Protein AF-0000000067486677 (afdb_homodimer)

Organism: Equus caballus (NCBI:txid9796)

Nearest PDB structures (foldseek):
  3no8-assembly2_B  TM=9.332E-01  e=1.306E-16  Homo sapiens
  3hwj-assembly1_A  TM=8.741E-01  e=4.813E-11  Mus musculus
  8h37-assembly1_A  TM=6.604E-01  e=1.777E-06  Homo sapiens
  8h37-assembly1_P  TM=6.806E-01  e=5.931E-06  Homo sapiens
  8h3r-assembly1_B  TM=6.659E-01  e=3.622E-06  Homo sapiens

InterPro domains:
  IPR000210 BTB/POZ domain [PF00651] (120-160)
  IPR011333 SKP1/BTB/POZ domain superfamily [G3DSA:3.30.710.10] (104-190)
  IPR011333 SKP1/BTB/POZ domain superfamily [SSF54695] (120-160)
  IPR011705 BTB/Kelch-associated [PF07707] (171-240)
  IPR011705 BTB/Kelch-associated [SM00875] (167-276)
  IPR012983 PHR [PF08005] (317-462)
  IPR038648 PHR domain superfamily [G3DSA:2.60.120.820] (311-463)

pLDDT: mean 75.18, std 31.33, range [13.36, 98.62]

Foldseek 3Di:
DPPDLPPLPVLLQVVQQPPVPPPPPPDDPDDDDDDDDDDDDDDDDDDDDDDDDDDYDDDDDDDDDDDDDDDDDDDDDDDPDPDDPDDPDPPDDPDDPPDPPCPCPVPPPPVVVPPCQCCCCVPVVDHPDDPSCLLVQLVVCLVVVVVVSNVVSLVVCLVVDALQQLLVQCLSCVSSVPVVSNVSSCQRCLQQVLSNLPHPNLLSHDLVSLLVSLLDQARADALLSNLVSLLSSLQSVCVVVVHDNDLVSSLVVCPCVNQSRQLLCHDPVSNVVGVLPSPNDDPVQSVLSNCCNPPPDHDDHSHDHDHGPHFDKFKFFFFPDKDDPVDQADFAFFKWKKKKFKQAKWWFWWFWFWDFQPAKWKKWKKKFKAAPRHTPFIDTDMDIDGNDRGTDIDGTPGTHIDGHPGMMMIMMHMRTDHHTMKGAQGDQWTDTPPMIMGIFADPSGPRPATRGMTGGRMIMITD/DPPDPPPLPPLQQPVQQPPVPPPPPPDDDDPDDDDDDDPDDDDPPDDDDDDDDDDDDDDDDDDDDDDYYDDDDDDDDDDDDPDDPDPDDDPDDPDDPPDPPCPCPVPPPPVVVPPCQCCCCVPVVDHPDDPSCLLVQLVVCLVVVVVVSNVVSLVVCLVVDALQQLLVQCLSCVSSVPVVSNVSSVQRCLQQVLSNLPHPNLLSHDLVSLLVSLLDQARADALLSNLVSLLSSLQSVCVVVVHDNDLVSSLVVCPCVNQSRQLLCHDPVSNVVGVLPSPNDDPVQSVLSNCCNPPPDHDDHSHDHDHGPHFDKFKFFFFPDKDFPPDQADFAFFKWKKKKFKAAKWWFWWFWFWDFQPAKWKKWKKKFKDAPRHTPFIDTDMDIDGNDRGTDIDGTPGTHIDGHPGMMMIMMHMRTDHTTMKGAQGDQWTDTPPMIMGIFADPSGPRPATRGMTGGRMIMITD

Solvent-accessible surface area (backbone atoms only — not comparable to full-atom values): 53883 Å² total; per-residue (Å²): 133,83,76,74,80,68,77,70,51,66,73,49,58,68,64,50,46,64,65,70,59,65,73,64,74,74,75,77,75,80,77,84,80,89,80,88,76,84,83,79,86,81,88,78,85,91,81,93,81,94,84,96,87,90,90,90,91,95,90,89,95,84,90,94,80,94,81,88,95,85,93,87,92,85,92,80,89,84,73,86,71,82,85,75,81,74,78,76,80,77,75,79,81,74,78,78,73,80,76,72,80,76,74,73,68,74,62,83,46,75,77,7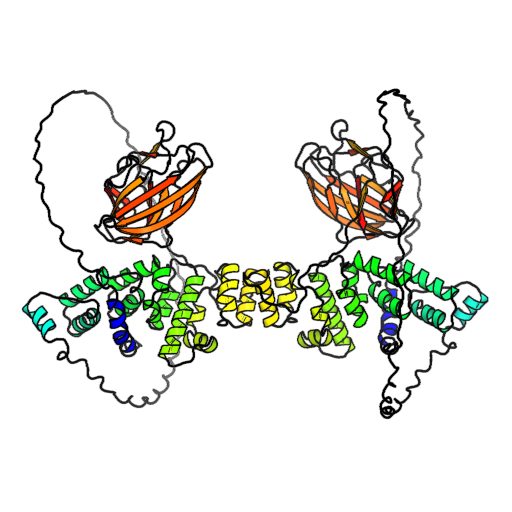0,46,59,60,59,57,56,47,28,40,75,66,60,72,55,77,86,78,45,88,72,45,31,63,61,49,30,50,49,20,58,75,70,63,35,63,69,55,30,50,52,35,49,51,50,50,59,72,67,59,42,38,50,48,21,52,40,49,34,52,48,22,62,74,69,67,35,65,68,59,32,50,53,24,46,55,41,37,23,60,30,20,57,56,19,45,70,22,72,30,39,44,63,46,51,69,68,50,47,47,54,58,59,62,44,45,42,42,40,58,57,54,66,56,53,50,50,32,52,50,49,26,21,47,45,47,24,54,75,70,72,40,72,83,41,43,68,48,31,44,58,73,39,47,73,54,59,46,52,44,36,63,74,54,38,53,68,51,55,33,38,66,38,59,64,68,56,60,55,54,49,57,64,54,44,45,44,49,53,28,46,76,48,21,87,76,56,62,91,68,85,43,44,70,67,69,66,78,31,65,75,78,43,72,44,68,43,42,79,42,72,46,68,82,80,59,88,39,60,33,76,60,45,30,36,22,35,23,36,28,28,74,46,66,35,26,42,32,32,37,22,27,55,27,21,58,84,26,74,42,69,33,45,36,38,38,36,36,26,46,91,84,41,79,76,46,64,36,77,50,72,52,72,28,73,26,47,90,53,68,46,78,47,64,42,93,59,44,39,82,42,54,51,78,40,65,32,37,43,35,39,30,31,41,43,94,49,46,27,36,37,32,30,67,28,44,52,61,43,78,48,89,94,39,39,40,36,48,41,67,31,88,70,23,67,63,80,30,37,48,50,29,30,60,69,41,26,43,26,29,39,126,133,83,74,77,79,68,78,70,54,66,73,51,57,70,66,50,54,69,67,72,62,66,75,68,74,74,75,78,75,80,76,81,78,87,82,72,85,76,74,78,83,74,82,69,84,76,76,81,74,89,72,91,79,69,88,78,75,93,75,82,91,81,90,89,80,92,85,87,93,88,93,86,90,78,85,92,85,91,89,87,77,82,83,75,80,75,78,78,80,78,76,78,81,74,80,78,72,79,77,72,81,75,75,73,69,75,63,85,45,74,75,70,47,58,60,58,55,56,48,29,40,75,65,61,73,57,77,86,78,44,89,74,45,31,63,61,48,31,49,48,20,58,76,68,64,35,63,70,56,29,50,52,35,49,52,48,50,60,71,67,59,41,38,50,48,23,52,41,49,34,51,49,22,61,74,69,66,36,65,69,59,33,52,53,26,47,54,39,35,23,60,29,21,57,56,17,47,69,22,72,30,40,41,65,48,52,69,68,51,48,47,55,58,60,63,44,45,42,44,39,57,57,55,65,56,53,49,52,30,52,49,49,26,21,48,45,48,26,55,74,70,71,41,71,85,40,43,68,48,29,42,58,72,39,48,73,54,58,47,51,43,38,62,74,54,37,53,69,51,56,31,38,65,39,60,64,70,56,59,56,53,51,58,65,58,45,44,43,50,51,28,46,76,49,20,86,76,56,61,91,69,84,44,44,71,68,70,65,77,30,67,74,78,43,71,43,67,43,41,80,44,73,50,45,84,87,51,90,40,60,33,77,59,44,30,37,21,34,23,35,28,28,75,46,68,36,25,45,33,31,38,23,27,54,27,21,54,84,26,75,42,67,32,46,36,39,38,37,37,26,46,93,85,40,78,75,49,64,37,79,51,71,50,74,28,73,26,49,90,53,69,46,81,46,65,41,92,58,45,39,83,42,54,50,80,40,67,31,37,43,34,38,30,30,40,42,94,50,46,21,34,36,30,30,67,29,44,54,62,42,78,45,90,94,40,40,40,36,47,40,68,31,88,70,22,67,61,80,28,37,49,49,30,30,58,68,40,27,44,27,28,40,125

Structure (mmCIF, N/CA/C/O backbone):
data_AF-0000000067486677-model_v1
#
loop_
_entity.id
_entity.type
_entity.pdbx_description
1 polymer 'BTB domain containing 6'
#
loop_
_atom_site.group_PDB
_atom_site.id
_atom_site.type_symbol
_atom_site.label_atom_id
_atom_site.label_alt_id
_atom_site.label_comp_id
_atom_site.label_asym_id
_atom_site.label_entity_id
_atom_site.label_seq_id
_atom_site.pdbx_PDB_ins_code
_atom_site.Cartn_x
_atom_site.Cartn_y
_atom_site.Cartn_z
_atom_site.occupancy
_atom_site.B_iso_or_equiv
_atom_site.auth_seq_id
_atom_site.auth_comp_id
_atom_site.auth_asym_id
_atom_site.auth_atom_id
_atom_site.pdbx_PDB_model_num
ATOM 1 N N . MET A 1 1 ? -12.508 -45.75 11.57 1 21.69 1 MET A N 1
ATOM 2 C CA . MET A 1 1 ? -13.781 -46.156 10.992 1 21.69 1 MET A CA 1
ATOM 3 C C . MET A 1 1 ? -13.922 -45.656 9.562 1 21.69 1 MET A C 1
ATOM 5 O O . MET A 1 1 ? -13.852 -44.469 9.312 1 21.69 1 MET A O 1
ATOM 9 N N . LEU A 1 2 ? -13.477 -46.562 8.625 1 22.67 2 LEU A N 1
ATOM 10 C CA . LEU A 1 2 ? -13.188 -46.5 7.199 1 22.67 2 LEU A CA 1
ATOM 11 C C . LEU A 1 2 ? -14.445 -46.156 6.406 1 22.67 2 LEU A C 1
ATOM 13 O O . LEU A 1 2 ? -15.422 -46.906 6.43 1 22.67 2 LEU A O 1
ATOM 17 N N . LEU A 1 3 ? -14.797 -44.875 6.469 1 26.33 3 LEU A N 1
ATOM 18 C CA . LEU A 1 3 ? -15.992 -44.312 5.852 1 26.33 3 LEU A CA 1
ATOM 19 C C . LEU A 1 3 ? -16.203 -44.844 4.445 1 26.33 3 LEU A C 1
ATOM 21 O O . LEU A 1 3 ? -15.258 -44.906 3.65 1 26.33 3 LEU A O 1
ATOM 25 N N . PRO A 1 4 ? -17.25 -45.75 4.246 1 27.23 4 PRO A N 1
ATOM 26 C CA . PRO A 1 4 ? -17.5 -46.594 3.092 1 27.23 4 PRO A CA 1
ATOM 27 C C . PRO A 1 4 ? -17.547 -45.844 1.774 1 27.23 4 PRO A C 1
ATOM 29 O O . PRO A 1 4 ? -17.844 -44.625 1.767 1 27.23 4 PRO A O 1
ATOM 32 N N . LEU A 1 5 ? -16.875 -46.281 0.73 1 26.36 5 LEU A N 1
ATOM 33 C CA . LEU A 1 5 ? -16.531 -45.969 -0.646 1 26.36 5 LEU A CA 1
ATOM 34 C C . LEU A 1 5 ? -17.781 -45.688 -1.473 1 26.36 5 LEU A C 1
ATOM 36 O O . LEU A 1 5 ? -17.703 -45.469 -2.68 1 26.36 5 LEU A O 1
ATOM 40 N N . ALA A 1 6 ? -19.062 -46 -0.914 1 28.53 6 ALA A N 1
ATOM 41 C CA . ALA A 1 6 ? -20.281 -46.125 -1.713 1 28.53 6 ALA A CA 1
ATOM 42 C C . ALA A 1 6 ? -20.734 -44.75 -2.219 1 28.53 6 ALA A C 1
ATOM 44 O O . ALA A 1 6 ? -21.469 -44.688 -3.211 1 28.53 6 ALA A O 1
ATOM 45 N N . CYS A 1 7 ? -20.859 -43.781 -1.357 1 28.12 7 CYS A N 1
ATOM 46 C CA . CYS A 1 7 ? -21.625 -42.562 -1.655 1 28.12 7 CYS A CA 1
ATOM 47 C C . CYS A 1 7 ? -21 -41.812 -2.818 1 28.12 7 CYS A C 1
ATOM 49 O O . CYS A 1 7 ? -21.625 -40.906 -3.369 1 28.12 7 CYS A O 1
ATOM 51 N N . LEU A 1 8 ? -19.734 -41.781 -2.943 1 28.33 8 LEU A N 1
ATOM 52 C CA . LEU A 1 8 ? -19.109 -40.844 -3.875 1 28.33 8 LEU A CA 1
ATOM 53 C C . LEU A 1 8 ? -19.203 -41.375 -5.309 1 28.33 8 LEU A C 1
ATOM 55 O O . LEU A 1 8 ? -18.734 -40.719 -6.238 1 28.33 8 LEU A O 1
ATOM 59 N N . HIS A 1 9 ? -19.656 -42.656 -5.531 1 29.73 9 HIS A N 1
ATOM 60 C CA . HIS A 1 9 ? -19.406 -43.25 -6.832 1 29.73 9 HIS A CA 1
ATOM 61 C C . HIS A 1 9 ? -20.406 -42.781 -7.875 1 29.73 9 HIS A C 1
ATOM 63 O O . HIS A 1 9 ? -20.109 -42.75 -9.07 1 29.73 9 HIS A O 1
ATOM 69 N N . GLY A 1 10 ? -21.766 -42.562 -7.453 1 28.38 10 GLY A N 1
ATOM 70 C CA . GLY A 1 10 ? -22.734 -42.312 -8.516 1 28.38 10 GLY A CA 1
ATOM 71 C C . GLY A 1 10 ? -22.484 -41.031 -9.266 1 28.38 10 GLY A C 1
ATOM 72 O O . GLY A 1 10 ? -22.797 -40.906 -10.453 1 28.38 10 GLY A O 1
ATOM 73 N N . ARG A 1 11 ? -22.297 -40 -8.477 1 31.33 11 ARG A N 1
ATOM 74 C CA . ARG A 1 11 ? -22.25 -38.688 -9.109 1 31.33 11 ARG A CA 1
ATOM 75 C C . ARG A 1 11 ? -21.047 -38.594 -10.047 1 31.33 11 ARG A C 1
ATOM 77 O O . ARG A 1 11 ? -21.016 -37.688 -10.914 1 31.33 11 ARG A O 1
ATOM 84 N N . VAL A 1 12 ? -20.109 -39.312 -9.805 1 28.61 12 VAL A N 1
ATOM 85 C CA . VAL A 1 12 ? -18.891 -39.062 -10.578 1 28.61 12 VAL A CA 1
ATOM 86 C C . VAL A 1 12 ? -18.984 -39.781 -11.914 1 28.61 12 VAL A C 1
ATOM 88 O O . VAL A 1 12 ? -18.453 -39.312 -12.922 1 28.61 12 VAL A O 1
ATOM 91 N N . ALA A 1 13 ? -19.766 -40.938 -12.047 1 29.78 13 ALA A N 1
ATOM 92 C CA . ALA A 1 13 ? -19.719 -41.719 -13.289 1 29.78 13 ALA A CA 1
ATOM 93 C C . ALA A 1 13 ? -20.453 -40.969 -14.414 1 29.78 13 ALA A C 1
ATOM 95 O O . ALA A 1 13 ? -20.016 -41 -15.57 1 29.78 13 ALA A O 1
ATOM 96 N N . GLN A 1 14 ? -21.688 -40.469 -14.164 1 30.8 14 GLN A N 1
ATOM 97 C CA . GLN A 1 14 ? -22.469 -39.906 -15.266 1 30.8 14 GLN A CA 1
ATOM 98 C C . GLN A 1 14 ? -21.781 -38.719 -15.906 1 30.8 14 GLN A C 1
ATOM 100 O O . GLN A 1 14 ? -21.844 -38.531 -17.125 1 30.8 14 GLN A O 1
ATOM 105 N N . CYS A 1 15 ? -21.281 -37.875 -15.102 1 30.09 15 CYS A N 1
ATOM 106 C CA . CYS A 1 15 ? -20.781 -36.625 -15.648 1 30.09 15 CYS A CA 1
ATOM 107 C C . CYS A 1 15 ? -19.484 -36.844 -16.422 1 30.09 15 CYS A C 1
ATOM 109 O O . CYS A 1 15 ? -19 -35.938 -17.109 1 30.09 15 CYS A O 1
ATOM 111 N N . LEU A 1 16 ? -18.859 -38 -16.172 1 31.5 16 LEU A N 1
ATOM 112 C CA . LEU A 1 16 ? -17.516 -38.156 -16.75 1 31.5 16 LEU A CA 1
ATOM 113 C C . LEU A 1 16 ? -17.594 -38.438 -18.234 1 31.5 16 LEU A C 1
ATOM 115 O O . LEU A 1 16 ? -16.625 -38.219 -18.969 1 31.5 16 LEU A O 1
ATOM 119 N N . THR A 1 17 ? -18.703 -39.062 -18.75 1 29.56 17 THR A N 1
ATOM 120 C CA . THR A 1 17 ? -18.688 -39.469 -20.156 1 29.56 17 THR A CA 1
ATOM 121 C C . THR A 1 17 ? -18.594 -38.25 -21.062 1 29.56 17 THR A C 1
ATOM 123 O O . THR A 1 17 ? -17.984 -38.312 -22.125 1 29.56 17 THR A O 1
ATOM 126 N N . ALA A 1 18 ? -19.297 -37.188 -20.609 1 30.58 18 ALA A N 1
ATOM 127 C CA . ALA A 1 18 ? -19.469 -36.125 -21.578 1 30.58 18 ALA A CA 1
ATOM 128 C C . ALA A 1 18 ? -18.141 -35.438 -21.891 1 30.58 18 ALA A C 1
ATOM 130 O O . ALA A 1 18 ? -17.922 -34.969 -23 1 30.58 18 ALA A O 1
ATOM 131 N N . LEU A 1 19 ? -17.406 -35.344 -20.875 1 29.89 19 LEU A N 1
ATOM 132 C CA . LEU A 1 19 ? -16.344 -34.344 -21.031 1 29.89 19 LEU A CA 1
ATOM 133 C C . LEU A 1 19 ? -15.219 -34.906 -21.906 1 29.89 19 LEU A C 1
ATOM 135 O O . LEU A 1 19 ? -14.414 -34.125 -22.438 1 29.89 19 LEU A O 1
ATOM 139 N N . LEU A 1 20 ? -14.969 -36.219 -21.844 1 29.38 20 LEU A N 1
ATOM 140 C CA . LEU A 1 20 ? -13.789 -36.656 -22.562 1 29.38 20 LEU A CA 1
ATOM 141 C C . LEU A 1 20 ? -13.984 -36.562 -24.062 1 29.38 20 LEU A C 1
ATOM 143 O O . LEU A 1 20 ? -13.062 -36.812 -24.844 1 29.38 20 LEU A O 1
ATOM 147 N N . VAL A 1 21 ? -15.305 -36.406 -24.531 1 30.27 21 VAL A N 1
ATOM 148 C CA . VAL A 1 21 ? -15.57 -36.625 -25.938 1 30.27 21 VAL A CA 1
ATOM 149 C C . VAL A 1 21 ? -15.016 -35.469 -26.75 1 30.27 21 VAL A C 1
ATOM 151 O O . VAL A 1 21 ? -15.211 -35.375 -27.969 1 30.27 21 VAL A O 1
ATOM 154 N N . LEU A 1 22 ? -14.648 -34.375 -26.062 1 26.81 22 LEU A N 1
ATOM 155 C CA . LEU A 1 22 ? -14.656 -33.25 -26.969 1 26.81 22 LEU A CA 1
ATOM 156 C C . LEU A 1 22 ? -13.539 -33.344 -28 1 26.81 22 LEU A C 1
ATOM 158 O O . LEU A 1 22 ? -13.312 -32.406 -28.766 1 26.81 22 LEU A O 1
ATOM 162 N N . ALA A 1 23 ? -12.516 -34.125 -27.703 1 26 23 ALA A N 1
ATOM 163 C CA . ALA A 1 23 ? -11.43 -33.875 -28.641 1 26 23 ALA A CA 1
ATOM 164 C C . ALA A 1 23 ? -11.766 -34.406 -30.031 1 26 23 ALA A C 1
ATOM 166 O O . ALA A 1 23 ? -11.844 -35.625 -30.219 1 26 23 ALA A O 1
ATOM 167 N N . GLU A 1 24 ? -12.781 -33.812 -30.703 1 26.36 24 GLU A N 1
ATOM 168 C CA . GLU A 1 24 ? -13.094 -34.281 -32.031 1 26.36 24 GLU A CA 1
ATOM 169 C C . GLU A 1 24 ? -11.859 -34.281 -32.938 1 26.36 24 GLU A C 1
ATOM 171 O O . GLU A 1 24 ? -11.164 -33.25 -33.031 1 26.36 24 GLU A O 1
ATOM 176 N N . PRO A 1 25 ? -11.258 -35.406 -33.156 1 25.83 25 PRO A N 1
ATOM 177 C CA . PRO A 1 25 ? -10.031 -35.5 -33.938 1 25.83 25 PRO A CA 1
ATOM 178 C C . PRO A 1 25 ? -10.156 -34.844 -35.312 1 25.83 25 PRO A C 1
ATOM 180 O O . PRO A 1 25 ? -11.242 -34.844 -35.875 1 25.83 25 PRO A O 1
ATOM 183 N N . PRO A 1 26 ? -9.508 -33.719 -35.469 1 26.5 26 PRO A N 1
ATOM 184 C CA . PRO A 1 26 ? -9.664 -33 -36.75 1 26.5 26 PRO A CA 1
ATOM 185 C C . PRO A 1 26 ? -9.547 -33.938 -37.969 1 26.5 26 PRO A C 1
ATOM 187 O O . PRO A 1 26 ? -8.93 -35 -37.875 1 26.5 26 PRO A O 1
ATOM 190 N N . PRO A 1 27 ? -10.469 -33.781 -38.75 1 24.16 27 PRO A N 1
ATOM 191 C CA . PRO A 1 27 ? -10.641 -34.688 -39.906 1 24.16 27 PRO A CA 1
ATOM 192 C C . PRO A 1 27 ? -9.352 -34.875 -40.719 1 24.16 27 PRO A C 1
ATOM 194 O O . PRO A 1 27 ? -8.453 -34.031 -40.656 1 24.16 27 PRO A O 1
ATOM 197 N N . ARG A 1 28 ? -9.102 -36 -41.094 1 23.34 28 ARG A N 1
ATOM 198 C CA . ARG A 1 28 ? -7.992 -36.656 -41.781 1 23.34 28 ARG A CA 1
ATOM 199 C C . ARG A 1 28 ? -7.688 -35.938 -43.094 1 23.34 28 ARG A C 1
ATOM 201 O O . ARG A 1 28 ? -8.555 -35.844 -43.969 1 23.34 28 ARG A O 1
ATOM 208 N N . PRO A 1 29 ? -6.949 -34.812 -43 1 19.45 29 PRO A N 1
ATOM 209 C CA . PRO A 1 29 ? -6.766 -34.188 -44.344 1 19.45 29 PRO A CA 1
ATOM 210 C C . PRO A 1 29 ? -6.375 -35.219 -45.406 1 19.45 29 PRO A C 1
ATOM 212 O O . PRO A 1 29 ? -5.855 -36.281 -45.062 1 19.45 29 PRO A O 1
ATOM 215 N N . ARG A 1 30 ? -6.934 -34.875 -46.562 1 20.81 30 ARG A N 1
ATOM 216 C CA . ARG A 1 30 ? -6.836 -35.562 -47.844 1 20.81 30 ARG A CA 1
ATOM 217 C C . ARG A 1 30 ? -5.383 -35.812 -48.219 1 20.81 30 ARG A C 1
ATOM 219 O O . ARG A 1 30 ? -4.512 -35 -47.938 1 20.81 30 ARG A O 1
ATOM 226 N N . ARG A 1 31 ? -5.008 -37 -48.844 1 19.05 31 ARG A N 1
ATOM 227 C CA . ARG A 1 31 ? -3.904 -37.844 -49.281 1 19.05 31 ARG A CA 1
ATOM 228 C C . ARG A 1 31 ? -3.115 -37.188 -50.406 1 19.05 31 ARG A C 1
ATOM 230 O O . ARG A 1 31 ? -2.25 -37.812 -51.031 1 19.05 31 ARG A O 1
ATOM 237 N N . SER A 1 32 ? -2.951 -35.812 -50.469 1 18.44 32 SER A N 1
ATOM 238 C CA . SER A 1 32 ? -2.557 -35.656 -51.875 1 18.44 32 SER A CA 1
ATOM 239 C C . SER A 1 32 ? -1.278 -36.438 -52.188 1 18.44 32 SER A C 1
ATOM 241 O O . SER A 1 32 ? -0.473 -36.688 -51.281 1 18.44 32 SER A O 1
ATOM 243 N N . ALA A 1 33 ? -1.02 -36.625 -53.5 1 17.75 33 ALA A N 1
ATOM 244 C CA . ALA A 1 33 ? -0.381 -37.625 -54.375 1 17.75 33 ALA A CA 1
ATOM 245 C C . ALA A 1 33 ? 1.139 -37.531 -54.281 1 17.75 33 ALA A C 1
ATOM 247 O O . ALA A 1 33 ? 1.799 -38.562 -54.031 1 17.75 33 ALA A O 1
ATOM 248 N N . ARG A 1 34 ? 1.836 -36.688 -55.094 1 18.56 34 ARG A N 1
ATOM 249 C CA . ARG A 1 34 ? 2.637 -37.312 -56.125 1 18.56 34 ARG A CA 1
ATOM 250 C C . ARG A 1 34 ? 4.043 -37.625 -55.625 1 18.56 34 ARG A C 1
ATOM 252 O O . ARG A 1 34 ? 4.465 -37.125 -54.594 1 18.56 34 ARG A O 1
ATOM 259 N N . ALA A 1 35 ? 5.113 -37.562 -56.562 1 16.64 35 ALA A N 1
ATOM 260 C CA . ALA A 1 35 ? 5.992 -38.5 -57.25 1 16.64 35 ALA A CA 1
ATOM 261 C C . ALA A 1 35 ? 7.395 -38.469 -56.656 1 16.64 35 ALA A C 1
ATOM 263 O O . ALA A 1 35 ? 7.953 -39.531 -56.344 1 16.64 35 ALA A O 1
ATOM 264 N N . HIS A 1 36 ? 8.297 -37.438 -56.812 1 16.94 36 HIS A N 1
ATOM 265 C CA . HIS A 1 36 ? 9.438 -37.75 -57.656 1 16.94 36 HIS A CA 1
ATOM 266 C C . HIS A 1 36 ? 10.617 -38.281 -56.844 1 16.94 36 HIS A C 1
ATOM 268 O O . HIS A 1 36 ? 10.727 -37.969 -55.656 1 16.94 36 HIS A O 1
ATOM 274 N N . GLY A 1 37 ? 11.508 -39.188 -57.312 1 15.32 37 GLY A N 1
ATOM 275 C CA . GLY A 1 37 ? 12.43 -40.281 -57.031 1 15.32 37 GLY A CA 1
ATOM 276 C C . GLY A 1 37 ? 13.781 -39.812 -56.531 1 15.32 37 GLY A C 1
ATOM 277 O O . GLY A 1 37 ? 14.625 -40.625 -56.156 1 15.32 37 GLY A O 1
ATOM 278 N N . ALA A 1 38 ? 14.25 -38.5 -56.656 1 16.92 38 ALA A N 1
ATOM 279 C CA . ALA A 1 38 ? 15.609 -38.5 -57.188 1 16.92 38 ALA A CA 1
ATOM 280 C C . ALA A 1 38 ? 16.562 -39.25 -56.25 1 16.92 38 ALA A C 1
ATOM 282 O O . ALA A 1 38 ? 16.328 -39.312 -55.062 1 16.92 38 ALA A O 1
ATOM 283 N N . THR A 1 39 ? 17.828 -39.531 -56.719 1 15.46 39 THR A N 1
ATOM 284 C CA . THR A 1 39 ? 18.906 -40.531 -56.812 1 15.46 39 THR A CA 1
ATOM 285 C C . THR A 1 39 ? 19.828 -40.438 -55.594 1 15.46 39 THR A C 1
ATOM 287 O O . THR A 1 39 ? 19.875 -39.406 -54.938 1 15.46 39 THR A O 1
ATOM 290 N N . PRO A 1 40 ? 20.75 -41.438 -55.438 1 16.19 40 PRO A N 1
ATOM 291 C CA . PRO A 1 40 ? 21.578 -42.156 -54.469 1 16.19 40 PRO A CA 1
ATOM 292 C C . PRO A 1 40 ? 22.859 -41.438 -54.125 1 16.19 40 PRO A C 1
ATOM 294 O O . PRO A 1 40 ? 23.578 -41.812 -53.219 1 16.19 40 PRO A O 1
ATOM 297 N N . ARG A 1 41 ? 23.312 -40.188 -54.656 1 15.99 41 ARG A N 1
ATOM 298 C CA . ARG A 1 41 ? 24.734 -40.281 -55 1 15.99 41 ARG A CA 1
ATOM 299 C C . ARG A 1 41 ? 25.578 -40.625 -53.781 1 15.99 41 ARG A C 1
ATOM 301 O O . ARG A 1 41 ? 25.328 -40.125 -52.688 1 15.99 41 ARG A O 1
ATOM 308 N N . ARG A 1 42 ? 26.719 -41.344 -53.969 1 15.53 42 ARG A N 1
ATOM 309 C CA . ARG A 1 42 ? 27.75 -42.25 -53.438 1 15.53 42 ARG A CA 1
ATOM 310 C C . ARG A 1 42 ? 28.703 -41.5 -52.5 1 15.53 42 ARG A C 1
ATOM 312 O O . ARG A 1 42 ? 29.062 -42 -51.438 1 15.53 42 ARG A O 1
ATOM 319 N N . ALA A 1 43 ? 29.406 -40.438 -52.906 1 16.08 43 ALA A N 1
ATOM 320 C CA . ALA A 1 43 ? 30.844 -40.688 -53.031 1 16.08 43 ALA A CA 1
ATOM 321 C C . ALA A 1 43 ? 31.562 -40.625 -51.688 1 16.08 43 ALA A C 1
ATOM 323 O O . ALA A 1 43 ? 31.062 -39.969 -50.75 1 16.08 43 ALA A O 1
ATOM 324 N N . GLU A 1 44 ? 33 -40.938 -51.656 1 14.79 44 GLU A N 1
ATOM 325 C CA . GLU A 1 44 ? 34.156 -41.625 -51.156 1 14.79 44 GLU A CA 1
ATOM 326 C C . GLU A 1 44 ? 34.969 -40.75 -50.219 1 14.79 44 GLU A C 1
ATOM 328 O O . GLU A 1 44 ? 35.656 -41.281 -49.344 1 14.79 44 GLU A O 1
ATOM 333 N N . ALA A 1 45 ? 35.031 -39.438 -50.312 1 14.84 45 ALA A N 1
ATOM 334 C CA . ALA A 1 45 ? 36.438 -39.062 -50.344 1 14.84 45 ALA A CA 1
ATOM 335 C C . ALA A 1 45 ? 37.125 -39.438 -49.031 1 14.84 45 ALA A C 1
ATOM 337 O O . ALA A 1 45 ? 36.5 -39.562 -47.969 1 14.84 45 ALA A O 1
ATOM 338 N N . ALA A 1 46 ? 38.438 -38.969 -48.844 1 14.99 46 ALA A N 1
ATOM 339 C CA . ALA A 1 46 ? 39.812 -39.312 -48.594 1 14.99 46 ALA A CA 1
ATOM 340 C C . ALA A 1 46 ? 40.156 -39.219 -47.094 1 14.99 46 ALA A C 1
ATOM 342 O O . ALA A 1 46 ? 39.469 -38.5 -46.375 1 14.99 46 ALA A O 1
ATOM 343 N N . LEU A 1 47 ? 41.531 -39.406 -46.719 1 15.21 47 LEU A N 1
ATOM 344 C CA . LEU A 1 47 ? 42.5 -40.219 -45.969 1 15.21 47 LEU A CA 1
ATOM 345 C C . LEU A 1 47 ? 42.938 -39.531 -44.719 1 15.21 47 LEU A C 1
ATOM 347 O O . LEU A 1 47 ? 43.031 -40.156 -43.656 1 15.21 47 LEU A O 1
ATOM 351 N N . PRO A 1 48 ? 43.625 -38.312 -44.594 1 15.06 48 PRO A N 1
ATOM 352 C CA . PRO A 1 48 ? 45 -38.5 -44.156 1 15.06 48 PRO A CA 1
ATOM 353 C C . PRO A 1 48 ? 45.125 -38.656 -42.656 1 15.06 48 PRO A C 1
ATOM 355 O O . PRO A 1 48 ? 44.219 -38.219 -41.906 1 15.06 48 PRO A O 1
ATOM 358 N N . ALA A 1 49 ? 46.438 -38.938 -41.938 1 14.33 49 ALA A N 1
ATOM 359 C CA . ALA A 1 49 ? 47.312 -39.75 -41.094 1 14.33 49 ALA A CA 1
ATOM 360 C C . ALA A 1 49 ? 47.625 -39.031 -39.781 1 14.33 49 ALA A C 1
ATOM 362 O O . ALA A 1 49 ? 47.656 -39.656 -38.719 1 14.33 49 ALA A O 1
ATOM 363 N N . LYS A 1 50 ? 48.281 -37.844 -39.656 1 14.73 50 LYS A N 1
ATOM 364 C CA . LYS A 1 50 ? 49.562 -37.875 -38.938 1 14.73 50 LYS A CA 1
ATOM 365 C C . LYS A 1 50 ? 49.344 -38.156 -37.438 1 14.73 50 LYS A C 1
ATOM 367 O O . LYS A 1 50 ? 48.281 -37.875 -36.906 1 14.73 50 LYS A O 1
ATOM 372 N N . MET A 1 51 ? 50.562 -38.156 -36.438 1 13.9 51 MET A N 1
ATOM 373 C CA . MET A 1 51 ? 51.531 -38.906 -35.625 1 13.9 51 MET A CA 1
ATOM 374 C C . MET A 1 51 ? 51.406 -38.5 -34.156 1 13.9 51 MET A C 1
ATOM 376 O O . MET A 1 51 ? 51.469 -39.375 -33.281 1 13.9 51 MET A O 1
ATOM 380 N N . ALA A 1 52 ? 51.75 -37.219 -33.531 1 13.73 52 ALA A N 1
ATOM 381 C CA . ALA A 1 52 ? 52.938 -37.156 -32.688 1 13.73 52 ALA A CA 1
ATOM 382 C C . ALA A 1 52 ? 52.625 -37.688 -31.281 1 13.73 52 ALA A C 1
ATOM 384 O O . ALA A 1 52 ? 51.5 -37.625 -30.812 1 13.73 52 ALA A O 1
ATOM 385 N N . ALA A 1 53 ? 53.75 -37.938 -30.156 1 14.34 53 ALA A N 1
ATOM 386 C CA . ALA A 1 53 ? 54.531 -38.844 -29.344 1 14.34 53 ALA A CA 1
ATOM 387 C C . ALA A 1 53 ? 54.25 -38.625 -27.859 1 14.34 53 ALA A C 1
ATOM 389 O O . ALA A 1 53 ? 53.938 -39.562 -27.125 1 14.34 53 ALA A O 1
ATOM 390 N N . GLU A 1 54 ? 55.031 -37.719 -27.016 1 14.19 54 GLU A N 1
ATOM 391 C CA . GLU A 1 54 ? 56.062 -38.156 -26.094 1 14.19 54 GLU A CA 1
ATOM 392 C C . GLU A 1 54 ? 55.469 -38.375 -24.688 1 14.19 54 GLU A C 1
ATOM 394 O O . GLU A 1 54 ? 54.406 -37.875 -24.359 1 14.19 54 GLU A O 1
ATOM 399 N N . LEU A 1 55 ? 56.25 -37.875 -23.391 1 14.33 55 LEU A N 1
ATOM 400 C CA . LEU A 1 55 ? 57.156 -38.5 -22.453 1 14.33 55 LEU A CA 1
ATOM 401 C C . LEU A 1 55 ? 56.531 -38.625 -21.078 1 14.33 55 LEU A C 1
ATOM 403 O O . LEU A 1 55 ? 55.531 -37.969 -20.797 1 14.33 55 LEU A O 1
ATOM 407 N N . TYR A 1 56 ? 57.25 -38.062 -19.734 1 13.94 56 TYR A N 1
ATOM 408 C CA . TYR A 1 56 ? 57.938 -38.812 -18.672 1 13.94 56 TYR A CA 1
ATOM 409 C C . TYR A 1 56 ? 57.062 -38.906 -17.438 1 13.94 56 TYR A C 1
ATOM 411 O O . TYR A 1 56 ? 56.062 -38.219 -17.312 1 13.94 56 TYR A O 1
ATOM 419 N N . PRO A 1 57 ? 57.562 -38.406 -15.93 1 15.25 57 PRO A N 1
ATOM 420 C CA . PRO A 1 57 ? 58.125 -39.25 -14.875 1 15.25 57 PRO A CA 1
ATOM 421 C C . PRO A 1 57 ? 57.156 -39.469 -13.727 1 15.25 57 PRO A C 1
ATOM 423 O O . PRO A 1 57 ? 56.094 -38.812 -13.672 1 15.25 57 PRO A O 1
ATOM 426 N N . PRO A 1 58 ? 57.656 -39.188 -12.18 1 14.88 58 PRO A N 1
ATOM 427 C CA . PRO A 1 58 ? 57.938 -40.094 -11.062 1 14.88 58 PRO A CA 1
ATOM 428 C C . PRO A 1 58 ? 56.781 -40.156 -10.047 1 14.88 58 PRO A C 1
ATOM 430 O O . PRO A 1 58 ? 55.844 -39.375 -10.117 1 14.88 58 PRO A O 1
ATOM 433 N N . ALA A 1 59 ? 57.156 -40.312 -8.484 1 15.16 59 ALA A N 1
ATOM 434 C CA . ALA A 1 59 ? 57.125 -41.344 -7.449 1 15.16 59 ALA A CA 1
ATOM 435 C C . ALA A 1 59 ? 56.062 -41 -6.383 1 15.16 59 ALA A C 1
ATOM 437 O O . ALA A 1 59 ? 55.188 -41.812 -6.082 1 15.16 59 ALA A O 1
ATOM 438 N N . GLY A 1 60 ? 56.375 -40.469 -4.957 1 13.98 60 GLY A N 1
ATOM 439 C CA . GLY A 1 60 ? 56.531 -41.219 -3.709 1 13.98 60 GLY A CA 1
ATOM 440 C C . GLY A 1 60 ? 55.344 -41.125 -2.799 1 13.98 60 GLY A C 1
ATOM 441 O O . GLY A 1 60 ? 54.844 -42.188 -2.355 1 13.98 60 GLY A O 1
ATOM 442 N N . ALA A 1 61 ? 55.219 -40.156 -1.663 1 13.97 61 ALA A N 1
ATOM 443 C CA . ALA A 1 61 ? 55.375 -40.375 -0.231 1 13.97 61 ALA A CA 1
ATOM 444 C C . ALA A 1 61 ? 54.062 -40.812 0.411 1 13.97 61 ALA A C 1
ATOM 446 O O . ALA A 1 61 ? 52.969 -40.5 -0.076 1 13.97 61 ALA A O 1
ATOM 447 N N . ALA A 1 62 ? 53.969 -41.312 1.86 1 13.98 62 ALA A N 1
ATOM 448 C CA . ALA A 1 62 ? 53.625 -42.344 2.812 1 13.98 62 ALA A CA 1
ATOM 449 C C . ALA A 1 62 ? 52.406 -41.938 3.648 1 13.98 62 ALA A C 1
ATOM 451 O O . ALA A 1 62 ? 51.438 -42.688 3.777 1 13.98 62 ALA A O 1
ATOM 452 N N . ALA A 1 63 ? 52.469 -41.031 4.754 1 13.62 63 ALA A N 1
ATOM 453 C CA . ALA A 1 63 ? 52.469 -41.406 6.172 1 13.62 63 ALA A CA 1
ATOM 454 C C . ALA A 1 63 ? 51.062 -41.781 6.637 1 13.62 63 ALA A C 1
ATOM 456 O O . ALA A 1 63 ? 50.094 -41.469 5.965 1 13.62 63 ALA A O 1
ATOM 457 N N . ALA A 1 64 ? 50.625 -41.125 8.07 1 13.87 64 ALA A N 1
ATOM 458 C CA . ALA A 1 64 ? 50.438 -41.594 9.438 1 13.87 64 ALA A CA 1
ATOM 459 C C . ALA A 1 64 ? 49 -41.969 9.727 1 13.87 64 ALA A C 1
ATOM 461 O O . ALA A 1 64 ? 48.094 -41.5 9.031 1 13.87 64 ALA A O 1
ATOM 462 N N . THR A 1 65 ? 48.594 -42.5 11.156 1 13.79 65 THR A N 1
ATOM 463 C CA . THR A 1 65 ? 48 -43.594 11.953 1 13.79 65 THR A CA 1
ATOM 464 C C . THR A 1 65 ? 46.75 -43.094 12.672 1 13.79 65 THR A C 1
ATOM 466 O O . THR A 1 65 ? 45.875 -43.875 12.977 1 13.79 65 THR A O 1
ATOM 469 N N . ALA A 1 66 ? 46.5 -41.875 13.281 1 14.39 66 ALA A N 1
ATOM 470 C CA . ALA A 1 66 ? 46.219 -41.812 14.711 1 14.39 66 ALA A CA 1
ATOM 471 C C . ALA A 1 66 ? 44.875 -42.469 15.039 1 14.39 66 ALA A C 1
ATOM 473 O O . ALA A 1 66 ? 43.875 -42.219 14.367 1 14.39 66 ALA A O 1
ATOM 474 N N . THR A 1 67 ? 44.75 -43.406 16.109 1 14.1 67 THR A N 1
ATOM 475 C CA . THR A 1 67 ? 44.062 -44.531 16.734 1 14.1 67 THR A CA 1
ATOM 476 C C . THR A 1 67 ? 42.844 -44.062 17.469 1 14.1 67 THR A C 1
ATOM 478 O O . THR A 1 67 ? 41.75 -44.594 17.297 1 14.1 67 THR A O 1
ATOM 481 N N . ASP A 1 68 ? 42.906 -43.562 18.859 1 13.87 68 ASP A N 1
ATOM 482 C CA . ASP A 1 68 ? 42.562 -44.375 20.016 1 13.87 68 ASP A CA 1
ATOM 483 C C . ASP A 1 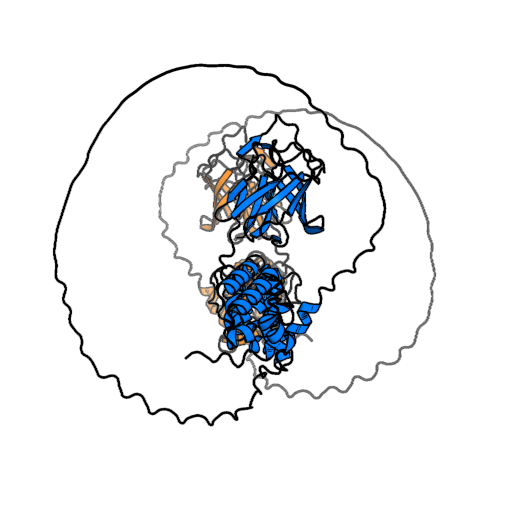68 ? 41.062 -44.25 20.359 1 13.87 68 ASP A C 1
ATOM 485 O O . ASP A 1 68 ? 40.375 -45.281 20.438 1 13.87 68 ASP A O 1
ATOM 489 N N . ILE A 1 69 ? 40.656 -43.406 21.625 1 15.02 69 ILE A N 1
ATOM 490 C CA . ILE A 1 69 ? 40.312 -43.875 22.969 1 15.02 69 ILE A CA 1
ATOM 491 C C . ILE A 1 69 ? 38.781 -44 23.094 1 15.02 69 ILE A C 1
ATOM 493 O O . ILE A 1 69 ? 38.031 -43.344 22.391 1 15.02 69 ILE A O 1
ATOM 497 N N . ALA A 1 70 ? 38.188 -44.625 24.453 1 15.34 70 ALA A N 1
ATOM 498 C CA . ALA A 1 70 ? 37.406 -45.656 25.156 1 15.34 70 ALA A CA 1
ATOM 499 C C . ALA A 1 70 ? 36.094 -45.094 25.703 1 15.34 70 ALA A C 1
ATOM 501 O O . ALA A 1 70 ? 35.062 -45.719 25.594 1 15.34 70 ALA A O 1
ATOM 502 N N . ASN A 1 71 ? 36 -44.031 26.609 1 14.12 71 ASN A N 1
ATOM 503 C CA . ASN A 1 71 ? 35.531 -44.312 27.953 1 14.12 71 ASN A CA 1
ATOM 504 C C . ASN A 1 71 ? 34.031 -44.5 28 1 14.12 71 ASN A C 1
ATOM 506 O O . ASN A 1 71 ? 33.312 -44.094 27.094 1 14.12 71 ASN A O 1
ATOM 510 N N . SER A 1 72 ? 33.344 -44.688 29.406 1 14.49 72 SER A N 1
ATOM 511 C CA . SER A 1 72 ? 32.625 -45.562 30.328 1 14.49 72 SER A CA 1
ATOM 512 C C . SER A 1 72 ? 31.156 -45.188 30.438 1 14.49 72 SER A C 1
ATOM 514 O O . SER A 1 72 ? 30.281 -46.031 30.188 1 14.49 72 SER A O 1
ATOM 516 N N . ASN A 1 73 ? 30.719 -44.438 31.531 1 13.95 73 ASN A N 1
ATOM 517 C CA . ASN A 1 73 ? 30.016 -45 32.688 1 13.95 73 ASN A CA 1
ATOM 518 C C . ASN A 1 73 ? 28.5 -44.906 32.531 1 13.95 73 ASN A C 1
ATOM 520 O O . ASN A 1 73 ? 28.016 -44.281 31.594 1 13.95 73 ASN A O 1
ATOM 524 N N . ALA A 1 74 ? 27.688 -44.438 33.781 1 14.43 74 ALA A N 1
ATOM 525 C CA . ALA A 1 74 ? 26.875 -45.062 34.812 1 14.43 74 ALA A CA 1
ATOM 526 C C . ALA A 1 74 ? 25.391 -44.844 34.562 1 14.43 74 ALA A C 1
ATOM 528 O O . ALA A 1 74 ? 24.609 -45.812 34.562 1 14.43 74 ALA A O 1
ATOM 529 N N . ALA A 1 75 ? 24.703 -43.781 35.281 1 14.59 75 ALA A N 1
ATOM 530 C CA . ALA A 1 75 ? 23.828 -44 36.406 1 14.59 75 ALA A CA 1
ATOM 531 C C . ALA A 1 75 ? 22.391 -44.281 35.969 1 14.59 75 ALA A C 1
ATOM 533 O O . ALA A 1 75 ? 22.016 -43.938 34.844 1 14.59 75 ALA A O 1
ATOM 534 N N . ALA A 1 76 ? 21.266 -43.906 37.094 1 14.97 76 ALA A N 1
ATOM 535 C CA . ALA A 1 76 ? 20.297 -44.562 38 1 14.97 76 ALA A CA 1
ATOM 536 C C . ALA A 1 76 ? 18.875 -44.312 37.5 1 14.97 76 ALA A C 1
ATOM 538 O O . ALA A 1 76 ? 17.969 -45.125 37.75 1 14.97 76 ALA A O 1
ATOM 539 N N . ALA A 1 77 ? 18.344 -43.125 37.031 1 17.2 77 ALA A N 1
ATOM 540 C CA . ALA A 1 77 ? 17.188 -42.625 37.75 1 17.2 77 ALA A CA 1
ATOM 541 C C . ALA A 1 77 ? 15.945 -43.438 37.469 1 17.2 77 ALA A C 1
ATOM 543 O O . ALA A 1 77 ? 15.781 -43.938 36.344 1 17.2 77 ALA A O 1
ATOM 544 N N . GLY A 1 78 ? 15.078 -43.625 38.625 1 16.31 78 GLY A N 1
ATOM 545 C CA . GLY A 1 78 ? 13.984 -44.375 39.219 1 16.31 78 GLY A CA 1
ATOM 546 C C . GLY A 1 78 ? 12.672 -44.219 38.5 1 16.31 78 GLY A C 1
ATOM 547 O O . GLY A 1 78 ? 12.422 -43.156 37.875 1 16.31 78 GLY A O 1
ATOM 548 N N . ARG A 1 79 ? 11.859 -45.312 38.344 1 16.77 79 ARG A N 1
ATOM 549 C CA . ARG A 1 79 ? 10.758 -45.906 37.594 1 16.77 79 ARG A CA 1
ATOM 550 C C . ARG A 1 79 ? 9.414 -45.562 38.219 1 16.77 79 ARG A C 1
ATOM 552 O O . ARG A 1 79 ? 8.383 -46.125 37.812 1 16.77 79 ARG A O 1
ATOM 559 N N . LYS A 1 80 ? 9.312 -44.562 39.188 1 16.47 80 LYS A N 1
ATOM 560 C CA . LYS A 1 80 ? 8.109 -44.906 39.938 1 16.47 80 LYS A CA 1
ATOM 561 C C . LYS A 1 80 ? 6.887 -44.969 39.031 1 16.47 80 LYS A C 1
ATOM 563 O O . LYS A 1 80 ? 6.758 -44.188 38.094 1 16.47 80 LYS A O 1
ATOM 568 N N . GLY A 1 81 ? 6.051 -46.125 39.125 1 17.52 81 GLY A N 1
ATOM 569 C CA . GLY A 1 81 ? 5.004 -46.875 38.469 1 17.52 81 GLY A CA 1
ATOM 570 C C . GLY A 1 81 ? 3.625 -46.25 38.656 1 17.52 81 GLY A C 1
ATOM 571 O O . GLY A 1 81 ? 2.623 -46.844 38.219 1 17.52 81 GLY A O 1
ATOM 572 N N . PRO A 1 82 ? 3.439 -44.844 38.594 1 20.48 82 PRO A N 1
ATOM 573 C CA . PRO A 1 82 ? 2.164 -44.562 39.25 1 20.48 82 PRO A CA 1
ATOM 574 C C . PRO A 1 82 ? 1.026 -45.438 38.719 1 20.48 82 PRO A C 1
ATOM 576 O O . PRO A 1 82 ? 1.095 -45.938 37.594 1 20.48 82 PRO A O 1
ATOM 579 N N . PRO A 1 83 ? -0.008 -45.719 39.594 1 19.42 83 PRO A N 1
ATOM 580 C CA . PRO A 1 83 ? -1.102 -46.688 39.719 1 19.42 83 PRO A CA 1
ATOM 581 C C . PRO A 1 83 ? -2.127 -46.562 38.594 1 19.42 83 PRO A C 1
ATOM 583 O O . PRO A 1 83 ? -2.205 -45.5 37.938 1 19.42 83 PRO A O 1
ATOM 586 N N . SER A 1 84 ? -2.926 -47.625 38.281 1 19.06 84 SER A N 1
ATOM 587 C CA . SER A 1 84 ? -3.725 -48.312 37.281 1 19.06 84 SER A CA 1
ATOM 588 C C . SER A 1 84 ? -5.16 -47.812 37.281 1 19.06 84 SER A C 1
ATOM 590 O O . SER A 1 84 ? -6.02 -48.375 36.594 1 19.06 84 SER A O 1
ATOM 592 N N . ALA A 1 85 ? -5.484 -46.531 37.781 1 24.34 85 ALA A N 1
ATOM 593 C CA . ALA A 1 85 ? -6.91 -46.562 38.094 1 24.34 85 ALA A CA 1
ATOM 594 C C . ALA A 1 85 ? -7.738 -47.031 36.906 1 24.34 85 ALA A C 1
ATOM 596 O O . ALA A 1 85 ? -7.383 -46.75 35.75 1 24.34 85 ALA A O 1
ATOM 597 N N . PRO A 1 86 ? -8.742 -47.875 37.156 1 22.66 86 PRO A N 1
ATOM 598 C CA . PRO A 1 86 ? -9.531 -48.781 36.312 1 22.66 86 PRO A CA 1
ATOM 599 C C . PRO A 1 86 ? -10.438 -48.031 35.344 1 22.66 86 PRO A C 1
ATOM 601 O O . PRO A 1 86 ? -10.859 -46.906 35.625 1 22.66 86 PRO A O 1
ATOM 604 N N . PRO A 1 87 ? -10.328 -48.219 34.031 1 25.83 87 PRO A N 1
ATOM 605 C CA . PRO A 1 87 ? -10.992 -47.5 32.938 1 25.83 87 PRO A CA 1
ATOM 606 C C . PRO A 1 87 ? -12.516 -47.594 33 1 25.83 87 PRO A C 1
ATOM 608 O O . PRO A 1 87 ? -13.055 -48.625 33.375 1 25.83 87 PRO A O 1
ATOM 611 N N . PRO A 1 88 ? -13.156 -46.562 33.531 1 26.56 88 PRO A N 1
ATOM 612 C CA . PRO A 1 88 ? -14.602 -46.594 33.719 1 26.56 88 PRO A CA 1
ATOM 613 C C . PRO A 1 88 ? -15.344 -47.219 32.562 1 26.56 88 PRO A C 1
ATOM 615 O O . PRO A 1 88 ? -14.828 -47.25 31.438 1 26.56 88 PRO A O 1
ATOM 618 N N . ALA A 1 89 ? -16.438 -48.031 32.812 1 27.91 89 ALA A N 1
ATOM 619 C CA . ALA A 1 89 ? -17.25 -48.969 32.031 1 27.91 89 ALA A CA 1
ATOM 620 C C . ALA A 1 89 ? -17.938 -48.25 30.875 1 27.91 89 ALA A C 1
ATOM 622 O O . ALA A 1 89 ? -18.375 -47.094 31 1 27.91 89 ALA A O 1
ATOM 623 N N . PRO A 1 90 ? -17.594 -48.562 29.625 1 28.27 90 PRO A N 1
ATOM 624 C CA . PRO A 1 90 ? -18.047 -47.906 28.406 1 28.27 90 PRO A CA 1
ATOM 625 C C . PRO A 1 90 ? -19.562 -47.812 28.281 1 28.27 90 PRO A C 1
ATOM 627 O O . PRO A 1 90 ? -20.266 -48.719 28.781 1 28.27 90 PRO A O 1
ATOM 630 N N . PRO A 1 91 ? -20.156 -46.688 28.391 1 33.06 91 PRO A N 1
ATOM 631 C CA . PRO A 1 91 ? -21.609 -46.5 28.391 1 33.06 91 PRO A CA 1
ATOM 632 C C . PRO A 1 91 ? -22.297 -47.312 27.297 1 33.06 91 PRO A C 1
ATOM 634 O O . PRO A 1 91 ? -21.672 -47.688 26.312 1 33.06 91 PRO A O 1
ATOM 637 N N . PRO A 1 92 ? -23.453 -47.938 27.578 1 31.45 92 PRO A N 1
ATOM 638 C CA . PRO A 1 92 ? -24.188 -48.906 26.781 1 31.45 92 PRO A CA 1
ATOM 639 C C . PRO A 1 92 ? -24.422 -48.438 25.344 1 31.45 92 PRO A C 1
ATOM 641 O O . PRO A 1 92 ? -24.469 -47.219 25.094 1 31.45 92 PRO A O 1
ATOM 644 N N . PRO A 1 93 ? -24.172 -49.25 24.312 1 27.23 93 PRO A N 1
ATOM 645 C CA . PRO A 1 93 ? -24.188 -48.938 22.875 1 27.23 93 PRO A CA 1
ATOM 646 C C . PRO A 1 93 ? -25.547 -48.406 22.406 1 27.23 93 PRO A C 1
ATOM 648 O O . PRO A 1 93 ? -26.578 -48.812 22.953 1 27.23 93 PRO A O 1
ATOM 651 N N . ALA A 1 94 ? -25.688 -47.156 22.109 1 33.59 94 ALA A N 1
ATOM 652 C CA . ALA A 1 94 ? -26.891 -46.469 21.609 1 33.59 94 ALA A CA 1
ATOM 653 C C . ALA A 1 94 ? -27.578 -47.312 20.547 1 33.59 94 ALA A C 1
ATOM 655 O O . ALA A 1 94 ? -26.938 -48.094 19.828 1 33.59 94 ALA A O 1
ATOM 656 N N . PRO A 1 95 ? -28.875 -47.469 20.672 1 31.19 95 PRO A N 1
ATOM 657 C CA . PRO A 1 95 ? -29.703 -48.312 19.828 1 31.19 95 PRO A CA 1
ATOM 658 C C . PRO A 1 95 ? -29.438 -48.125 18.344 1 31.19 95 PRO A C 1
ATOM 660 O O . PRO A 1 95 ? -29 -47.062 17.922 1 31.19 95 PRO A O 1
ATOM 663 N N . ALA A 1 96 ? -29.281 -49.25 17.562 1 29.36 96 ALA A N 1
ATOM 664 C CA . ALA A 1 96 ? -28.891 -49.438 16.172 1 29.36 96 ALA A CA 1
ATOM 665 C C . ALA A 1 96 ? -29.812 -48.656 15.234 1 29.36 96 ALA A C 1
ATOM 667 O O . ALA A 1 96 ? -31.031 -48.688 15.375 1 29.36 96 ALA A O 1
ATOM 668 N N . PRO A 1 97 ? -29.438 -47.438 14.836 1 33.81 97 PRO A N 1
ATOM 669 C CA . PRO A 1 97 ? -30.344 -46.688 13.969 1 33.81 97 PRO A CA 1
ATOM 670 C C . PRO A 1 97 ? -30.984 -47.562 12.891 1 33.81 97 PRO A C 1
ATOM 672 O O . PRO A 1 97 ? -30.438 -48.594 12.523 1 33.81 97 PRO A O 1
ATOM 675 N N . PRO A 1 98 ? -32.281 -47.469 12.688 1 31.95 98 PRO A N 1
ATOM 676 C CA . PRO A 1 98 ? -33.031 -48.344 11.781 1 31.95 98 PRO A CA 1
ATOM 677 C C . PRO A 1 98 ? -32.344 -48.531 10.43 1 31.95 98 PRO A C 1
ATOM 679 O O . PRO A 1 98 ? -31.547 -47.656 10.016 1 31.95 98 PRO A O 1
ATOM 682 N N . ALA A 1 99 ? -32.312 -49.75 9.922 1 29.58 99 ALA A N 1
ATOM 683 C CA . ALA A 1 99 ? -31.672 -50.344 8.758 1 29.58 99 ALA A CA 1
ATOM 684 C C . ALA A 1 99 ? -32 -49.562 7.488 1 29.58 99 ALA A C 1
ATOM 686 O O . ALA A 1 99 ? -33.188 -49.281 7.203 1 29.58 99 ALA A O 1
ATOM 687 N N . PRO A 1 100 ? -31.172 -48.594 7.125 1 29.98 100 PRO A N 1
ATOM 688 C CA . PRO A 1 100 ? -31.484 -47.844 5.906 1 29.98 100 PRO A CA 1
ATOM 689 C C . PRO A 1 100 ? -32.031 -48.719 4.793 1 29.98 100 PRO A C 1
ATOM 691 O O . PRO A 1 100 ? -31.703 -49.906 4.73 1 29.98 100 PRO A O 1
ATOM 694 N N . ASP A 1 101 ? -33.281 -48.625 4.422 1 30.78 101 ASP A N 1
ATOM 695 C CA . ASP A 1 101 ? -33.938 -49.312 3.301 1 30.78 101 ASP A CA 1
ATOM 696 C C . ASP A 1 101 ? -32.938 -49.531 2.152 1 30.78 101 ASP A C 1
ATOM 698 O O . ASP A 1 101 ? -32.312 -48.562 1.695 1 30.78 101 ASP A O 1
ATOM 702 N N . ASN A 1 102 ? -32.344 -50.75 2.066 1 28.41 102 ASN A N 1
ATOM 703 C CA . ASN A 1 102 ? -31.359 -51.312 1.16 1 28.41 102 ASN A CA 1
ATOM 704 C C . ASN A 1 102 ? -31.688 -51.031 -0.298 1 28.41 102 ASN A C 1
ATOM 706 O O . ASN A 1 102 ? -32.5 -51.719 -0.911 1 28.41 102 ASN A O 1
ATOM 710 N N . ASN A 1 103 ? -32 -49.719 -0.647 1 30.33 103 ASN A N 1
ATOM 711 C CA . ASN A 1 103 ? -32.156 -49.5 -2.082 1 30.33 103 ASN A CA 1
ATOM 712 C C . ASN A 1 103 ? -31.141 -50.312 -2.883 1 30.33 103 ASN A C 1
ATOM 714 O O . ASN A 1 103 ? -29.938 -50.094 -2.74 1 30.33 103 ASN A O 1
ATOM 718 N N . ASN A 1 104 ? -31.484 -51.562 -3.242 1 28.66 104 ASN A N 1
ATOM 719 C CA . ASN A 1 104 ? -30.812 -52.562 -4.059 1 28.66 104 ASN A CA 1
ATOM 720 C C . ASN A 1 104 ? -30.172 -51.969 -5.301 1 28.66 104 ASN A C 1
ATOM 722 O O . ASN A 1 104 ? -30.875 -51.625 -6.258 1 28.66 104 ASN A O 1
ATOM 726 N N . LEU A 1 105 ? -29.266 -51 -5.137 1 30.73 105 LEU A N 1
ATOM 727 C CA . LEU A 1 105 ? -28.469 -50.688 -6.316 1 30.73 105 LEU A CA 1
ATOM 728 C C . LEU A 1 105 ? -28.109 -51.969 -7.078 1 30.73 105 LEU A C 1
ATOM 730 O O . LEU A 1 105 ? -27.484 -52.875 -6.52 1 30.73 105 LEU A O 1
ATOM 734 N N . GLU A 1 106 ? -29 -52.406 -7.949 1 30.45 106 GLU A N 1
ATOM 735 C CA . GLU A 1 106 ? -28.656 -53.531 -8.844 1 30.45 106 GLU A CA 1
ATOM 736 C C . GLU A 1 106 ? -27.203 -53.469 -9.273 1 30.45 106 GLU A C 1
ATOM 738 O O . GLU A 1 106 ? -26.734 -52.406 -9.75 1 30.45 106 GLU A O 1
ATOM 743 N N . SER A 1 107 ? -26.297 -54.031 -8.523 1 33.62 107 SER A N 1
ATOM 744 C CA . SER A 1 107 ? -24.891 -54.281 -8.836 1 33.62 107 SER A CA 1
ATOM 745 C C . SER A 1 107 ? -24.672 -54.375 -10.344 1 33.62 107 SER A C 1
ATOM 747 O O . SER A 1 107 ? -25.406 -55.062 -11.055 1 33.62 107 SER A O 1
ATOM 749 N N . PRO A 1 108 ? -24.203 -53.25 -11.023 1 34.25 108 PRO A N 1
ATOM 750 C CA . PRO A 1 108 ? -23.953 -53.531 -12.438 1 34.25 108 PRO A CA 1
ATOM 751 C C . PRO A 1 108 ? -23.484 -54.969 -12.695 1 34.25 108 PRO A C 1
ATOM 753 O O . PRO A 1 108 ? -22.516 -55.406 -12.078 1 34.25 108 PRO A O 1
ATOM 756 N N . ASN A 1 109 ? -24.359 -55.906 -12.773 1 33.91 109 ASN A N 1
ATOM 757 C CA . ASN A 1 109 ? -24.156 -57.281 -13.188 1 33.91 109 ASN A CA 1
ATOM 758 C C . ASN A 1 109 ? -23.078 -57.406 -14.25 1 33.91 109 ASN A C 1
ATOM 760 O O . ASN A 1 109 ? -22.953 -56.531 -15.117 1 33.91 109 ASN A O 1
ATOM 764 N N . TRP A 1 110 ? -22.031 -58.094 -13.938 1 40.06 110 TRP A N 1
ATOM 765 C CA . TRP A 1 110 ? -21.094 -58.562 -14.93 1 40.06 110 TRP A CA 1
ATOM 766 C C . TRP A 1 110 ? -21.766 -58.75 -16.281 1 40.06 110 TRP A C 1
ATOM 768 O O . TRP A 1 110 ? -21.078 -58.844 -17.312 1 40.06 110 TRP A O 1
ATOM 778 N N . GLN A 1 111 ? -23.016 -59 -16.25 1 38.72 111 GLN A N 1
ATOM 779 C CA . GLN A 1 111 ? -23.766 -59.219 -17.484 1 38.72 111 GLN A CA 1
ATOM 780 C C . GLN A 1 111 ? -23.859 -57.938 -18.297 1 38.72 111 GLN A C 1
ATOM 782 O O . GLN A 1 111 ? -24.094 -57.969 -19.5 1 38.72 111 GLN A O 1
ATOM 787 N N . SER A 1 112 ? -23.875 -56.812 -17.656 1 40.44 112 SER A N 1
ATOM 788 C CA . SER A 1 112 ? -23.938 -55.562 -18.406 1 40.44 112 SER A CA 1
ATOM 789 C C . SER A 1 112 ? -22.547 -55.125 -18.828 1 40.44 112 SER A C 1
ATOM 791 O O . SER A 1 112 ? -22.391 -54.031 -19.391 1 40.44 112 SER A O 1
ATOM 793 N N . PHE A 1 113 ? -21.453 -55.531 -18.172 1 42.16 113 PHE A N 1
ATOM 794 C CA . PHE A 1 113 ? -20.125 -55.406 -18.781 1 42.16 113 PHE A CA 1
ATOM 795 C C . PHE A 1 113 ? -20.125 -55.969 -20.188 1 42.16 113 PHE A C 1
ATOM 797 O O . PHE A 1 113 ? -20.656 -57.062 -20.422 1 42.16 113 PHE A O 1
ATOM 804 N N . HIS A 1 114 ? -20.141 -55.156 -21.219 1 45.72 114 HIS A N 1
ATOM 805 C CA . HIS A 1 114 ? -20.234 -55.656 -22.578 1 45.72 114 HIS A CA 1
ATOM 806 C C . HIS A 1 114 ? -19.609 -57.031 -22.688 1 45.72 114 HIS A C 1
ATOM 808 O O . HIS A 1 114 ? -18.438 -57.25 -22.312 1 45.72 114 HIS A O 1
ATOM 814 N N . PRO A 1 115 ? -20.359 -58.062 -22.516 1 46.09 115 PRO A N 1
ATOM 815 C CA . PRO A 1 115 ? -19.906 -59.438 -22.797 1 46.09 115 PRO A CA 1
ATOM 816 C C . PRO A 1 115 ? -18.688 -59.469 -23.719 1 46.09 115 PRO A C 1
ATOM 818 O O . PRO A 1 115 ? -17.828 -60.312 -23.562 1 46.09 115 PRO A O 1
ATOM 821 N N . THR A 1 116 ? -18.703 -58.5 -24.562 1 48.47 116 THR A N 1
ATOM 822 C CA . THR A 1 116 ? -17.656 -58.5 -25.594 1 48.47 116 THR A CA 1
ATOM 823 C C . THR A 1 116 ? -16.312 -58.156 -25 1 48.47 116 THR A C 1
ATOM 825 O O . THR A 1 116 ? -15.273 -58.625 -25.453 1 48.47 116 THR A O 1
ATOM 828 N N . LEU A 1 117 ? -16.281 -57.281 -24.016 1 52.38 117 LEU A N 1
ATOM 829 C CA . LEU A 1 117 ? -14.961 -56.875 -23.547 1 52.38 117 LEU A CA 1
ATOM 830 C C . LEU A 1 117 ? -14.328 -58 -22.703 1 52.38 117 LEU A C 1
ATOM 832 O O . LEU A 1 117 ? -13.125 -58.25 -22.812 1 52.38 117 LEU A O 1
ATOM 836 N N . ARG A 1 118 ? -15.148 -58.688 -21.812 1 52.09 118 ARG A N 1
ATOM 837 C CA . ARG A 1 118 ? -14.633 -59.812 -21.062 1 52.09 118 ARG A CA 1
ATOM 838 C C . ARG A 1 118 ? -14.195 -60.938 -22.016 1 52.09 118 ARG A C 1
ATOM 840 O O . ARG A 1 118 ? -13.125 -61.531 -21.828 1 52.09 118 ARG A O 1
ATOM 847 N N . GLU A 1 119 ? -15.148 -61.156 -22.844 1 51.5 119 GLU A N 1
ATOM 848 C CA . GLU A 1 119 ? -14.82 -62.25 -23.781 1 51.5 119 GLU A CA 1
ATOM 849 C C . GLU A 1 119 ? -13.609 -61.875 -24.625 1 51.5 119 GLU A C 1
ATOM 851 O O . GLU A 1 119 ? -12.742 -62.719 -24.891 1 51.5 119 GLU A O 1
ATOM 856 N N . ARG A 1 120 ? -13.625 -60.625 -25 1 52.97 120 ARG A N 1
ATOM 857 C CA . ARG A 1 120 ? -12.5 -60.219 -25.844 1 52.97 120 ARG A CA 1
ATOM 858 C C . ARG A 1 120 ? -11.195 -60.219 -25.062 1 52.97 120 ARG A C 1
ATOM 860 O O . ARG A 1 120 ? -10.156 -60.688 -25.562 1 52.97 120 ARG A O 1
ATOM 867 N N . TYR A 1 121 ? -11.164 -59.719 -23.859 1 55.12 121 TYR A N 1
ATOM 868 C CA . TYR A 1 121 ? -9.938 -59.781 -23.078 1 55.12 121 TYR A CA 1
ATOM 869 C C . TYR A 1 121 ? -9.617 -61.219 -22.688 1 55.12 121 TYR A C 1
ATOM 871 O O . TYR A 1 121 ? -8.453 -61.625 -22.734 1 55.12 121 TYR A O 1
ATOM 879 N N . MET A 1 122 ? -10.672 -61.938 -22.188 1 52.59 122 MET A N 1
ATOM 880 C CA . MET A 1 122 ? -10.383 -63.312 -21.766 1 52.59 122 MET A CA 1
ATOM 881 C C . MET A 1 122 ? -9.945 -64.188 -22.969 1 52.59 122 MET A C 1
ATOM 883 O O . MET A 1 122 ? -9.109 -65.062 -22.828 1 52.59 122 MET A O 1
ATOM 887 N N . TYR A 1 123 ? -10.531 -63.812 -24.047 1 50.84 123 TYR A N 1
ATOM 888 C CA . TYR A 1 123 ? -10.203 -64.688 -25.172 1 50.84 123 TYR A CA 1
ATOM 889 C C . TYR A 1 123 ? -9.258 -64 -26.141 1 50.84 123 TYR A C 1
ATOM 891 O O . TYR A 1 123 ? -8.477 -64.625 -26.828 1 50.84 123 TYR A O 1
ATOM 899 N N . SER A 1 124 ? -9.375 -62.75 -26.531 1 50.81 124 SER A N 1
ATOM 900 C CA . SER A 1 124 ? -8.578 -62.219 -27.641 1 50.81 124 SER A CA 1
ATOM 901 C C . SER A 1 124 ? -7.426 -61.375 -27.141 1 50.81 124 SER A C 1
ATOM 903 O O . SER A 1 124 ? -6.539 -61 -27.906 1 50.81 124 SER A O 1
ATOM 905 N N . ASP A 1 125 ? -6.977 -61.312 -25.984 1 54.75 125 ASP A N 1
ATOM 906 C CA . ASP A 1 125 ? -5.871 -60.531 -25.422 1 54.75 125 ASP A CA 1
ATOM 907 C C . ASP A 1 125 ? -5.918 -59.094 -25.906 1 54.75 125 ASP A C 1
ATOM 909 O O . ASP A 1 125 ? -4.93 -58.344 -25.812 1 54.75 125 ASP A O 1
ATOM 913 N N . GLU A 1 126 ? -6.844 -58.688 -26.828 1 60.12 126 GLU A N 1
ATOM 914 C CA . GLU A 1 126 ? -6.828 -57.344 -27.344 1 60.12 126 GLU A CA 1
ATOM 915 C C . GLU A 1 126 ? -7.73 -56.406 -26.516 1 60.12 126 GLU A C 1
ATOM 917 O O . GLU A 1 126 ? -8.891 -56.75 -26.266 1 60.12 126 GLU A O 1
ATOM 922 N N . ILE A 1 127 ? -7.219 -55.531 -25.609 1 64.19 127 ILE A N 1
ATOM 923 C CA . ILE A 1 127 ? -7.957 -54.625 -24.75 1 64.19 127 ILE A CA 1
ATOM 924 C C . ILE A 1 127 ? -8.125 -53.281 -25.453 1 64.19 127 ILE A C 1
ATOM 926 O O . ILE A 1 127 ? -7.145 -52.625 -25.797 1 64.19 127 ILE A O 1
ATOM 930 N N . ASP A 1 128 ? -9.32 -53.062 -26.094 1 70.75 128 ASP A N 1
ATOM 931 C CA . ASP A 1 128 ? -9.562 -51.719 -26.641 1 70.75 128 ASP A CA 1
ATOM 932 C C . ASP A 1 128 ? -10.125 -50.781 -25.578 1 70.75 128 ASP A C 1
ATOM 934 O O . ASP A 1 128 ? -11.328 -50.812 -25.297 1 70.75 128 ASP A O 1
ATOM 938 N N . LEU A 1 129 ? -9.258 -50.125 -24.875 1 76.44 129 LEU A N 1
ATOM 939 C CA . LEU A 1 129 ? -9.656 -49.188 -23.812 1 76.44 129 LEU A CA 1
ATOM 940 C C . LEU A 1 129 ? -9.984 -47.812 -24.391 1 76.44 129 LEU A C 1
ATOM 942 O O . LEU A 1 129 ? -9.336 -47.375 -25.328 1 76.44 129 LEU A O 1
ATOM 946 N N . GLU A 1 130 ? -11.195 -47.312 -24.109 1 76.94 130 GLU A N 1
ATOM 947 C CA . GLU A 1 130 ? -11.586 -45.938 -24.469 1 76.94 130 GLU A CA 1
ATOM 948 C C . GLU A 1 130 ? -11.695 -45.062 -23.219 1 76.94 130 GLU A C 1
ATOM 950 O O . GLU A 1 130 ? -11.922 -45.531 -22.125 1 76.94 130 GLU A O 1
ATOM 955 N N . ALA A 1 131 ? -11.469 -43.781 -23.469 1 77.31 131 ALA A N 1
ATOM 956 C CA . ALA A 1 131 ? -11.445 -42.781 -22.391 1 77.31 131 ALA A CA 1
ATOM 957 C C . ALA A 1 131 ? -12.742 -42.812 -21.578 1 77.31 131 ALA A C 1
ATOM 959 O O . ALA A 1 131 ? -12.719 -42.688 -20.359 1 77.31 131 ALA A O 1
ATOM 960 N N . ASP A 1 132 ? -13.797 -43.094 -22.25 1 76.5 132 ASP A N 1
ATOM 961 C CA . ASP A 1 132 ? -15.102 -43 -21.594 1 76.5 132 ASP A CA 1
ATOM 962 C C . ASP A 1 132 ? -15.406 -44.281 -20.812 1 76.5 132 ASP A C 1
ATOM 964 O O . ASP A 1 132 ? -16.25 -44.281 -19.906 1 76.5 132 ASP A O 1
ATOM 968 N N . THR A 1 133 ? -14.672 -45.375 -21.047 1 81.12 133 THR A N 1
ATOM 969 C CA . THR A 1 133 ? -15.031 -46.625 -20.422 1 81.12 133 THR A CA 1
ATOM 970 C C . THR A 1 133 ? -13.898 -47.125 -19.516 1 81.12 133 THR A C 1
ATOM 972 O O . THR A 1 133 ? -14.086 -48.062 -18.75 1 81.12 133 THR A O 1
ATOM 975 N N . VAL A 1 134 ? -12.859 -46.438 -19.625 1 86.88 134 VAL A N 1
ATOM 976 C CA . VAL A 1 134 ? -11.656 -46.938 -18.984 1 86.88 134 VAL A CA 1
ATOM 977 C C . VAL A 1 134 ? -11.875 -47 -17.469 1 86.88 134 VAL A C 1
ATOM 979 O O . VAL A 1 134 ? -11.445 -47.969 -16.828 1 86.88 134 VAL A O 1
ATOM 982 N N . LEU A 1 135 ? -12.5 -46.156 -16.906 1 84.81 135 LEU A N 1
ATOM 983 C CA . LEU A 1 135 ? -12.688 -46.125 -15.461 1 84.81 135 LEU A CA 1
ATOM 984 C C . LEU A 1 135 ? -13.609 -47.281 -15.023 1 84.81 135 LEU A C 1
ATOM 986 O O . LEU A 1 135 ? -13.344 -47.938 -14.023 1 84.81 135 LEU A O 1
ATOM 990 N N . ALA A 1 136 ? -14.641 -47.469 -15.789 1 83.06 136 ALA A N 1
ATOM 991 C CA . ALA A 1 136 ? -15.547 -48.562 -15.508 1 83.06 136 ALA A CA 1
ATOM 992 C C . ALA A 1 136 ? -14.828 -49.906 -15.648 1 83.06 136 ALA A C 1
ATOM 994 O O . ALA A 1 136 ? -15.039 -50.812 -14.844 1 83.06 136 ALA A O 1
ATOM 995 N N . THR A 1 137 ? -14.062 -49.906 -16.641 1 86.19 137 THR A N 1
ATOM 996 C CA . THR A 1 137 ? -13.289 -51.125 -16.859 1 86.19 137 THR A CA 1
ATOM 997 C C . THR A 1 137 ? -12.305 -51.344 -15.719 1 86.19 137 THR A C 1
ATOM 999 O O . THR A 1 137 ? -12.117 -52.5 -15.273 1 86.19 137 THR A O 1
ATOM 1002 N N . LEU A 1 138 ? -11.711 -50.312 -15.297 1 86.88 138 LEU A N 1
ATOM 1003 C CA . LEU A 1 138 ? -10.797 -50.406 -14.172 1 86.88 138 LEU A CA 1
ATOM 1004 C C . LEU A 1 138 ? -11.523 -50.875 -12.922 1 86.88 138 LEU A C 1
ATOM 1006 O O . LEU A 1 138 ? -11.023 -51.75 -12.203 1 86.88 138 LEU A O 1
ATOM 1010 N N . TYR A 1 139 ? -12.68 -50.406 -12.742 1 85.44 139 TYR A N 1
ATOM 1011 C CA . TYR A 1 139 ? -13.484 -50.844 -11.609 1 85.44 139 TYR A CA 1
ATOM 1012 C C . TYR A 1 139 ? -13.766 -52.344 -11.695 1 85.44 139 TYR A C 1
ATOM 1014 O O . TYR A 1 139 ? -13.617 -53.062 -10.703 1 85.44 139 TYR A O 1
ATOM 1022 N N . ALA A 1 140 ? -14.125 -52.719 -12.828 1 83.5 140 ALA A N 1
ATOM 1023 C CA . ALA A 1 140 ? -14.414 -54.125 -13.047 1 83.5 140 ALA A CA 1
ATOM 1024 C C . ALA A 1 140 ? -13.156 -54.969 -12.859 1 83.5 140 ALA A C 1
ATOM 1026 O O . ALA A 1 140 ? -13.211 -56.062 -12.25 1 83.5 140 ALA A O 1
ATOM 1027 N N . ALA A 1 141 ? -12.133 -54.469 -13.43 1 86.62 141 ALA A N 1
ATOM 1028 C CA . ALA A 1 141 ? -10.867 -55.188 -13.328 1 86.62 141 ALA A CA 1
ATOM 1029 C C . ALA A 1 141 ? -10.445 -55.375 -11.867 1 86.62 141 ALA A C 1
ATOM 1031 O O . ALA A 1 141 ? -9.922 -56.406 -11.484 1 86.62 141 ALA A O 1
ATOM 1032 N N . LYS A 1 142 ? -10.711 -54.406 -11.062 1 87.06 142 LYS A N 1
ATOM 1033 C CA . LYS A 1 142 ? -10.375 -54.469 -9.648 1 87.06 142 LYS A CA 1
ATOM 1034 C C . LYS A 1 142 ? -11.367 -55.344 -8.883 1 87.06 142 LYS A C 1
ATOM 1036 O O . LYS A 1 142 ? -10.984 -56.125 -8.031 1 87.06 142 LYS A O 1
ATOM 1041 N N . LYS A 1 143 ? -12.609 -55.188 -9.242 1 83.5 143 LYS A N 1
ATOM 1042 C CA . LYS A 1 143 ? -13.656 -55.969 -8.578 1 83.5 143 LYS A CA 1
ATOM 1043 C C . LYS A 1 143 ? -13.477 -57.438 -8.805 1 83.5 143 LYS A C 1
ATOM 1045 O O . LYS A 1 143 ? -13.625 -58.25 -7.875 1 83.5 143 LYS A O 1
ATOM 1050 N N . TYR A 1 144 ? -13.055 -57.781 -10.016 1 84.75 144 TYR A N 1
ATOM 1051 C CA . TYR A 1 144 ? -12.945 -59.188 -10.383 1 84.75 144 TYR A CA 1
ATOM 1052 C C . TYR A 1 144 ? -11.492 -59.625 -10.375 1 84.75 144 TYR A C 1
ATOM 1054 O O . TYR A 1 144 ? -11.172 -60.75 -10.828 1 84.75 144 TYR A O 1
ATOM 1062 N N . ILE A 1 145 ? -10.578 -58.75 -9.984 1 84.69 145 ILE A N 1
ATOM 1063 C CA . ILE A 1 145 ? -9.18 -59.062 -9.719 1 84.69 145 ILE A CA 1
ATOM 1064 C C . ILE A 1 145 ? -8.508 -59.531 -11 1 84.69 145 ILE A C 1
ATOM 1066 O O . ILE A 1 145 ? -7.957 -60.656 -11.031 1 84.69 145 ILE A O 1
ATOM 1070 N N . VAL A 1 146 ? -8.617 -58.875 -11.992 1 85.44 146 VAL A N 1
ATOM 1071 C CA . VAL A 1 146 ? -7.902 -59.094 -13.25 1 85.44 146 VAL A CA 1
ATOM 1072 C C . VAL A 1 146 ? -6.734 -58.094 -13.352 1 85.44 146 VAL A C 1
ATOM 1074 O O . VAL A 1 146 ? -6.836 -57.062 -14.016 1 85.44 146 VAL A O 1
ATOM 1077 N N . PRO A 1 147 ? -5.609 -58.531 -12.828 1 86.31 147 PRO A N 1
ATOM 1078 C CA . PRO A 1 147 ? -4.492 -57.594 -12.68 1 86.31 147 PRO A CA 1
ATOM 1079 C C . PRO A 1 147 ? -3.98 -57.062 -14.016 1 86.31 147 PRO A C 1
ATOM 1081 O O . PRO A 1 147 ? -3.607 -55.875 -14.125 1 86.31 147 PRO A O 1
ATOM 1084 N N . ALA A 1 148 ? -3.959 -57.906 -14.969 1 86.31 148 ALA A N 1
ATOM 1085 C CA . ALA A 1 148 ? -3.447 -57.469 -16.266 1 86.31 148 ALA A CA 1
ATOM 1086 C C . ALA A 1 148 ? -4.332 -56.406 -16.875 1 86.31 148 ALA A C 1
ATOM 1088 O O . ALA A 1 148 ? -3.83 -55.438 -17.469 1 86.31 148 ALA A O 1
ATOM 1089 N N . LEU A 1 149 ? -5.539 -56.625 -16.688 1 85.44 149 LEU A N 1
ATOM 1090 C CA . LEU A 1 149 ? -6.48 -55.656 -17.219 1 85.44 149 LEU A CA 1
ATOM 1091 C C . LEU A 1 149 ? -6.406 -54.344 -16.422 1 85.44 149 LEU A C 1
ATOM 1093 O O . LEU A 1 149 ? -6.484 -53.25 -16.984 1 85.44 149 LEU A O 1
ATOM 1097 N N . ALA A 1 150 ? -6.258 -54.469 -15.141 1 87.81 150 ALA A N 1
ATOM 1098 C CA . ALA A 1 150 ? -6.125 -53.312 -14.289 1 87.81 150 ALA A CA 1
ATOM 1099 C C . ALA A 1 150 ? -4.887 -52.5 -14.664 1 87.81 150 ALA A C 1
ATOM 1101 O O . ALA A 1 150 ? -4.953 -51.25 -14.758 1 87.81 150 ALA A O 1
ATOM 1102 N N . LYS A 1 151 ? -3.908 -53.188 -14.891 1 89.25 151 LYS A N 1
ATOM 1103 C CA . LYS A 1 151 ? -2.664 -52.531 -15.273 1 89.25 151 LYS A CA 1
ATOM 1104 C C . LYS A 1 151 ? -2.809 -51.812 -16.609 1 89.25 151 LYS A C 1
ATOM 1106 O O . LYS A 1 151 ? -2.293 -50.719 -16.797 1 89.25 151 LYS A O 1
ATOM 1111 N N . ALA A 1 152 ? -3.455 -52.438 -17.469 1 88.19 152 ALA A N 1
ATOM 1112 C CA . ALA A 1 152 ? -3.682 -51.844 -18.781 1 88.19 152 ALA A CA 1
ATOM 1113 C C . ALA A 1 152 ? -4.523 -50.562 -18.656 1 88.19 152 ALA A C 1
ATOM 1115 O O . ALA A 1 152 ? -4.27 -49.594 -19.344 1 88.19 152 ALA A O 1
ATOM 1116 N N . CYS A 1 153 ? -5.465 -50.656 -17.797 1 88.44 153 CYS A N 1
ATOM 1117 C CA . CYS A 1 153 ? -6.316 -49.469 -17.578 1 88.44 153 CYS A CA 1
ATOM 1118 C C . CYS A 1 153 ? -5.527 -48.344 -16.969 1 88.44 153 CYS A C 1
ATOM 1120 O O . CYS A 1 153 ? -5.656 -47.188 -17.391 1 88.44 153 CYS A O 1
ATOM 1122 N N . VAL A 1 154 ? -4.699 -48.656 -16.031 1 90 154 VAL A N 1
ATOM 1123 C CA . VAL A 1 154 ? -3.898 -47.625 -15.359 1 90 154 VAL A CA 1
ATOM 1124 C C . VAL A 1 154 ? -2.928 -47 -16.359 1 90 154 VAL A C 1
ATOM 1126 O O . VAL A 1 154 ? -2.744 -45.781 -16.359 1 90 154 VAL A O 1
ATOM 1129 N N . ASN A 1 155 ? -2.354 -47.812 -17.125 1 89.19 155 ASN A N 1
ATOM 1130 C CA . ASN A 1 155 ? -1.441 -47.312 -18.141 1 89.19 155 ASN A CA 1
ATOM 1131 C C . ASN A 1 155 ? -2.152 -46.375 -19.109 1 89.19 155 ASN A C 1
ATOM 1133 O O . ASN A 1 155 ? -1.592 -45.344 -19.531 1 89.19 155 ASN A O 1
ATOM 1137 N N . PHE A 1 156 ? -3.279 -46.719 -19.422 1 90.19 156 PHE A N 1
ATOM 1138 C CA . PHE A 1 156 ? -4.082 -45.875 -20.297 1 90.19 156 PHE A CA 1
ATOM 1139 C C . PHE A 1 156 ? -4.363 -44.531 -19.641 1 90.19 156 PHE A C 1
ATOM 1141 O O . PHE A 1 156 ? -4.219 -43.5 -20.266 1 90.19 156 PHE A O 1
ATOM 1148 N N . LEU A 1 157 ? -4.742 -44.594 -18.438 1 90.94 157 LEU A N 1
ATOM 1149 C CA . LEU A 1 157 ? -5.074 -43.406 -17.703 1 90.94 157 LEU A CA 1
ATOM 1150 C C . LEU A 1 157 ? -3.842 -42.5 -17.531 1 90.94 157 LEU A C 1
ATOM 1152 O O . LEU A 1 157 ? -3.936 -41.281 -17.625 1 90.94 157 LEU A O 1
ATOM 1156 N N . GLU A 1 158 ? -2.748 -43.062 -17.344 1 89.75 158 GLU A N 1
ATOM 1157 C CA . GLU A 1 158 ? -1.502 -42.312 -17.203 1 89.75 158 GLU A CA 1
ATOM 1158 C C . GLU A 1 158 ? -1.118 -41.625 -18.5 1 89.75 158 GLU A C 1
ATOM 1160 O O . GLU A 1 158 ? -0.643 -40.5 -18.5 1 89.75 158 GLU A O 1
ATOM 1165 N N . THR A 1 159 ? -1.311 -42.312 -19.516 1 88.69 159 THR A N 1
ATOM 1166 C CA . THR A 1 159 ? -0.946 -41.75 -20.812 1 88.69 159 THR A CA 1
ATOM 1167 C C . THR A 1 159 ? -1.901 -40.625 -21.219 1 88.69 159 THR A C 1
ATOM 1169 O O . THR A 1 159 ? -1.5 -39.688 -21.891 1 88.69 159 THR A O 1
ATOM 1172 N N . SER A 1 160 ? -3.098 -40.719 -20.75 1 90.5 160 SER A N 1
ATOM 1173 C CA . SER A 1 160 ? -4.105 -39.719 -21.125 1 90.5 160 SER A CA 1
ATOM 1174 C C . SER A 1 160 ? -4.176 -38.594 -20.094 1 90.5 160 SER A C 1
ATOM 1176 O O . SER A 1 160 ? -5.051 -37.719 -20.172 1 90.5 160 SER A O 1
ATOM 1178 N N . LEU A 1 161 ? -3.303 -38.656 -19.219 1 94.12 161 LEU A N 1
ATOM 1179 C CA . LEU A 1 161 ? -3.326 -37.75 -18.094 1 94.12 161 LEU A CA 1
ATOM 1180 C C . LEU A 1 161 ? -2.895 -36.344 -18.547 1 94.12 161 LEU A C 1
ATOM 1182 O O . LEU A 1 161 ? -1.821 -36.188 -19.125 1 94.12 161 LEU A O 1
ATOM 1186 N N . GLU A 1 162 ? -3.771 -35.344 -18.375 1 94.81 162 GLU A N 1
ATOM 1187 C CA . GLU A 1 162 ? -3.545 -33.938 -18.641 1 94.81 162 GLU A CA 1
ATOM 1188 C C . GLU A 1 162 ? -4.09 -33.062 -17.5 1 94.81 162 GLU A C 1
ATOM 1190 O O . GLU A 1 162 ? -4.805 -33.562 -16.625 1 94.81 162 GLU A O 1
ATOM 1195 N N . ALA A 1 163 ? -3.777 -31.844 -17.594 1 96.5 163 ALA A N 1
ATOM 1196 C CA . ALA A 1 163 ? -4.203 -30.922 -16.547 1 96.5 163 ALA A CA 1
ATOM 1197 C C . ALA A 1 163 ? -5.723 -30.906 -16.406 1 96.5 163 ALA A C 1
ATOM 1199 O O . ALA A 1 163 ? -6.25 -30.859 -15.297 1 96.5 163 ALA A O 1
ATOM 1200 N N . LYS A 1 164 ? -6.453 -31.031 -17.438 1 95.56 164 LYS A N 1
ATOM 1201 C CA . LYS A 1 164 ? -7.902 -30.875 -17.453 1 95.56 164 LYS A CA 1
ATOM 1202 C C . LYS A 1 164 ? -8.586 -32.031 -16.734 1 95.56 164 LYS A C 1
ATOM 1204 O O . LYS A 1 164 ? -9.688 -31.859 -16.188 1 95.56 164 LYS A O 1
ATOM 1209 N N . ASN A 1 165 ? -7.969 -33.219 -16.734 1 95 165 ASN A N 1
ATOM 1210 C CA . ASN A 1 165 ? -8.625 -34.375 -16.109 1 95 165 ASN A CA 1
ATOM 1211 C C . ASN A 1 165 ? -7.879 -34.844 -14.875 1 95 165 ASN A C 1
ATOM 1213 O O . ASN A 1 165 ? -8.289 -35.812 -14.227 1 95 165 ASN A O 1
ATOM 1217 N N . ALA A 1 166 ? -6.848 -34.188 -14.555 1 97.12 166 ALA A N 1
ATOM 1218 C CA . ALA A 1 166 ? -5.969 -34.625 -13.477 1 97.12 166 ALA A CA 1
ATOM 1219 C C . ALA A 1 166 ? -6.707 -34.688 -12.141 1 97.12 166 ALA A C 1
ATOM 1221 O O . ALA A 1 166 ? -6.531 -35.625 -11.359 1 97.12 166 ALA A O 1
ATOM 1222 N N . CYS A 1 167 ? -7.555 -33.719 -11.844 1 97.31 167 CYS A N 1
ATOM 1223 C CA . CYS A 1 167 ? -8.25 -33.656 -10.562 1 97.31 167 CYS A CA 1
ATOM 1224 C C . CYS A 1 167 ? -9.273 -34.781 -10.445 1 97.31 167 CYS A C 1
ATOM 1226 O O . CYS A 1 167 ? -9.406 -35.406 -9.383 1 97.31 167 CYS A O 1
ATOM 1228 N N . VAL A 1 168 ? -9.984 -35.062 -11.5 1 94.38 168 VAL A N 1
ATOM 1229 C CA . VAL A 1 168 ? -10.969 -36.156 -11.484 1 94.38 168 VAL A CA 1
ATOM 1230 C C . VAL A 1 168 ? -10.266 -37.5 -11.305 1 94.38 168 VAL A C 1
ATOM 1232 O O . VAL A 1 168 ? -10.695 -38.344 -10.508 1 94.38 168 VAL A O 1
ATOM 1235 N N . LEU A 1 169 ? -9.18 -37.625 -12.047 1 94.94 169 LEU A N 1
ATOM 1236 C CA . LEU A 1 169 ? -8.414 -38.875 -11.953 1 94.94 169 LEU A CA 1
ATOM 1237 C C . LEU A 1 169 ? -7.824 -39.062 -10.562 1 94.94 169 LEU A C 1
ATOM 1239 O O . LEU A 1 169 ? -7.699 -40.188 -10.062 1 94.94 169 LEU A O 1
ATOM 1243 N N . LEU A 1 170 ? -7.434 -37.969 -9.969 1 96.06 170 LEU A N 1
ATOM 1244 C CA . LEU A 1 170 ? -6.941 -38.031 -8.594 1 96.06 170 LEU A CA 1
ATOM 1245 C C . LEU A 1 170 ? -8.016 -38.562 -7.656 1 96.06 170 LEU A C 1
ATOM 1247 O O . LEU A 1 170 ? -7.738 -39.438 -6.828 1 96.06 170 LEU A O 1
ATOM 1251 N N . SER A 1 171 ? -9.188 -38.062 -7.773 1 93.19 171 SER A N 1
ATOM 1252 C CA . SER A 1 171 ? -10.312 -38.531 -6.965 1 93.19 171 SER A CA 1
ATOM 1253 C C . SER A 1 171 ? -10.531 -40.031 -7.16 1 93.19 171 SER A C 1
ATOM 1255 O O . SER A 1 171 ? -10.719 -40.781 -6.191 1 93.19 171 SER A O 1
ATOM 1257 N N . GLN A 1 172 ? -10.422 -40.5 -8.43 1 88.81 172 GLN A N 1
ATOM 1258 C CA . GLN A 1 172 ? -10.656 -41.906 -8.773 1 88.81 172 GLN A CA 1
ATOM 1259 C C . GLN A 1 172 ? -9.492 -42.781 -8.32 1 88.81 172 GLN A C 1
ATOM 1261 O O . GLN A 1 172 ? -9.695 -43.906 -7.859 1 88.81 172 GLN A O 1
ATOM 1266 N N . SER A 1 173 ? -8.312 -42.281 -8.531 1 90.69 173 SER A N 1
ATOM 1267 C CA . SER A 1 173 ? -7.125 -43.031 -8.156 1 90.69 173 SER A CA 1
ATOM 1268 C C . SER A 1 173 ? -7.113 -43.344 -6.664 1 90.69 173 SER A C 1
ATOM 1270 O O . SER A 1 173 ? -6.664 -44.406 -6.25 1 90.69 173 SER A O 1
ATOM 1272 N N . ARG A 1 174 ? -7.551 -42.406 -5.898 1 87.94 174 ARG A N 1
ATOM 1273 C CA . ARG A 1 174 ? -7.633 -42.594 -4.457 1 87.94 174 ARG A CA 1
ATOM 1274 C C . ARG A 1 174 ? -8.68 -43.656 -4.117 1 87.94 174 ARG A C 1
ATOM 1276 O O . ARG A 1 174 ? -8.445 -44.5 -3.254 1 87.94 174 ARG A O 1
ATOM 1283 N N . LEU A 1 175 ? -9.742 -43.688 -4.859 1 84.44 175 LEU A N 1
ATOM 1284 C CA . LEU A 1 175 ? -10.812 -44.656 -4.656 1 84.44 175 LEU A CA 1
ATOM 1285 C C . LEU A 1 175 ? -10.344 -46.062 -5.02 1 84.44 175 LEU A C 1
ATOM 1287 O O . LEU A 1 175 ? -10.648 -47.031 -4.309 1 84.44 175 LEU A O 1
ATOM 1291 N N . PHE A 1 176 ? -9.477 -46.188 -6.094 1 86.19 176 PHE A N 1
ATOM 1292 C CA . PHE A 1 176 ? -9.016 -47.469 -6.594 1 86.19 176 PHE A CA 1
ATOM 1293 C C . PHE A 1 176 ? -7.711 -47.875 -5.93 1 86.19 176 PHE A C 1
ATOM 1295 O O . PHE A 1 176 ? -7.188 -48.969 -6.191 1 86.19 176 PHE A O 1
ATOM 1302 N N . GLU A 1 177 ? -7.156 -46.969 -5.117 1 84.44 177 GLU A N 1
ATOM 1303 C CA . GLU A 1 177 ? -5.914 -47.25 -4.406 1 84.44 177 GLU A CA 1
ATOM 1304 C C . GLU A 1 177 ? -4.777 -47.562 -5.375 1 84.44 177 GLU A C 1
ATOM 1306 O O . GLU A 1 177 ? -4.098 -48.594 -5.242 1 84.44 177 GLU A O 1
ATOM 1311 N N . GLU A 1 178 ? -4.676 -46.75 -6.305 1 88.88 178 GLU A N 1
ATOM 1312 C CA . GLU A 1 178 ? -3.588 -46.781 -7.277 1 88.88 178 GLU A CA 1
ATOM 1313 C C . GLU A 1 178 ? -2.535 -45.719 -6.984 1 88.88 178 GLU A C 1
ATOM 1315 O O . GLU A 1 178 ? -2.596 -44.625 -7.527 1 88.88 178 GLU A O 1
ATOM 1320 N N . PRO A 1 179 ? -1.517 -46.062 -6.273 1 91.12 179 PRO A N 1
ATOM 1321 C CA . PRO A 1 179 ? -0.563 -45.062 -5.816 1 91.12 179 PRO A CA 1
ATOM 1322 C C . PRO A 1 179 ? 0.232 -44.438 -6.961 1 91.12 179 PRO A C 1
ATOM 1324 O O . PRO A 1 179 ? 0.546 -43.25 -6.922 1 91.12 179 PRO A O 1
ATOM 1327 N N . GLU A 1 180 ? 0.587 -45.188 -7.895 1 90.31 180 GLU A N 1
ATOM 1328 C CA . GLU A 1 180 ? 1.364 -44.656 -9.008 1 90.31 180 GLU A CA 1
ATOM 1329 C C . GLU A 1 180 ? 0.563 -43.625 -9.797 1 90.31 180 GLU A C 1
ATOM 1331 O O . GLU A 1 180 ? 1.085 -42.594 -10.156 1 90.31 180 GLU A O 1
ATOM 1336 N N . LEU A 1 181 ? -0.651 -44 -10.055 1 91.75 181 LEU A N 1
ATOM 1337 C CA . LEU A 1 181 ? -1.527 -43.062 -10.758 1 91.75 181 LEU A CA 1
ATOM 1338 C C . LEU A 1 181 ? -1.744 -41.812 -9.93 1 91.75 181 LEU A C 1
ATOM 1340 O O . LEU A 1 181 ? -1.749 -40.719 -10.477 1 91.75 181 LEU A O 1
ATOM 1344 N N . THR A 1 182 ? -1.92 -42 -8.609 1 95.31 182 THR A N 1
ATOM 1345 C CA . THR A 1 182 ? -2.094 -40.875 -7.707 1 95.31 182 THR A CA 1
ATOM 1346 C C . THR A 1 182 ? -0.89 -39.938 -7.773 1 95.31 182 THR A C 1
ATOM 1348 O O . THR A 1 182 ? -1.049 -38.719 -7.863 1 95.31 182 THR A O 1
ATOM 1351 N N . GLN A 1 183 ? 0.244 -40.531 -7.777 1 94.94 183 GLN A N 1
ATOM 1352 C CA . GLN A 1 183 ? 1.471 -39.719 -7.828 1 94.94 183 GLN A CA 1
ATOM 1353 C C . GLN A 1 183 ? 1.57 -38.938 -9.133 1 94.94 183 GLN A C 1
ATOM 1355 O O . GLN A 1 183 ? 1.958 -37.781 -9.141 1 94.94 183 GLN A O 1
ATOM 1360 N N . ARG A 1 184 ? 1.247 -39.594 -10.164 1 94.44 184 ARG A N 1
ATOM 1361 C CA . ARG A 1 184 ? 1.297 -38.938 -11.469 1 94.44 184 ARG A CA 1
ATOM 1362 C C . ARG A 1 184 ? 0.294 -37.781 -11.531 1 94.44 184 ARG A C 1
ATOM 1364 O O . ARG A 1 184 ? 0.572 -36.75 -12.133 1 94.44 184 ARG A O 1
ATOM 1371 N N . CYS A 1 185 ? -0.853 -38 -10.984 1 96.56 185 CYS A N 1
ATOM 1372 C CA . CYS A 1 185 ? -1.857 -36.938 -10.938 1 96.56 185 CYS A CA 1
ATOM 1373 C C . CYS A 1 185 ? -1.34 -35.719 -10.18 1 96.56 185 CYS A C 1
ATOM 1375 O O . CYS A 1 185 ? -1.499 -34.594 -10.625 1 96.56 185 CYS A O 1
ATOM 1377 N N . TRP A 1 186 ? -0.686 -35.969 -9.094 1 97.12 186 TRP A N 1
ATOM 1378 C CA . TRP A 1 186 ? -0.154 -34.875 -8.273 1 97.12 186 TRP A CA 1
ATOM 1379 C C . TRP A 1 186 ? 0.915 -34.094 -9.039 1 97.12 186 TRP A C 1
ATOM 1381 O O . TRP A 1 186 ? 0.969 -32.875 -8.961 1 97.12 186 TRP A O 1
ATOM 1391 N N . GLU A 1 187 ? 1.729 -34.812 -9.734 1 96.25 187 GLU A N 1
ATOM 1392 C CA . GLU A 1 187 ? 2.775 -34.156 -10.516 1 96.25 187 GLU A CA 1
ATOM 1393 C C . GLU A 1 187 ? 2.184 -33.156 -11.516 1 96.25 187 GLU A C 1
ATOM 1395 O O . GLU A 1 187 ? 2.689 -32.031 -11.664 1 96.25 187 GLU A O 1
ATOM 1400 N N . VAL A 1 188 ? 1.141 -33.562 -12.109 1 97.44 188 VAL A N 1
ATOM 1401 C CA . VAL A 1 188 ? 0.489 -32.719 -13.094 1 97.44 188 VAL A CA 1
ATOM 1402 C C . VAL A 1 188 ? -0.203 -31.547 -12.391 1 97.44 188 VAL A C 1
ATOM 1404 O O . VAL A 1 188 ? -0.053 -30.391 -12.797 1 97.44 188 VAL A O 1
ATOM 1407 N N . ILE A 1 189 ? -0.928 -31.812 -11.336 1 98.12 189 ILE A N 1
ATOM 1408 C CA . ILE A 1 189 ? -1.69 -30.812 -10.617 1 98.12 189 ILE A CA 1
ATOM 1409 C C . ILE A 1 189 ? -0.74 -29.766 -10.023 1 98.12 189 ILE A C 1
ATOM 1411 O O . ILE A 1 189 ? -1.01 -28.562 -10.078 1 98.12 189 ILE A O 1
ATOM 1415 N N . ASP A 1 190 ? 0.36 -30.203 -9.5 1 98.06 190 ASP A N 1
ATOM 1416 C CA . ASP A 1 190 ? 1.329 -29.297 -8.898 1 98.06 190 ASP A CA 1
ATOM 1417 C C . ASP A 1 190 ? 1.962 -28.391 -9.953 1 98.06 190 ASP A C 1
ATOM 1419 O O . ASP A 1 190 ? 1.998 -27.172 -9.797 1 98.06 190 ASP A O 1
ATOM 1423 N N . ALA A 1 191 ? 2.422 -28.938 -10.977 1 97.62 191 ALA A N 1
ATOM 1424 C CA . ALA A 1 191 ? 3.182 -28.188 -11.984 1 97.62 191 ALA A CA 1
ATOM 1425 C C . ALA A 1 191 ? 2.266 -27.297 -12.805 1 97.62 191 ALA A C 1
ATOM 1427 O O . ALA A 1 191 ? 2.637 -26.172 -13.148 1 97.62 191 ALA A O 1
ATOM 1428 N N . GLN A 1 192 ? 1.146 -27.812 -13.18 1 97.88 192 GLN A N 1
ATOM 1429 C CA . GLN A 1 192 ? 0.169 -27.062 -13.961 1 97.88 192 GLN A CA 1
ATOM 1430 C C . GLN A 1 192 ? -1.067 -26.734 -13.133 1 97.88 192 GLN A C 1
ATOM 1432 O O . GLN A 1 192 ? -2.197 -26.938 -13.578 1 97.88 192 GLN A O 1
ATOM 1437 N N . ALA A 1 193 ? -0.822 -26.234 -12.023 1 97.94 193 ALA A N 1
ATOM 1438 C CA . ALA A 1 193 ? -1.859 -26.016 -11.016 1 97.94 193 ALA A CA 1
ATOM 1439 C C . ALA A 1 193 ? -2.967 -25.109 -11.547 1 97.94 193 ALA A C 1
ATOM 1441 O O . ALA A 1 193 ? -4.152 -25.422 -11.414 1 97.94 193 ALA A O 1
ATOM 1442 N N . GLU A 1 194 ? -2.643 -24.016 -12.148 1 97.94 194 GLU A N 1
ATOM 1443 C CA . GLU A 1 194 ? -3.643 -23.062 -12.625 1 97.94 194 GLU A CA 1
ATOM 1444 C C . GLU A 1 194 ? -4.562 -23.703 -13.656 1 97.94 194 GLU A C 1
ATOM 1446 O O . GLU A 1 194 ? -5.785 -23.531 -13.602 1 97.94 194 GLU A O 1
ATOM 1451 N N . MET A 1 195 ? -3.996 -24.422 -14.562 1 97.75 195 MET A N 1
ATOM 1452 C CA . MET A 1 195 ? -4.773 -25.078 -15.602 1 97.75 195 MET A CA 1
ATOM 1453 C C . MET A 1 195 ? -5.684 -26.156 -15.008 1 97.75 195 MET A C 1
ATOM 1455 O O . MET A 1 195 ? -6.844 -26.281 -15.406 1 97.75 195 MET A O 1
ATOM 1459 N N . ALA A 1 196 ? -5.109 -26.906 -14.141 1 98.19 196 ALA A N 1
ATOM 1460 C CA . ALA A 1 196 ? -5.871 -27.984 -13.508 1 98.19 196 ALA A CA 1
ATOM 1461 C C . ALA A 1 196 ? -7.047 -27.422 -12.711 1 98.19 196 ALA A C 1
ATOM 1463 O O . ALA A 1 196 ? -8.164 -27.938 -12.797 1 98.19 196 ALA A O 1
ATOM 1464 N N . LEU A 1 197 ? -6.809 -26.312 -11.977 1 98.25 197 LEU A N 1
ATOM 1465 C CA . LEU A 1 197 ? -7.82 -25.734 -11.102 1 98.25 197 LEU A CA 1
ATOM 1466 C C . LEU A 1 197 ? -8.898 -25.016 -11.914 1 98.25 197 LEU A C 1
ATOM 1468 O O . LEU A 1 197 ? -10.047 -24.938 -11.484 1 98.25 197 LEU A O 1
ATOM 1472 N N . ARG A 1 198 ? -8.547 -24.516 -13.039 1 97.69 198 ARG A N 1
ATOM 1473 C CA . ARG A 1 198 ? -9.5 -23.781 -13.859 1 97.69 198 ARG A CA 1
ATOM 1474 C C . ARG A 1 198 ? -10.281 -24.719 -14.766 1 97.69 198 ARG A C 1
ATOM 1476 O O . ARG A 1 198 ? -11.203 -24.297 -15.469 1 97.69 198 ARG A O 1
ATOM 1483 N N . SER A 1 199 ? -9.922 -25.938 -14.742 1 97.25 199 SER A N 1
ATOM 1484 C CA . SER A 1 199 ? -10.57 -26.922 -15.609 1 97.25 199 SER A CA 1
ATOM 1485 C C . SER A 1 199 ? -11.969 -27.266 -15.109 1 97.25 199 SER A C 1
ATOM 1487 O O . SER A 1 199 ? -12.273 -27.078 -13.93 1 97.25 199 SER A O 1
ATOM 1489 N N . GLU A 1 200 ? -12.805 -27.812 -15.977 1 95.44 200 GLU A N 1
ATOM 1490 C CA . GLU A 1 200 ? -14.141 -28.266 -15.609 1 95.44 200 GLU A CA 1
ATOM 1491 C C . GLU A 1 200 ? -14.062 -29.484 -14.688 1 95.44 200 GLU A C 1
ATOM 1493 O O . GLU A 1 200 ? -14.93 -29.672 -13.828 1 95.44 200 GLU A O 1
ATOM 1498 N N . GLY A 1 201 ? -13 -30.25 -14.922 1 95.56 201 GLY A N 1
ATOM 1499 C CA . GLY A 1 201 ? -12.805 -31.438 -14.094 1 95.56 201 GLY A CA 1
ATOM 1500 C C . GLY A 1 201 ? -12.68 -31.109 -12.617 1 95.56 201 GLY A C 1
ATOM 1501 O O . GLY A 1 201 ? -13.109 -31.891 -11.766 1 95.56 201 GLY A O 1
ATOM 1502 N N . PHE A 1 202 ? -12.18 -30.016 -12.312 1 98 202 PHE A N 1
ATOM 1503 C CA . PHE A 1 202 ? -12 -29.609 -10.922 1 98 202 PHE A CA 1
ATOM 1504 C C . PHE A 1 202 ? -13.352 -29.422 -10.242 1 98 202 PHE A C 1
ATOM 1506 O O . PHE A 1 202 ? -13.516 -29.781 -9.07 1 98 202 PHE A O 1
ATOM 1513 N N . CYS A 1 203 ? -14.305 -28.875 -10.93 1 97.5 203 CYS A N 1
ATOM 1514 C CA . CYS A 1 203 ? -15.617 -28.562 -10.367 1 97.5 203 CYS A CA 1
ATOM 1515 C C . CYS A 1 203 ? -16.422 -29.844 -10.133 1 97.5 203 CYS A C 1
ATOM 1517 O O . CYS A 1 203 ? -17.438 -29.812 -9.445 1 97.5 203 CYS A O 1
ATOM 1519 N N . GLU A 1 204 ? -15.898 -30.984 -10.602 1 95.44 204 GLU A N 1
ATOM 1520 C CA . GLU A 1 204 ? -16.625 -32.25 -10.5 1 95.44 204 GLU A CA 1
ATOM 1521 C C . GLU A 1 204 ? -16.141 -33.062 -9.32 1 95.44 204 GLU A C 1
ATOM 1523 O O . GLU A 1 204 ? -16.781 -34.062 -8.953 1 95.44 204 GLU A O 1
ATOM 1528 N N . ILE A 1 205 ? -15.164 -32.625 -8.742 1 96.38 205 ILE A N 1
ATOM 1529 C CA . ILE A 1 205 ? -14.57 -33.469 -7.699 1 96.38 205 ILE A CA 1
ATOM 1530 C C . ILE A 1 205 ? -15.406 -33.375 -6.43 1 96.38 205 ILE A C 1
ATOM 1532 O O . ILE A 1 205 ? -16.203 -32.438 -6.273 1 96.38 205 ILE A O 1
ATOM 1536 N N . ASP A 1 206 ? -15.195 -34.344 -5.547 1 94.25 206 ASP A N 1
ATOM 1537 C CA . ASP A 1 206 ? -15.93 -34.344 -4.281 1 94.25 206 ASP A CA 1
ATOM 1538 C C . ASP A 1 206 ? -15.234 -33.5 -3.238 1 94.25 206 ASP A C 1
ATOM 1540 O O . ASP A 1 206 ? -14.133 -33 -3.473 1 94.25 206 ASP A O 1
ATOM 1544 N N . TRP A 1 207 ? -15.922 -33.344 -2.195 1 95.12 207 TRP A N 1
ATOM 1545 C CA . TRP A 1 207 ? -15.469 -32.438 -1.141 1 95.12 207 TRP A CA 1
ATOM 1546 C C . TRP A 1 207 ? -14.148 -32.906 -0.549 1 95.12 207 TRP A C 1
ATOM 1548 O O . TRP A 1 207 ? -13.266 -32.094 -0.266 1 95.12 207 TRP A O 1
ATOM 1558 N N . GLN A 1 208 ? -14 -34.156 -0.376 1 95.31 208 GLN A N 1
ATOM 1559 C CA . GLN A 1 208 ? -12.773 -34.688 0.204 1 95.31 208 GLN A CA 1
ATOM 1560 C C . GLN A 1 208 ? -11.57 -34.375 -0.684 1 95.31 208 GLN A C 1
ATOM 1562 O O . GLN A 1 208 ? -10.516 -33.969 -0.192 1 95.31 208 GLN A O 1
ATOM 1567 N N . THR A 1 209 ? -11.773 -34.656 -1.967 1 96.88 209 THR A N 1
ATOM 1568 C CA . THR A 1 209 ? -10.703 -34.375 -2.918 1 96.88 209 THR A CA 1
ATOM 1569 C C . THR A 1 209 ? -10.391 -32.875 -2.953 1 96.88 209 THR A C 1
ATOM 1571 O O . THR A 1 209 ? -9.227 -32.5 -3.064 1 96.88 209 THR A O 1
ATOM 1574 N N . LEU A 1 210 ? -11.461 -32.062 -2.873 1 98.12 210 LEU A N 1
ATOM 1575 C CA . LEU A 1 210 ? -11.281 -30.609 -2.816 1 98.12 210 LEU A CA 1
ATOM 1576 C C . LEU A 1 210 ? -10.375 -30.219 -1.653 1 98.12 210 LEU A C 1
ATOM 1578 O O . LEU A 1 210 ? -9.414 -29.453 -1.833 1 98.12 210 LEU A O 1
ATOM 1582 N N . GLU A 1 211 ? -10.625 -30.734 -0.527 1 97.62 211 GLU A N 1
ATOM 1583 C CA . GLU A 1 211 ? -9.859 -30.406 0.669 1 97.62 211 GLU A CA 1
ATOM 1584 C C . GLU A 1 211 ? -8.391 -30.812 0.506 1 97.62 211 GLU A C 1
ATOM 1586 O O . GLU A 1 211 ? -7.496 -30.047 0.877 1 97.62 211 GLU A O 1
ATOM 1591 N N . ILE A 1 212 ? -8.219 -31.969 -0.076 1 96.75 212 ILE A N 1
ATOM 1592 C CA . ILE A 1 212 ? -6.863 -32.5 -0.238 1 96.75 212 ILE A CA 1
ATOM 1593 C C . ILE A 1 212 ? -6.082 -31.594 -1.202 1 96.75 212 ILE A C 1
ATOM 1595 O O . ILE A 1 212 ? -4.906 -31.297 -0.969 1 96.75 212 ILE A O 1
ATOM 1599 N N . ILE A 1 213 ? -6.68 -31.156 -2.232 1 98.12 213 ILE A N 1
ATOM 1600 C CA . ILE A 1 213 ? -6.008 -30.344 -3.244 1 98.12 213 ILE A CA 1
ATOM 1601 C C . ILE A 1 213 ? -5.699 -28.969 -2.676 1 98.12 213 ILE A C 1
ATOM 1603 O O . ILE A 1 213 ? -4.586 -28.453 -2.832 1 98.12 213 ILE A O 1
ATOM 1607 N N . VAL A 1 214 ? -6.648 -28.328 -1.982 1 98.06 214 VAL A N 1
ATOM 1608 C CA . VAL A 1 214 ? -6.504 -26.969 -1.491 1 98.06 214 VAL A CA 1
ATOM 1609 C C . VAL A 1 214 ? -5.453 -26.922 -0.381 1 98.06 214 VAL A C 1
ATOM 1611 O O . VAL A 1 214 ? -4.793 -25.906 -0.177 1 98.06 214 VAL A O 1
ATOM 1614 N N . THR A 1 215 ? -5.211 -28 0.266 1 97.56 215 THR A N 1
ATOM 1615 C CA . THR A 1 215 ? -4.238 -28.062 1.351 1 97.56 215 THR A CA 1
ATOM 1616 C C . THR A 1 215 ? -2.838 -28.344 0.809 1 97.56 215 THR A C 1
ATOM 1618 O O . THR A 1 215 ? -1.847 -28.188 1.524 1 97.56 215 THR A O 1
ATOM 1621 N N . ARG A 1 216 ? -2.805 -28.734 -0.446 1 97 216 ARG A N 1
ATOM 1622 C CA . ARG A 1 216 ? -1.55 -29.141 -1.066 1 97 216 ARG A CA 1
ATOM 1623 C C . ARG A 1 216 ? -0.516 -28.016 -1.001 1 97 216 ARG A C 1
ATOM 1625 O O . ARG A 1 216 ? -0.784 -26.891 -1.429 1 97 216 ARG A O 1
ATOM 1632 N N . GLU A 1 217 ? 0.704 -28.266 -0.544 1 97.62 217 GLU A N 1
ATOM 1633 C CA . GLU A 1 217 ? 1.765 -27.266 -0.376 1 97.62 217 GLU A CA 1
ATOM 1634 C C . GLU A 1 217 ? 2.49 -27.016 -1.693 1 97.62 217 GLU A C 1
ATOM 1636 O O . GLU A 1 217 ? 3.002 -25.906 -1.921 1 97.62 217 GLU A O 1
ATOM 1641 N N . ALA A 1 218 ? 2.469 -27.953 -2.527 1 97.25 218 ALA A N 1
ATOM 1642 C CA . ALA A 1 218 ? 3.297 -27.891 -3.729 1 97.25 218 ALA A CA 1
ATOM 1643 C C . ALA A 1 218 ? 2.549 -27.234 -4.879 1 97.25 218 ALA A C 1
ATOM 1645 O O . ALA A 1 218 ? 3.09 -27.078 -5.977 1 97.25 218 ALA A O 1
ATOM 1646 N N . LEU A 1 219 ? 1.28 -26.797 -4.66 1 97.06 219 LEU A N 1
ATOM 1647 C CA . LEU A 1 219 ? 0.521 -26.156 -5.727 1 97.06 219 LEU A CA 1
ATOM 1648 C C . LEU A 1 219 ? 1.274 -24.953 -6.277 1 97.06 219 LEU A C 1
ATOM 1650 O O . LEU A 1 219 ? 1.54 -24 -5.547 1 97.06 219 LEU A O 1
ATOM 1654 N N . ASN A 1 220 ? 1.577 -25.031 -7.504 1 96.31 220 ASN A N 1
ATOM 1655 C CA . ASN A 1 220 ? 2.346 -23.969 -8.141 1 96.31 220 ASN A CA 1
ATOM 1656 C C . ASN A 1 220 ? 1.436 -22.938 -8.797 1 96.31 220 ASN A C 1
ATOM 1658 O O . ASN A 1 220 ? 1.379 -22.844 -10.031 1 96.31 220 ASN A O 1
ATOM 1662 N N . THR A 1 221 ? 0.761 -22.141 -8.062 1 96.69 221 THR A N 1
ATOM 1663 C CA . THR A 1 221 ? -0.149 -21.109 -8.562 1 96.69 221 THR A CA 1
ATOM 1664 C C . THR A 1 221 ? -0.366 -20.016 -7.516 1 96.69 221 THR A C 1
ATOM 1666 O O . THR A 1 221 ? 0.034 -20.172 -6.359 1 96.69 221 THR A O 1
ATOM 1669 N N . LYS A 1 222 ? -0.906 -18.953 -7.973 1 96.5 222 LYS A N 1
ATOM 1670 C CA . LYS A 1 222 ? -1.271 -17.875 -7.059 1 96.5 222 LYS A CA 1
ATOM 1671 C C . LYS A 1 222 ? -2.498 -18.25 -6.23 1 96.5 222 LYS A C 1
ATOM 1673 O O . LYS A 1 222 ? -3.391 -18.953 -6.715 1 96.5 222 LYS A O 1
ATOM 1678 N N . GLU A 1 223 ? -2.533 -17.688 -5.031 1 98 223 GLU A N 1
ATOM 1679 C CA . GLU A 1 223 ? -3.652 -18 -4.145 1 98 223 GLU A CA 1
ATOM 1680 C C . GLU A 1 223 ? -4.965 -17.453 -4.695 1 98 223 GLU A C 1
ATOM 1682 O O . GLU A 1 223 ? -6.035 -18 -4.438 1 98 223 GLU A O 1
ATOM 1687 N N . ALA A 1 224 ? -4.883 -16.344 -5.438 1 97.94 224 ALA A N 1
ATOM 1688 C CA . ALA A 1 224 ? -6.078 -15.789 -6.066 1 97.94 224 ALA A CA 1
ATOM 1689 C C . ALA A 1 224 ? -6.723 -16.812 -7.008 1 97.94 224 ALA A C 1
ATOM 1691 O O . ALA A 1 224 ? -7.949 -16.891 -7.102 1 97.94 224 AL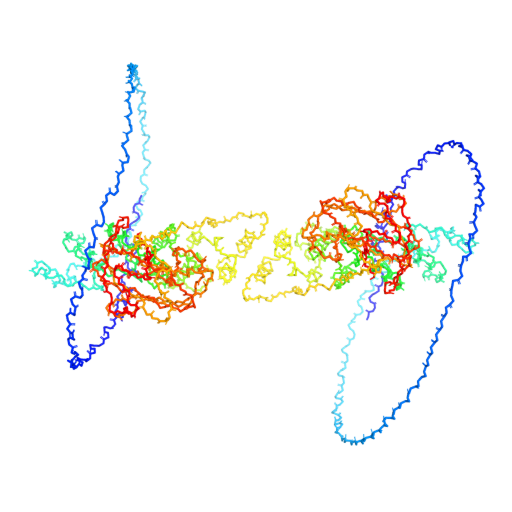A A O 1
ATOM 1692 N N . VAL A 1 225 ? -5.879 -17.562 -7.664 1 98 225 VAL A N 1
ATOM 1693 C CA . VAL A 1 225 ? -6.375 -18.578 -8.578 1 98 225 VAL A CA 1
ATOM 1694 C C . VAL A 1 225 ? -7.047 -19.703 -7.785 1 98 225 VAL A C 1
ATOM 1696 O O . VAL A 1 225 ? -8.109 -20.188 -8.18 1 98 225 VAL A O 1
ATOM 1699 N N . VAL A 1 226 ? -6.422 -20.094 -6.719 1 98.44 226 VAL A N 1
ATOM 1700 C CA . VAL A 1 226 ? -6.992 -21.125 -5.859 1 98.44 226 VAL A CA 1
ATOM 1701 C C . VAL A 1 226 ? -8.367 -20.688 -5.355 1 98.44 226 VAL A C 1
ATOM 1703 O O . VAL A 1 226 ? -9.328 -21.453 -5.395 1 98.44 226 VAL A O 1
ATOM 1706 N N . PHE A 1 227 ? -8.453 -19.469 -4.918 1 98.5 227 PHE A N 1
ATOM 1707 C CA . PHE A 1 227 ? -9.703 -18.922 -4.41 1 98.5 227 PHE A CA 1
ATOM 1708 C C . PHE A 1 227 ? -10.789 -18.953 -5.477 1 98.5 227 PHE A C 1
ATOM 1710 O O . PHE A 1 227 ? -11.914 -19.359 -5.211 1 98.5 227 PHE A O 1
ATOM 1717 N N . GLU A 1 228 ? -10.469 -18.5 -6.598 1 98.25 228 GLU A N 1
ATOM 1718 C CA . GLU A 1 228 ? -11.43 -18.5 -7.703 1 98.25 228 GLU A CA 1
ATOM 1719 C C . GLU A 1 228 ? -11.898 -19.922 -8.023 1 98.25 228 GLU A C 1
ATOM 1721 O O . GLU A 1 228 ? -13.086 -20.125 -8.297 1 98.25 228 GLU A O 1
ATOM 1726 N N . ALA A 1 229 ? -10.953 -20.812 -8.055 1 98.44 229 ALA A N 1
ATOM 1727 C CA . ALA A 1 229 ? -11.297 -22.219 -8.32 1 98.44 229 ALA A CA 1
ATOM 1728 C C . ALA A 1 229 ? -12.273 -22.75 -7.281 1 98.44 229 ALA A C 1
ATOM 1730 O O . ALA A 1 229 ? -13.242 -23.438 -7.625 1 98.44 229 ALA A O 1
ATOM 1731 N N . VAL A 1 230 ? -12.008 -22.438 -6.07 1 98.44 230 VAL A N 1
ATOM 1732 C CA . VAL A 1 230 ? -12.859 -22.891 -4.977 1 98.44 230 VAL A CA 1
ATOM 1733 C C . VAL A 1 230 ? -14.25 -22.281 -5.125 1 98.44 230 VAL A C 1
ATOM 1735 O O . VAL A 1 230 ? -15.258 -22.938 -4.859 1 98.44 230 VAL A O 1
ATOM 1738 N N . LEU A 1 231 ? -14.328 -21.062 -5.559 1 98.19 231 LEU A N 1
ATOM 1739 C CA . LEU A 1 231 ? -15.617 -20.422 -5.785 1 98.19 231 LEU A CA 1
ATOM 1740 C C . LEU A 1 231 ? -16.375 -21.109 -6.918 1 98.19 231 LEU A C 1
ATOM 1742 O O . LEU A 1 231 ? -17.594 -21.312 -6.828 1 98.19 231 LEU A O 1
ATOM 1746 N N . ASN A 1 232 ? -15.664 -21.406 -7.93 1 98.31 232 ASN A N 1
ATOM 1747 C CA . ASN A 1 232 ? -16.281 -22.109 -9.039 1 98.31 232 ASN A CA 1
ATOM 1748 C C . ASN A 1 232 ? -16.797 -23.484 -8.617 1 98.31 232 ASN A C 1
ATOM 1750 O O . ASN A 1 232 ? -17.859 -23.922 -9.039 1 98.31 232 ASN A O 1
ATOM 1754 N N . TRP A 1 233 ? -15.992 -24.156 -7.887 1 98.56 233 TRP A N 1
ATOM 1755 C CA . TRP A 1 233 ? -16.422 -25.438 -7.344 1 98.56 233 TRP A CA 1
ATOM 1756 C C . TRP A 1 233 ? -17.688 -25.281 -6.516 1 98.56 233 TRP A C 1
ATOM 1758 O O . TRP A 1 233 ? -18.609 -26.094 -6.621 1 98.56 233 TRP A O 1
ATOM 1768 N N . ALA A 1 234 ? -17.766 -24.234 -5.637 1 98.56 234 ALA A N 1
ATOM 1769 C CA . ALA A 1 234 ? -18.922 -23.984 -4.801 1 98.56 234 ALA A CA 1
ATOM 1770 C C . ALA A 1 234 ? -20.172 -23.719 -5.648 1 98.56 234 ALA A C 1
ATOM 1772 O O . ALA A 1 234 ? -21.266 -24.156 -5.309 1 98.56 234 ALA A O 1
ATOM 1773 N N . GLU A 1 235 ? -20 -22.984 -6.699 1 98.38 235 GLU A N 1
ATOM 1774 C CA . GLU A 1 235 ? -21.109 -22.734 -7.613 1 98.38 235 GLU A CA 1
ATOM 1775 C C . GLU A 1 235 ? -21.641 -24.031 -8.195 1 98.38 235 GLU A C 1
ATOM 1777 O O . GLU A 1 235 ? -22.859 -24.25 -8.219 1 98.38 235 GLU A O 1
ATOM 1782 N N . ALA A 1 236 ? -20.734 -24.906 -8.688 1 98.25 236 ALA A N 1
ATOM 1783 C CA . ALA A 1 236 ? -21.125 -26.203 -9.242 1 98.25 236 ALA A CA 1
ATOM 1784 C C . ALA A 1 236 ? -21.797 -27.062 -8.18 1 98.25 236 ALA A C 1
ATOM 1786 O O . ALA A 1 236 ? -22.766 -27.766 -8.469 1 98.25 236 ALA A O 1
ATOM 1787 N N . GLU A 1 237 ? -21.281 -27 -6.969 1 98.06 237 GLU A N 1
ATOM 1788 C CA . GLU A 1 237 ? -21.844 -27.797 -5.871 1 98.06 237 GLU A CA 1
ATOM 1789 C C . GLU A 1 237 ? -23.234 -27.312 -5.508 1 98.06 237 GLU A C 1
ATOM 1791 O O . GLU A 1 237 ? -24.109 -28.125 -5.191 1 98.06 237 GLU A O 1
ATOM 1796 N N . CYS A 1 238 ? -23.406 -26 -5.469 1 98.31 238 CYS A N 1
ATOM 1797 C CA . CYS A 1 238 ? -24.75 -25.469 -5.242 1 98.31 238 CYS A CA 1
ATOM 1798 C C . CYS A 1 238 ? -25.734 -26.016 -6.273 1 98.31 238 CYS A C 1
ATOM 1800 O O . CYS A 1 238 ? -26.828 -26.469 -5.922 1 98.31 238 CYS A O 1
ATOM 1802 N N . LYS A 1 239 ? -25.344 -26.047 -7.5 1 98 239 LYS A N 1
ATOM 1803 C CA . LYS A 1 239 ? -26.188 -26.562 -8.57 1 98 239 LYS A CA 1
ATOM 1804 C C . LYS A 1 239 ? -26.453 -28.062 -8.383 1 98 239 LYS A C 1
ATOM 1806 O O . LYS A 1 239 ? -27.578 -28.516 -8.555 1 98 239 LYS A O 1
ATOM 1811 N N . ARG A 1 240 ? -25.438 -28.797 -8.008 1 97.25 240 ARG A N 1
ATOM 1812 C CA . ARG A 1 240 ? -25.562 -30.234 -7.781 1 97.25 240 ARG A CA 1
ATOM 1813 C C . ARG A 1 240 ? -26.547 -30.531 -6.664 1 97.25 240 ARG A C 1
ATOM 1815 O O . ARG A 1 240 ? -27.297 -31.5 -6.734 1 97.25 240 ARG A O 1
ATOM 1822 N N . GLN A 1 241 ? -26.609 -29.609 -5.727 1 97.12 241 GLN A N 1
ATOM 1823 C CA . GLN A 1 241 ? -27.484 -29.797 -4.582 1 97.12 241 GLN A CA 1
ATOM 1824 C C . GLN A 1 241 ? -28.844 -29.125 -4.805 1 97.12 241 GLN A C 1
ATOM 1826 O O . GLN A 1 241 ? -29.719 -29.156 -3.932 1 97.12 241 GLN A O 1
ATOM 1831 N N . GLY A 1 242 ? -29.016 -28.422 -5.836 1 97.44 242 GLY A N 1
ATOM 1832 C CA . GLY A 1 242 ? -30.266 -27.734 -6.137 1 97.44 242 GLY A CA 1
ATOM 1833 C C . GLY A 1 242 ? -30.438 -26.438 -5.367 1 97.44 242 GLY A C 1
ATOM 1834 O O . GLY A 1 242 ? -31.562 -26.047 -5.055 1 97.44 242 GLY A O 1
ATOM 1835 N N . LEU A 1 243 ? -29.406 -25.844 -4.977 1 98 243 LEU A N 1
ATOM 1836 C CA . LEU A 1 243 ? -29.438 -24.578 -4.246 1 98 243 LEU A CA 1
ATOM 1837 C C . LEU A 1 243 ? -29.219 -23.391 -5.188 1 98 243 LEU A C 1
ATOM 1839 O O . LEU A 1 243 ? -28.438 -23.5 -6.141 1 98 243 LEU A O 1
ATOM 1843 N N . PRO A 1 244 ? -29.922 -22.25 -4.906 1 98.12 244 PRO A N 1
ATOM 1844 C CA . PRO A 1 244 ? -29.594 -21.047 -5.672 1 98.12 244 PRO A CA 1
ATOM 1845 C C . PRO A 1 244 ? -28.141 -20.609 -5.488 1 98.12 244 PRO A C 1
ATOM 1847 O O . PRO A 1 244 ? -27.594 -20.703 -4.383 1 98.12 244 PRO A O 1
ATOM 1850 N N . VAL A 1 245 ? -27.625 -20.125 -6.527 1 98.06 245 VAL A N 1
ATOM 1851 C CA . VAL A 1 245 ? -26.219 -19.719 -6.488 1 98.06 245 VAL A CA 1
ATOM 1852 C C . VAL A 1 245 ? -26.109 -18.328 -5.875 1 98.06 245 VAL A C 1
ATOM 1854 O O . VAL A 1 245 ? -26.188 -17.312 -6.586 1 98.06 245 VAL A O 1
ATOM 1857 N N . THR A 1 246 ? -25.984 -18.188 -4.645 1 97.81 246 THR A N 1
ATOM 1858 C CA . THR A 1 246 ? -25.781 -16.969 -3.875 1 97.81 246 THR A CA 1
ATOM 1859 C C . THR A 1 246 ? -24.5 -17.062 -3.051 1 97.81 246 THR A C 1
ATOM 1861 O O . THR A 1 246 ? -24.031 -18.156 -2.744 1 97.81 246 THR A O 1
ATOM 1864 N N . PRO A 1 247 ? -23.922 -15.93 -2.707 1 97.06 247 PRO A N 1
ATOM 1865 C CA . PRO A 1 247 ? -22.703 -15.977 -1.884 1 97.06 247 PRO A CA 1
ATOM 1866 C C . PRO A 1 247 ? -22.922 -16.719 -0.565 1 97.06 247 PRO A C 1
ATOM 1868 O O . PRO A 1 247 ? -22.031 -17.438 -0.107 1 97.06 247 PRO A O 1
ATOM 1871 N N . ARG A 1 248 ? -24.047 -16.547 -0.028 1 97.5 248 ARG A N 1
ATOM 1872 C CA . ARG A 1 248 ? -24.359 -17.219 1.226 1 97.5 248 ARG A CA 1
ATOM 1873 C C . ARG A 1 248 ? -24.359 -18.734 1.049 1 97.5 248 ARG A C 1
ATOM 1875 O O . ARG A 1 248 ? -23.781 -19.453 1.866 1 97.5 248 ARG A O 1
ATOM 1882 N N . ASN A 1 249 ? -25.016 -19.219 -0.002 1 98.31 249 ASN A N 1
ATOM 1883 C CA . ASN A 1 249 ? -25.078 -20.656 -0.266 1 98.31 249 ASN A CA 1
ATOM 1884 C C . ASN A 1 249 ? -23.703 -21.203 -0.643 1 98.31 249 ASN A C 1
ATOM 1886 O O . ASN A 1 249 ? -23.359 -22.328 -0.262 1 98.31 249 ASN A O 1
ATOM 1890 N N . LYS A 1 250 ? -23 -20.438 -1.436 1 98.25 250 LYS A N 1
ATOM 1891 C CA . LYS A 1 250 ? -21.641 -20.859 -1.798 1 98.25 250 LYS A CA 1
ATOM 1892 C C . LYS A 1 250 ? -20.766 -21.016 -0.56 1 98.25 250 LYS A C 1
ATOM 1894 O O . LYS A 1 250 ? -20.016 -21.984 -0.445 1 98.25 250 LYS A O 1
ATOM 1899 N N . ARG A 1 251 ? -20.844 -20.031 0.297 1 97.94 251 ARG A N 1
ATOM 1900 C CA . ARG A 1 251 ? -20.094 -20.125 1.549 1 97.94 251 ARG A CA 1
ATOM 1901 C C . ARG A 1 251 ? -20.531 -21.344 2.355 1 97.94 251 ARG A C 1
ATOM 1903 O O . ARG A 1 251 ? -19.703 -22.047 2.939 1 97.94 251 ARG A O 1
ATOM 1910 N N . HIS A 1 252 ? -21.828 -21.609 2.357 1 97.81 252 HIS A N 1
ATOM 1911 C CA . HIS A 1 252 ? -22.391 -22.719 3.105 1 97.81 252 HIS A CA 1
ATOM 1912 C C . HIS A 1 252 ? -21.859 -24.062 2.584 1 97.81 252 HIS A C 1
ATOM 1914 O O . HIS A 1 252 ? -21.438 -24.906 3.369 1 97.81 252 HIS A O 1
ATOM 1920 N N . VAL A 1 253 ? -21.844 -24.25 1.29 1 97.81 253 VAL A N 1
ATOM 1921 C CA . VAL A 1 253 ? -21.438 -25.531 0.709 1 97.81 253 VAL A CA 1
ATOM 1922 C C . VAL A 1 253 ? -19.938 -25.719 0.871 1 97.81 253 VAL A C 1
ATOM 1924 O O . VAL A 1 253 ? -19.453 -26.859 0.946 1 97.81 253 VAL A O 1
ATOM 1927 N N . LEU A 1 254 ? -19.156 -24.641 0.858 1 97.5 254 LEU A N 1
ATOM 1928 C CA . LEU A 1 254 ? -17.703 -24.734 1.053 1 97.5 254 LEU A CA 1
ATOM 1929 C C . LEU A 1 254 ? -17.375 -25.125 2.488 1 97.5 254 LEU A C 1
ATOM 1931 O O . LEU A 1 254 ? -16.453 -25.906 2.725 1 97.5 254 LEU A O 1
ATOM 1935 N N . GLY A 1 255 ? -18.156 -24.594 3.428 1 96.06 255 GLY A N 1
ATOM 1936 C CA . GLY A 1 255 ? -17.906 -24.875 4.832 1 96.06 255 GLY A CA 1
ATOM 1937 C C . GLY A 1 255 ? -16.484 -24.609 5.254 1 96.06 255 GLY A C 1
ATOM 1938 O O . GLY A 1 255 ? -15.945 -23.516 4.988 1 96.06 255 GLY A O 1
ATOM 1939 N N . PRO A 1 256 ? -15.828 -25.547 5.895 1 96.62 256 PRO A N 1
ATOM 1940 C CA . PRO A 1 256 ? -14.477 -25.344 6.418 1 96.62 256 PRO A CA 1
ATOM 1941 C C . PRO A 1 256 ? -13.422 -25.25 5.316 1 96.62 256 PRO A C 1
ATOM 1943 O O . PRO A 1 256 ? -12.297 -24.812 5.566 1 96.62 256 PRO A O 1
ATOM 1946 N N . ALA A 1 257 ? -13.773 -25.766 4.113 1 97.31 257 ALA A N 1
ATOM 1947 C CA . ALA A 1 257 ? -12.82 -25.734 3.01 1 97.31 257 ALA A CA 1
ATOM 1948 C C . ALA A 1 257 ? -12.422 -24.312 2.656 1 97.31 257 ALA A C 1
ATOM 1950 O O . ALA A 1 257 ? -11.328 -24.078 2.135 1 97.31 257 ALA A O 1
ATOM 1951 N N . LEU A 1 258 ? -13.367 -23.375 2.916 1 97.75 258 LEU A N 1
ATOM 1952 C CA . LEU A 1 258 ? -13.078 -21.969 2.648 1 97.75 258 LEU A CA 1
ATOM 1953 C C . LEU A 1 258 ? -11.867 -21.5 3.443 1 97.75 258 LEU A C 1
ATOM 1955 O O . LEU A 1 258 ? -11.047 -20.719 2.941 1 97.75 258 LEU A O 1
ATOM 1959 N N . TYR A 1 259 ? -11.688 -22.047 4.641 1 98.12 259 TYR A N 1
ATOM 1960 C CA . TYR A 1 259 ? -10.656 -21.578 5.566 1 98.12 259 TYR A CA 1
ATOM 1961 C C . TYR A 1 259 ? -9.336 -22.297 5.305 1 98.12 259 TYR A C 1
ATOM 1963 O O . TYR A 1 259 ? -8.367 -22.109 6.051 1 98.12 259 TYR A O 1
ATOM 1971 N N . LEU A 1 260 ? -9.297 -23.109 4.277 1 98.25 260 LEU A N 1
ATOM 1972 C CA . LEU A 1 260 ? -8.047 -23.734 3.842 1 98.25 260 LEU A CA 1
ATOM 1973 C C . LEU A 1 260 ? -7.332 -22.859 2.82 1 98.25 260 LEU A C 1
ATOM 1975 O O . LEU A 1 260 ? -6.137 -23.031 2.57 1 98.25 260 LEU A O 1
ATOM 1979 N N . VAL A 1 261 ? -8.094 -21.969 2.17 1 98.5 261 VAL A N 1
ATOM 1980 C CA . VAL A 1 261 ? -7.5 -21.047 1.215 1 98.5 261 VAL A CA 1
ATOM 1981 C C . VAL A 1 261 ? -6.68 -20 1.958 1 98.5 261 VAL A C 1
ATOM 1983 O O . VAL A 1 261 ? -7.141 -19.422 2.949 1 98.5 261 VAL A O 1
ATOM 1986 N N . ARG A 1 262 ? -5.52 -19.734 1.521 1 98.56 262 ARG A N 1
ATOM 1987 C CA . ARG A 1 262 ? -4.613 -18.812 2.205 1 98.56 262 ARG A CA 1
ATOM 1988 C C . ARG A 1 262 ? -4.789 -17.391 1.695 1 98.56 262 ARG A C 1
ATOM 1990 O O . ARG A 1 262 ? -3.846 -16.781 1.177 1 98.56 262 ARG A O 1
ATOM 1997 N N . ILE A 1 263 ? -5.883 -16.797 1.921 1 98.56 263 ILE A N 1
ATOM 1998 C CA . ILE A 1 263 ? -6.32 -15.523 1.36 1 98.56 263 ILE A CA 1
ATOM 1999 C C . ILE A 1 263 ? -5.355 -14.422 1.77 1 98.56 263 ILE A C 1
ATOM 2001 O O . ILE A 1 263 ? -4.949 -13.602 0.939 1 98.56 263 ILE A O 1
ATOM 2005 N N . PRO A 1 264 ? -4.828 -14.383 3.068 1 98.25 264 PRO A N 1
ATOM 2006 C CA . PRO A 1 264 ? -3.959 -13.281 3.49 1 98.25 264 PRO A CA 1
ATOM 2007 C C . PRO A 1 264 ? -2.594 -13.312 2.809 1 98.25 264 PRO A C 1
ATOM 2009 O O . PRO A 1 264 ? -1.829 -12.344 2.908 1 98.25 264 PRO A O 1
ATOM 2012 N N . THR A 1 265 ? -2.277 -14.383 2.139 1 98.38 265 THR A N 1
ATOM 2013 C CA . THR A 1 265 ? -0.985 -14.469 1.465 1 98.38 265 THR A CA 1
ATOM 2014 C C . THR A 1 265 ? -1.059 -13.836 0.077 1 98.38 265 THR A C 1
ATOM 2016 O O . THR A 1 265 ? -0.039 -13.688 -0.599 1 98.38 265 THR A O 1
ATOM 2019 N N . MET A 1 266 ? -2.273 -13.461 -0.375 1 98.19 266 MET A N 1
ATOM 2020 C CA . MET A 1 266 ? -2.428 -12.68 -1.596 1 98.19 266 MET A CA 1
ATOM 2021 C C . MET A 1 266 ? -1.788 -11.297 -1.443 1 98.19 266 MET A C 1
ATOM 2023 O O . MET A 1 266 ? -1.537 -10.852 -0.324 1 98.19 266 MET A O 1
ATOM 2027 N N . THR A 1 267 ? -1.477 -10.703 -2.564 1 97.5 267 THR A N 1
ATOM 2028 C CA . THR A 1 267 ? -1.137 -9.289 -2.482 1 97.5 267 THR A CA 1
ATOM 2029 C C . THR A 1 267 ? -2.369 -8.461 -2.135 1 97.5 267 THR A C 1
ATOM 2031 O O . THR A 1 267 ? -3.5 -8.883 -2.383 1 97.5 267 THR A O 1
ATOM 2034 N N . LEU A 1 268 ? -2.164 -7.359 -1.583 1 97.38 268 LEU A N 1
ATOM 2035 C CA . LEU A 1 268 ? -3.26 -6.461 -1.231 1 97.38 268 LEU A CA 1
ATOM 2036 C C . LEU A 1 268 ? -4.117 -6.148 -2.453 1 97.38 268 LEU A C 1
ATOM 2038 O O . LEU A 1 268 ? -5.348 -6.129 -2.361 1 97.38 268 LEU A O 1
ATOM 2042 N N . GLU A 1 269 ? -3.535 -5.941 -3.516 1 96.81 269 GLU A N 1
ATOM 2043 C CA . GLU A 1 269 ? -4.246 -5.625 -4.754 1 96.81 269 GLU A CA 1
ATOM 2044 C C . GLU A 1 269 ? -5.098 -6.805 -5.215 1 96.81 269 GLU A C 1
ATOM 2046 O O . GLU A 1 269 ? -6.254 -6.625 -5.598 1 96.81 269 GLU A O 1
ATOM 2051 N N . GLU A 1 270 ? -4.457 -7.977 -5.168 1 97.56 270 GLU A N 1
ATOM 2052 C CA . GLU A 1 270 ? -5.199 -9.18 -5.539 1 97.56 270 GLU A CA 1
ATOM 2053 C C . GLU A 1 270 ? -6.406 -9.383 -4.633 1 97.56 270 GLU A C 1
ATOM 2055 O O . GLU A 1 270 ? -7.496 -9.719 -5.105 1 97.56 270 GLU A O 1
ATOM 2060 N N . PHE A 1 271 ? -6.176 -9.242 -3.375 1 98.38 271 PHE A N 1
ATOM 2061 C CA . PHE A 1 271 ? -7.25 -9.391 -2.402 1 98.38 271 PHE A CA 1
ATOM 2062 C C . PHE A 1 271 ? -8.359 -8.375 -2.66 1 98.38 271 PHE A C 1
ATOM 2064 O O . PHE A 1 271 ? -9.539 -8.727 -2.689 1 98.38 271 PHE A O 1
ATOM 2071 N N . ALA A 1 272 ? -7.977 -7.086 -2.807 1 97.88 272 ALA A N 1
ATOM 2072 C CA . ALA A 1 272 ? -8.93 -5.988 -2.965 1 97.88 272 ALA A CA 1
ATOM 2073 C C . ALA A 1 272 ? -9.773 -6.172 -4.219 1 97.88 272 ALA A C 1
ATOM 2075 O O . ALA A 1 272 ? -10.977 -5.879 -4.219 1 97.88 272 ALA A O 1
ATOM 2076 N N . ASN A 1 273 ? -9.227 -6.648 -5.281 1 97.31 273 ASN A N 1
ATOM 2077 C CA . ASN A 1 273 ? -9.906 -6.762 -6.562 1 97.31 273 ASN A CA 1
ATOM 2078 C C . ASN A 1 273 ? -10.586 -8.117 -6.723 1 97.31 273 ASN A C 1
ATOM 2080 O O . ASN A 1 273 ? -11.281 -8.359 -7.711 1 97.31 273 ASN A O 1
ATOM 2084 N N . GLY A 1 274 ? -10.391 -9.031 -5.793 1 96.81 274 GLY A N 1
ATOM 2085 C CA . GLY A 1 274 ? -10.945 -10.367 -5.914 1 96.81 274 GLY A CA 1
ATOM 2086 C C . GLY A 1 274 ? -11.781 -10.781 -4.719 1 96.81 274 GLY A C 1
ATOM 2087 O O . GLY A 1 274 ? -12.992 -10.555 -4.695 1 96.81 274 GLY A O 1
ATOM 2088 N N . ALA A 1 275 ? -11.086 -11.32 -3.717 1 97.69 275 ALA A N 1
ATOM 2089 C CA . ALA A 1 275 ? -11.758 -11.945 -2.58 1 97.69 275 ALA A CA 1
ATOM 2090 C C . ALA A 1 275 ? -12.578 -10.922 -1.798 1 97.69 275 ALA A C 1
ATOM 2092 O O . ALA A 1 275 ? -13.672 -11.227 -1.314 1 97.69 275 ALA A O 1
ATOM 2093 N N . ALA A 1 276 ? -12.086 -9.711 -1.684 1 97.5 276 ALA A N 1
ATOM 2094 C CA . ALA A 1 276 ? -12.75 -8.68 -0.886 1 97.5 276 ALA A CA 1
ATOM 2095 C C . ALA A 1 276 ? -14.094 -8.289 -1.5 1 97.5 276 ALA A C 1
ATOM 2097 O O . ALA A 1 276 ? -14.984 -7.793 -0.804 1 97.5 276 ALA A O 1
ATOM 2098 N N . GLN A 1 277 ? -14.273 -8.453 -2.752 1 96 277 GLN A N 1
ATOM 2099 C CA . GLN A 1 277 ? -15.484 -8.031 -3.441 1 96 277 GLN A CA 1
ATOM 2100 C C . GLN A 1 277 ? -16.344 -9.234 -3.83 1 96 277 GLN A C 1
ATOM 2102 O O . GLN A 1 277 ? -17.328 -9.086 -4.551 1 96 277 GLN A O 1
ATOM 2107 N N . SER A 1 278 ? -15.969 -10.445 -3.424 1 95.12 278 SER A N 1
ATOM 2108 C CA . SER A 1 278 ? -16.656 -11.672 -3.814 1 95.12 278 SER A CA 1
ATOM 2109 C C . SER A 1 278 ? -17.938 -11.859 -3.027 1 95.12 278 SER A C 1
ATOM 2111 O O . SER A 1 278 ? -18.797 -12.664 -3.408 1 95.12 278 SER A O 1
ATOM 2113 N N . ASP A 1 279 ? -18.141 -11.156 -1.886 1 95 279 ASP A N 1
ATOM 2114 C CA . ASP A 1 279 ? -19.281 -11.242 -0.978 1 95 279 ASP A CA 1
ATOM 2115 C C . ASP A 1 279 ? -19.312 -12.586 -0.265 1 95 279 ASP A C 1
ATOM 2117 O O . ASP A 1 279 ? -20.281 -12.906 0.423 1 95 279 ASP A O 1
ATOM 2121 N N . ILE A 1 280 ? -18.266 -13.414 -0.498 1 97 280 ILE A N 1
ATOM 2122 C CA . ILE A 1 280 ? -18.188 -14.695 0.185 1 97 280 ILE A CA 1
ATOM 2123 C C . ILE A 1 280 ? -17.688 -14.492 1.616 1 97 280 ILE A C 1
ATOM 2125 O O . ILE A 1 280 ? -18.141 -15.18 2.537 1 97 280 ILE A O 1
ATOM 2129 N N . LEU A 1 281 ? -16.828 -13.578 1.724 1 97.5 281 LEU A N 1
ATOM 2130 C CA . LEU A 1 281 ? -16.312 -13.227 3.045 1 97.5 281 LEU A CA 1
ATOM 2131 C C . LEU A 1 281 ? -17.297 -12.305 3.771 1 97.5 281 LEU A C 1
ATOM 2133 O O . LEU A 1 281 ? -17.938 -11.461 3.146 1 97.5 281 LEU A O 1
ATOM 2137 N N . THR A 1 282 ? -17.391 -12.492 5.051 1 96.88 282 THR A N 1
ATOM 2138 C CA . THR A 1 282 ? -18.141 -11.531 5.844 1 96.88 282 THR A CA 1
ATOM 2139 C C . THR A 1 282 ? -17.453 -10.172 5.859 1 96.88 282 THR A C 1
ATOM 2141 O O . THR A 1 282 ? -16.25 -10.078 5.602 1 96.88 282 THR A O 1
ATOM 2144 N N . LEU A 1 283 ? -18.203 -9.164 6.133 1 96.5 283 LEU A N 1
ATOM 2145 C CA . LEU A 1 283 ? -17.609 -7.836 6.227 1 96.5 283 LEU A CA 1
ATOM 2146 C C . LEU A 1 283 ? -16.547 -7.789 7.32 1 96.5 283 LEU A C 1
ATOM 2148 O O . LEU A 1 283 ? -15.539 -7.09 7.184 1 96.5 283 LEU A O 1
ATOM 2152 N N . GLU A 1 284 ? -16.766 -8.477 8.406 1 96.88 284 GLU A N 1
ATOM 2153 C CA . GLU A 1 284 ? -15.797 -8.539 9.5 1 96.88 284 GLU A CA 1
ATOM 2154 C C . GLU A 1 284 ? -14.5 -9.219 9.055 1 96.88 284 GLU A C 1
ATOM 2156 O O . GLU A 1 284 ? -13.414 -8.734 9.367 1 96.88 284 GLU A O 1
ATOM 2161 N N . GLU A 1 285 ? -14.656 -10.352 8.375 1 97.56 285 GLU A N 1
ATOM 2162 C CA . GLU A 1 285 ? -13.484 -11.047 7.855 1 97.56 285 GLU A CA 1
ATOM 2163 C C . GLU A 1 285 ? -12.688 -10.156 6.902 1 97.56 285 GLU A C 1
ATOM 2165 O O . GLU A 1 285 ? -11.461 -10.086 6.992 1 97.56 285 GLU A O 1
ATOM 2170 N N . THR A 1 286 ? -13.438 -9.516 5.973 1 97.81 286 THR A N 1
ATOM 2171 C CA . THR A 1 286 ? -12.797 -8.625 5.012 1 97.81 286 THR A CA 1
ATOM 2172 C C . THR A 1 286 ? -12.078 -7.488 5.727 1 97.81 286 THR A C 1
ATOM 2174 O O . THR A 1 286 ? -10.938 -7.156 5.383 1 97.81 286 THR A O 1
ATOM 2177 N N . HIS A 1 287 ? -12.781 -6.941 6.703 1 96.5 287 HIS A N 1
ATOM 2178 C CA . HIS A 1 287 ? -12.203 -5.887 7.531 1 96.5 287 HIS A CA 1
ATOM 2179 C C . HIS A 1 287 ? -10.906 -6.344 8.188 1 96.5 287 HIS A C 1
ATOM 2181 O O . HIS A 1 287 ? -9.891 -5.66 8.102 1 96.5 287 HIS A O 1
ATOM 2187 N N . ASN A 1 288 ? -10.93 -7.441 8.805 1 97.75 288 ASN A N 1
ATOM 2188 C CA . ASN A 1 288 ? -9.773 -7.961 9.523 1 97.75 288 ASN A CA 1
ATOM 2189 C C . ASN A 1 288 ? -8.617 -8.273 8.578 1 97.75 288 ASN A C 1
ATOM 2191 O O . ASN A 1 288 ? -7.453 -8.07 8.922 1 97.75 288 ASN A O 1
ATOM 2195 N N . ILE A 1 289 ? -8.914 -8.758 7.445 1 98.31 289 ILE A N 1
ATOM 2196 C CA . ILE A 1 289 ? -7.859 -9.102 6.492 1 98.31 289 ILE A CA 1
ATOM 2197 C C . ILE A 1 289 ? -7.207 -7.824 5.961 1 98.31 289 ILE A C 1
ATOM 2199 O O . ILE A 1 289 ? -5.988 -7.773 5.793 1 98.31 289 ILE A O 1
ATOM 2203 N N . PHE A 1 290 ? -8 -6.801 5.672 1 98.31 290 PHE A N 1
ATOM 2204 C CA . PHE A 1 290 ? -7.422 -5.52 5.289 1 98.31 290 PHE A CA 1
ATOM 2205 C C . PHE A 1 290 ? -6.48 -5.008 6.371 1 98.31 290 PHE A C 1
ATOM 2207 O O . PHE A 1 290 ? -5.391 -4.516 6.07 1 98.31 290 PHE A O 1
ATOM 2214 N N . LEU A 1 291 ? -6.918 -5.102 7.594 1 97.75 291 LEU A N 1
ATOM 2215 C CA . LEU A 1 291 ? -6.09 -4.656 8.711 1 97.75 291 LEU A CA 1
ATOM 2216 C C . LEU A 1 291 ? -4.816 -5.492 8.812 1 97.75 291 LEU A C 1
ATOM 2218 O O . LEU A 1 291 ? -3.756 -4.977 9.164 1 97.75 291 LEU A O 1
ATOM 2222 N N . TRP A 1 292 ? -4.949 -6.742 8.57 1 97.5 292 TRP A N 1
ATOM 2223 C CA . TRP A 1 292 ? -3.777 -7.613 8.57 1 97.5 292 TRP A CA 1
ATOM 2224 C C . TRP A 1 292 ? -2.709 -7.086 7.617 1 97.5 292 TRP A C 1
ATOM 2226 O O . TRP A 1 292 ? -1.516 -7.145 7.918 1 97.5 292 TRP A O 1
ATOM 2236 N N . TYR A 1 293 ? -3.115 -6.566 6.441 1 97.62 293 TYR A N 1
ATOM 2237 C CA . TYR A 1 293 ? -2.186 -6.059 5.438 1 97.62 293 TYR A CA 1
ATOM 2238 C C . TYR A 1 293 ? -1.572 -4.734 5.883 1 97.62 293 TYR A C 1
ATOM 2240 O O . TYR A 1 293 ? -0.421 -4.438 5.555 1 97.62 293 TYR A O 1
ATOM 2248 N N . THR A 1 294 ? -2.352 -3.902 6.551 1 96.56 294 THR A N 1
ATOM 2249 C CA . THR A 1 294 ? -2.041 -2.479 6.531 1 96.56 294 THR A CA 1
ATOM 2250 C C . THR A 1 294 ? -1.805 -1.959 7.949 1 96.56 294 THR A C 1
ATOM 2252 O O . THR A 1 294 ? -1.107 -0.96 8.141 1 96.56 294 THR A O 1
ATOM 2255 N N . ALA A 1 295 ? -2.391 -2.59 8.953 1 96.12 295 ALA A N 1
ATOM 2256 C CA . ALA A 1 295 ? -2.34 -2.074 10.32 1 96.12 295 ALA A CA 1
ATOM 2257 C C . ALA A 1 295 ? -1.044 -2.486 11.008 1 96.12 295 ALA A C 1
ATOM 2259 O O . ALA A 1 295 ? -0.434 -3.496 10.648 1 96.12 295 ALA A O 1
ATOM 2260 N N . ALA A 1 296 ? -0.606 -1.7 11.945 1 95.5 296 ALA A N 1
ATOM 2261 C CA . ALA A 1 296 ? 0.548 -2.029 12.781 1 95.5 296 ALA A CA 1
ATOM 2262 C C . ALA A 1 296 ? 0.234 -3.193 13.711 1 95.5 296 ALA A C 1
ATOM 2264 O O . ALA A 1 296 ? 1.021 -4.137 13.828 1 95.5 296 ALA A O 1
ATOM 2265 N N . ASN A 1 297 ? -0.872 -3.131 14.359 1 93.75 297 ASN A N 1
ATOM 2266 C CA . ASN A 1 297 ? -1.378 -4.238 15.164 1 93.75 297 ASN A CA 1
ATOM 2267 C C . ASN A 1 297 ? -2.273 -5.16 14.344 1 93.75 297 ASN A C 1
ATOM 2269 O O . ASN A 1 297 ? -3.414 -4.812 14.031 1 93.75 297 ASN A O 1
ATOM 2273 N N . LYS A 1 298 ? -1.76 -6.258 14.055 1 94.56 298 LYS A N 1
ATOM 2274 C CA . LYS A 1 298 ? -2.438 -7.188 13.156 1 94.56 298 LYS A CA 1
ATOM 2275 C C . LYS A 1 298 ? -3.445 -8.047 13.914 1 94.56 298 LYS A C 1
ATOM 2277 O O . LYS A 1 298 ? -3.125 -8.609 14.961 1 94.56 298 LYS A O 1
ATOM 2282 N N . PRO A 1 299 ? -4.598 -8.156 13.422 1 95.88 299 PRO A N 1
ATOM 2283 C CA . PRO A 1 299 ? -5.613 -8.984 14.07 1 95.88 299 PRO A CA 1
ATOM 2284 C C . PRO A 1 299 ? -5.379 -10.477 13.867 1 95.88 299 PRO A C 1
ATOM 2286 O O . PRO A 1 299 ? -4.586 -10.867 13.008 1 95.88 299 PRO A O 1
ATOM 2289 N N . LEU A 1 300 ? -6.078 -11.266 14.633 1 96.25 300 LEU A N 1
ATOM 2290 C CA . LEU A 1 300 ? -6.082 -12.711 14.438 1 96.25 300 LEU A CA 1
ATOM 2291 C C . LEU A 1 300 ? -7.023 -13.102 13.305 1 96.25 300 LEU A C 1
ATOM 2293 O O . LEU A 1 300 ? -8.141 -12.578 13.211 1 96.25 300 LEU A O 1
ATOM 2297 N N . LEU A 1 301 ? -6.52 -13.891 12.438 1 97.62 301 LEU A N 1
ATOM 2298 C CA . LEU A 1 301 ? -7.324 -14.328 11.305 1 97.62 301 LEU A CA 1
ATOM 2299 C C . LEU A 1 301 ? -7.57 -15.828 11.359 1 97.62 301 LEU A C 1
ATOM 2301 O O . LEU A 1 301 ? -6.75 -16.578 11.898 1 97.62 301 LEU A O 1
ATOM 2305 N N . ASP A 1 302 ? -8.688 -16.312 10.828 1 96.56 302 ASP A N 1
ATOM 2306 C CA . ASP A 1 302 ? -9.031 -17.734 10.75 1 96.56 302 ASP A CA 1
ATOM 2307 C C . ASP A 1 302 ? -8.414 -18.375 9.5 1 96.56 302 ASP A C 1
ATOM 2309 O O . ASP A 1 302 ? -8.508 -19.594 9.312 1 96.56 302 ASP A O 1
ATOM 2313 N N . PHE A 1 303 ? -7.785 -17.609 8.664 1 98.19 303 PHE A N 1
ATOM 2314 C CA . PHE A 1 303 ? -7.152 -18.078 7.438 1 98.19 303 PHE A CA 1
ATOM 2315 C C . PHE A 1 303 ? -5.664 -18.328 7.652 1 98.19 303 PHE A C 1
ATOM 2317 O O . PHE A 1 303 ? -5.027 -17.641 8.453 1 98.19 303 PHE A O 1
ATOM 2324 N N . PRO A 1 304 ? -5.113 -19.297 6.93 1 97.69 304 PRO A N 1
ATOM 2325 C CA . PRO A 1 304 ? -3.666 -19.5 7.023 1 97.69 304 PRO A CA 1
ATOM 2326 C C . PRO A 1 304 ? -2.867 -18.281 6.566 1 97.69 304 PRO A C 1
ATOM 2328 O O . PRO A 1 304 ? -3.252 -17.625 5.605 1 97.69 304 PRO A O 1
ATOM 2331 N N . LEU A 1 305 ? -1.693 -18.078 7.141 1 97.69 305 LEU A N 1
ATOM 2332 C CA . LEU A 1 305 ? -0.924 -16.859 6.918 1 97.69 305 LEU A CA 1
ATOM 2333 C C . LEU A 1 305 ? 0.37 -17.156 6.168 1 97.69 305 LEU A C 1
ATOM 2335 O O . LEU A 1 305 ? 1.066 -16.234 5.73 1 97.69 305 LEU A O 1
ATOM 2339 N N . THR A 1 306 ? 0.658 -18.391 6.035 1 97.56 306 THR A N 1
ATOM 2340 C CA . THR A 1 306 ? 1.925 -18.766 5.418 1 97.56 306 THR A CA 1
ATOM 2341 C C . THR A 1 306 ? 1.732 -19.109 3.941 1 97.56 306 THR A C 1
ATOM 2343 O O . THR A 1 306 ? 0.788 -19.812 3.574 1 97.56 306 THR A O 1
ATOM 2346 N N . LYS A 1 307 ? 2.586 -18.562 3.133 1 97.44 307 LYS A N 1
ATOM 2347 C CA . LYS A 1 307 ? 2.559 -18.859 1.702 1 97.44 307 LYS A CA 1
ATOM 2348 C C . LYS A 1 307 ? 2.875 -20.328 1.438 1 97.44 307 LYS A C 1
ATOM 2350 O O . LYS A 1 307 ? 3.613 -20.953 2.199 1 97.44 307 LYS A O 1
ATOM 2355 N N . ARG A 1 308 ? 2.342 -20.844 0.409 1 97.44 308 ARG A N 1
ATOM 2356 C CA . ARG A 1 308 ? 2.652 -22.203 0 1 97.44 308 ARG A CA 1
ATOM 2357 C C . ARG A 1 308 ? 4.113 -22.328 -0.425 1 97.44 308 ARG A C 1
ATOM 2359 O O . ARG A 1 308 ? 4.699 -21.375 -0.941 1 97.44 308 ARG A O 1
ATOM 2366 N N . LYS A 1 309 ? 4.594 -23.469 -0.236 1 96.31 309 LYS A N 1
ATOM 2367 C CA . LYS A 1 309 ? 5.973 -23.734 -0.641 1 96.31 309 LYS A CA 1
ATOM 2368 C C . LYS A 1 309 ? 6.125 -23.672 -2.158 1 96.31 309 LYS A C 1
ATOM 2370 O O . LYS A 1 309 ? 7.133 -23.172 -2.666 1 96.31 309 LYS A O 1
ATOM 2375 N N . GLY A 1 310 ? 5.129 -24.156 -2.852 1 95.44 310 GLY A N 1
ATOM 2376 C CA . GLY A 1 310 ? 5.195 -24.188 -4.305 1 95.44 310 GLY A CA 1
ATOM 2377 C C . GLY A 1 310 ? 6.184 -25.219 -4.828 1 95.44 310 GLY A C 1
ATOM 2378 O O . GLY A 1 310 ? 6.484 -26.203 -4.152 1 95.44 310 GLY A O 1
ATOM 2379 N N . LEU A 1 311 ? 6.543 -25.078 -6.156 1 95.31 311 LEU A N 1
ATOM 2380 C CA . LEU A 1 311 ? 7.512 -25.953 -6.809 1 95.31 311 LEU A CA 1
ATOM 2381 C C . LEU A 1 311 ? 8.773 -25.188 -7.176 1 95.31 311 LEU A C 1
ATOM 2383 O O . LEU A 1 311 ? 8.703 -24.109 -7.766 1 95.31 311 LEU A O 1
ATOM 2387 N N . ALA A 1 312 ? 9.859 -25.781 -6.844 1 94.25 312 ALA A N 1
ATOM 2388 C CA . ALA A 1 312 ? 11.133 -25.156 -7.199 1 94.25 312 ALA A CA 1
ATOM 2389 C C . ALA A 1 312 ? 11.523 -25.484 -8.641 1 94.25 312 ALA A C 1
ATOM 2391 O O . ALA A 1 312 ? 11.57 -26.641 -9.023 1 94.25 312 ALA A O 1
ATOM 2392 N N . PRO A 1 313 ? 11.758 -24.453 -9.344 1 96.19 313 PRO A N 1
ATOM 2393 C CA . PRO A 1 313 ? 12.188 -24.719 -10.719 1 96.19 313 PRO A CA 1
ATOM 2394 C C . PRO A 1 313 ? 13.594 -25.328 -10.789 1 96.19 313 PRO A C 1
ATOM 2396 O O . PRO A 1 313 ? 14.461 -24.969 -9.984 1 96.19 313 PRO A O 1
ATOM 2399 N N . GLN A 1 314 ? 13.766 -26.297 -11.719 1 97.12 314 GLN A N 1
ATOM 2400 C CA . GLN A 1 314 ? 15.062 -26.875 -12.031 1 97.12 314 GLN A CA 1
ATOM 2401 C C . GLN A 1 314 ? 15.594 -26.359 -13.367 1 97.12 314 GLN A C 1
ATOM 2403 O O . GLN A 1 314 ? 14.812 -25.922 -14.219 1 97.12 314 GLN A O 1
ATOM 2408 N N . ARG A 1 315 ? 16.891 -26.375 -13.484 1 97.31 315 ARG A N 1
ATOM 2409 C CA . ARG A 1 315 ? 17.5 -25.828 -14.688 1 97.31 315 ARG A CA 1
ATOM 2410 C C . ARG A 1 315 ? 18.453 -26.828 -15.336 1 97.31 315 ARG A C 1
ATOM 2412 O O . ARG A 1 315 ? 19.266 -27.453 -14.648 1 97.31 315 ARG A O 1
ATOM 2419 N N . CYS A 1 316 ? 18.281 -27.031 -16.594 1 97.94 316 CYS A N 1
ATOM 2420 C CA . CYS A 1 316 ? 19.188 -27.844 -17.391 1 97.94 316 CYS A CA 1
ATOM 2421 C C . CYS A 1 316 ? 20.141 -26.984 -18.203 1 97.94 316 CYS A C 1
ATOM 2423 O O . CYS A 1 316 ? 19.719 -26.344 -19.156 1 97.94 316 CYS A O 1
ATOM 2425 N N . HIS A 1 317 ? 21.312 -27.031 -17.875 1 96.62 317 HIS A N 1
ATOM 2426 C CA . HIS A 1 317 ? 22.344 -26.266 -18.578 1 96.62 317 HIS A CA 1
ATOM 2427 C C . HIS A 1 317 ? 22.984 -27.094 -19.672 1 96.62 317 HIS A C 1
ATOM 2429 O O . HIS A 1 317 ? 23.625 -28.109 -19.391 1 96.62 317 HIS A O 1
ATOM 2435 N N . ARG A 1 318 ? 22.906 -26.641 -20.859 1 94.44 318 ARG A N 1
ATOM 2436 C CA . ARG A 1 318 ? 23.328 -27.453 -21.984 1 94.44 318 ARG A CA 1
ATOM 2437 C C . ARG A 1 318 ? 24.797 -27.203 -22.312 1 94.44 318 ARG A C 1
ATOM 2439 O O . ARG A 1 318 ? 25.406 -28 -23.031 1 94.44 318 ARG A O 1
ATOM 2446 N N . PHE A 1 319 ? 25.391 -26.078 -21.859 1 95.25 319 PHE A N 1
ATOM 2447 C CA . PHE A 1 319 ? 26.734 -25.719 -22.297 1 95.25 319 PHE A CA 1
ATOM 2448 C C . PHE A 1 319 ? 27.719 -25.766 -21.141 1 95.25 319 PHE A C 1
ATOM 2450 O O . PHE A 1 319 ? 27.359 -25.406 -20.016 1 95.25 319 PHE A O 1
ATOM 2457 N N . GLN A 1 320 ? 28.906 -26.125 -21.453 1 92.56 320 GLN A N 1
ATOM 2458 C CA . GLN A 1 320 ? 29.953 -26.203 -20.438 1 92.56 320 GLN A CA 1
ATOM 2459 C C . GLN A 1 320 ? 30.688 -24.875 -20.312 1 92.56 320 GLN A C 1
ATOM 2461 O O . GLN A 1 320 ? 31.375 -24.625 -19.312 1 92.56 320 GLN A O 1
ATOM 2466 N N . SER A 1 321 ? 30.594 -24.047 -21.375 1 90.12 321 SER A N 1
ATOM 2467 C CA . SER A 1 321 ? 31.266 -22.75 -21.344 1 90.12 321 SER A CA 1
ATOM 2468 C C . SER A 1 321 ? 30.531 -21.734 -22.219 1 90.12 321 SER A C 1
ATOM 2470 O O . SER A 1 321 ? 29.625 -22.094 -22.969 1 90.12 321 SER A O 1
ATOM 2472 N N . SER A 1 322 ? 30.797 -20.469 -21.891 1 88.06 322 SER A N 1
ATOM 2473 C CA . SER A 1 322 ? 30.25 -19.391 -22.703 1 88.06 322 SER A CA 1
ATOM 2474 C C . SER A 1 322 ? 31.359 -18.484 -23.234 1 88.06 322 SER A C 1
ATOM 2476 O O . SER A 1 322 ? 32.406 -18.359 -22.625 1 88.06 322 SER A O 1
ATOM 2478 N N . ALA A 1 323 ? 31.188 -17.953 -24.406 1 84.44 323 ALA A N 1
ATOM 2479 C CA . ALA A 1 323 ? 32.156 -17.062 -25.016 1 84.44 323 ALA A CA 1
ATOM 2480 C C . ALA A 1 323 ? 31.547 -15.703 -25.328 1 84.44 323 ALA A C 1
ATOM 2482 O O . ALA A 1 323 ? 30.328 -15.57 -25.391 1 84.44 323 ALA A O 1
ATOM 2483 N N . TYR A 1 324 ? 32.531 -14.695 -25.078 1 73.94 324 TYR A N 1
ATOM 2484 C CA . TYR A 1 324 ? 32.188 -13.328 -25.453 1 73.94 324 TYR A CA 1
ATOM 2485 C C . TYR A 1 324 ? 33.281 -12.711 -26.312 1 73.94 324 TYR A C 1
ATOM 2487 O O . TYR A 1 324 ? 34.406 -13.234 -26.391 1 73.94 324 TYR A O 1
ATOM 2495 N N . ARG A 1 325 ? 33.094 -11.695 -27.328 1 64.06 325 ARG A N 1
ATOM 2496 C CA . ARG A 1 325 ? 33.938 -10.82 -28.141 1 64.06 325 ARG A CA 1
ATOM 2497 C C . ARG A 1 325 ? 34.375 -11.5 -29.438 1 64.06 325 ARG A C 1
ATOM 2499 O O . ARG A 1 325 ? 34.469 -10.852 -30.469 1 64.06 325 ARG A O 1
ATOM 2506 N N . SER A 1 326 ? 34.875 -12.75 -29.109 1 56.38 326 SER A N 1
ATOM 2507 C CA . SER A 1 326 ? 35.469 -13.281 -30.328 1 56.38 326 SER A CA 1
ATOM 2508 C C . SER A 1 326 ? 34.406 -13.586 -31.375 1 56.38 326 SER A C 1
ATOM 2510 O O . SER A 1 326 ? 34.688 -13.602 -32.562 1 56.38 326 SER A O 1
ATOM 2512 N N . ASN A 1 327 ? 33.219 -13.883 -30.875 1 59.62 327 ASN A N 1
ATOM 2513 C CA . ASN A 1 327 ? 32.219 -14.391 -31.812 1 59.62 327 ASN A CA 1
ATOM 2514 C C . ASN A 1 327 ? 31.047 -13.43 -31.953 1 59.62 327 ASN A C 1
ATOM 2516 O O . ASN A 1 327 ? 30.703 -12.727 -31 1 59.62 327 ASN A O 1
ATOM 2520 N N . GLN A 1 328 ? 30.969 -12.617 -33.062 1 66.69 328 GLN A N 1
ATOM 2521 C CA . GLN A 1 328 ? 30.016 -11.602 -33.531 1 66.69 328 GLN A CA 1
ATOM 2522 C C . GLN A 1 328 ? 28.578 -12.062 -33.344 1 66.69 328 GLN A C 1
ATOM 2524 O O . GLN A 1 328 ? 27.734 -11.852 -34.219 1 66.69 328 GLN A O 1
ATOM 2529 N N . TRP A 1 329 ? 28.297 -12.773 -32.281 1 78.5 329 TRP A N 1
ATOM 2530 C CA . TRP A 1 329 ? 26.922 -13.227 -32.156 1 78.5 329 TRP A CA 1
ATOM 2531 C C . TRP A 1 329 ? 26.016 -12.086 -31.688 1 78.5 329 TRP A C 1
ATOM 2533 O O . TRP A 1 329 ? 26.422 -11.289 -30.828 1 78.5 329 TRP A O 1
ATOM 2543 N N . ARG A 1 330 ? 24.875 -12.062 -32.438 1 79.44 330 ARG A N 1
ATOM 2544 C CA . ARG A 1 330 ? 23.891 -11.023 -32.125 1 79.44 330 ARG A CA 1
ATOM 2545 C C . ARG A 1 330 ? 22.469 -11.547 -32.312 1 79.44 330 ARG A C 1
ATOM 2547 O O . ARG A 1 330 ? 22.266 -12.578 -32.938 1 79.44 330 ARG A O 1
ATOM 2554 N N . TYR A 1 331 ? 21.672 -10.93 -31.594 1 80.94 331 TYR A N 1
ATOM 2555 C CA . TYR A 1 331 ? 20.25 -11.18 -31.812 1 80.94 331 TYR A CA 1
ATOM 2556 C C . TYR A 1 331 ? 19.672 -10.227 -32.844 1 80.94 331 TYR A C 1
ATOM 2558 O O . TYR A 1 331 ? 19.625 -9.008 -32.625 1 80.94 331 TYR A O 1
ATOM 2566 N N . ARG A 1 332 ? 19.344 -10.773 -34 1 83.12 332 ARG A N 1
ATOM 2567 C CA . ARG A 1 332 ? 18.828 -9.938 -35.062 1 83.12 332 ARG A CA 1
ATOM 2568 C C . ARG A 1 332 ? 17.547 -10.516 -35.656 1 83.12 332 ARG A C 1
ATOM 2570 O O . ARG A 1 332 ? 17.359 -10.539 -36.875 1 83.12 332 ARG A O 1
ATOM 2577 N N . GLY A 1 333 ? 16.781 -11.141 -34.844 1 88.44 333 GLY A N 1
ATOM 2578 C CA . GLY A 1 333 ? 15.484 -11.609 -35.281 1 88.44 333 GLY A CA 1
ATOM 2579 C C . GLY A 1 333 ? 15.516 -13.016 -35.875 1 88.44 333 GLY A C 1
ATOM 2580 O O . GLY A 1 333 ? 14.484 -13.539 -36.281 1 88.44 333 GLY A O 1
ATOM 2581 N N . ARG A 1 334 ? 16.672 -13.617 -35.938 1 90.88 334 ARG A N 1
ATOM 2582 C CA . ARG A 1 334 ? 16.766 -15 -36.375 1 90.88 334 ARG A CA 1
ATOM 2583 C C . ARG A 1 334 ? 16.406 -15.969 -35.25 1 90.88 334 ARG A C 1
ATOM 2585 O O . ARG A 1 334 ? 16.484 -15.625 -34.094 1 90.88 334 ARG A O 1
ATOM 2592 N N . CYS A 1 335 ? 16.062 -17.125 -35.688 1 93.69 335 CYS A N 1
ATOM 2593 C CA . CYS A 1 335 ? 15.547 -18.094 -34.719 1 93.69 335 CYS A CA 1
ATOM 2594 C C . CYS A 1 335 ? 16.656 -19 -34.188 1 93.69 335 CYS A C 1
ATOM 2596 O O . CYS A 1 335 ? 17.422 -19.578 -34.969 1 93.69 335 CYS A O 1
ATOM 2598 N N . ASP A 1 336 ? 16.781 -19.016 -32.969 1 94.19 336 ASP A N 1
ATOM 2599 C CA . ASP A 1 336 ? 17.562 -20.047 -32.312 1 94.19 336 ASP A CA 1
ATOM 2600 C C . ASP A 1 336 ? 16.672 -21.203 -31.844 1 94.19 336 ASP A C 1
ATOM 2602 O O . ASP A 1 336 ? 15.617 -20.969 -31.25 1 94.19 336 ASP A O 1
ATOM 2606 N N . SER A 1 337 ? 17.125 -22.453 -32.188 1 95.88 337 SER A N 1
ATOM 2607 C CA . SER A 1 337 ? 16.25 -23.578 -31.859 1 95.88 337 SER A CA 1
ATOM 2608 C C . SER A 1 337 ? 17.062 -24.812 -31.5 1 95.88 337 SER A C 1
ATOM 2610 O O . SER A 1 337 ? 18.203 -24.984 -31.969 1 95.88 337 SER A O 1
ATOM 2612 N N . ILE A 1 338 ? 16.469 -25.656 -30.688 1 96.81 338 ILE A N 1
ATOM 2613 C CA . ILE A 1 338 ? 17.094 -26.922 -30.297 1 96.81 338 ILE A CA 1
ATOM 2614 C C . ILE A 1 338 ? 16 -27.953 -30 1 96.81 338 ILE A C 1
ATOM 2616 O O . ILE A 1 338 ? 14.922 -27.594 -29.5 1 96.81 338 ILE A O 1
ATOM 2620 N N . GLN A 1 339 ? 16.281 -29.141 -30.359 1 97.81 339 GLN A N 1
ATOM 2621 C CA . GLN A 1 339 ? 15.391 -30.234 -30.016 1 97.81 339 GLN A CA 1
ATOM 2622 C C . GLN A 1 339 ? 15.875 -30.969 -28.766 1 97.81 339 GLN A C 1
ATOM 2624 O O . GLN A 1 339 ? 17.078 -31.094 -28.547 1 97.81 339 GLN A O 1
ATOM 2629 N N . PHE A 1 340 ? 14.93 -31.422 -28.031 1 98.19 340 PHE A N 1
ATOM 2630 C CA . PHE A 1 340 ? 15.305 -32.156 -26.828 1 98.19 340 PHE A CA 1
ATOM 2631 C C . PHE A 1 340 ? 14.281 -33.25 -26.516 1 98.19 340 PHE A C 1
ATOM 2633 O O . PHE A 1 340 ? 13.141 -33.156 -26.969 1 98.19 340 PHE A O 1
ATOM 2640 N N . ALA A 1 341 ? 14.703 -34.219 -25.844 1 98.31 341 ALA A N 1
ATOM 2641 C CA . ALA A 1 341 ? 13.867 -35.281 -25.281 1 98.31 341 ALA A CA 1
ATOM 2642 C C . ALA A 1 341 ? 14.289 -35.594 -23.844 1 98.31 341 ALA A C 1
ATOM 2644 O O . ALA A 1 341 ? 15.43 -35.344 -23.453 1 98.31 341 ALA A O 1
ATOM 2645 N N . VAL A 1 342 ? 13.359 -36.094 -23.094 1 98.19 342 VAL A N 1
ATOM 2646 C CA . VAL A 1 342 ? 13.625 -36.406 -21.703 1 98.19 342 VAL A CA 1
ATOM 2647 C C . VAL A 1 342 ? 13.289 -37.844 -21.422 1 98.19 342 VAL A C 1
ATOM 2649 O O . VAL A 1 342 ? 12.531 -38.469 -22.172 1 98.19 342 VAL A O 1
ATOM 2652 N N . ASP A 1 343 ? 13.812 -38.375 -20.312 1 97.25 343 ASP A N 1
ATOM 2653 C CA . ASP A 1 343 ? 13.617 -39.781 -19.984 1 97.25 343 ASP A CA 1
ATOM 2654 C C . ASP A 1 343 ? 12.398 -39.969 -19.078 1 97.25 343 ASP A C 1
ATOM 2656 O O . ASP A 1 343 ? 12.023 -41.094 -18.781 1 97.25 343 ASP A O 1
ATOM 2660 N N . ARG A 1 344 ? 11.805 -38.938 -18.656 1 95.31 344 ARG A N 1
ATOM 2661 C CA . ARG A 1 344 ? 10.562 -39 -17.891 1 95.31 344 ARG A CA 1
ATOM 2662 C C . ARG A 1 344 ? 9.742 -37.719 -18.109 1 95.31 344 ARG A C 1
ATOM 2664 O O . ARG A 1 344 ? 10.266 -36.719 -18.578 1 95.31 344 ARG A O 1
ATOM 2671 N N . ARG A 1 345 ? 8.484 -37.781 -17.703 1 95.38 345 ARG A N 1
ATOM 2672 C CA . ARG A 1 345 ? 7.613 -36.625 -17.875 1 95.38 345 ARG A CA 1
ATOM 2673 C C . ARG A 1 345 ? 8.094 -35.438 -17.047 1 95.38 345 ARG A C 1
ATOM 2675 O O . ARG A 1 345 ? 8.422 -35.594 -15.867 1 95.38 345 ARG A O 1
ATOM 2682 N N . VAL A 1 346 ? 8.219 -34.312 -17.641 1 97.38 346 VAL A N 1
ATOM 2683 C CA . VAL A 1 346 ? 8.555 -33.062 -16.953 1 97.38 346 VAL A CA 1
ATOM 2684 C C . VAL A 1 346 ? 7.676 -31.938 -17.469 1 97.38 346 VAL A C 1
ATOM 2686 O O . VAL A 1 346 ? 6.855 -32.156 -18.375 1 97.38 346 VAL A O 1
ATOM 2689 N N . PHE A 1 347 ? 7.797 -30.797 -16.891 1 98.38 347 PHE A N 1
ATOM 2690 C CA . PHE A 1 347 ? 7.023 -29.609 -17.266 1 98.38 347 PHE A CA 1
ATOM 2691 C C . PHE A 1 347 ? 7.941 -28.438 -17.547 1 98.38 347 PHE A C 1
ATOM 2693 O O . PHE A 1 347 ? 8.539 -27.875 -16.625 1 98.38 347 PHE A O 1
ATOM 2700 N N . ILE A 1 348 ? 7.992 -28.078 -18.781 1 98.62 348 ILE A N 1
ATOM 2701 C CA . ILE A 1 348 ? 8.875 -26.984 -19.172 1 98.62 348 ILE A CA 1
ATOM 2702 C C . ILE A 1 348 ? 8.227 -25.641 -18.828 1 98.62 348 ILE A C 1
ATOM 2704 O O . ILE A 1 348 ? 7.133 -25.344 -19.312 1 98.62 348 ILE A O 1
ATOM 2708 N N . ALA A 1 349 ? 8.898 -24.906 -18.047 1 98.19 349 ALA A N 1
ATOM 2709 C CA . ALA A 1 349 ? 8.328 -23.656 -17.531 1 98.19 349 ALA A CA 1
ATOM 2710 C C . ALA A 1 349 ? 8.867 -22.453 -18.312 1 98.19 349 ALA A C 1
ATOM 2712 O O . ALA A 1 349 ? 8.219 -21.422 -18.375 1 98.19 349 ALA A O 1
ATOM 2713 N N . GLY A 1 350 ? 10.078 -22.641 -18.828 1 98.31 350 GLY A N 1
ATOM 2714 C CA . GLY A 1 350 ? 10.703 -21.547 -19.547 1 98.31 350 GLY A CA 1
ATOM 2715 C C . GLY A 1 350 ? 12.094 -21.859 -20.047 1 98.31 350 GLY A C 1
ATOM 2716 O O . GLY A 1 350 ? 12.5 -23.031 -20.078 1 98.31 350 GLY A O 1
ATOM 2717 N N . LEU A 1 351 ? 12.75 -20.734 -20.531 1 98.31 351 LEU A N 1
ATOM 2718 C CA . LEU A 1 351 ? 14.102 -20.844 -21.062 1 98.31 351 LEU A CA 1
ATOM 2719 C C . LEU A 1 351 ? 15.039 -19.844 -20.391 1 98.31 351 LEU A C 1
ATOM 2721 O O . LEU A 1 351 ? 14.602 -18.766 -19.969 1 98.31 351 LEU A O 1
ATOM 2725 N N . GLY A 1 352 ? 16.203 -20.266 -20.266 1 97.56 352 GLY A N 1
ATOM 2726 C CA . GLY A 1 352 ? 17.281 -19.328 -19.969 1 97.56 352 GLY A CA 1
ATOM 2727 C C . GLY A 1 352 ? 18.016 -18.859 -21.203 1 97.56 352 GLY A C 1
ATOM 2728 O O . GLY A 1 352 ? 18.391 -19.656 -22.047 1 97.56 352 GLY A O 1
ATOM 2729 N N . LEU A 1 353 ? 18.234 -17.562 -21.266 1 96.06 353 LEU A N 1
ATOM 2730 C CA . LEU A 1 353 ? 18.859 -17 -22.453 1 96.06 353 LEU A CA 1
ATOM 2731 C C . LEU A 1 353 ? 20.078 -16.156 -22.094 1 96.06 353 LEU A C 1
ATOM 2733 O O . LEU A 1 353 ? 20.156 -15.633 -20.984 1 96.06 353 LEU A O 1
ATOM 2737 N N . TYR A 1 354 ? 20.969 -16.062 -23.047 1 93 354 TYR A N 1
ATOM 2738 C CA . TYR A 1 354 ? 22.109 -15.18 -22.859 1 93 354 TYR A CA 1
ATOM 2739 C C . TYR A 1 354 ? 21.719 -13.727 -23.125 1 93 354 TYR A C 1
ATOM 2741 O O . TYR A 1 354 ? 20.812 -13.453 -23.891 1 93 354 TYR A O 1
ATOM 2749 N N . GLY A 1 355 ? 22.391 -12.844 -22.453 1 91.5 355 GLY A N 1
ATOM 2750 C CA . GLY A 1 355 ? 22.219 -11.414 -22.656 1 91.5 355 GLY A CA 1
ATOM 2751 C C . GLY A 1 355 ? 23.406 -10.758 -23.328 1 91.5 355 GLY A C 1
ATOM 2752 O O . GLY A 1 355 ? 24.266 -11.438 -23.891 1 91.5 355 GLY A O 1
ATOM 2753 N N . SER A 1 356 ? 23.391 -9.453 -23.25 1 89.44 356 SER A N 1
ATOM 2754 C CA . SER A 1 356 ? 24.438 -8.648 -23.875 1 89.44 356 SER A CA 1
ATOM 2755 C C . SER A 1 356 ? 25.781 -8.883 -23.203 1 89.44 356 SER A C 1
ATOM 2757 O O . SER A 1 356 ? 25.859 -9.047 -21.984 1 89.44 356 SER A O 1
ATOM 2759 N N . SER A 1 357 ? 26.828 -8.805 -24.062 1 86.69 357 SER A N 1
ATOM 2760 C CA . SER A 1 357 ? 28.172 -8.914 -23.547 1 86.69 357 SER A CA 1
ATOM 2761 C C . SER A 1 357 ? 28.781 -7.535 -23.266 1 86.69 357 SER A C 1
ATOM 2763 O O . SER A 1 357 ? 29.938 -7.426 -22.875 1 86.69 357 SER A O 1
ATOM 2765 N N . SER A 1 358 ? 28.078 -6.512 -23.547 1 82.81 358 SER A N 1
ATOM 2766 C CA . SER A 1 358 ? 28.641 -5.16 -23.484 1 82.81 358 SER A CA 1
ATOM 2767 C C . SER A 1 358 ? 28.062 -4.387 -22.297 1 82.81 358 SER A C 1
ATOM 2769 O O . SER A 1 358 ? 28.547 -3.307 -21.969 1 82.81 358 SER A O 1
ATOM 2771 N N . GLY A 1 359 ? 27.062 -4.863 -21.781 1 85.5 359 GLY A N 1
ATOM 2772 C CA . GLY A 1 359 ? 26.453 -4.145 -20.672 1 85.5 359 GLY A CA 1
ATOM 2773 C C . GLY A 1 359 ? 24.969 -4.387 -20.531 1 85.5 359 GLY A C 1
ATOM 2774 O O . GLY A 1 359 ? 24.469 -5.449 -20.906 1 85.5 359 GLY A O 1
ATOM 2775 N N . LYS A 1 360 ? 24.375 -3.305 -19.797 1 91.31 360 LYS A N 1
ATOM 2776 C CA . LYS A 1 360 ? 22.922 -3.387 -19.625 1 91.31 360 LYS A CA 1
ATOM 2777 C C . LYS A 1 360 ? 22.203 -3.203 -20.953 1 91.31 360 LYS A C 1
ATOM 2779 O O . LYS A 1 360 ? 22.531 -2.303 -21.719 1 91.31 360 LYS A O 1
ATOM 2784 N N . ALA A 1 361 ? 21.328 -4.148 -21.25 1 91.5 361 ALA A N 1
ATOM 2785 C CA . ALA A 1 361 ? 20.578 -4.074 -22.5 1 91.5 361 ALA A CA 1
ATOM 2786 C C . ALA A 1 361 ? 19.203 -4.73 -22.344 1 91.5 361 ALA A C 1
ATOM 2788 O O . ALA A 1 361 ? 19.047 -5.707 -21.594 1 91.5 361 ALA A O 1
ATOM 2789 N N . GLU A 1 362 ? 18.266 -4.227 -23.078 1 93.19 362 GLU A N 1
ATOM 2790 C CA . GLU A 1 362 ? 16.906 -4.781 -23.109 1 93.19 362 GLU A CA 1
ATOM 2791 C C . GLU A 1 362 ? 16.656 -5.547 -24.391 1 93.19 362 GLU A C 1
ATOM 2793 O O . GLU A 1 362 ? 17 -5.078 -25.484 1 93.19 362 GLU A O 1
ATOM 2798 N N . TYR A 1 363 ? 16.125 -6.723 -24.266 1 92.81 363 TYR A N 1
ATOM 2799 C CA . TYR A 1 363 ? 15.812 -7.559 -25.422 1 92.81 363 TYR A CA 1
ATOM 2800 C C . TYR A 1 363 ? 14.32 -7.863 -25.5 1 92.81 363 TYR A C 1
ATOM 2802 O O . TYR A 1 363 ? 13.68 -8.117 -24.469 1 92.81 363 TYR A O 1
ATOM 2810 N N . SER A 1 364 ? 13.797 -7.801 -26.719 1 94.75 364 SER A N 1
ATOM 2811 C CA . SER A 1 364 ? 12.5 -8.414 -27 1 94.75 364 SER A CA 1
ATOM 2812 C C . SER A 1 364 ? 12.648 -9.859 -27.453 1 94.75 364 SER A C 1
ATOM 2814 O O . SER A 1 364 ? 13.469 -10.156 -28.328 1 94.75 364 SER A O 1
ATOM 2816 N N . VAL A 1 365 ? 11.859 -10.734 -26.844 1 96.06 365 VAL A N 1
ATOM 2817 C CA . VAL A 1 365 ? 12.078 -12.148 -27.141 1 96.06 365 VAL A CA 1
ATOM 2818 C C . VAL A 1 365 ? 10.734 -12.844 -27.328 1 96.06 365 VAL A C 1
ATOM 2820 O O . VAL A 1 365 ? 9.781 -12.57 -26.594 1 96.06 365 VAL A O 1
ATOM 2823 N N . LYS A 1 366 ? 10.68 -13.664 -28.312 1 97.44 366 LYS A N 1
ATOM 2824 C CA . LYS A 1 366 ? 9.586 -14.609 -28.516 1 97.44 366 LYS A CA 1
ATOM 2825 C C . LYS A 1 366 ? 10.062 -16.047 -28.344 1 97.44 366 LYS A C 1
ATOM 2827 O O . LYS A 1 366 ? 10.93 -16.516 -29.078 1 97.44 366 LYS A O 1
ATOM 2832 N N . ILE A 1 367 ? 9.484 -16.734 -27.359 1 97.81 367 ILE A N 1
ATOM 2833 C CA . ILE A 1 367 ? 9.859 -18.141 -27.156 1 97.81 367 ILE A CA 1
ATOM 2834 C C . ILE A 1 367 ? 8.703 -19.047 -27.547 1 97.81 367 ILE A C 1
ATOM 2836 O O . ILE A 1 367 ? 7.535 -18.656 -27.438 1 97.81 367 ILE A O 1
ATOM 2840 N N . GLU A 1 368 ? 9.109 -20.219 -28 1 97.94 368 GLU A N 1
ATOM 2841 C CA . GLU A 1 368 ? 8.125 -21.219 -28.406 1 97.94 368 GLU A CA 1
ATOM 2842 C C . GLU A 1 368 ? 8.57 -22.625 -28.031 1 97.94 368 GLU A C 1
ATOM 2844 O O . GLU A 1 368 ? 9.773 -22.922 -28.031 1 97.94 368 GLU A O 1
ATOM 2849 N N . LEU A 1 369 ? 7.645 -23.406 -27.688 1 98.44 369 LEU A N 1
ATOM 2850 C CA . LEU A 1 369 ? 7.82 -24.844 -27.531 1 98.44 369 LEU A CA 1
ATOM 2851 C C . LEU A 1 369 ? 6.902 -25.609 -28.484 1 98.44 369 LEU A C 1
ATOM 2853 O O . LEU A 1 369 ? 5.688 -25.391 -28.484 1 98.44 369 LEU A O 1
ATOM 2857 N N . LYS A 1 370 ? 7.523 -26.5 -29.266 1 97.88 370 LYS A N 1
ATOM 2858 C CA . LYS A 1 370 ? 6.77 -27.172 -30.328 1 97.88 370 LYS A CA 1
ATOM 2859 C C . LYS A 1 370 ? 6.941 -28.688 -30.234 1 97.88 370 LYS A C 1
ATOM 2861 O O . LYS A 1 370 ? 7.953 -29.172 -29.719 1 97.88 370 LYS A O 1
ATOM 2866 N N . ARG A 1 371 ? 5.949 -29.344 -30.719 1 97.19 371 ARG A N 1
ATOM 2867 C CA . ARG A 1 371 ? 5.988 -30.781 -30.953 1 97.19 371 ARG A CA 1
ATOM 2868 C C . ARG A 1 371 ? 5.52 -31.125 -32.375 1 97.19 371 ARG A C 1
ATOM 2870 O O . ARG A 1 371 ? 4.391 -30.797 -32.75 1 97.19 371 ARG A O 1
ATOM 2877 N N . LEU A 1 372 ? 6.352 -31.766 -33.094 1 93.44 372 LEU A N 1
ATOM 2878 C CA . LEU A 1 372 ? 6.043 -32.156 -34.469 1 93.44 372 LEU A CA 1
ATOM 2879 C C . LEU A 1 372 ? 5.535 -30.953 -35.25 1 93.44 372 LEU A C 1
ATOM 2881 O O . LEU A 1 372 ? 4.508 -31.031 -35.938 1 93.44 372 LEU A O 1
ATOM 2885 N N . GLY A 1 373 ? 6.137 -29.859 -34.969 1 91.5 373 GLY A N 1
ATOM 2886 C CA . GLY A 1 373 ? 5.836 -28.656 -35.75 1 91.5 373 GLY A CA 1
ATOM 2887 C C . GLY A 1 373 ? 4.68 -27.859 -35.156 1 91.5 373 GLY A C 1
ATOM 2888 O O . GLY A 1 373 ? 4.445 -26.719 -35.594 1 91.5 373 GLY A O 1
ATOM 2889 N N . VAL A 1 374 ? 3.941 -28.438 -34.25 1 96 374 VAL A N 1
ATOM 2890 C CA . VAL A 1 374 ? 2.797 -27.75 -33.656 1 96 374 VAL A CA 1
ATOM 2891 C C . VAL A 1 374 ? 3.24 -26.984 -32.406 1 96 374 VAL A C 1
ATOM 2893 O O . VAL A 1 374 ? 3.906 -27.531 -31.531 1 96 374 VAL A O 1
ATOM 2896 N N . VAL A 1 375 ? 2.814 -25.703 -32.344 1 97.06 375 VAL A N 1
ATOM 2897 C CA . VAL A 1 375 ? 3.191 -24.859 -31.234 1 97.06 375 VAL A CA 1
ATOM 2898 C C . VAL A 1 375 ? 2.344 -25.203 -30.016 1 97.06 375 VAL A C 1
ATOM 2900 O O . VAL A 1 375 ? 1.113 -25.125 -30.062 1 97.06 375 VAL A O 1
ATOM 2903 N N . LEU A 1 376 ? 2.984 -25.578 -28.953 1 97.31 376 LEU A N 1
ATOM 2904 C CA . LEU A 1 376 ? 2.307 -25.922 -27.703 1 97.31 376 LEU A CA 1
ATOM 2905 C C . LEU A 1 376 ? 2.176 -24.703 -26.797 1 97.31 376 LEU A C 1
ATOM 2907 O O . LEU A 1 376 ? 1.191 -24.562 -26.078 1 97.31 376 LEU A O 1
ATOM 2911 N N . ALA A 1 377 ? 3.145 -23.906 -26.766 1 97.88 377 ALA A N 1
ATOM 2912 C CA . ALA A 1 377 ? 3.164 -22.688 -25.953 1 97.88 377 ALA A CA 1
ATOM 2913 C C . ALA A 1 377 ? 4.043 -21.609 -26.578 1 97.88 377 ALA A C 1
ATOM 2915 O O . ALA A 1 377 ? 5.008 -21.922 -27.281 1 97.88 377 ALA A O 1
ATOM 2916 N N . GLN A 1 378 ? 3.689 -20.438 -26.328 1 98.06 378 GLN A N 1
ATOM 2917 C CA . GLN A 1 378 ? 4.441 -19.297 -26.828 1 98.06 378 GLN A CA 1
ATOM 2918 C C . GLN A 1 378 ? 4.289 -18.094 -25.906 1 98.06 378 GLN A C 1
ATOM 2920 O O . GLN A 1 378 ? 3.309 -17.984 -25.172 1 98.06 378 GLN A O 1
ATOM 2925 N N . ASN A 1 379 ? 5.324 -17.312 -25.812 1 97.62 379 ASN A N 1
ATOM 2926 C CA . ASN A 1 379 ? 5.262 -16.062 -25.062 1 97.62 379 ASN A CA 1
ATOM 2927 C C . ASN A 1 379 ? 6.145 -14.984 -25.672 1 97.62 379 ASN A C 1
ATOM 2929 O O . ASN A 1 379 ? 7.258 -15.273 -26.125 1 97.62 379 ASN A O 1
ATOM 2933 N N . LEU A 1 380 ? 5.57 -13.859 -25.891 1 97.12 380 LEU A N 1
ATOM 2934 C CA . LEU A 1 380 ? 6.312 -12.68 -26.297 1 97.12 380 LEU A CA 1
ATOM 2935 C C . LEU A 1 380 ? 6.543 -11.742 -25.109 1 97.12 380 LEU A C 1
ATOM 2937 O O . LEU A 1 380 ? 5.586 -11.266 -24.5 1 97.12 380 LEU A O 1
ATOM 2941 N N . THR A 1 381 ? 7.832 -11.508 -24.766 1 96.19 381 THR A N 1
ATOM 2942 C CA . THR A 1 381 ? 8.141 -10.695 -23.594 1 96.19 381 THR A CA 1
ATOM 2943 C C . THR A 1 381 ? 9.469 -9.977 -23.766 1 96.19 381 THR A C 1
ATOM 2945 O O . THR A 1 381 ? 10.016 -9.93 -24.875 1 96.19 381 THR A O 1
ATOM 2948 N N . LYS A 1 382 ? 9.906 -9.258 -22.719 1 95 382 LYS A N 1
ATOM 2949 C CA . LYS A 1 382 ? 11.188 -8.562 -22.703 1 95 382 LYS A CA 1
ATOM 2950 C C . LYS A 1 382 ? 11.992 -8.914 -21.453 1 95 382 LYS A C 1
ATOM 2952 O O . LYS A 1 382 ? 11.422 -9.344 -20.438 1 95 382 LYS A O 1
ATOM 2957 N N . PHE A 1 383 ? 13.266 -8.906 -21.578 1 94.19 383 PHE A N 1
ATOM 2958 C CA . PHE A 1 383 ? 14.109 -9.031 -20.406 1 94.19 383 PHE A CA 1
ATOM 2959 C C . PHE A 1 383 ? 15.305 -8.094 -20.5 1 94.19 383 PHE A C 1
ATOM 2961 O O . PHE A 1 383 ? 15.648 -7.625 -21.578 1 94.19 383 PHE A O 1
ATOM 2968 N N . VAL A 1 384 ? 15.867 -7.789 -19.328 1 94.44 384 VAL A N 1
ATOM 2969 C CA . VAL A 1 384 ? 17.016 -6.887 -19.25 1 94.44 384 VAL A CA 1
ATOM 2970 C C . VAL A 1 384 ? 18.234 -7.656 -18.766 1 94.44 384 VAL A C 1
ATOM 2972 O O . VAL A 1 384 ? 18.188 -8.375 -17.781 1 94.44 384 VAL A O 1
ATOM 2975 N N . SER A 1 385 ? 19.219 -7.582 -19.531 1 92 385 SER A N 1
ATOM 2976 C CA . SER A 1 385 ? 20.469 -8.211 -19.141 1 92 385 SER A CA 1
ATOM 2977 C C . SER A 1 385 ? 21.406 -7.215 -18.469 1 92 385 SER A C 1
ATOM 2979 O O . SER A 1 385 ? 21.203 -6.004 -18.562 1 92 385 SER A O 1
ATOM 2981 N N . ASP A 1 386 ? 22.438 -7.723 -17.797 1 92.5 386 ASP A N 1
ATOM 2982 C CA . ASP A 1 386 ? 23.312 -6.863 -17.016 1 92.5 386 ASP A CA 1
ATOM 2983 C C . ASP A 1 386 ? 24.734 -6.906 -17.547 1 92.5 386 ASP A C 1
ATOM 2985 O O . ASP A 1 386 ? 25.672 -6.441 -16.891 1 92.5 386 ASP A O 1
ATOM 2989 N N . GLY A 1 387 ? 24.906 -7.477 -18.594 1 88.94 387 GLY A N 1
ATOM 2990 C CA . GLY A 1 387 ? 26.234 -7.547 -19.188 1 88.94 387 GLY A CA 1
ATOM 2991 C C . GLY A 1 387 ? 27.031 -8.766 -18.719 1 88.94 387 GLY A C 1
ATOM 2992 O O . GLY A 1 387 ? 28.141 -9.008 -19.203 1 88.94 387 GLY A O 1
ATOM 2993 N N . SER A 1 388 ? 26.453 -9.531 -17.875 1 89.44 388 SER A N 1
ATOM 2994 C CA . SER A 1 388 ? 27.125 -10.727 -17.375 1 89.44 388 SER A CA 1
ATOM 2995 C C . SER A 1 388 ? 26.844 -11.938 -18.266 1 89.44 388 SER A C 1
ATOM 2997 O O . SER A 1 388 ? 26 -11.875 -19.156 1 89.44 388 SER A O 1
ATOM 2999 N N . SER A 1 389 ? 27.609 -13.016 -18.031 1 89.06 389 SER A N 1
ATOM 3000 C CA . SER A 1 389 ? 27.422 -14.258 -18.766 1 89.06 389 SER A CA 1
ATOM 3001 C C . SER A 1 389 ? 26.312 -15.102 -18.156 1 89.06 389 SER A C 1
ATOM 3003 O O . SER A 1 389 ? 26.094 -16.25 -18.547 1 89.06 389 SER A O 1
ATOM 3005 N N . ASN A 1 390 ? 25.609 -14.508 -17.25 1 92.5 390 ASN A N 1
ATOM 3006 C CA . ASN A 1 390 ? 24.484 -15.211 -16.641 1 92.5 390 ASN A CA 1
ATOM 3007 C C . ASN A 1 390 ? 23.359 -15.461 -17.641 1 92.5 390 ASN A C 1
ATOM 3009 O O . ASN A 1 390 ? 23.344 -14.859 -18.719 1 92.5 390 ASN A O 1
ATOM 3013 N N . THR A 1 391 ? 22.562 -16.422 -17.266 1 95.44 391 THR A N 1
ATOM 3014 C CA . THR A 1 391 ? 21.375 -16.656 -18.078 1 95.44 391 THR A CA 1
ATOM 3015 C C . THR A 1 391 ? 20.188 -15.883 -17.5 1 95.44 391 THR A C 1
ATOM 3017 O O . THR A 1 391 ? 20.078 -15.703 -16.281 1 95.44 391 THR A O 1
ATOM 3020 N N . PHE A 1 392 ? 19.359 -15.43 -18.391 1 96.38 392 PHE A N 1
ATOM 3021 C CA . PHE A 1 392 ? 18.172 -14.68 -18.016 1 96.38 392 PHE A CA 1
ATOM 3022 C C . PHE A 1 392 ? 16.906 -15.461 -18.344 1 96.38 392 PHE A C 1
ATOM 3024 O O . PHE A 1 392 ? 16.703 -15.852 -19.5 1 96.38 392 PHE A O 1
ATOM 3031 N N . SER A 1 393 ? 16.109 -15.609 -17.344 1 97.06 393 SER A N 1
ATOM 3032 C CA . SER A 1 393 ? 14.961 -16.5 -17.469 1 97.06 393 SER A CA 1
ATOM 3033 C C . SER A 1 393 ? 13.805 -15.812 -18.188 1 97.06 393 SER A C 1
ATOM 3035 O O . SER A 1 393 ? 13.477 -14.664 -17.891 1 97.06 393 SER A O 1
ATOM 3037 N N . VAL A 1 394 ? 13.273 -16.453 -19.094 1 97.56 394 VAL A N 1
ATOM 3038 C CA . VAL A 1 394 ? 12.031 -16.094 -19.781 1 97.56 394 VAL A CA 1
ATOM 3039 C C . VAL A 1 394 ? 11.008 -17.203 -19.625 1 97.56 394 VAL A C 1
ATOM 3041 O O . VAL A 1 394 ? 11.281 -18.359 -19.953 1 97.56 394 VAL A O 1
ATOM 3044 N N . TRP A 1 395 ? 9.812 -16.891 -19.188 1 97.44 395 TRP A N 1
ATOM 3045 C CA . TRP A 1 395 ? 8.867 -17.922 -18.75 1 97.44 395 TRP A CA 1
ATOM 3046 C C . TRP A 1 395 ? 7.695 -18.031 -19.719 1 97.44 395 TRP A C 1
ATOM 3048 O O . TRP A 1 395 ? 7.262 -17.031 -20.297 1 97.44 395 TRP A O 1
ATOM 3058 N N . PHE A 1 396 ? 7.203 -19.266 -19.859 1 97.81 396 PHE A N 1
ATOM 3059 C CA . PHE A 1 396 ? 5.895 -19.453 -20.469 1 97.81 396 PHE A CA 1
ATOM 3060 C C . PHE A 1 396 ? 4.785 -19.062 -19.484 1 97.81 396 PHE A C 1
ATOM 3062 O O . PHE A 1 396 ? 5.016 -18.969 -18.281 1 97.81 396 PHE A O 1
ATOM 3069 N N . GLU A 1 397 ? 3.6 -18.828 -20.062 1 96.12 397 GLU A N 1
ATOM 3070 C CA . GLU A 1 397 ? 2.473 -18.484 -19.203 1 96.12 397 GLU A CA 1
ATOM 3071 C C . GLU A 1 397 ? 2.16 -19.625 -18.234 1 96.12 397 GLU A C 1
ATOM 3073 O O . GLU A 1 397 ? 1.892 -19.391 -17.062 1 96.12 397 GLU A O 1
ATOM 3078 N N . HIS A 1 398 ? 2.199 -20.812 -18.781 1 96.25 398 HIS A N 1
ATOM 3079 C CA . HIS A 1 398 ? 2.021 -22.031 -18.016 1 96.25 398 HIS A CA 1
ATOM 3080 C C . HIS A 1 398 ? 3.072 -23.078 -18.391 1 96.25 398 HIS A C 1
ATOM 3082 O O . HIS A 1 398 ? 3.463 -23.188 -19.547 1 96.25 398 HIS A O 1
ATOM 3088 N N . PRO A 1 399 ? 3.498 -23.812 -17.375 1 97.88 399 PRO A N 1
ATOM 3089 C CA . PRO A 1 399 ? 4.41 -24.906 -17.719 1 97.88 399 PRO A CA 1
ATOM 3090 C C . PRO A 1 399 ? 3.801 -25.875 -18.719 1 97.88 399 PRO A C 1
ATOM 3092 O O . PRO A 1 399 ? 2.6 -26.156 -18.672 1 97.88 399 PRO A O 1
ATOM 3095 N N . VAL A 1 400 ? 4.641 -26.375 -19.562 1 98.06 400 VAL A N 1
ATOM 3096 C CA . VAL A 1 400 ? 4.176 -27.266 -20.625 1 98.06 400 VAL A CA 1
ATOM 3097 C C . VAL A 1 400 ? 4.594 -28.703 -20.312 1 98.06 400 VAL A C 1
ATOM 3099 O O . VAL A 1 400 ? 5.77 -28.969 -20.047 1 98.06 400 VAL A O 1
ATOM 3102 N N . GLN A 1 401 ? 3.637 -29.547 -20.406 1 97.75 401 GLN A N 1
ATOM 3103 C CA . GLN A 1 401 ? 3.881 -30.969 -20.172 1 97.75 401 GLN A CA 1
ATOM 3104 C C . GLN A 1 401 ? 4.609 -31.609 -21.344 1 97.75 401 GLN A C 1
ATOM 3106 O O . GLN A 1 401 ? 4.199 -31.453 -22.5 1 97.75 401 GLN A O 1
ATOM 3111 N N . VAL A 1 402 ? 5.723 -32.25 -21.031 1 97.25 402 VAL A N 1
ATOM 3112 C CA . VAL A 1 402 ? 6.508 -32.969 -22.031 1 97.25 402 VAL A CA 1
ATOM 3113 C C . VAL A 1 402 ? 6.617 -34.438 -21.641 1 97.25 402 VAL A C 1
ATOM 3115 O O . VAL A 1 402 ? 6.836 -34.781 -20.469 1 97.25 402 VAL A O 1
ATOM 3118 N N . GLU A 1 403 ? 6.48 -35.281 -22.625 1 95.44 403 GLU A N 1
ATOM 3119 C CA . GLU A 1 403 ? 6.422 -36.719 -22.359 1 95.44 403 GLU A CA 1
ATOM 3120 C C . GLU A 1 403 ? 7.785 -37.375 -22.562 1 95.44 403 GLU A C 1
ATOM 3122 O O . GLU A 1 403 ? 8.633 -36.844 -23.297 1 95.44 403 GLU A O 1
ATOM 3127 N N . GLN A 1 404 ? 7.902 -38.531 -21.969 1 94.75 404 GLN A N 1
ATOM 3128 C CA . GLN A 1 404 ? 9.141 -39.312 -22.078 1 94.75 404 GLN A CA 1
ATOM 3129 C C . GLN A 1 404 ? 9.383 -39.781 -23.5 1 94.75 404 GLN A C 1
ATOM 3131 O O . GLN A 1 404 ? 8.438 -40.125 -24.219 1 94.75 404 GLN A O 1
ATOM 3136 N N . ASP A 1 405 ? 10.602 -39.656 -23.953 1 94.88 405 ASP A N 1
ATOM 3137 C CA . ASP A 1 405 ? 11.117 -40.219 -25.188 1 94.88 405 ASP A CA 1
ATOM 3138 C C . ASP A 1 405 ? 10.438 -39.594 -26.406 1 94.88 405 ASP A C 1
ATOM 3140 O O . ASP A 1 405 ? 10.172 -40.281 -27.391 1 94.88 405 ASP A O 1
ATOM 3144 N N . THR A 1 406 ? 9.992 -38.438 -26.281 1 95.62 406 THR A N 1
ATOM 3145 C CA . THR A 1 406 ? 9.422 -37.625 -27.359 1 95.62 406 THR A CA 1
ATOM 3146 C C . THR A 1 406 ? 10.219 -36.344 -27.562 1 95.62 406 THR A C 1
ATOM 3148 O O . THR A 1 406 ? 10.578 -35.688 -26.594 1 95.62 406 THR A O 1
ATOM 3151 N N . PHE A 1 407 ? 10.492 -36.062 -28.781 1 97.38 407 PHE A N 1
ATOM 3152 C CA . PHE A 1 407 ? 11.305 -34.875 -29.047 1 97.38 407 PHE A CA 1
ATOM 3153 C C . PHE A 1 407 ? 10.422 -33.625 -29.156 1 97.38 407 PHE A C 1
ATOM 3155 O O . PHE A 1 407 ? 9.367 -33.656 -29.797 1 97.38 407 PHE A O 1
ATOM 3162 N N . TYR A 1 408 ? 10.82 -32.594 -28.547 1 98.31 408 TYR A N 1
ATOM 3163 C CA . TYR A 1 408 ? 10.227 -31.281 -28.594 1 98.31 408 TYR A CA 1
ATOM 3164 C C . TYR A 1 408 ? 11.227 -30.25 -29.109 1 98.31 408 TYR A C 1
ATOM 3166 O O . TYR A 1 408 ? 12.438 -30.484 -29.062 1 98.31 408 TYR A O 1
ATOM 3174 N N . THR A 1 409 ? 10.719 -29.203 -29.672 1 98.19 409 THR A N 1
ATOM 3175 C CA . THR A 1 409 ? 11.578 -28.141 -30.188 1 98.19 409 THR A CA 1
ATOM 3176 C C . THR A 1 409 ? 11.406 -26.859 -29.375 1 98.19 409 THR A C 1
ATOM 3178 O O . THR A 1 409 ? 10.305 -26.328 -29.281 1 98.19 409 THR A O 1
ATOM 3181 N N . ALA A 1 410 ? 12.469 -26.406 -28.766 1 98 410 ALA A N 1
ATOM 3182 C CA . ALA A 1 410 ? 12.508 -25.094 -28.109 1 98 410 ALA A CA 1
ATOM 3183 C C . ALA A 1 410 ? 13.102 -24.031 -29.016 1 98 410 ALA A C 1
ATOM 3185 O O . ALA A 1 410 ? 14.18 -24.234 -29.594 1 98 410 ALA A O 1
ATOM 3186 N N . SER A 1 411 ? 12.406 -22.969 -29.156 1 96.94 411 SER A N 1
ATOM 3187 C CA . SER A 1 411 ? 12.883 -21.906 -30.047 1 96.94 411 SER A CA 1
ATOM 3188 C C . SER A 1 411 ? 12.789 -20.547 -29.375 1 96.94 411 SER A C 1
ATOM 3190 O O . SER A 1 411 ? 11.945 -20.328 -28.5 1 96.94 411 SER A O 1
ATOM 3192 N N . ALA A 1 412 ? 13.664 -19.656 -29.766 1 96.56 412 ALA A N 1
ATOM 3193 C CA . ALA A 1 412 ? 13.688 -18.281 -29.297 1 96.56 412 ALA A CA 1
ATOM 3194 C C . ALA A 1 412 ? 14.109 -17.312 -30.406 1 96.56 412 ALA A C 1
ATOM 3196 O O . ALA A 1 412 ? 15.055 -17.594 -31.141 1 96.56 412 ALA A O 1
ATOM 3197 N N . VAL A 1 413 ? 13.367 -16.328 -30.578 1 95.69 413 VAL A N 1
ATOM 3198 C CA . VAL A 1 413 ? 13.711 -15.242 -31.484 1 95.69 413 VAL A CA 1
ATOM 3199 C C . VAL A 1 413 ? 13.93 -13.953 -30.703 1 95.69 413 VAL A C 1
ATOM 3201 O O . VAL A 1 413 ? 13.016 -13.469 -30.031 1 95.69 413 VAL A O 1
ATOM 3204 N N . LEU A 1 414 ? 15.094 -13.492 -30.766 1 93.31 414 LEU A N 1
ATOM 3205 C CA . LEU A 1 414 ? 15.438 -12.289 -30.016 1 93.31 414 LEU A CA 1
ATOM 3206 C C . LEU A 1 414 ? 15.828 -11.156 -30.953 1 93.31 414 LEU A C 1
ATOM 3208 O O . LEU A 1 414 ? 16.312 -11.406 -32.062 1 93.31 414 LEU A O 1
ATOM 3212 N N . ASP A 1 415 ? 15.516 -9.984 -30.5 1 89.5 415 ASP A N 1
ATOM 3213 C CA . ASP A 1 415 ? 15.945 -8.766 -31.172 1 89.5 415 ASP A CA 1
ATOM 3214 C C . ASP A 1 415 ? 16.609 -7.801 -30.203 1 89.5 415 ASP A C 1
ATOM 3216 O O . ASP A 1 415 ? 16.016 -7.438 -29.172 1 89.5 415 ASP A O 1
ATOM 3220 N N . GLY A 1 416 ? 17.875 -7.57 -30.5 1 83.12 416 GLY A N 1
ATOM 3221 C CA . GLY A 1 416 ? 18.641 -6.625 -29.688 1 83.12 416 GLY A CA 1
ATOM 3222 C C . GLY A 1 416 ? 19.75 -5.93 -30.453 1 83.12 416 GLY A C 1
ATOM 3223 O O . GLY A 1 416 ? 20.062 -6.324 -31.578 1 83.12 416 GLY A O 1
ATOM 3224 N N . SER A 1 417 ? 20.281 -4.844 -29.859 1 77.38 417 SER A N 1
ATOM 3225 C CA . SER A 1 417 ? 21.266 -4.012 -30.547 1 77.38 417 SER A CA 1
A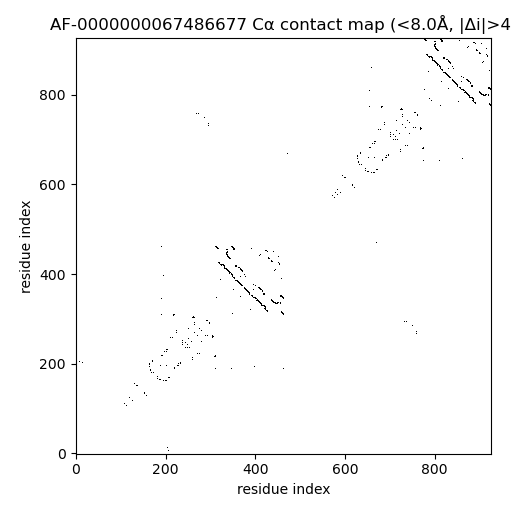TOM 3226 C C . SER A 1 417 ? 22.688 -4.43 -30.203 1 77.38 417 SER A C 1
ATOM 3228 O O . SER A 1 417 ? 23.641 -4.098 -30.922 1 77.38 417 SER A O 1
ATOM 3230 N N . GLU A 1 418 ? 22.766 -5.258 -29.188 1 79.69 418 GLU A N 1
ATOM 3231 C CA . GLU A 1 418 ? 24.094 -5.547 -28.688 1 79.69 418 GLU A CA 1
ATOM 3232 C C . GLU A 1 418 ? 24.531 -6.965 -29.031 1 79.69 418 GLU A C 1
ATOM 3234 O O . GLU A 1 418 ? 23.703 -7.812 -29.344 1 79.69 418 GLU A O 1
ATOM 3239 N N . LEU A 1 419 ? 25.812 -7.148 -28.969 1 85.62 419 LEU A N 1
ATOM 3240 C CA . LEU A 1 419 ? 26.344 -8.5 -29.047 1 85.62 419 LEU A CA 1
ATOM 3241 C C . LEU A 1 419 ? 25.953 -9.32 -27.828 1 85.62 419 LEU A C 1
ATOM 3243 O O . LEU A 1 419 ? 25.656 -8.766 -26.766 1 85.62 419 LEU A O 1
ATOM 3247 N N . SER A 1 420 ? 25.844 -10.633 -28.078 1 89.19 420 SER A N 1
ATOM 3248 C CA . SER A 1 420 ? 25.375 -11.477 -26.984 1 89.19 420 SER A CA 1
ATOM 3249 C C . SER A 1 420 ? 26.391 -12.562 -26.656 1 89.19 420 SER A C 1
ATOM 3251 O O . SER A 1 420 ? 27.266 -12.867 -27.469 1 89.19 420 SER A O 1
ATOM 3253 N N . TYR A 1 421 ? 26.328 -13.047 -25.484 1 90.75 421 TYR A N 1
ATOM 3254 C CA . TYR A 1 421 ? 27.078 -14.25 -25.125 1 90.75 421 TYR A CA 1
ATOM 3255 C C . TYR A 1 421 ? 26.578 -15.445 -25.938 1 90.75 421 TYR A C 1
ATOM 3257 O O . TYR A 1 421 ? 25.469 -15.43 -26.469 1 90.75 421 TYR A O 1
ATOM 3265 N N . PHE A 1 422 ? 27.469 -16.422 -26.062 1 90.94 422 PHE A N 1
ATOM 3266 C CA . PHE A 1 422 ? 27.203 -17.625 -26.844 1 90.94 422 PHE A CA 1
ATOM 3267 C C . PHE A 1 422 ? 27.703 -18.875 -26.125 1 90.94 422 PHE A C 1
ATOM 3269 O O . PHE A 1 422 ? 28.781 -18.859 -25.516 1 90.94 422 PHE A O 1
ATOM 3276 N N . GLY A 1 423 ? 26.844 -19.906 -26.125 1 93.12 423 GLY A N 1
ATOM 3277 C CA . GLY A 1 423 ? 27.234 -21.141 -25.469 1 93.12 423 GLY A CA 1
ATOM 3278 C C . GLY A 1 423 ? 28.156 -22 -26.312 1 93.12 423 GLY A C 1
ATOM 3279 O O . GLY A 1 423 ? 27.984 -22.094 -27.531 1 93.12 423 GLY A O 1
ATOM 3280 N N . GLN A 1 424 ? 29.094 -22.594 -25.688 1 91.94 424 GLN A N 1
ATOM 3281 C CA . GLN A 1 424 ? 30.047 -23.484 -26.328 1 91.94 424 GLN A CA 1
ATOM 3282 C C . GLN A 1 424 ? 30.156 -24.812 -25.578 1 91.94 424 GLN A C 1
ATOM 3284 O O . GLN A 1 424 ? 29.703 -24.922 -24.438 1 91.94 424 GLN A O 1
ATOM 3289 N N . GLU A 1 425 ? 30.688 -25.875 -26.359 1 93.56 425 GLU A N 1
ATOM 3290 C CA . GLU A 1 425 ? 30.859 -27.219 -25.781 1 93.56 425 GLU A CA 1
ATOM 3291 C C . GLU A 1 425 ? 29.531 -27.781 -25.297 1 93.56 425 GLU A C 1
ATOM 3293 O O . GLU A 1 425 ? 29.422 -28.203 -24.141 1 93.56 425 GLU A O 1
ATOM 3298 N N . GLY A 1 426 ? 28.672 -27.797 -26.234 1 95.38 426 GLY A N 1
ATOM 3299 C CA . GLY A 1 426 ? 27.344 -28.297 -25.906 1 95.38 426 GLY A CA 1
ATOM 3300 C C . GLY A 1 426 ? 27.297 -29.797 -25.688 1 95.38 426 GLY A C 1
ATOM 3301 O O . GLY A 1 426 ? 28.016 -30.547 -26.359 1 95.38 426 GLY A O 1
ATOM 3302 N N . MET A 1 427 ? 26.484 -30.203 -24.812 1 95.56 427 MET A N 1
ATOM 3303 C CA . MET A 1 427 ? 26.359 -31.625 -24.469 1 95.56 427 MET A CA 1
ATOM 3304 C C . MET A 1 427 ? 25.156 -32.25 -25.156 1 95.56 427 MET A C 1
ATOM 3306 O O . MET A 1 427 ? 24.109 -31.609 -25.281 1 95.56 427 MET A O 1
ATOM 3310 N N . THR A 1 428 ? 25.312 -33.469 -25.578 1 95.88 428 THR A N 1
ATOM 3311 C CA . THR A 1 428 ? 24.219 -34.188 -26.219 1 95.88 428 THR A CA 1
ATOM 3312 C C . THR A 1 428 ? 23.25 -34.75 -25.172 1 95.88 428 THR A C 1
ATOM 3314 O O . THR A 1 428 ? 22.078 -34.969 -25.453 1 95.88 428 THR A O 1
ATOM 3317 N N . GLU A 1 429 ? 23.875 -34.969 -24.016 1 97.31 429 GLU A N 1
ATOM 3318 C CA . GLU A 1 429 ? 23.094 -35.5 -22.906 1 97.31 429 GLU A CA 1
ATOM 3319 C C . GLU A 1 429 ? 23.453 -34.812 -21.594 1 97.31 429 GLU A C 1
ATOM 3321 O O . GLU A 1 429 ? 24.625 -34.594 -21.312 1 97.31 429 GLU A O 1
ATOM 3326 N N . VAL A 1 430 ? 22.422 -34.406 -20.938 1 97.5 430 VAL A N 1
ATOM 3327 C CA . VAL A 1 430 ? 22.656 -33.75 -19.656 1 97.5 430 VAL A CA 1
ATOM 3328 C C . VAL A 1 430 ? 21.797 -34.375 -18.578 1 97.5 430 VAL A C 1
ATOM 3330 O O . VAL A 1 430 ? 20.578 -34.531 -18.734 1 97.5 430 VAL A O 1
ATOM 3333 N N . GLN A 1 431 ? 22.391 -34.75 -17.469 1 96.94 431 GLN A N 1
ATOM 3334 C CA . GLN A 1 431 ? 21.688 -35.281 -16.312 1 96.94 431 GLN A CA 1
ATOM 3335 C C . GLN A 1 431 ? 21.344 -34.188 -15.305 1 96.94 431 GLN A C 1
ATOM 3337 O O . GLN A 1 431 ? 22.234 -33.5 -14.797 1 96.94 431 GLN A O 1
ATOM 3342 N N . CYS A 1 432 ? 20.094 -34 -15.078 1 96.06 432 CYS A N 1
ATOM 3343 C CA . CYS A 1 432 ? 19.609 -33.031 -14.102 1 96.06 432 CYS A CA 1
ATOM 3344 C C . CYS A 1 432 ? 18.828 -33.75 -12.992 1 96.06 432 CYS A C 1
ATOM 3346 O O . CYS A 1 432 ? 17.609 -33.875 -13.078 1 96.06 432 CYS A O 1
ATOM 3348 N N . GLY A 1 433 ? 19.469 -34.031 -11.891 1 93.38 433 GLY A N 1
ATOM 3349 C CA . GLY A 1 433 ? 18.812 -34.812 -10.867 1 93.38 433 GLY A CA 1
ATOM 3350 C C . GLY A 1 433 ? 18.344 -36.188 -11.359 1 93.38 433 GLY A C 1
ATOM 3351 O O . GLY A 1 433 ? 19.172 -37 -11.805 1 93.38 433 GLY A O 1
ATOM 3352 N N . LYS A 1 434 ? 17.031 -36.312 -11.406 1 92.88 434 LYS A N 1
ATOM 3353 C CA . LYS A 1 434 ? 16.5 -37.594 -11.836 1 92.88 434 LYS A CA 1
ATOM 3354 C C . LYS A 1 434 ? 16.094 -37.562 -13.305 1 92.88 434 LYS A C 1
ATOM 3356 O O . LYS A 1 434 ? 15.633 -38.562 -13.852 1 92.88 434 LYS A O 1
ATOM 3361 N N . VAL A 1 435 ? 16.312 -36.469 -13.914 1 97.25 435 VAL A N 1
ATOM 3362 C CA . VAL A 1 435 ? 15.867 -36.281 -15.297 1 97.25 435 VAL A CA 1
ATOM 3363 C C . VAL A 1 435 ? 17.078 -36.188 -16.219 1 97.25 435 VAL A C 1
ATOM 3365 O O . VAL A 1 435 ? 18.047 -35.5 -15.922 1 97.25 435 VAL A O 1
ATOM 3368 N N . THR A 1 436 ? 17.016 -36.875 -17.266 1 98.19 436 THR A N 1
ATOM 3369 C CA . THR A 1 436 ? 18.062 -36.812 -18.266 1 98.19 436 THR A CA 1
ATOM 3370 C C . THR A 1 436 ? 17.531 -36.156 -19.547 1 98.19 436 THR A C 1
ATOM 3372 O O . THR A 1 436 ? 16.5 -36.594 -20.078 1 98.19 436 THR A O 1
ATOM 3375 N N . PHE A 1 437 ? 18.234 -35.188 -20 1 98.12 437 PHE A N 1
ATOM 3376 C CA . PHE A 1 437 ? 17.906 -34.531 -21.25 1 98.12 437 PHE A CA 1
ATOM 3377 C C . PHE A 1 437 ? 18.812 -35 -22.375 1 98.12 437 PHE A C 1
ATOM 3379 O O . PHE A 1 437 ? 20 -35.188 -22.172 1 98.12 437 PHE A O 1
ATOM 3386 N N . GLN A 1 438 ? 18.234 -35.188 -23.5 1 98.25 438 GLN A N 1
ATOM 3387 C CA . GLN A 1 438 ? 18.969 -35.438 -24.734 1 98.25 438 GLN A CA 1
ATOM 3388 C C . GLN A 1 438 ? 18.703 -34.344 -25.75 1 98.25 438 GLN A C 1
ATOM 3390 O O . GLN A 1 438 ? 17.562 -33.875 -25.906 1 98.25 438 GLN A O 1
ATOM 3395 N N . PHE A 1 439 ? 19.75 -33.906 -26.422 1 97.56 439 PHE A N 1
ATOM 3396 C CA . PHE A 1 439 ? 19.609 -32.781 -27.344 1 97.56 439 PHE A CA 1
ATOM 3397 C C . PHE A 1 439 ? 19.984 -33.219 -28.766 1 97.56 439 PHE A C 1
ATOM 3399 O O . PHE A 1 439 ? 20.875 -34.062 -28.953 1 97.56 439 PHE A O 1
ATOM 3406 N N . GLN A 1 440 ? 19.25 -32.656 -29.703 1 96.06 440 GLN A N 1
ATOM 3407 C CA . GLN A 1 440 ? 19.5 -32.812 -31.141 1 96.06 440 GLN A CA 1
ATOM 3408 C C . GLN A 1 440 ? 19.328 -31.5 -31.875 1 96.06 440 GLN A C 1
ATOM 3410 O O . GLN A 1 440 ? 18.688 -30.578 -31.359 1 96.06 440 GLN A O 1
ATOM 3415 N N . CYS A 1 441 ? 19.938 -31.406 -32.969 1 94.06 441 CYS A N 1
ATOM 3416 C CA . CYS A 1 441 ? 19.828 -30.188 -33.781 1 94.06 441 CYS A CA 1
ATOM 3417 C C . CYS A 1 441 ? 18.406 -30.016 -34.312 1 94.06 441 CYS A C 1
ATOM 3419 O O . CYS A 1 441 ? 17.719 -31 -34.562 1 94.06 441 CYS A O 1
ATOM 3421 N N . SER A 1 442 ? 18.031 -28.797 -34.438 1 93.5 442 SER A N 1
ATOM 3422 C CA . SER A 1 442 ? 16.719 -28.453 -34.969 1 93.5 442 SER A CA 1
ATOM 3423 C C . SER A 1 442 ? 16.828 -27.797 -36.344 1 93.5 442 SER A C 1
ATOM 3425 O O . SER A 1 442 ? 17.703 -26.969 -36.562 1 93.5 442 SER A O 1
ATOM 3427 N N . SER A 1 443 ? 15.898 -28.141 -37.156 1 89.38 443 SER A N 1
ATOM 3428 C CA . SER A 1 443 ? 15.875 -27.531 -38.5 1 89.38 443 SER A CA 1
ATOM 3429 C C . SER A 1 443 ? 15.32 -26.109 -38.438 1 89.38 443 SER A C 1
ATOM 3431 O O . SER A 1 443 ? 15.484 -25.344 -39.406 1 89.38 443 SER A O 1
ATOM 3433 N N . ASP A 1 444 ? 14.703 -25.766 -37.344 1 89.69 444 ASP A N 1
ATOM 3434 C CA . ASP A 1 444 ? 14.109 -24.453 -37.188 1 89.69 444 ASP A CA 1
ATOM 3435 C C . ASP A 1 444 ? 15.18 -23.391 -36.938 1 89.69 444 ASP A C 1
ATOM 3437 O O . ASP A 1 444 ? 14.906 -22.188 -37 1 89.69 444 ASP A O 1
ATOM 3441 N N . SER A 1 445 ? 16.328 -23.859 -36.562 1 91.19 445 SER A N 1
ATOM 3442 C CA . SER A 1 445 ? 17.391 -22.906 -36.219 1 91.19 445 SER A CA 1
ATOM 3443 C C . SER A 1 445 ? 17.922 -22.219 -37.469 1 91.19 445 SER A C 1
ATOM 3445 O O . SER A 1 445 ? 18.469 -22.859 -38.375 1 91.19 445 SER A O 1
ATOM 3447 N N . THR A 1 446 ? 17.781 -20.906 -37.5 1 88.38 446 THR A N 1
ATOM 3448 C CA . THR A 1 446 ? 18.234 -20.156 -38.656 1 88.38 446 THR A CA 1
ATOM 3449 C C . THR A 1 446 ? 19.422 -19.266 -38.312 1 88.38 446 THR A C 1
ATOM 3451 O O . THR A 1 446 ? 19.922 -18.516 -39.125 1 88.38 446 THR A O 1
ATOM 3454 N N . ASN A 1 447 ? 19.844 -19.375 -37.094 1 85.06 447 ASN A N 1
ATOM 3455 C CA . ASN A 1 447 ? 20.953 -18.547 -36.656 1 85.06 447 ASN A CA 1
ATOM 3456 C C . ASN A 1 447 ? 22.234 -19.344 -36.531 1 85.06 447 ASN A C 1
ATOM 3458 O O . ASN A 1 447 ? 23.219 -18.859 -35.969 1 85.06 447 ASN A O 1
ATOM 3462 N N . GLY A 1 448 ? 22.234 -20.578 -37 1 81.94 448 GLY A N 1
ATOM 3463 C CA . GLY A 1 448 ? 23.438 -21.375 -37 1 81.94 448 GLY A CA 1
ATOM 3464 C C . GLY A 1 448 ? 23.703 -22.047 -35.656 1 81.94 448 GLY A C 1
ATOM 3465 O O . GLY A 1 448 ? 24.828 -22.438 -35.375 1 81.94 448 GLY A O 1
ATOM 3466 N N . THR A 1 449 ? 22.75 -22.078 -34.812 1 87.5 449 THR A N 1
ATOM 3467 C CA . THR A 1 449 ? 22.922 -22.703 -33.5 1 87.5 449 THR A CA 1
ATOM 3468 C C . THR A 1 449 ? 22.578 -24.188 -33.562 1 87.5 449 THR A C 1
ATOM 3470 O O . THR A 1 449 ? 21.891 -24.641 -34.469 1 87.5 449 THR A O 1
ATOM 3473 N N . GLY A 1 450 ? 23.141 -24.953 -32.688 1 91.31 450 GLY A N 1
ATOM 3474 C CA . GLY A 1 450 ? 22.938 -26.391 -32.594 1 91.31 450 GLY A CA 1
ATOM 3475 C C . GLY A 1 450 ? 23.25 -26.953 -31.234 1 91.31 450 GLY A C 1
ATOM 3476 O O . GLY A 1 450 ? 23 -26.297 -30.219 1 91.31 450 GLY A O 1
ATOM 3477 N N . VAL A 1 451 ? 23.734 -28.172 -31.281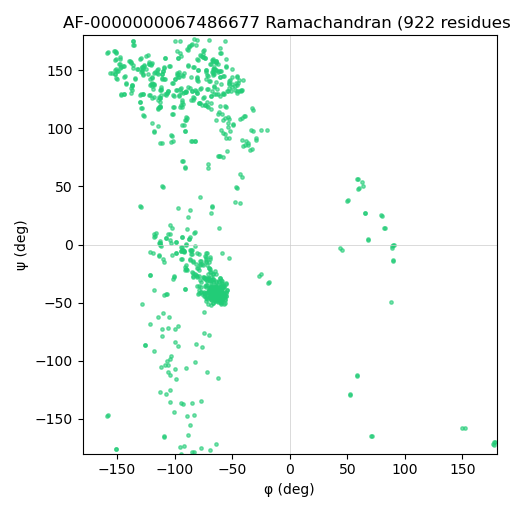 1 94.75 451 VAL A N 1
ATOM 3478 C CA . VAL A 1 451 ? 24 -28.859 -30.016 1 94.75 451 VAL A CA 1
ATOM 3479 C C . VAL A 1 451 ? 25.328 -28.359 -29.438 1 94.75 451 VAL A C 1
ATOM 3481 O O . VAL A 1 451 ? 25.422 -28.078 -28.234 1 94.75 451 VAL A O 1
ATOM 3484 N N . GLN A 1 452 ? 26.297 -28.203 -30.25 1 92.5 452 GLN A N 1
ATOM 3485 C CA . GLN A 1 452 ? 27.641 -27.844 -29.797 1 92.5 452 GLN A CA 1
ATOM 3486 C C . GLN A 1 452 ? 27.703 -26.375 -29.359 1 92.5 452 GLN A C 1
ATOM 3488 O O . GLN A 1 452 ? 28.516 -26.016 -28.5 1 92.5 452 GLN A O 1
ATOM 3493 N N . GLY A 1 453 ? 26.891 -25.625 -29.953 1 91.69 453 GLY A N 1
ATOM 3494 C CA . GLY A 1 453 ? 26.859 -24.203 -29.656 1 91.69 453 GLY A CA 1
ATOM 3495 C C . GLY A 1 453 ? 25.5 -23.578 -29.938 1 91.69 453 GLY A C 1
ATOM 3496 O O . GLY A 1 453 ? 24.797 -23.984 -30.859 1 91.69 453 GLY A O 1
ATOM 3497 N N . GLY A 1 454 ? 25.203 -22.547 -29.094 1 90.31 454 GLY A N 1
ATOM 3498 C CA . GLY A 1 454 ? 23.922 -21.922 -29.344 1 90.31 454 GLY A CA 1
ATOM 3499 C C . GLY A 1 454 ? 23.594 -20.828 -28.344 1 90.31 454 GLY A C 1
ATOM 3500 O O . GLY A 1 454 ? 24.438 -20.453 -27.531 1 90.31 454 GLY A O 1
ATOM 3501 N N . GLN A 1 455 ? 22.312 -20.344 -28.469 1 90.06 455 GLN A N 1
ATOM 3502 C CA . GLN A 1 455 ? 21.906 -19.172 -27.688 1 90.06 455 GLN A CA 1
ATOM 3503 C C . GLN A 1 455 ? 20.781 -19.516 -26.719 1 90.06 455 GLN A C 1
ATOM 3505 O O . GLN A 1 455 ? 20.203 -18.625 -26.094 1 90.06 455 GLN A O 1
ATOM 3510 N N . ILE A 1 456 ? 20.469 -20.781 -26.625 1 95 456 ILE A N 1
ATOM 3511 C CA . ILE A 1 456 ? 19.547 -21.266 -25.609 1 95 456 ILE A CA 1
ATOM 3512 C C . ILE A 1 456 ? 20.297 -22.156 -24.609 1 95 456 ILE A C 1
ATOM 3514 O O . ILE A 1 456 ? 20.266 -23.375 -24.719 1 95 456 ILE A O 1
ATOM 3518 N N . PRO A 1 457 ? 20.828 -21.516 -23.656 1 95.81 457 PRO A N 1
ATOM 3519 C CA . PRO A 1 457 ? 21.734 -22.25 -22.766 1 95.81 457 PRO A CA 1
ATOM 3520 C C . PRO A 1 457 ? 20.984 -23.078 -21.719 1 95.81 457 PRO A C 1
ATOM 3522 O O . PRO A 1 457 ? 21.547 -24.016 -21.156 1 95.81 457 PRO A O 1
ATOM 3525 N N . GLU A 1 458 ? 19.734 -22.688 -21.5 1 97.25 458 GLU A N 1
ATOM 3526 C CA . GLU A 1 458 ? 19.094 -23.344 -20.359 1 97.25 458 GLU A CA 1
ATOM 3527 C C . GLU A 1 458 ? 17.625 -23.625 -20.641 1 97.25 458 GLU A C 1
ATOM 3529 O O . GLU A 1 458 ? 16.938 -22.828 -21.281 1 97.25 458 GLU A O 1
ATOM 3534 N N . LEU A 1 459 ? 17.172 -24.797 -20.219 1 98.31 459 LEU A N 1
ATOM 3535 C CA . LEU A 1 459 ? 15.758 -25.109 -20.109 1 98.31 459 LEU A CA 1
ATOM 3536 C C . LEU A 1 459 ? 15.328 -25.172 -18.641 1 98.31 459 LEU A C 1
ATOM 3538 O O . LEU A 1 459 ? 15.992 -25.797 -17.812 1 98.31 459 LEU A O 1
ATOM 3542 N N . ILE A 1 460 ? 14.297 -24.469 -18.375 1 98.38 460 ILE A N 1
ATOM 3543 C CA . ILE A 1 460 ? 13.766 -24.438 -17.016 1 98.38 460 ILE A CA 1
ATOM 3544 C C . ILE A 1 460 ? 12.547 -25.359 -16.922 1 98.38 460 ILE A C 1
ATOM 3546 O O . ILE A 1 460 ? 11.625 -25.266 -17.734 1 98.38 460 ILE A O 1
ATOM 3550 N N . PHE A 1 461 ? 12.57 -26.25 -15.93 1 98.25 461 PHE A N 1
ATOM 3551 C CA . PHE A 1 461 ? 11.5 -27.234 -15.891 1 98.25 461 PHE A CA 1
ATOM 3552 C C . PHE A 1 461 ? 11.156 -27.609 -14.453 1 98.25 461 PHE A C 1
ATOM 3554 O O . PHE A 1 461 ? 11.883 -27.266 -13.523 1 98.25 461 PHE A O 1
ATOM 3561 N N . TYR A 1 462 ? 9.969 -28.188 -14.297 1 97.69 462 TYR A N 1
ATOM 3562 C CA . TYR A 1 462 ? 9.539 -28.812 -13.047 1 97.69 462 TYR A CA 1
ATOM 3563 C C . TYR A 1 462 ? 9.477 -30.328 -13.188 1 97.69 462 TYR A C 1
ATOM 3565 O O . TYR A 1 462 ? 9.148 -30.844 -14.25 1 97.69 462 TYR A O 1
ATOM 3573 N N . ALA A 1 463 ? 9.914 -31.062 -11.992 1 92.19 463 ALA A N 1
ATOM 3574 C CA . ALA A 1 463 ? 9.852 -32.5 -11.953 1 92.19 463 ALA A CA 1
ATOM 3575 C C . ALA A 1 463 ? 9.219 -33 -10.656 1 92.19 463 ALA A C 1
ATOM 3577 O O . ALA A 1 463 ? 9.281 -32.312 -9.633 1 92.19 463 ALA A O 1
ATOM 3578 N N . MET B 1 1 ? -35.188 32.219 8.297 1 21.45 1 MET B N 1
ATOM 3579 C CA . MET B 1 1 ? -35.688 32.219 9.664 1 21.45 1 MET B CA 1
ATOM 3580 C C . MET B 1 1 ? -34.562 31.922 10.664 1 21.45 1 MET B C 1
ATOM 3582 O O . MET B 1 1 ? -33.90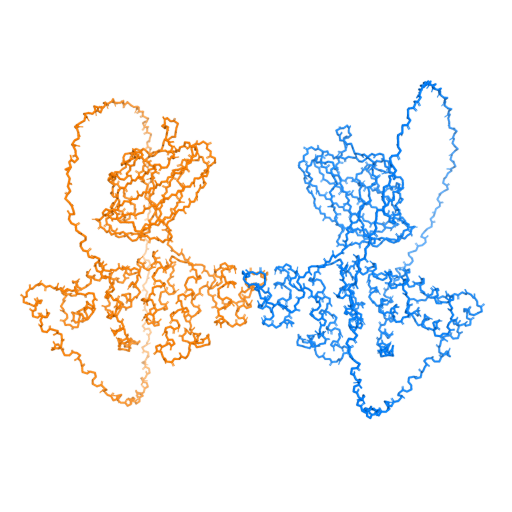6 30.891 10.562 1 21.45 1 MET B O 1
ATOM 3586 N N . LEU B 1 2 ? -34 33.094 11.211 1 22.52 2 LEU B N 1
ATOM 3587 C CA . LEU B 1 2 ? -32.844 33.375 12.016 1 22.52 2 LEU B CA 1
ATOM 3588 C C . LEU B 1 2 ? -32.906 32.656 13.367 1 22.52 2 LEU B C 1
ATOM 3590 O O . LEU B 1 2 ? -33.812 32.906 14.148 1 22.52 2 LEU B O 1
ATOM 3594 N N . LEU B 1 3 ? -32.625 31.359 13.305 1 26.34 3 LEU B N 1
ATOM 3595 C CA . LEU B 1 3 ? -32.688 30.438 14.438 1 26.34 3 LEU B CA 1
ATOM 3596 C C . LEU B 1 3 ? -32.125 31.078 15.695 1 26.34 3 LEU B C 1
ATOM 3598 O O . LEU B 1 3 ? -31.031 31.656 15.656 1 26.34 3 LEU B O 1
ATOM 3602 N N . PRO B 1 4 ? -33 31.422 16.703 1 26.94 4 PRO B N 1
ATOM 3603 C CA . PRO B 1 4 ? -32.75 32.25 17.875 1 26.94 4 PRO B CA 1
ATOM 3604 C C . PRO B 1 4 ? -31.562 31.766 18.719 1 26.94 4 PRO B C 1
ATOM 3606 O O . PRO B 1 4 ? -31.219 30.578 18.672 1 26.94 4 PRO B O 1
ATOM 3609 N N . LEU B 1 5 ? -30.656 32.656 19.109 1 25.36 5 LEU B N 1
ATOM 3610 C CA . LEU B 1 5 ? -29.375 32.719 19.797 1 25.36 5 LEU B CA 1
ATOM 3611 C C . LEU B 1 5 ? -29.469 32.125 21.203 1 25.36 5 LEU B C 1
ATOM 3613 O O . LEU B 1 5 ? -28.516 32.188 21.969 1 25.36 5 LEU B O 1
ATOM 3617 N N . ALA B 1 6 ? -30.75 31.766 21.703 1 27.97 6 ALA B N 1
ATOM 3618 C CA . ALA B 1 6 ? -30.984 31.5 23.109 1 27.97 6 ALA B CA 1
ATOM 3619 C C . ALA B 1 6 ? -30.297 30.219 23.562 1 27.97 6 ALA B C 1
ATOM 3621 O O . ALA B 1 6 ? -30.047 30.031 24.75 1 27.97 6 ALA B O 1
ATOM 3622 N N . CYS B 1 7 ? -30.516 29.109 22.875 1 27.55 7 CYS B N 1
ATOM 3623 C CA . CYS B 1 7 ? -30.25 27.781 23.422 1 27.55 7 CYS B CA 1
ATOM 3624 C C . CYS B 1 7 ? -28.766 27.609 23.734 1 27.55 7 CYS B C 1
ATOM 3626 O O . CYS B 1 7 ? -28.359 26.641 24.391 1 27.55 7 CYS B O 1
ATOM 3628 N N . LEU B 1 8 ? -27.906 28.172 22.969 1 27.77 8 LEU B N 1
ATOM 3629 C CA . LEU B 1 8 ? -26.5 27.781 23.062 1 27.77 8 LEU B CA 1
ATOM 3630 C C . LEU B 1 8 ? -25.828 28.469 24.234 1 27.77 8 LEU B C 1
ATOM 3632 O O . LEU B 1 8 ? -24.625 28.297 24.453 1 27.77 8 LEU B O 1
ATOM 3636 N N . HIS B 1 9 ? -26.5 29.438 24.938 1 29.17 9 HIS B N 1
ATOM 3637 C CA . HIS B 1 9 ? -25.75 30.344 25.797 1 29.17 9 HIS B CA 1
ATOM 3638 C C . HIS B 1 9 ? -25.391 29.672 27.125 1 29.17 9 HIS B C 1
ATOM 3640 O O . HIS B 1 9 ? -24.406 30.031 27.766 1 29.17 9 HIS B O 1
ATOM 3646 N N . GLY B 1 10 ? -26.391 28.812 27.734 1 27.62 10 GLY B N 1
ATOM 3647 C CA . GLY B 1 10 ? -26.125 28.391 29.109 1 27.62 10 GLY B CA 1
ATOM 3648 C C . GLY B 1 10 ? -24.891 27.516 29.234 1 27.62 10 GLY B C 1
ATOM 3649 O O . GLY B 1 10 ? -24.234 27.516 30.281 1 27.62 10 GLY B O 1
ATOM 3650 N N . ARG B 1 11 ? -24.844 26.562 28.375 1 30.8 11 ARG B N 1
ATOM 3651 C CA . ARG B 1 11 ? -23.812 25.562 28.578 1 30.8 11 ARG B CA 1
ATOM 3652 C C . ARG B 1 11 ? -22.422 26.172 28.422 1 30.8 11 ARG B C 1
ATOM 3654 O O . ARG B 1 11 ? -21.422 25.562 28.844 1 30.8 11 ARG B O 1
ATOM 3661 N N . VAL B 1 12 ? -22.328 27.188 27.766 1 28.08 12 VAL B N 1
ATOM 3662 C CA . VAL B 1 12 ? -20.984 27.656 27.469 1 28.08 12 VAL B CA 1
ATOM 3663 C C . VAL B 1 12 ? -20.453 28.484 28.641 1 28.08 12 VAL B C 1
ATOM 3665 O O . VAL B 1 12 ? -19.25 28.5 28.891 1 28.08 12 VAL B O 1
ATOM 3668 N N . ALA B 1 13 ? -21.312 29.172 29.469 1 29.8 13 ALA B N 1
ATOM 3669 C CA . ALA B 1 13 ? -20.781 30.078 30.484 1 29.8 13 ALA B CA 1
ATOM 3670 C C . ALA B 1 13 ? -20.156 29.297 31.641 1 29.8 13 ALA B C 1
ATOM 3672 O O . ALA B 1 13 ? -19.125 29.703 32.188 1 29.8 13 ALA B O 1
ATOM 3673 N N . GLN B 1 14 ? -20.828 28.25 32.156 1 30.67 14 GLN B N 1
ATOM 3674 C CA . GLN B 1 14 ? -20.328 27.625 33.406 1 30.67 14 GLN B CA 1
ATOM 3675 C C . GLN B 1 14 ? -18.953 27 33.156 1 30.67 14 GLN B C 1
ATOM 3677 O O . GLN B 1 14 ? -18.109 27 34.062 1 30.67 14 GLN B O 1
ATOM 3682 N N . CYS B 1 15 ? -18.766 26.359 32.094 1 29.77 15 CYS B N 1
ATOM 3683 C CA . CYS B 1 15 ? -17.531 25.594 31.938 1 29.77 15 CYS B CA 1
ATOM 3684 C C . CYS B 1 15 ? -16.344 26.516 31.719 1 29.77 15 CYS B C 1
ATOM 3686 O O . CYS B 1 15 ? -15.203 26.078 31.719 1 29.77 15 CYS B O 1
ATOM 3688 N N . LEU B 1 16 ? -16.609 27.781 31.406 1 31.12 16 LEU B N 1
ATOM 3689 C CA . LEU B 1 16 ? -15.5 28.625 30.969 1 31.12 16 LEU B CA 1
ATOM 3690 C C . LEU B 1 16 ? -14.688 29.094 32.188 1 31.12 16 LEU B C 1
ATOM 3692 O O . LEU B 1 16 ? -13.523 29.469 32.031 1 31.12 16 LEU B O 1
ATOM 3696 N N . THR B 1 17 ? -15.25 29.219 33.406 1 29.62 17 THR B N 1
ATOM 3697 C CA . THR B 1 17 ? -14.477 29.812 34.5 1 29.62 17 THR B CA 1
ATOM 3698 C C . THR B 1 17 ? -13.281 28.938 34.844 1 29.62 17 THR B C 1
ATOM 3700 O O . THR B 1 17 ? -12.234 29.453 35.25 1 29.62 17 THR B O 1
ATOM 3703 N N . ALA B 1 18 ? -13.484 27.641 34.781 1 29.56 18 ALA B N 1
ATOM 3704 C CA . ALA B 1 18 ? -12.469 26.797 35.406 1 29.56 18 ALA B CA 1
ATOM 3705 C C . ALA B 1 18 ? -11.156 26.875 34.625 1 29.56 18 ALA B C 1
ATOM 3707 O O . ALA B 1 18 ? -10.078 26.703 35.219 1 29.56 18 ALA B O 1
ATOM 3708 N N . LEU B 1 19 ? -11.281 26.969 33.344 1 28.92 19 LEU B N 1
ATOM 3709 C CA . LEU B 1 19 ? -10.094 26.609 32.594 1 28.92 19 LEU B CA 1
ATOM 3710 C C . LEU B 1 19 ? -9.07 27.734 32.625 1 28.92 19 LEU B C 1
ATOM 3712 O O . LEU B 1 19 ? -7.887 27.516 32.344 1 28.92 19 LEU B O 1
ATOM 3716 N N . LEU B 1 20 ? -9.492 28.984 32.719 1 28.45 20 LEU B N 1
ATOM 3717 C CA . LEU B 1 20 ? -8.492 30.031 32.531 1 28.45 20 LEU B CA 1
ATOM 3718 C C . LEU B 1 20 ? -7.547 30.125 33.719 1 28.45 20 LEU B C 1
ATOM 3720 O O . LEU B 1 20 ? -6.605 30.922 33.719 1 28.45 20 LEU B O 1
ATOM 3724 N N . VAL B 1 21 ? -7.914 29.484 34.906 1 29.41 21 VAL B N 1
ATOM 3725 C CA . VAL B 1 21 ? -7.199 29.844 36.125 1 29.41 21 VAL B CA 1
ATOM 3726 C C . VAL B 1 21 ? -5.797 29.25 36.094 1 29.41 21 VAL B C 1
ATOM 3728 O O . VAL B 1 21 ? -5.059 29.328 37.062 1 29.41 21 VAL B O 1
ATOM 3731 N N . LEU B 1 22 ? -5.512 28.359 35.125 1 25.39 22 LEU B N 1
ATOM 3732 C CA . LEU B 1 22 ? -4.406 27.516 35.562 1 25.39 22 LEU B CA 1
ATOM 3733 C C . LEU B 1 22 ? -3.098 28.297 35.594 1 25.39 22 LEU B C 1
ATOM 3735 O O . LEU B 1 22 ? -2.035 27.734 35.844 1 25.39 22 LEU B O 1
ATOM 3739 N N . ALA B 1 23 ? -2.98 29.344 34.812 1 24.42 23 ALA B N 1
ATOM 3740 C CA . ALA B 1 23 ? -1.575 29.719 34.656 1 24.42 23 ALA B CA 1
ATOM 3741 C C . ALA B 1 23 ? -1.016 30.328 35.938 1 24.42 23 ALA B C 1
ATOM 3743 O O . ALA B 1 23 ? -1.425 31.422 36.344 1 24.42 23 ALA B O 1
ATOM 3744 N N . GLU B 1 24 ? -0.856 29.484 37 1 25.41 24 GLU B N 1
ATOM 3745 C CA . GLU B 1 24 ? -0.26 30.016 38.219 1 25.41 24 GLU B CA 1
ATOM 3746 C C . GLU B 1 24 ? 1.083 30.688 37.938 1 25.41 24 GLU B C 1
ATOM 3748 O O . GLU B 1 24 ? 1.949 30.094 37.281 1 25.41 24 GLU B O 1
ATOM 3753 N N . PRO B 1 25 ? 1.146 31.969 37.938 1 25.95 25 PRO B N 1
ATOM 3754 C CA . PRO B 1 25 ? 2.354 32.75 37.656 1 25.95 25 PRO B CA 1
ATOM 3755 C C . PRO B 1 25 ? 3.547 32.312 38.5 1 25.95 25 PRO B C 1
ATOM 3757 O O . PRO B 1 25 ? 3.391 32.062 39.688 1 25.95 25 PRO B O 1
ATOM 3760 N N . PRO B 1 26 ? 4.418 31.469 37.938 1 25.81 26 PRO B N 1
ATOM 3761 C CA . PRO B 1 26 ? 5.539 30.984 38.75 1 25.81 26 PRO B CA 1
ATOM 3762 C C . PRO B 1 26 ? 6.211 32.094 39.531 1 25.81 26 PRO B C 1
ATOM 3764 O O . PRO B 1 26 ? 6.113 33.281 39.188 1 25.81 26 PRO B O 1
ATOM 3767 N N . PRO B 1 27 ? 6.387 31.766 40.75 1 24.31 27 PRO B N 1
ATOM 3768 C CA . PRO B 1 27 ? 6.879 32.719 41.75 1 24.31 27 PRO B CA 1
ATOM 3769 C C . PRO B 1 27 ? 8.141 33.438 41.281 1 24.31 27 PRO B C 1
ATOM 3771 O O . PRO B 1 27 ? 8.852 32.969 40.406 1 24.31 27 PRO B O 1
ATOM 3774 N N . ARG B 1 28 ? 8.242 34.625 41.625 1 23.22 28 ARG B N 1
ATOM 3775 C CA . ARG B 1 28 ? 9.156 35.719 41.312 1 23.22 28 ARG B CA 1
ATOM 3776 C C . ARG B 1 28 ? 10.578 35.344 41.75 1 23.22 28 ARG B C 1
ATOM 3778 O O . ARG B 1 28 ? 10.844 35.094 42.906 1 23.22 28 ARG B O 1
ATOM 3785 N N . PRO B 1 29 ? 11.211 34.469 40.938 1 19.17 29 PRO B N 1
ATOM 3786 C CA . PRO B 1 29 ? 12.547 34.156 41.469 1 19.17 29 PRO B CA 1
ATOM 3787 C C . PRO B 1 29 ? 13.305 35.406 41.906 1 19.17 29 PRO B C 1
ATOM 3789 O O . PRO B 1 29 ? 13 36.5 41.469 1 19.17 29 PRO B O 1
ATOM 3792 N N . ARG B 1 30 ? 14.039 35.031 43.031 1 22.36 30 ARG B N 1
ATOM 3793 C CA . ARG B 1 30 ? 14.914 35.875 43.844 1 22.36 30 ARG B CA 1
ATOM 3794 C C . ARG B 1 30 ? 15.938 36.594 42.969 1 22.36 30 ARG B C 1
ATOM 3796 O O . ARG B 1 30 ? 16.406 36.031 41.969 1 22.36 30 ARG B O 1
ATOM 3803 N N . ARG B 1 31 ? 16.297 37.906 43.156 1 19.14 31 ARG B N 1
ATOM 3804 C CA . ARG B 1 31 ? 17 39.062 42.594 1 19.14 31 ARG B CA 1
ATOM 3805 C C . ARG B 1 31 ? 18.5 38.812 42.562 1 19.14 31 ARG B C 1
ATOM 3807 O O . ARG B 1 31 ? 19.281 39.75 42.344 1 19.14 31 ARG B O 1
ATOM 3814 N N . SER B 1 32 ? 18.906 37.5 42.469 1 18.34 32 SER B N 1
ATOM 3815 C CA . SER B 1 32 ? 20.266 37.625 42.938 1 18.34 32 SER B CA 1
ATOM 3816 C C . SER B 1 32 ? 21.047 38.656 42.125 1 18.34 32 SER B C 1
ATOM 3818 O O . SER B 1 32 ? 20.703 38.938 40.969 1 18.34 32 SER B O 1
ATOM 3820 N N . ALA B 1 33 ? 22.141 39.125 42.75 1 18.02 33 ALA B N 1
ATOM 3821 C CA . ALA B 1 33 ? 22.938 40.344 42.812 1 18.02 33 ALA B CA 1
ATOM 3822 C C . ALA B 1 33 ? 23.781 40.469 41.531 1 18.02 33 ALA B C 1
ATOM 3824 O O . ALA B 1 33 ? 23.75 41.531 40.875 1 18.02 33 ALA B O 1
ATOM 3825 N N . ARG B 1 34 ? 24.906 39.656 41.438 1 19.03 34 ARG B N 1
ATOM 3826 C CA . ARG B 1 34 ? 26.125 40.438 41.531 1 19.03 34 ARG B CA 1
ATOM 3827 C C . ARG B 1 34 ? 26.531 41 40.188 1 19.03 34 ARG B C 1
ATOM 3829 O O . ARG B 1 34 ? 25.969 40.625 39.156 1 19.03 34 ARG B O 1
ATOM 3836 N N . ALA B 1 35 ? 27.828 40.938 39.844 1 17.61 35 ALA B N 1
ATOM 3837 C CA . ALA B 1 35 ? 28.922 41.906 39.781 1 17.61 35 ALA B CA 1
ATOM 3838 C C . ALA B 1 35 ? 29.25 42.281 38.344 1 17.61 35 ALA B C 1
ATOM 3840 O O . ALA B 1 35 ? 29.266 43.469 38 1 17.61 35 ALA B O 1
ATOM 3841 N N . HIS B 1 36 ? 30.297 41.906 37.812 1 17.83 36 HIS B N 1
ATOM 3842 C CA . HIS B 1 36 ? 31.516 42.656 37.562 1 17.83 36 HIS B CA 1
ATOM 3843 C C . HIS B 1 36 ? 31.719 42.875 36.062 1 17.83 36 HIS B C 1
ATOM 3845 O O . HIS B 1 36 ? 32.75 43.438 35.656 1 17.83 36 HIS B O 1
ATOM 3851 N N . GLY B 1 37 ? 30.797 42.344 35.188 1 17.81 37 GLY B N 1
ATOM 3852 C CA . GLY B 1 37 ? 31.562 42 34 1 17.81 37 GLY B CA 1
ATOM 3853 C C . GLY B 1 37 ? 32.094 43.188 33.25 1 17.81 37 GLY B C 1
ATOM 3854 O O . GLY B 1 37 ? 31.406 44.219 33.125 1 17.81 37 GLY B O 1
ATOM 3855 N N . ALA B 1 38 ? 33.375 43.344 33.156 1 18.14 38 ALA B N 1
ATOM 3856 C CA . ALA B 1 38 ? 34.25 44.406 32.625 1 18.14 38 ALA B CA 1
ATOM 3857 C C . ALA B 1 38 ? 34 44.625 31.141 1 18.14 38 ALA B C 1
ATOM 3859 O O . ALA B 1 38 ? 33.781 43.688 30.391 1 18.14 38 ALA B O 1
ATOM 3860 N N . THR B 1 39 ? 33.75 45.875 30.734 1 17.77 39 THR B N 1
ATOM 3861 C CA . THR B 1 39 ? 33.25 46.625 29.594 1 17.77 39 THR B CA 1
ATOM 3862 C C . THR B 1 39 ? 34.219 46.531 28.422 1 17.77 39 THR B C 1
ATOM 3864 O O . THR B 1 39 ? 33.969 47.031 27.328 1 17.77 39 THR B O 1
ATOM 3867 N N . PRO B 1 40 ? 35 45.406 28.188 1 18.3 40 PRO B N 1
ATOM 3868 C CA . PRO B 1 40 ? 36.125 46 27.484 1 18.3 40 PRO B CA 1
ATOM 3869 C C . PRO B 1 40 ? 35.719 46.688 26.188 1 18.3 40 PRO B C 1
ATOM 3871 O O . PRO B 1 40 ? 34.656 46.406 25.641 1 18.3 40 PRO B O 1
ATOM 3874 N N . ARG B 1 41 ? 36.656 47.5 25.688 1 16.77 41 ARG B N 1
ATOM 3875 C CA . ARG B 1 41 ? 36.781 48.688 24.859 1 16.77 41 ARG B CA 1
ATOM 3876 C C . ARG B 1 41 ? 36.438 48.375 23.406 1 16.77 41 ARG B C 1
ATOM 3878 O O . ARG B 1 41 ? 36.5 47.219 22.984 1 16.77 41 ARG B O 1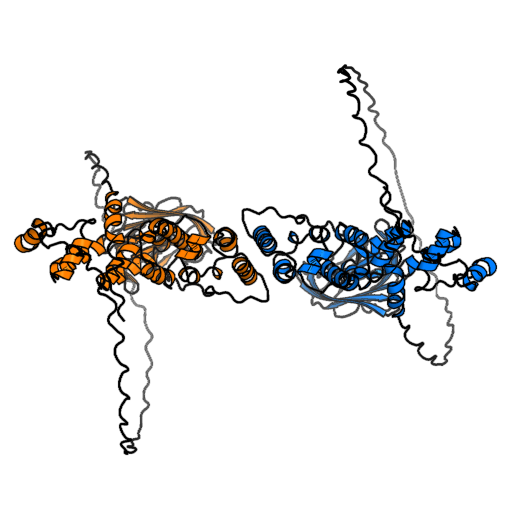
ATOM 3885 N N . ARG B 1 42 ? 36.438 49.375 22.625 1 15.99 42 ARG B N 1
ATOM 3886 C CA . ARG B 1 42 ? 35.844 50.125 21.516 1 15.99 42 ARG B CA 1
ATOM 3887 C C . ARG B 1 42 ? 36.375 49.625 20.172 1 15.99 42 ARG B C 1
ATOM 3889 O O . ARG B 1 42 ? 35.906 50.031 19.109 1 15.99 42 ARG B O 1
ATOM 3896 N N . ALA B 1 43 ? 37.219 48.5 20 1 15.88 43 ALA B N 1
ATOM 3897 C CA . ALA B 1 43 ? 38.156 48.875 18.938 1 15.88 43 ALA B CA 1
ATOM 3898 C C . ALA B 1 43 ? 37.406 49.125 17.625 1 15.88 43 ALA B C 1
ATOM 3900 O O . ALA B 1 43 ? 36.406 48.5 17.344 1 15.88 43 ALA B O 1
ATOM 3901 N N . GLU B 1 44 ? 37.719 50.219 16.938 1 15.92 44 GLU B N 1
ATOM 3902 C CA . GLU B 1 44 ? 37.438 51.125 15.844 1 15.92 44 GLU B CA 1
ATOM 3903 C C . GLU B 1 44 ? 37.531 50.406 14.492 1 15.92 44 GLU B C 1
ATOM 3905 O O . GLU B 1 44 ? 37.25 51 13.453 1 15.92 44 GLU B O 1
ATOM 3910 N N . ALA B 1 45 ? 37.562 49.062 14.43 1 16.8 45 ALA B N 1
ATOM 3911 C CA . ALA B 1 45 ? 38.281 48.875 13.164 1 16.8 45 ALA B CA 1
ATOM 3912 C C . ALA B 1 45 ? 37.5 49.469 12 1 16.8 45 ALA B C 1
ATOM 3914 O O . ALA B 1 45 ? 36.281 49.312 11.898 1 16.8 45 ALA B O 1
ATOM 3915 N N . ALA B 1 46 ? 38.219 50.281 11.211 1 15.66 46 ALA B N 1
ATOM 3916 C CA . ALA B 1 46 ? 38.156 51.156 10.062 1 15.66 46 ALA B CA 1
ATOM 3917 C C . ALA B 1 46 ? 37.625 50.438 8.836 1 15.66 46 ALA B C 1
ATOM 3919 O O . ALA B 1 46 ? 38.062 49.344 8.508 1 15.66 46 ALA B O 1
ATOM 3920 N N . LEU B 1 47 ? 36.469 50.812 8.523 1 18.27 47 LEU B N 1
ATOM 3921 C CA . LEU B 1 47 ? 35.656 50.406 7.371 1 18.27 47 LEU B CA 1
ATOM 3922 C C . LEU B 1 47 ? 36.406 50.719 6.066 1 18.27 47 LEU B C 1
ATOM 3924 O O . LEU B 1 47 ? 36.719 51.875 5.801 1 18.27 47 LEU B O 1
ATOM 3928 N N . PRO B 1 48 ? 37.375 50.062 5.609 1 15.23 48 PRO B N 1
ATOM 3929 C CA . PRO B 1 48 ? 37.875 50.688 4.391 1 15.23 48 PRO B CA 1
ATOM 3930 C C . PRO B 1 48 ? 36.781 50.875 3.328 1 15.23 48 PRO B C 1
ATOM 3932 O O . PRO B 1 48 ? 35.75 50.219 3.357 1 15.23 48 PRO B O 1
ATOM 3935 N N . ALA B 1 49 ? 36.938 51.875 2.426 1 14.91 49 ALA B N 1
ATOM 3936 C CA . ALA B 1 49 ? 36.375 52.812 1.459 1 14.91 49 ALA B CA 1
ATOM 3937 C C . ALA B 1 49 ? 35.969 52.094 0.173 1 14.91 49 ALA B C 1
ATOM 3939 O O . ALA B 1 49 ? 34.969 52.469 -0.449 1 14.91 49 ALA B O 1
ATOM 3940 N N . LYS B 1 50 ? 36.75 51.156 -0.461 1 15.45 50 LYS B N 1
ATOM 3941 C CA . LYS B 1 50 ? 37 51.531 -1.851 1 15.45 50 LYS B CA 1
ATOM 3942 C C . LYS B 1 50 ? 35.688 51.594 -2.648 1 15.45 50 LYS B C 1
ATOM 3944 O O . LYS B 1 50 ? 34.75 50.844 -2.365 1 15.45 50 LYS B O 1
ATOM 3949 N N . MET B 1 51 ? 35.594 52.531 -3.703 1 14.96 51 MET B N 1
ATOM 3950 C CA . MET B 1 51 ? 34.938 53.344 -4.707 1 14.96 51 MET B CA 1
ATOM 3951 C C . MET B 1 51 ? 34.438 52.5 -5.883 1 14.96 51 MET B C 1
ATOM 3953 O O . MET B 1 51 ? 33.719 53 -6.758 1 14.96 51 MET B O 1
ATOM 3957 N N . ALA B 1 52 ? 34.75 51.188 -6.098 1 14.92 52 ALA B N 1
ATOM 3958 C CA . ALA B 1 52 ? 34.938 51.125 -7.543 1 14.92 52 ALA B CA 1
ATOM 3959 C C . ALA B 1 52 ? 33.719 51.531 -8.312 1 14.92 52 ALA B C 1
ATOM 3961 O O . ALA B 1 52 ? 32.594 51.219 -7.914 1 14.92 52 ALA B O 1
ATOM 3962 N N . ALA B 1 53 ? 33.906 52.344 -9.438 1 14.79 53 ALA B N 1
ATOM 3963 C CA . ALA B 1 53 ? 33.438 53.25 -10.484 1 14.79 53 ALA B CA 1
ATOM 3964 C C . ALA B 1 53 ? 32.406 52.531 -11.367 1 14.79 53 ALA B C 1
ATOM 3966 O O . ALA B 1 53 ? 31.266 53.031 -11.5 1 14.79 53 ALA B O 1
ATOM 3967 N N . GLU B 1 54 ? 32.781 52.344 -12.625 1 14.98 54 GLU B N 1
ATOM 3968 C CA . GLU B 1 54 ? 32.375 53.062 -13.82 1 14.98 54 GLU B CA 1
ATOM 3969 C C . GLU B 1 54 ? 31.344 52.25 -14.625 1 14.98 54 GLU B C 1
ATOM 3971 O O . GLU B 1 54 ? 30.734 52.781 -15.555 1 14.98 54 GLU B O 1
ATOM 3976 N N . LEU B 1 55 ? 31.078 50.969 -14.297 1 15.05 55 LEU B N 1
ATOM 3977 C CA . LEU B 1 55 ? 30.953 50.438 -15.648 1 15.05 55 LEU B CA 1
ATOM 3978 C C . LEU B 1 55 ? 29.734 51.031 -16.359 1 15.05 55 LEU B C 1
ATOM 3980 O O . LEU B 1 55 ? 28.703 51.25 -15.734 1 15.05 55 LEU B O 1
ATOM 3984 N N . TYR B 1 56 ? 29.938 51.031 -17.766 1 14.36 56 TYR B N 1
ATOM 3985 C CA . TYR B 1 56 ? 29.531 51.812 -18.938 1 14.36 56 TYR B CA 1
ATOM 3986 C C . TYR B 1 56 ? 28.062 51.562 -19.266 1 14.36 56 TYR B C 1
ATOM 3988 O O . TYR B 1 56 ? 27.266 52.5 -19.312 1 14.36 56 TYR B O 1
ATOM 3996 N N . PRO B 1 57 ? 27.859 50.812 -20.453 1 15.16 57 PRO B N 1
ATOM 3997 C CA . PRO B 1 57 ? 27.391 51.594 -21.609 1 15.16 57 PRO B CA 1
ATOM 3998 C C . PRO B 1 57 ? 25.875 51.531 -21.797 1 15.16 57 PRO B C 1
ATOM 4000 O O . PRO B 1 57 ? 25.234 52.562 -22 1 15.16 57 PRO B O 1
ATOM 4003 N N . PRO B 1 58 ? 25.297 50.281 -22.234 1 15.05 58 PRO B N 1
ATOM 4004 C CA . PRO B 1 58 ? 24.75 50.531 -23.578 1 15.05 58 PRO B CA 1
ATOM 4005 C C . PRO B 1 58 ? 23.344 51.094 -23.562 1 15.05 58 PRO B C 1
ATOM 4007 O O . PRO B 1 58 ? 22.594 50.875 -22.609 1 15.05 58 PRO B O 1
ATOM 4010 N N . ALA B 1 59 ? 23.125 51.938 -24.5 1 14.37 59 ALA B N 1
ATOM 4011 C CA . ALA B 1 59 ? 22.234 53 -24.922 1 14.37 59 ALA B CA 1
ATOM 4012 C C . ALA B 1 59 ? 20.859 52.469 -25.312 1 14.37 59 ALA B C 1
ATOM 4014 O O . ALA B 1 59 ? 19.828 52.969 -24.859 1 14.37 59 ALA B O 1
ATOM 4015 N N . GLY B 1 60 ? 20.734 51.875 -26.531 1 13.73 60 GLY B N 1
ATOM 4016 C CA . GLY B 1 60 ? 19.984 52.688 -27.469 1 13.73 60 GLY B CA 1
ATOM 4017 C C . GLY B 1 60 ? 18.469 52.531 -27.297 1 13.73 60 GLY B C 1
ATOM 4018 O O . GLY B 1 60 ? 17.766 53.531 -27.125 1 13.73 60 GLY B O 1
ATOM 4019 N N . ALA B 1 61 ? 17.875 51.625 -28.328 1 14.23 61 ALA B N 1
ATOM 4020 C CA . ALA B 1 61 ? 17.047 52.156 -29.406 1 14.23 61 ALA B CA 1
ATOM 4021 C C . ALA B 1 61 ? 15.609 52.344 -28.953 1 14.23 61 ALA B C 1
ATOM 4023 O O . ALA B 1 61 ? 15.156 51.688 -28.031 1 14.23 61 ALA B O 1
ATOM 4024 N N . ALA B 1 62 ? 14.789 52.812 -29.938 1 14.27 62 ALA B N 1
ATOM 4025 C CA . ALA B 1 62 ? 13.828 53.844 -30.266 1 14.27 62 ALA B CA 1
ATOM 4026 C C . ALA B 1 62 ? 12.398 53.344 -30.078 1 14.27 62 ALA B C 1
ATOM 4028 O O . ALA B 1 62 ? 11.594 54 -29.406 1 14.27 62 ALA B O 1
ATOM 4029 N N . ALA B 1 63 ? 11.766 52.688 -31.125 1 14.4 63 ALA B N 1
ATOM 4030 C CA . ALA B 1 63 ? 10.82 53.406 -31.969 1 14.4 63 ALA B CA 1
ATOM 4031 C C . ALA B 1 63 ? 9.406 53.344 -31.391 1 14.4 63 ALA B C 1
ATOM 4033 O O . ALA B 1 63 ? 9.086 52.438 -30.625 1 14.4 63 ALA B O 1
ATOM 4034 N N . ALA B 1 64 ? 8.336 53.719 -32.344 1 14.01 64 ALA B N 1
ATOM 4035 C CA . ALA B 1 64 ? 7.297 54.719 -32.594 1 14.01 64 ALA B CA 1
ATOM 4036 C C . ALA B 1 64 ? 5.914 54.156 -32.25 1 14.01 64 ALA B C 1
ATOM 4038 O O . ALA B 1 64 ? 5.172 54.75 -31.469 1 14.01 64 ALA B O 1
ATOM 4039 N N . THR B 1 65 ? 5.004 53.938 -33.406 1 13.71 65 THR B N 1
ATOM 4040 C CA . THR B 1 65 ? 3.926 54.781 -33.875 1 13.71 65 THR B CA 1
ATOM 4041 C C . THR B 1 65 ? 2.57 54.281 -33.406 1 13.71 65 THR B C 1
ATOM 4043 O O . THR B 1 65 ? 1.715 55.031 -32.969 1 13.71 65 THR B O 1
ATOM 4046 N N . ALA B 1 66 ? 1.977 53.062 -34 1 13.95 66 ALA B N 1
ATOM 4047 C CA . ALA B 1 66 ? 0.832 53.156 -34.906 1 13.95 66 ALA B CA 1
ATOM 4048 C C . ALA B 1 66 ? -0.45 53.438 -34.125 1 13.95 66 ALA B C 1
ATOM 4050 O O . ALA B 1 66 ? -0.616 53 -33 1 13.95 66 ALA B O 1
ATOM 4051 N N . THR B 1 67 ? -1.604 53.906 -34.812 1 13.8 67 THR B N 1
ATOM 4052 C CA . THR B 1 67 ? -2.676 54.906 -34.938 1 13.8 67 THR B CA 1
ATOM 4053 C C . THR B 1 67 ? -3.967 54.375 -34.312 1 13.8 67 THR B C 1
ATOM 4055 O O . THR B 1 67 ? -4.586 55.031 -33.469 1 13.8 67 THR B O 1
ATOM 4058 N N . ASP B 1 68 ? -5.07 53.969 -35.219 1 13.36 68 ASP B N 1
ATOM 4059 C CA . ASP B 1 68 ? -6.234 54.781 -35.562 1 13.36 68 ASP B CA 1
ATOM 4060 C C . ASP B 1 68 ? -7.445 54.375 -34.719 1 13.36 68 ASP B C 1
ATOM 4062 O O . ASP B 1 68 ? -8.031 55.219 -34.062 1 13.36 68 ASP B O 1
ATOM 4066 N N . ILE B 1 69 ? -8.711 53.75 -35.469 1 14.13 69 ILE B N 1
ATOM 4067 C CA . ILE B 1 69 ? -9.945 54.438 -35.844 1 14.13 69 ILE B CA 1
ATOM 4068 C C . ILE B 1 69 ? -11.062 54.031 -34.875 1 14.13 69 ILE B C 1
ATOM 4070 O O . ILE B 1 69 ? -10.969 53.031 -34.188 1 14.13 69 ILE B O 1
ATOM 4074 N N . ALA B 1 70 ? -12.516 53.656 -35.5 1 14.23 70 ALA B N 1
ATOM 4075 C CA . ALA B 1 70 ? -13.758 54.438 -35.625 1 14.23 70 ALA B CA 1
ATOM 4076 C C . ALA B 1 70 ? -14.82 53.938 -34.656 1 14.23 70 ALA B C 1
ATOM 4078 O O . ALA B 1 70 ? -15.406 54.719 -33.938 1 14.23 70 ALA B O 1
ATOM 4079 N N . ASN B 1 71 ? -15.961 53.094 -35.156 1 13.66 71 ASN B N 1
ATOM 4080 C CA . ASN B 1 71 ? -17.328 53.531 -35.469 1 13.66 71 ASN B CA 1
ATOM 4081 C C . ASN B 1 71 ? -18.266 53.188 -34.312 1 13.66 71 ASN B C 1
ATOM 4083 O O . ASN B 1 71 ? -18 52.312 -33.5 1 13.66 71 ASN B O 1
ATOM 4087 N N . SER B 1 72 ? -19.672 53.656 -34.406 1 14.25 72 SER B N 1
ATOM 4088 C CA . SER B 1 72 ? -20.75 54.406 -33.75 1 14.25 72 SER B CA 1
ATOM 4089 C C . SER B 1 72 ? -21.734 53.5 -33.062 1 14.25 72 SER B C 1
ATOM 4091 O O . SER B 1 72 ? -22.031 53.688 -31.875 1 14.25 72 SER B O 1
ATOM 4093 N N . ASN B 1 73 ? -22.797 52.906 -33.781 1 13.95 73 ASN B N 1
ATOM 4094 C CA . ASN B 1 73 ? -24.172 53.375 -33.719 1 13.95 73 ASN B CA 1
ATOM 4095 C C . ASN B 1 73 ? -24.969 52.656 -32.625 1 13.95 73 ASN B C 1
ATOM 4097 O O . ASN B 1 73 ? -24.578 51.594 -32.188 1 13.95 73 ASN B O 1
ATOM 4101 N N . ALA B 1 74 ? -26.531 52.969 -32.562 1 13.99 74 ALA B N 1
ATOM 4102 C CA . ALA B 1 74 ? -27.672 53.469 -31.797 1 13.99 74 ALA B CA 1
ATOM 4103 C C . ALA B 1 74 ? -28.656 52.375 -31.484 1 13.99 74 ALA B C 1
ATOM 4105 O O . ALA B 1 74 ? -29.703 52.594 -30.891 1 13.99 74 ALA B O 1
ATOM 4106 N N . ALA B 1 75 ? -28.531 51.188 -31.828 1 14.41 75 ALA B N 1
ATOM 4107 C CA . ALA B 1 75 ? -29.859 50.625 -32.125 1 14.41 75 ALA B CA 1
ATOM 4108 C C . ALA B 1 75 ? -30.797 50.781 -30.906 1 14.41 75 ALA B C 1
ATOM 4110 O O . ALA B 1 75 ? -30.328 50.75 -29.766 1 14.41 75 ALA B O 1
ATOM 4111 N N . ALA B 1 76 ? -32.156 50.344 -31.188 1 14.09 76 ALA B N 1
ATOM 4112 C CA . ALA B 1 76 ? -33.562 50.656 -31.016 1 14.09 76 ALA B CA 1
ATOM 4113 C C . ALA B 1 76 ? -34.062 50.125 -29.672 1 14.09 76 ALA B C 1
ATOM 4115 O O . ALA B 1 76 ? -33.531 49.156 -29.141 1 14.09 76 ALA B O 1
ATOM 4116 N N . ALA B 1 77 ? -35.562 50.344 -29.328 1 14.77 77 ALA B N 1
ATOM 4117 C CA . ALA B 1 77 ? -36.531 50.969 -28.406 1 14.77 77 ALA B CA 1
ATOM 4118 C C . ALA B 1 77 ? -37.25 49.906 -27.578 1 14.77 77 ALA B C 1
ATOM 4120 O O . ALA B 1 77 ? -37.344 50.031 -26.344 1 14.77 77 ALA B O 1
ATOM 4121 N N . GLY B 1 78 ? -38.25 49.062 -28.203 1 14.69 78 GLY B N 1
ATOM 4122 C CA . GLY B 1 78 ? -39.625 49.281 -27.781 1 14.69 78 GLY B CA 1
ATOM 4123 C C . GLY B 1 78 ? -39.969 48.562 -26.5 1 14.69 78 GLY B C 1
ATOM 4124 O O . GLY B 1 78 ? -39.219 47.688 -26.031 1 14.69 78 GLY B O 1
ATOM 4125 N N . ARG B 1 79 ? -41.469 48.031 -26.359 1 16.05 79 ARG B N 1
ATOM 4126 C CA . ARG B 1 79 ? -42.625 48.438 -25.578 1 16.05 79 ARG B CA 1
ATOM 4127 C C . ARG B 1 79 ? -42.875 47.469 -24.422 1 16.05 79 ARG B C 1
ATOM 4129 O O . ARG B 1 79 ? -42.812 47.844 -23.25 1 16.05 79 ARG B O 1
ATOM 4136 N N . LYS B 1 80 ? -44 46.5 -24.562 1 16.89 80 LYS B N 1
ATOM 4137 C CA . LYS B 1 80 ? -45.312 46.594 -23.891 1 16.89 80 LYS B CA 1
ATOM 4138 C C . LYS B 1 80 ? -45.344 45.719 -22.656 1 16.89 80 LYS B C 1
ATOM 4140 O O . LYS B 1 80 ? -44.594 44.75 -22.547 1 16.89 80 LYS B O 1
ATOM 4145 N N . GLY B 1 81 ? -46.438 45.906 -21.703 1 17.61 81 GLY B N 1
ATOM 4146 C CA . GLY B 1 81 ? -46.844 46 -20.297 1 17.61 81 GLY B CA 1
ATOM 4147 C C . GLY B 1 81 ? -47.375 44.688 -19.734 1 17.61 81 GLY B C 1
ATOM 4148 O O . GLY B 1 81 ? -47.844 44.656 -18.609 1 17.61 81 GLY B O 1
ATOM 4149 N N . PRO B 1 82 ? -46.938 43.438 -20.141 1 19.75 82 PRO B N 1
ATOM 4150 C CA . PRO B 1 82 ? -48 42.5 -19.859 1 19.75 82 PRO B CA 1
ATOM 4151 C C . PRO B 1 82 ? -48.438 42.531 -18.406 1 19.75 82 PRO B C 1
ATOM 4153 O O . PRO B 1 82 ? -47.656 42.906 -17.516 1 19.75 82 PRO B O 1
ATOM 4156 N N . PRO B 1 83 ? -49.75 42.156 -18.125 1 19.16 83 PRO B N 1
ATOM 4157 C CA . PRO B 1 83 ? -50.719 42.344 -17.047 1 19.16 83 PRO B CA 1
ATOM 4158 C C . PRO B 1 83 ? -50.375 41.531 -15.797 1 19.16 83 PRO B C 1
ATOM 4160 O O . PRO B 1 83 ? -49.656 40.531 -15.883 1 19.16 83 PRO B O 1
ATOM 4163 N N . SER B 1 84 ? -50.719 42.031 -14.547 1 18.64 84 SER B N 1
ATOM 4164 C CA . SER B 1 84 ? -50.406 41.969 -13.117 1 18.64 84 SER B CA 1
ATOM 4165 C C . SER B 1 84 ? -51.156 40.844 -12.438 1 18.64 84 SER B C 1
ATOM 4167 O O . SER B 1 84 ? -51.281 40.812 -11.211 1 18.64 84 SER B O 1
ATOM 4169 N N . ALA B 1 85 ? -51.5 39.688 -13.109 1 23.28 85 ALA B N 1
ATOM 4170 C CA . ALA B 1 85 ? -52.594 39.031 -12.391 1 23.28 85 ALA B CA 1
ATOM 4171 C C . ALA B 1 85 ? -52.219 38.844 -10.922 1 23.28 85 ALA B C 1
ATOM 4173 O O . ALA B 1 85 ? -51.062 38.625 -10.578 1 23.28 85 ALA B O 1
ATOM 4174 N N . PRO B 1 86 ? -53.219 39.062 -10.023 1 22.23 86 PRO B N 1
ATOM 4175 C CA . PRO B 1 86 ? -53.188 39.312 -8.586 1 22.23 86 PRO B CA 1
ATOM 4176 C C . PRO B 1 86 ? -52.812 38.094 -7.758 1 22.23 86 PRO B C 1
ATOM 4178 O O . PRO B 1 86 ? -53.094 36.969 -8.172 1 22.23 86 PRO B O 1
ATOM 4181 N N . PRO B 1 87 ? -51.781 38.094 -6.934 1 24.92 87 PRO B N 1
ATOM 4182 C CA . PRO B 1 87 ? -51.188 36.969 -6.199 1 24.92 87 PRO B CA 1
ATOM 4183 C C . PRO B 1 87 ? -52.188 36.344 -5.211 1 24.92 87 PRO B C 1
ATOM 4185 O O . PRO B 1 87 ? -53.031 37.031 -4.652 1 24.92 87 PRO B O 1
ATOM 4188 N N . PRO B 1 88 ? -52.562 35.156 -5.5 1 25.78 88 PRO B N 1
ATOM 4189 C CA . PRO B 1 88 ? -53.562 34.438 -4.723 1 25.78 88 PRO B CA 1
ATOM 4190 C C . PRO B 1 88 ? -53.375 34.562 -3.215 1 25.78 88 PRO B C 1
ATOM 4192 O O . PRO B 1 88 ? -52.25 34.844 -2.764 1 25.78 88 PRO B O 1
ATOM 4195 N N . ALA B 1 89 ? -54.406 34.688 -2.385 1 27.34 89 ALA B N 1
ATOM 4196 C CA . ALA B 1 89 ? -54.625 35.031 -0.989 1 27.34 89 ALA B CA 1
ATOM 4197 C C . ALA B 1 89 ? -53.938 34.094 -0.045 1 27.34 89 ALA B C 1
ATOM 4199 O O . ALA B 1 89 ? -53.875 32.875 -0.303 1 27.34 89 ALA B O 1
ATOM 4200 N N . PRO B 1 90 ? -53 34.531 0.81 1 27.95 90 PRO B N 1
ATOM 4201 C CA . PRO B 1 90 ? -52.094 33.781 1.681 1 27.95 90 PRO B CA 1
ATOM 4202 C C . PRO B 1 90 ? -52.844 32.875 2.674 1 27.95 90 PRO B C 1
ATOM 4204 O O . PRO B 1 90 ? -53.938 33.219 3.107 1 27.95 90 PRO B O 1
ATOM 4207 N N . PRO B 1 91 ? -52.75 31.656 2.553 1 32.69 91 PRO B N 1
ATOM 4208 C CA . PRO B 1 91 ? -53.531 30.688 3.357 1 32.69 91 PRO B CA 1
ATOM 4209 C C . PRO B 1 91 ? -53.531 31.031 4.844 1 32.69 91 PRO B C 1
ATOM 4211 O O . PRO B 1 91 ? -52.625 31.719 5.32 1 32.69 91 PRO B O 1
ATOM 4214 N N . PRO B 1 92 ? -54.594 30.922 5.543 1 30.31 92 PRO B N 1
ATOM 4215 C CA . PRO B 1 92 ? -54.844 31.391 6.906 1 30.31 92 PRO B CA 1
ATOM 4216 C C . PRO B 1 92 ? -53.812 30.922 7.914 1 30.31 92 PRO B C 1
ATOM 4218 O O . PRO B 1 92 ? -53.188 29.875 7.711 1 30.31 92 PRO B O 1
ATOM 4221 N N . PRO B 1 93 ? -53.281 31.766 8.812 1 27.38 93 PRO B N 1
ATOM 4222 C CA . PRO B 1 93 ? -52.156 31.562 9.734 1 27.38 93 PRO B CA 1
ATOM 4223 C C . PRO B 1 93 ? -52.438 30.469 10.758 1 27.38 93 PRO B C 1
ATOM 4225 O O . PRO B 1 93 ? -53.562 30.234 11.156 1 27.38 93 PRO B O 1
ATOM 4228 N N . ALA B 1 94 ? -51.844 29.344 10.648 1 33.69 94 ALA B N 1
ATOM 4229 C CA . ALA B 1 94 ? -51.969 28.172 11.516 1 33.69 94 ALA B CA 1
ATOM 4230 C C . ALA B 1 94 ? -51.938 28.578 12.984 1 33.69 94 ALA B C 1
ATOM 4232 O O . ALA B 1 94 ? -51.344 29.578 13.367 1 33.69 94 ALA B O 1
ATOM 4233 N N . PRO B 1 95 ? -52.844 28.078 13.734 1 31.08 95 PRO B N 1
ATOM 4234 C CA . PRO B 1 95 ? -53.094 28.469 15.125 1 31.08 95 PRO B CA 1
ATOM 4235 C C . PRO B 1 95 ? -51.844 28.469 15.977 1 31.08 95 PRO B C 1
ATOM 4237 O O . PRO B 1 95 ? -50.875 27.75 15.68 1 31.08 95 PRO B O 1
ATOM 4240 N N . ALA B 1 96 ? -51.625 29.516 16.828 1 29.27 96 ALA B N 1
ATOM 4241 C CA . ALA B 1 96 ? -50.5 29.953 17.656 1 29.27 96 ALA B CA 1
ATOM 4242 C C . ALA B 1 96 ? -50.094 28.875 18.656 1 29.27 96 ALA B C 1
ATOM 4244 O O . ALA B 1 96 ? -50.969 28.312 19.344 1 29.27 96 ALA B O 1
ATOM 4245 N N . PRO B 1 97 ? -49.125 28.062 18.375 1 34.56 97 PRO B N 1
ATOM 4246 C CA . PRO B 1 97 ? -48.75 27.016 19.328 1 34.56 97 PRO B CA 1
ATOM 4247 C C . PRO B 1 97 ? -48.719 27.516 20.766 1 34.56 97 PRO B C 1
ATOM 4249 O O . PRO B 1 97 ? -48.531 28.703 21.016 1 34.56 97 PRO B O 1
ATOM 4252 N N . PRO B 1 98 ? -49.281 26.844 21.688 1 32.38 98 PRO B N 1
ATOM 4253 C CA . PRO B 1 98 ? -49.438 27.312 23.062 1 32.38 98 PRO B CA 1
ATOM 4254 C C . PRO B 1 98 ? -48.156 27.891 23.656 1 32.38 98 PRO B C 1
ATOM 4256 O O . PRO B 1 98 ? -47.062 27.531 23.219 1 32.38 98 PRO B O 1
ATOM 4259 N N . ALA B 1 99 ? -48.25 29.016 24.344 1 29.58 99 ALA B N 1
ATOM 4260 C CA . ALA B 1 99 ? -47.281 29.938 24.906 1 29.58 99 ALA B CA 1
ATOM 4261 C C . ALA B 1 99 ? -46.312 29.219 25.828 1 29.58 99 ALA B C 1
ATOM 4263 O O . ALA B 1 99 ? -46.719 28.484 26.734 1 29.58 99 ALA B O 1
ATOM 4264 N N . PRO B 1 100 ? -45.188 28.766 25.297 1 30.17 100 PRO B N 1
ATOM 4265 C CA . PRO B 1 100 ? -44.219 28.078 26.172 1 30.17 100 PRO B CA 1
ATOM 4266 C C . PRO B 1 100 ? -44.094 28.734 27.547 1 30.17 100 PRO B C 1
ATOM 4268 O O . PRO B 1 100 ? -44.312 29.953 27.672 1 30.17 100 PRO B O 1
ATOM 4271 N N . ASP B 1 101 ? -44.531 28.156 28.609 1 31.44 101 ASP B N 1
ATOM 4272 C CA . ASP B 1 101 ? -44.406 28.625 29.984 1 31.44 101 ASP B CA 1
ATOM 4273 C C . ASP B 1 101 ? -43.094 29.375 30.172 1 31.44 101 ASP B C 1
ATOM 4275 O O . ASP B 1 101 ? -42 28.859 29.844 1 31.44 101 ASP B O 1
ATOM 4279 N N . ASN B 1 102 ? -43.094 30.719 30.125 1 28.66 102 ASN B N 1
ATOM 4280 C CA . ASN B 1 102 ? -42.125 31.797 30.203 1 28.66 102 ASN B CA 1
ATOM 4281 C C . ASN B 1 102 ? -41.156 31.578 31.359 1 28.66 102 ASN B C 1
ATOM 4283 O O . ASN B 1 102 ? -41.469 31.938 32.5 1 28.66 102 ASN B O 1
ATOM 4287 N N . ASN B 1 103 ? -40.562 30.344 31.5 1 30.66 103 ASN B N 1
ATOM 4288 C CA . ASN B 1 103 ? -39.594 30.297 32.562 1 30.66 103 ASN B CA 1
ATOM 4289 C C . ASN B 1 103 ? -38.719 31.562 32.594 1 30.66 103 ASN B C 1
ATOM 4291 O O . ASN B 1 103 ? -38.062 31.875 31.625 1 30.66 103 ASN B O 1
ATOM 4295 N N . ASN B 1 104 ? -39.156 32.594 33.344 1 28.69 104 ASN B N 1
ATOM 4296 C CA . ASN B 1 104 ? -38.594 33.906 33.656 1 28.69 104 ASN B CA 1
ATOM 4297 C C . ASN B 1 104 ? -37.125 33.812 33.969 1 28.69 104 ASN B C 1
ATOM 4299 O O . ASN B 1 104 ? -36.719 33.375 35.031 1 28.69 104 ASN B O 1
ATOM 4303 N N . LEU B 1 105 ? -36.312 33.344 33 1 30.08 105 LEU B N 1
ATOM 4304 C CA . LEU B 1 105 ? -34.906 33.594 33.219 1 30.08 105 LEU B CA 1
ATOM 4305 C C . LEU B 1 105 ? -34.656 35 33.781 1 30.08 105 LEU B C 1
ATOM 4307 O O . LEU B 1 105 ? -35.062 36 33.156 1 30.08 105 LEU B O 1
ATOM 4311 N N . GLU B 1 106 ? -34.75 35.156 35.062 1 30.62 106 GLU B N 1
ATOM 4312 C CA . GLU B 1 106 ? -34.375 36.438 35.656 1 30.62 106 GLU B CA 1
ATOM 4313 C C . GLU B 1 106 ? -33.188 37.062 34.938 1 30.62 106 GLU B C 1
ATOM 4315 O O . GLU B 1 106 ? -32.156 36.406 34.75 1 30.62 106 GLU B O 1
ATOM 4320 N N . SER B 1 107 ? -33.406 37.781 33.875 1 33.5 107 SER B N 1
ATOM 4321 C CA . SER B 1 107 ? -32.469 38.688 33.188 1 33.5 107 SER B CA 1
ATOM 4322 C C . SER B 1 107 ? -31.328 39.094 34.094 1 33.5 107 SER B C 1
ATOM 4324 O O . SER B 1 107 ? -31.562 39.531 35.219 1 33.5 107 SER B O 1
ATOM 4326 N N . PRO B 1 108 ? -30.109 38.438 34 1 34.03 108 PRO B N 1
ATOM 4327 C CA . PRO B 1 108 ? -29.109 39.031 34.875 1 34.03 108 PRO B CA 1
ATOM 4328 C C . PRO B 1 108 ? -29.25 40.531 35 1 34.03 108 PRO B C 1
ATOM 4330 O O . PRO B 1 108 ? -29.312 41.25 33.969 1 34.03 108 PRO B O 1
ATOM 4333 N N . ASN B 1 109 ? -30.125 41 35.812 1 33.84 109 ASN B N 1
ATOM 4334 C CA . ASN B 1 109 ? -30.297 42.406 36.219 1 33.84 109 ASN B CA 1
ATOM 4335 C C . ASN B 1 109 ? -28.969 43.156 36.25 1 33.84 109 ASN B C 1
ATOM 4337 O O . ASN B 1 109 ? -27.938 42.594 36.625 1 33.84 109 ASN B O 1
ATOM 4341 N N . TRP B 1 110 ? -28.844 44.125 35.406 1 39.78 110 TRP B N 1
ATOM 4342 C CA . TRP B 1 110 ? -27.797 45.125 35.562 1 39.78 110 TRP B CA 1
ATOM 4343 C C . TRP B 1 110 ? -27.344 45.25 37 1 39.78 110 TRP B C 1
ATOM 4345 O O . TRP B 1 110 ? -26.281 45.812 37.281 1 39.78 110 TRP B O 1
ATOM 4355 N N . GLN B 1 111 ? -28.203 44.906 37.875 1 38.41 111 GLN B N 1
ATOM 4356 C CA . GLN B 1 111 ? -27.875 44.969 39.312 1 38.41 111 GLN B CA 1
ATOM 4357 C C . GLN B 1 111 ? -26.828 43.938 39.688 1 38.41 111 GLN B C 1
ATOM 4359 O O . GLN B 1 111 ? -26.172 44.094 40.719 1 38.41 111 GLN B O 1
ATOM 4364 N N . SER B 1 112 ? -26.828 42.812 39.062 1 40.22 112 SER B N 1
ATOM 4365 C CA . SER B 1 112 ? -25.812 41.844 39.406 1 40.22 112 SER B CA 1
ATOM 4366 C C . SER B 1 112 ? -24.5 42.094 38.656 1 40.22 112 SER B C 1
ATOM 4368 O O . SER B 1 112 ? -23.562 41.312 38.719 1 40.22 112 SER B O 1
ATOM 4370 N N . PHE B 1 113 ? -24.469 42.75 37.5 1 41.84 113 PHE B N 1
ATOM 4371 C CA . PHE B 1 113 ? -23.234 43.312 36.969 1 41.84 113 PHE B CA 1
ATOM 4372 C C . PHE B 1 113 ? -22.516 44.125 38.062 1 41.84 113 PHE B C 1
ATOM 4374 O O . PHE B 1 113 ? -23.125 44.906 38.781 1 41.84 113 PHE B O 1
ATOM 4381 N N . HIS B 1 114 ? -21.453 43.562 38.656 1 45.31 114 HIS B N 1
ATOM 4382 C CA . HIS B 1 114 ? -20.797 44.25 39.781 1 45.31 114 HIS B CA 1
ATOM 4383 C C . HIS B 1 114 ? -20.938 45.75 39.656 1 45.31 114 HIS B C 1
ATOM 4385 O O . HIS B 1 114 ? -20.578 46.344 38.625 1 45.31 114 HIS B O 1
ATOM 4391 N N . PRO B 1 115 ? -21.953 46.312 40.188 1 46.09 115 PRO B N 1
ATOM 4392 C CA . PRO B 1 115 ? -22.062 47.75 40.312 1 46.09 115 PRO B CA 1
ATOM 4393 C C . PRO B 1 115 ? -20.719 48.469 40.156 1 46.09 115 PRO B C 1
ATOM 4395 O O . PRO B 1 115 ? -20.672 49.562 39.625 1 46.09 115 PRO B O 1
ATOM 4398 N N . THR B 1 116 ? -19.766 47.75 40.594 1 48.31 116 THR B N 1
ATOM 4399 C CA . THR B 1 116 ? -18.453 48.375 40.625 1 48.31 116 THR B CA 1
ATOM 4400 C C . THR B 1 116 ? -17.859 48.531 39.219 1 48.31 116 THR B C 1
ATOM 4402 O O . THR B 1 116 ? -17.141 49.469 38.938 1 48.31 116 THR B O 1
ATOM 4405 N N . LEU B 1 117 ? -18.141 47.594 38.375 1 52.28 117 LEU B N 1
ATOM 4406 C CA . LEU B 1 117 ? -17.484 47.688 37.062 1 52.28 117 LEU B CA 1
ATOM 4407 C C . LEU B 1 117 ? -18.141 48.812 36.219 1 52.28 117 LEU B C 1
ATOM 4409 O O . LEU B 1 117 ? -17.438 49.562 35.531 1 52.28 117 LEU B O 1
ATOM 4413 N N . ARG B 1 118 ? -19.531 48.875 36.219 1 51.97 118 ARG B N 1
ATOM 4414 C CA . ARG B 1 118 ? -20.203 49.969 35.531 1 51.97 118 ARG B CA 1
ATOM 4415 C C . ARG B 1 118 ? -19.781 51.312 36.125 1 51.97 118 ARG B C 1
ATOM 4417 O O . ARG B 1 118 ? -19.5 52.281 35.406 1 51.97 118 ARG B O 1
ATOM 4424 N N . GLU B 1 119 ? -19.922 51.281 37.406 1 51.34 119 GLU B N 1
ATOM 4425 C CA . GLU B 1 119 ? -19.547 52.531 38.031 1 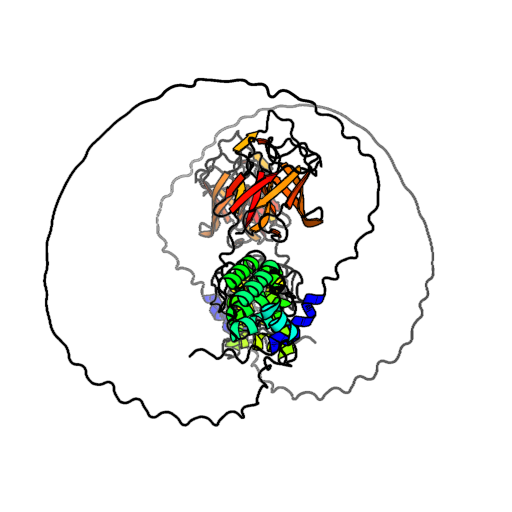51.34 119 GLU B CA 1
ATOM 4426 C C . GLU B 1 119 ? -18.078 52.875 37.781 1 51.34 119 GLU B C 1
ATOM 4428 O O . GLU B 1 119 ? -17.734 54.031 37.531 1 51.34 119 GLU B O 1
ATOM 4433 N N . ARG B 1 120 ? -17.312 51.812 37.844 1 52.53 120 ARG B N 1
ATOM 4434 C CA . ARG B 1 120 ? -15.906 52.094 37.625 1 52.53 120 ARG B CA 1
ATOM 4435 C C . ARG B 1 120 ? -15.648 52.531 36.188 1 52.53 120 ARG B C 1
ATOM 4437 O O . ARG B 1 120 ? -14.875 53.438 35.938 1 52.53 120 ARG B O 1
ATOM 4444 N N . TYR B 1 121 ? -16.219 51.875 35.219 1 54.94 121 TYR B N 1
ATOM 4445 C CA . TYR B 1 121 ? -16.031 52.312 33.844 1 54.94 121 TYR B CA 1
ATOM 4446 C C . TYR B 1 121 ? -16.703 53.656 33.594 1 54.94 121 TYR B C 1
ATOM 4448 O O . TYR B 1 121 ? -16.141 54.531 32.938 1 54.94 121 TYR B O 1
ATOM 4456 N N . MET B 1 122 ? -18 53.75 34.094 1 52.66 122 MET B N 1
ATOM 4457 C CA . MET B 1 122 ? -18.672 55 33.844 1 52.66 122 MET B CA 1
ATOM 4458 C C . MET B 1 122 ? -17.969 56.156 34.562 1 52.66 122 MET B C 1
ATOM 4460 O O . MET B 1 122 ? -17.938 57.281 34.062 1 52.66 122 MET B O 1
ATOM 4464 N N . TYR B 1 123 ? -17.422 55.781 35.656 1 50.91 123 TYR B N 1
ATOM 4465 C CA . TYR B 1 123 ? -16.844 56.906 36.406 1 50.91 123 TYR B CA 1
ATOM 4466 C C . TYR B 1 123 ? -15.328 56.875 36.344 1 50.91 123 TYR B C 1
ATOM 4468 O O . TYR B 1 123 ? -14.68 57.906 36.406 1 50.91 123 TYR B O 1
ATOM 4476 N N . SER B 1 124 ? -14.617 55.781 36.469 1 50.97 124 SER B N 1
ATOM 4477 C CA . SER B 1 124 ? -13.164 55.875 36.625 1 50.97 124 SER B CA 1
ATOM 4478 C C . SER B 1 124 ? -12.445 55.5 35.312 1 50.97 124 SER B C 1
ATOM 4480 O O . SER B 1 124 ? -11.234 55.688 35.219 1 50.97 124 SER B O 1
ATOM 4482 N N . ASP B 1 125 ? -12.938 55.438 34.188 1 54.97 125 ASP B N 1
ATOM 4483 C CA . ASP B 1 125 ? -12.312 55.094 32.906 1 54.97 125 ASP B CA 1
ATOM 4484 C C . ASP B 1 125 ? -11.398 53.906 33.031 1 54.97 125 ASP B C 1
ATOM 4486 O O . ASP B 1 125 ? -10.555 53.656 32.156 1 54.97 125 ASP B O 1
ATOM 4490 N N . GLU B 1 126 ? -11.18 53.312 34.219 1 60.31 126 GLU B N 1
ATOM 4491 C CA . GLU B 1 126 ? -10.242 52.188 34.344 1 60.31 126 GLU B CA 1
ATOM 4492 C C . GLU B 1 126 ? -10.953 50.844 34.219 1 60.31 126 GLU B C 1
ATOM 4494 O O . GLU B 1 126 ? -11.961 50.625 34.875 1 60.31 126 GLU B O 1
ATOM 4499 N N . ILE B 1 127 ? -10.875 50.125 33.062 1 64.38 127 ILE B N 1
ATOM 4500 C CA . ILE B 1 127 ? -11.508 48.844 32.781 1 64.38 127 ILE B CA 1
ATOM 4501 C C . ILE B 1 127 ? -10.562 47.688 33.156 1 64.38 127 ILE B C 1
ATOM 4503 O O . ILE B 1 127 ? -9.453 47.594 32.625 1 64.38 127 ILE B O 1
ATOM 4507 N N . ASP B 1 128 ? -10.758 47.094 34.375 1 71.06 128 ASP B N 1
ATOM 4508 C CA . ASP B 1 128 ? -9.961 45.906 34.719 1 71.06 128 ASP B CA 1
ATOM 4509 C C . ASP B 1 128 ? -10.609 44.656 34.188 1 71.06 128 ASP B C 1
ATOM 4511 O O . ASP B 1 128 ? -11.531 44.094 34.781 1 71.06 128 ASP B O 1
ATOM 4515 N N . LEU B 1 129 ? -10.281 44.281 32.969 1 76.44 129 LEU B N 1
ATOM 4516 C CA . LEU B 1 129 ? -10.836 43.125 32.312 1 76.44 129 LEU B CA 1
ATOM 4517 C C . LEU B 1 129 ? -10.062 41.875 32.688 1 76.44 129 LEU B C 1
ATOM 4519 O O . LEU B 1 129 ? -8.844 41.906 32.844 1 76.44 129 LEU B O 1
ATOM 4523 N N . GLU B 1 130 ? -10.75 40.844 33.219 1 76.94 130 GLU B N 1
ATOM 4524 C CA . GLU B 1 130 ? -10.164 39.531 33.5 1 76.94 130 GLU B CA 1
ATOM 4525 C C . GLU B 1 130 ? -10.688 38.469 32.531 1 76.94 130 GLU B C 1
ATOM 4527 O O . GLU B 1 130 ? -11.781 38.625 31.969 1 76.94 130 GLU B O 1
ATOM 4532 N N . ALA B 1 131 ? -9.852 37.469 32.312 1 77.44 131 ALA B N 1
ATOM 4533 C CA . ALA B 1 131 ? -10.141 36.406 31.328 1 77.44 131 ALA B CA 1
ATOM 4534 C C . ALA B 1 131 ? -11.484 35.75 31.641 1 77.44 131 ALA B C 1
ATOM 4536 O O . ALA B 1 131 ? -12.234 35.406 30.719 1 77.44 131 ALA B O 1
ATOM 4537 N N . ASP B 1 132 ? -11.781 35.688 32.875 1 76.5 132 ASP B N 1
ATOM 4538 C CA . ASP B 1 132 ? -12.969 34.938 33.281 1 76.5 132 ASP B CA 1
ATOM 4539 C C . ASP B 1 132 ? -14.227 35.781 33.156 1 76.5 132 ASP B C 1
ATOM 4541 O O . ASP B 1 132 ? -15.344 35.25 33.062 1 76.5 132 ASP B O 1
ATOM 4545 N N . THR B 1 133 ? -14.086 37.094 33 1 81.38 133 THR B N 1
ATOM 4546 C CA . THR B 1 133 ? -15.266 37.938 33.031 1 81.38 133 THR B CA 1
ATOM 4547 C C . THR B 1 133 ? -15.398 38.719 31.719 1 81.38 133 THR B C 1
ATOM 4549 O O . THR B 1 133 ? -16.438 39.312 31.453 1 81.38 133 THR B O 1
ATOM 4552 N N . VAL B 1 134 ? -14.406 38.562 30.969 1 86.94 134 VAL B N 1
ATOM 4553 C CA . VAL B 1 134 ? -14.336 39.406 29.781 1 86.94 134 VAL B CA 1
ATOM 4554 C C . VAL B 1 134 ? -15.516 39.094 28.859 1 86.94 134 VAL B C 1
ATOM 4556 O O . VAL B 1 134 ? -16.109 40 28.281 1 86.94 134 VAL B O 1
ATOM 4559 N N . LEU B 1 135 ? -15.906 37.969 28.719 1 84.94 135 LEU B N 1
ATOM 4560 C CA . LEU B 1 135 ? -17 37.625 27.812 1 84.94 135 LEU B CA 1
ATOM 4561 C C . LEU B 1 135 ? -18.328 38.125 28.328 1 84.94 135 LEU B C 1
ATOM 4563 O O . LEU B 1 135 ? -19.141 38.656 27.562 1 84.94 135 LEU B O 1
ATOM 4567 N N . ALA B 1 136 ? -18.516 38 29.609 1 83.31 136 ALA B N 1
ATOM 4568 C CA . ALA B 1 136 ? -19.719 38.531 30.219 1 83.31 136 ALA B CA 1
ATOM 4569 C C . ALA B 1 136 ? -19.766 40.062 30.078 1 83.31 136 ALA B C 1
ATOM 4571 O O . ALA B 1 136 ? -20.828 40.625 29.828 1 83.31 136 ALA B O 1
ATOM 4572 N N . THR B 1 137 ? -18.641 40.562 30.266 1 86.31 137 THR B N 1
ATOM 4573 C CA . THR B 1 137 ? -18.547 42.031 30.125 1 86.31 137 THR B CA 1
ATOM 4574 C C . THR B 1 137 ? -18.828 42.438 28.688 1 86.31 137 THR B C 1
ATOM 4576 O O . THR B 1 137 ? -19.5 43.438 28.438 1 86.31 137 THR B O 1
ATOM 4579 N N . LEU B 1 138 ? -18.312 41.688 27.812 1 87 138 LEU B N 1
ATOM 4580 C CA . LEU B 1 138 ? -18.562 41.938 26.391 1 87 138 LEU B CA 1
ATOM 4581 C C . LEU B 1 138 ? -20.062 41.844 26.078 1 87 138 LEU B C 1
ATOM 4583 O O . LEU B 1 138 ? -20.609 42.688 25.391 1 87 138 LEU B O 1
ATOM 4587 N N . TYR B 1 139 ? -20.656 40.906 26.641 1 85.44 139 TYR B N 1
ATOM 4588 C CA . TYR B 1 139 ? -22.094 40.75 26.453 1 85.44 139 TYR B CA 1
ATOM 4589 C C . TYR B 1 139 ? -22.844 41.969 26.984 1 85.44 139 TYR B C 1
ATOM 4591 O O . TYR B 1 139 ? -23.734 42.5 26.297 1 85.44 139 TYR B O 1
ATOM 4599 N N . ALA B 1 140 ? -22.453 42.344 28.094 1 83.69 140 ALA B N 1
ATOM 4600 C CA . ALA B 1 140 ? -23.094 43.5 28.703 1 83.69 140 ALA B CA 1
ATOM 4601 C C . ALA B 1 140 ? -22.812 44.75 27.875 1 83.69 140 ALA B C 1
ATOM 4603 O O . ALA B 1 140 ? -23.719 45.594 27.656 1 83.69 140 ALA B O 1
ATOM 4604 N N . ALA B 1 141 ? -21.594 44.844 27.5 1 86.81 141 ALA B N 1
ATOM 4605 C CA . ALA B 1 141 ? -21.219 46 26.703 1 86.81 141 ALA B CA 1
ATOM 4606 C C . ALA B 1 141 ? -22.016 46.062 25.406 1 86.81 141 ALA B C 1
ATOM 4608 O O . ALA B 1 141 ? -22.422 47.156 24.969 1 86.81 141 ALA B O 1
ATOM 4609 N N . LYS B 1 142 ? -22.312 44.969 24.828 1 87.25 142 LYS B N 1
ATOM 4610 C CA . LYS B 1 142 ? -23.094 44.906 23.594 1 87.25 142 LYS B CA 1
ATOM 4611 C C . LYS B 1 142 ? -24.578 45.125 23.875 1 87.25 142 LYS B C 1
ATOM 4613 O O . LYS B 1 142 ? -25.266 45.844 23.141 1 87.25 142 LYS B O 1
ATOM 4618 N N . LYS B 1 143 ? -25.016 44.531 24.953 1 83.69 143 LYS B N 1
ATOM 4619 C CA . LYS B 1 143 ? -26.422 44.625 25.312 1 83.69 143 LYS B CA 1
ATOM 4620 C C . LYS B 1 143 ? -26.797 46.094 25.625 1 83.69 143 LYS B C 1
ATOM 4622 O O . LYS B 1 143 ? -27.859 46.562 25.203 1 83.69 143 LYS B O 1
ATOM 4627 N N . TYR B 1 144 ? -25.875 46.781 26.266 1 84.81 144 TYR B N 1
ATOM 4628 C CA . TYR B 1 144 ? -26.156 48.125 26.719 1 84.81 144 TYR B CA 1
ATOM 4629 C C . TYR B 1 144 ? -25.5 49.156 25.797 1 84.81 144 TYR B C 1
ATOM 4631 O O . TYR B 1 144 ? -25.469 50.344 26.109 1 84.81 144 TYR B O 1
ATOM 4639 N N . ILE B 1 145 ? -24.828 48.688 24.75 1 84.75 145 ILE B N 1
ATOM 4640 C CA . ILE B 1 145 ? -24.297 49.5 23.672 1 84.75 145 ILE B CA 1
ATOM 4641 C C . ILE B 1 145 ? -23.25 50.469 24.219 1 84.75 145 ILE B C 1
ATOM 4643 O O . ILE B 1 145 ? -23.359 51.688 24.062 1 84.75 145 ILE B O 1
ATOM 4647 N N . VAL B 1 146 ? -22.344 50 24.859 1 85.62 146 VAL B N 1
ATOM 4648 C CA . VAL B 1 146 ? -21.172 50.719 25.312 1 85.62 146 VAL B CA 1
ATOM 4649 C C . VAL B 1 146 ? -19.969 50.375 24.422 1 85.62 146 VAL B C 1
ATOM 4651 O O . VAL B 1 146 ? -19.141 49.531 24.781 1 85.62 146 VAL B O 1
ATOM 4654 N N . PRO B 1 147 ? -19.828 51.125 23.359 1 86.56 147 PRO B N 1
ATOM 4655 C CA . PRO B 1 147 ? -18.859 50.719 22.344 1 86.56 147 PRO B CA 1
ATOM 4656 C C . PRO B 1 147 ? -17.422 50.719 22.859 1 86.56 147 PRO B C 1
ATOM 4658 O O . PRO B 1 147 ? -16.625 49.875 22.469 1 86.56 147 PRO B O 1
ATOM 4661 N N . ALA B 1 148 ? -17.125 51.656 23.672 1 86.62 148 ALA B N 1
ATOM 4662 C CA . ALA B 1 148 ? -15.766 51.75 24.172 1 86.62 148 ALA B CA 1
ATOM 4663 C C . ALA B 1 148 ? -15.414 50.531 25.016 1 86.62 148 ALA B C 1
ATOM 4665 O O . ALA B 1 148 ? -14.305 50 24.922 1 86.62 148 ALA B O 1
ATOM 4666 N N . LEU B 1 149 ? -16.359 50.188 25.75 1 85.69 149 LEU B N 1
ATOM 4667 C CA . LEU B 1 149 ? -16.156 49 26.594 1 85.69 149 LEU B CA 1
ATOM 4668 C C . LEU B 1 149 ? -16.094 47.75 25.734 1 85.69 149 LEU B C 1
ATOM 4670 O O . LEU B 1 149 ? -15.305 46.844 26 1 85.69 149 LEU B O 1
ATOM 4674 N N . ALA B 1 150 ? -16.922 47.688 24.75 1 87.81 150 ALA B N 1
ATOM 4675 C CA . ALA B 1 150 ? -16.922 46.562 23.828 1 87.81 150 ALA B CA 1
ATOM 4676 C C . ALA B 1 150 ? -15.57 46.438 23.125 1 87.81 150 ALA B C 1
ATOM 4678 O O . ALA B 1 150 ? -15.016 45.344 23.016 1 87.81 150 ALA B O 1
ATOM 4679 N N . LYS B 1 151 ? -15.125 47.5 22.75 1 89.38 151 LYS B N 1
ATOM 4680 C CA . LYS B 1 151 ? -13.844 47.5 22.047 1 89.38 151 LYS B CA 1
ATOM 4681 C C . LYS B 1 151 ? -12.719 47.062 22.984 1 89.38 151 LYS B C 1
ATOM 4683 O O . LYS B 1 151 ? -11.805 46.344 22.562 1 89.38 151 LYS B O 1
ATOM 4688 N N . ALA B 1 152 ? -12.797 47.5 24.141 1 88.25 152 ALA B N 1
ATOM 4689 C CA . ALA B 1 152 ? -11.789 47.125 25.125 1 88.25 152 ALA B CA 1
ATOM 4690 C C . ALA B 1 152 ? -11.836 45.625 25.375 1 88.25 152 ALA B C 1
ATOM 4692 O O . ALA B 1 152 ? -10.797 44.969 25.531 1 88.25 152 ALA B O 1
ATOM 4693 N N . CYS B 1 153 ? -13.008 45.125 25.422 1 88.62 153 CYS B N 1
ATOM 4694 C CA . CYS B 1 153 ? -13.18 43.688 25.641 1 88.62 153 CYS B CA 1
ATOM 4695 C C . CYS B 1 153 ? -12.625 42.875 24.453 1 88.62 153 CYS B C 1
ATOM 4697 O O . CYS B 1 153 ? -11.922 41.906 24.641 1 88.62 153 CYS B O 1
ATOM 4699 N N . VAL B 1 154 ? -12.883 43.344 23.281 1 90.06 154 VAL B N 1
ATOM 4700 C CA . VAL B 1 154 ? -12.422 42.688 22.078 1 90.06 154 VAL B CA 1
ATOM 4701 C C . VAL B 1 154 ? -10.898 42.719 22.016 1 90.06 154 VAL B C 1
ATOM 4703 O O . VAL B 1 154 ? -10.266 41.719 21.672 1 90.06 154 VAL B O 1
ATOM 4706 N N . ASN B 1 155 ? -10.383 43.812 22.328 1 89.25 155 ASN B N 1
ATOM 4707 C CA . ASN B 1 155 ? -8.93 43.938 22.359 1 89.25 155 ASN B CA 1
ATOM 4708 C C . ASN B 1 155 ? -8.297 42.969 23.359 1 89.25 155 ASN B C 1
ATOM 4710 O O . ASN B 1 155 ? -7.246 42.406 23.094 1 89.25 155 ASN B O 1
ATOM 4714 N N . PHE B 1 156 ? -8.922 42.875 24.406 1 90.31 156 PHE B N 1
ATOM 4715 C CA . PHE B 1 156 ? -8.453 41.938 25.422 1 90.31 156 PHE B CA 1
ATOM 4716 C C . PHE B 1 156 ? -8.492 40.5 24.906 1 90.31 156 PHE B C 1
ATOM 4718 O O . PHE B 1 156 ? -7.531 39.75 25.078 1 90.31 156 PHE B O 1
ATOM 4725 N N . LEU B 1 157 ? -9.539 40.219 24.312 1 91.06 157 LEU B N 1
ATOM 4726 C CA . LEU B 1 157 ? -9.719 38.844 23.781 1 91.06 157 LEU B CA 1
ATOM 4727 C C . LEU B 1 157 ? -8.711 38.562 22.672 1 91.06 157 LEU B C 1
ATOM 4729 O O . LEU B 1 157 ? -8.172 37.469 22.594 1 91.06 157 LEU B O 1
ATOM 4733 N N . GLU B 1 158 ? -8.422 39.5 21.906 1 89.75 158 GLU B N 1
ATOM 4734 C CA . GLU B 1 158 ? -7.453 39.344 20.828 1 89.75 158 GLU B CA 1
ATOM 4735 C C . GLU B 1 158 ? -6.043 39.125 21.375 1 89.75 158 GLU B C 1
ATOM 4737 O O . GLU B 1 158 ? -5.281 38.312 20.828 1 89.75 158 GLU B O 1
ATOM 4742 N N . THR B 1 159 ? -5.762 39.812 22.344 1 88.81 159 THR B N 1
ATOM 4743 C CA . THR B 1 159 ? -4.43 39.719 22.922 1 88.81 159 THR B CA 1
ATOM 4744 C C . THR B 1 159 ? -4.254 38.375 23.656 1 88.81 159 THR B C 1
ATOM 4746 O O . THR B 1 159 ? -3.154 37.844 23.703 1 88.81 159 THR B O 1
ATOM 4749 N N . SER B 1 160 ? -5.328 37.875 24.141 1 90.69 160 SER B N 1
ATOM 4750 C CA . SER B 1 160 ? -5.266 36.625 24.906 1 90.69 160 SER B CA 1
ATOM 4751 C C . SER B 1 160 ? -5.52 35.406 24.016 1 90.69 160 SER B C 1
ATOM 4753 O O . SER B 1 160 ? -5.609 34.281 24.5 1 90.69 160 SER B O 1
ATOM 4755 N N . LEU B 1 161 ? -5.609 35.688 22.812 1 94.19 161 LEU B N 1
ATOM 4756 C CA . LEU B 1 161 ? -5.977 34.656 21.859 1 94.19 161 LEU B CA 1
ATOM 4757 C C . LEU B 1 161 ? -4.816 33.688 21.625 1 94.19 161 LEU B C 1
ATOM 4759 O O . LEU B 1 161 ? -3.707 34.125 21.297 1 94.19 161 LEU B O 1
ATOM 4763 N N . GLU B 1 162 ? -5.035 32.406 21.922 1 94.88 162 GLU B N 1
ATOM 4764 C CA . GLU B 1 162 ? -4.109 31.312 21.703 1 94.88 162 GLU B CA 1
ATOM 4765 C C . GLU B 1 162 ? -4.824 30.094 21.094 1 94.88 162 GLU B C 1
ATOM 4767 O O . GLU B 1 162 ? -6.055 30.062 21.031 1 94.88 162 GLU B O 1
ATOM 4772 N N . ALA B 1 163 ? -4.055 29.172 20.719 1 96.56 163 ALA B N 1
ATOM 4773 C CA . ALA B 1 163 ? -4.613 27.969 20.094 1 96.56 163 ALA B CA 1
ATOM 4774 C C . ALA B 1 163 ? -5.617 27.281 21.016 1 96.56 163 ALA B C 1
ATOM 4776 O O . ALA B 1 163 ? -6.668 26.828 20.578 1 96.56 163 ALA B O 1
ATOM 4777 N N . LYS B 1 164 ? -5.418 27.266 22.266 1 95.62 164 LYS B N 1
ATOM 4778 C CA . LYS B 1 164 ? -6.215 26.516 23.234 1 95.62 164 LYS B CA 1
ATOM 4779 C C . LYS B 1 164 ? -7.605 27.109 23.375 1 95.62 164 LYS B C 1
ATOM 4781 O O . LYS B 1 164 ? -8.562 26.406 23.703 1 95.62 164 LYS B O 1
ATOM 4786 N N . ASN B 1 165 ? -7.762 28.438 23.188 1 95 165 ASN B N 1
ATOM 4787 C CA . ASN B 1 165 ? -9.062 29.062 23.406 1 95 165 ASN B CA 1
ATOM 4788 C C . ASN B 1 165 ? -9.656 29.578 22.094 1 95 165 ASN B C 1
ATOM 4790 O O . ASN B 1 165 ? -10.75 30.156 22.094 1 95 165 ASN B O 1
ATOM 4794 N N . ALA B 1 166 ? -8.961 29.375 21.047 1 97.12 166 ALA B N 1
ATOM 4795 C CA . ALA B 1 166 ? -9.352 29.953 19.766 1 97.12 166 ALA B CA 1
ATOM 4796 C C . ALA B 1 166 ? -10.711 29.438 19.312 1 97.12 166 ALA B C 1
ATOM 4798 O O . ALA B 1 166 ? -11.539 30.203 18.812 1 97.12 166 ALA B O 1
ATOM 4799 N N . CYS B 1 167 ? -11.016 28.172 19.516 1 97.38 167 CYS B N 1
ATOM 4800 C CA . CYS B 1 167 ? -12.266 27.594 19.047 1 97.38 167 CYS B CA 1
ATOM 4801 C C . CYS B 1 167 ? -13.445 28.125 19.859 1 97.38 167 CYS B C 1
ATOM 4803 O O . CYS B 1 167 ? -14.5 28.422 19.297 1 97.38 167 CYS B O 1
ATOM 4805 N N . VAL B 1 168 ? -13.289 28.266 21.156 1 94.44 168 VAL B N 1
ATOM 4806 C CA . VAL B 1 168 ? -14.344 28.797 22 1 94.44 168 VAL B CA 1
ATOM 4807 C C . VAL B 1 168 ? -14.609 30.25 21.641 1 94.44 168 VAL B C 1
ATOM 4809 O O . VAL B 1 168 ? -15.766 30.672 21.516 1 94.44 168 VAL B O 1
ATOM 4812 N N . LEU B 1 169 ? -13.531 30.984 21.453 1 94.94 169 LEU B N 1
ATOM 4813 C CA . LEU B 1 169 ? -13.664 32.406 21.109 1 94.94 169 LEU B CA 1
ATOM 4814 C C . LEU B 1 169 ? -14.32 32.562 19.734 1 94.94 169 LEU B C 1
ATOM 4816 O O . LEU B 1 169 ? -15.062 33.5 19.5 1 94.94 169 LEU B O 1
ATOM 4820 N N . LEU B 1 170 ? -14.023 31.641 18.859 1 96.12 170 LEU B N 1
ATOM 4821 C CA . LEU B 1 170 ? -14.68 31.672 17.547 1 96.12 170 LEU B CA 1
ATOM 4822 C C . LEU B 1 170 ? -16.188 31.516 17.703 1 96.12 170 LEU B C 1
ATOM 4824 O O . LEU B 1 170 ? -16.953 32.25 17.078 1 96.12 170 LEU B O 1
ATOM 4828 N N . SER B 1 171 ? -16.594 30.594 18.484 1 93.25 171 SER B N 1
ATOM 4829 C CA . SER B 1 171 ? -18.016 30.391 18.75 1 93.25 171 SER B CA 1
ATOM 4830 C C . SER B 1 171 ? -18.656 31.656 19.312 1 93.25 171 SER B C 1
ATOM 4832 O O . SER B 1 171 ? -19.734 32.062 18.875 1 93.25 171 SER B O 1
ATOM 4834 N N . GLN B 1 172 ? -17.953 32.344 20.25 1 88.94 172 GLN B N 1
ATOM 4835 C CA . GLN B 1 172 ? -18.453 33.531 20.906 1 88.94 172 GLN B CA 1
ATOM 4836 C C . GLN B 1 172 ? -18.438 34.719 19.953 1 88.94 172 GLN B C 1
ATOM 4838 O O . GLN B 1 172 ? -19.359 35.562 19.969 1 88.94 172 GLN B O 1
ATOM 4843 N N . SER B 1 173 ? -17.359 34.812 19.203 1 90.75 173 SER B N 1
ATOM 4844 C CA . SER B 1 173 ? -17.234 35.938 18.266 1 90.75 173 SER B CA 1
ATOM 4845 C C . SER B 1 173 ? -18.359 35.938 17.25 1 90.75 173 SER B C 1
ATOM 4847 O O . SER B 1 173 ? -18.828 37 16.844 1 90.75 173 SER B O 1
ATOM 4849 N N . ARG B 1 174 ? -18.75 34.781 16.828 1 88.12 174 ARG B N 1
ATOM 4850 C CA . ARG B 1 174 ? -19.859 34.656 15.898 1 88.12 174 ARG B CA 1
ATOM 4851 C C . ARG B 1 174 ? -21.172 35.094 16.547 1 88.12 174 ARG B C 1
ATOM 4853 O O . ARG B 1 174 ? -21.984 35.781 15.938 1 88.12 174 ARG B O 1
ATOM 4860 N N . LEU B 1 175 ? -21.312 34.781 17.797 1 84.69 175 LEU B N 1
ATOM 4861 C CA . LEU B 1 175 ? -22.516 35.156 18.547 1 84.69 175 LEU B CA 1
ATOM 4862 C C . LEU B 1 175 ? -22.594 36.656 18.75 1 84.69 175 LEU B C 1
ATOM 4864 O O . LEU B 1 175 ? -23.672 37.25 18.625 1 84.69 175 LEU B O 1
ATOM 4868 N N . PHE B 1 176 ? -21.406 37.312 18.953 1 86.31 176 PHE B N 1
ATOM 4869 C CA . PHE B 1 176 ? -21.344 38.75 19.234 1 86.31 176 PHE B CA 1
ATOM 4870 C C . PHE B 1 176 ? -21.188 39.562 17.953 1 86.31 176 PHE B C 1
ATOM 4872 O O . PHE B 1 176 ? -21.156 40.781 17.984 1 86.31 176 PHE B O 1
ATOM 4879 N N . GLU B 1 177 ? -21 38.844 16.844 1 84.56 177 GLU B N 1
ATOM 4880 C CA . GLU B 1 177 ? -20.859 39.5 15.539 1 84.56 177 GLU B CA 1
ATOM 4881 C C . GLU B 1 177 ? -19.656 40.438 15.516 1 84.56 177 GLU B C 1
ATOM 4883 O O . GLU B 1 177 ? -19.781 41.594 15.148 1 84.56 177 GLU B O 1
ATOM 4888 N N . GLU B 1 178 ? -18.609 39.906 15.969 1 88.88 178 GLU B N 1
ATOM 4889 C CA . GLU B 1 178 ? -17.328 40.594 15.938 1 88.88 178 GLU B CA 1
ATOM 4890 C C . GLU B 1 178 ? -16.438 40.062 14.828 1 88.88 178 GLU B C 1
ATOM 4892 O O . GLU B 1 178 ? -15.617 39.156 15.062 1 88.88 178 GLU B O 1
ATOM 4897 N N . PRO B 1 179 ? -16.469 40.688 13.688 1 91.12 179 PRO B N 1
ATOM 4898 C CA . PRO B 1 179 ? -15.773 40.125 12.531 1 91.12 179 PRO B CA 1
ATOM 4899 C C . PRO B 1 179 ? -14.25 40.094 12.695 1 91.12 179 PRO B C 1
ATOM 4901 O O . PRO B 1 179 ? -13.578 39.188 12.242 1 91.12 179 PRO B O 1
ATOM 4904 N N . GLU B 1 180 ? -13.727 41.125 13.266 1 90.38 180 GLU B N 1
ATOM 4905 C CA . GLU B 1 180 ? -12.281 41.188 13.445 1 90.38 180 GLU B CA 1
ATOM 4906 C C . GLU B 1 180 ? -11.781 40.062 14.367 1 90.38 180 GLU B C 1
ATOM 4908 O O . GLU B 1 180 ? -10.766 39.438 14.086 1 90.38 180 GLU B O 1
ATOM 4913 N N . LEU B 1 181 ? -12.508 39.906 15.43 1 91.81 181 LEU B N 1
ATOM 4914 C CA . LEU B 1 181 ? -12.156 38.844 16.359 1 91.81 181 LEU B CA 1
ATOM 4915 C C . LEU B 1 181 ? -12.305 37.469 15.68 1 91.81 181 LEU B C 1
ATOM 4917 O O . LEU B 1 181 ? -11.469 36.594 15.875 1 91.81 181 LEU B O 1
ATOM 4921 N N . THR B 1 182 ? -13.383 37.344 14.891 1 95.38 182 THR B N 1
ATOM 4922 C CA . THR B 1 182 ? -13.609 36.125 14.156 1 95.38 182 THR B CA 1
ATOM 4923 C C . THR B 1 182 ? -12.438 35.812 13.219 1 95.38 182 THR B C 1
ATOM 4925 O O . THR B 1 182 ? -11.945 34.688 13.18 1 95.38 182 THR B O 1
ATOM 4928 N N . GLN B 1 183 ? -12.008 36.812 12.555 1 95.06 183 GLN B N 1
ATOM 4929 C CA . GLN B 1 183 ? -10.898 36.625 11.617 1 95.06 183 GLN B CA 1
ATOM 4930 C C . GLN B 1 183 ? -9.625 36.219 12.344 1 95.06 183 GLN B C 1
ATOM 4932 O O . GLN B 1 183 ? -8.883 35.375 11.875 1 95.06 183 GLN B O 1
ATOM 4937 N N . ARG B 1 184 ? -9.383 36.844 13.43 1 94.5 184 ARG B N 1
ATOM 4938 C CA . ARG B 1 184 ? -8.195 36.531 14.203 1 94.5 184 ARG B CA 1
ATOM 4939 C C . ARG B 1 184 ? -8.258 35.094 14.727 1 94.5 184 ARG B C 1
ATOM 4941 O O . ARG B 1 184 ? -7.234 34.406 14.773 1 94.5 184 ARG B O 1
ATOM 4948 N N . CYS B 1 185 ? -9.406 34.688 15.141 1 96.62 185 CYS B N 1
ATOM 4949 C CA . CYS B 1 185 ? -9.586 33.312 15.594 1 96.62 185 CYS B CA 1
ATOM 4950 C C . CYS B 1 185 ? -9.273 32.312 14.484 1 96.62 185 CYS B C 1
ATOM 4952 O O . CYS B 1 185 ? -8.578 31.328 14.711 1 96.62 185 CYS B O 1
ATOM 4954 N N . TRP B 1 186 ? -9.719 32.625 13.312 1 97.19 186 TRP B N 1
ATOM 4955 C CA . TRP B 1 186 ? -9.477 31.734 12.172 1 97.19 186 TRP B CA 1
ATOM 4956 C C . TRP B 1 186 ? -7.988 31.641 11.859 1 97.19 186 TRP B C 1
ATOM 4958 O O . TRP B 1 186 ? -7.48 30.562 11.547 1 97.19 186 TRP B O 1
ATOM 4968 N N . GLU B 1 187 ? -7.324 32.75 11.938 1 96.25 187 GLU B N 1
ATOM 4969 C CA . GLU B 1 187 ? -5.891 32.75 11.664 1 96.25 187 GLU B CA 1
ATOM 4970 C C . GLU B 1 187 ? -5.148 31.812 12.602 1 96.25 187 GLU B C 1
ATOM 4972 O O . GLU B 1 187 ? -4.258 31.062 12.172 1 96.25 187 GLU B O 1
ATOM 4977 N N . VAL B 1 188 ? -5.555 31.828 13.812 1 97.5 188 VAL B N 1
ATOM 4978 C CA . VAL B 1 188 ? -4.914 30.969 14.805 1 97.5 188 VAL B CA 1
ATOM 4979 C C . VAL B 1 188 ? -5.301 29.516 14.555 1 97.5 188 VAL B C 1
ATOM 4981 O O . VAL B 1 188 ? -4.441 28.641 14.539 1 97.5 188 VAL B O 1
ATOM 4984 N N . ILE B 1 189 ? -6.551 29.266 14.32 1 98.12 189 ILE B N 1
ATOM 4985 C CA . ILE B 1 189 ? -7.059 27.906 14.141 1 98.12 189 ILE B CA 1
ATOM 4986 C C . ILE B 1 189 ? -6.441 27.281 12.883 1 98.12 189 ILE B C 1
ATOM 4988 O O . ILE B 1 189 ? -6.047 26.125 12.891 1 98.12 189 ILE B O 1
ATOM 4992 N N . ASP B 1 190 ? -6.332 28.047 11.859 1 98.06 190 ASP B N 1
ATOM 4993 C CA . ASP B 1 190 ? -5.762 27.547 10.609 1 98.06 190 ASP B CA 1
ATOM 4994 C C . ASP B 1 190 ? -4.281 27.219 10.781 1 98.06 190 ASP B C 1
ATOM 4996 O O . ASP B 1 190 ? -3.844 26.125 10.422 1 98.06 190 ASP B O 1
ATOM 5000 N N . ALA B 1 191 ? -3.539 28.078 11.289 1 97.62 191 ALA B N 1
ATOM 5001 C CA . ALA B 1 191 ? -2.088 27.922 11.367 1 97.62 191 ALA B CA 1
ATOM 5002 C C . ALA B 1 191 ? -1.697 26.891 12.414 1 97.62 191 ALA B C 1
ATOM 5004 O O . ALA B 1 191 ? -0.76 26.109 12.203 1 97.62 191 ALA B O 1
ATOM 5005 N N . GLN B 1 192 ? -2.354 26.922 13.523 1 97.88 192 GLN B N 1
ATOM 5006 C CA . GLN B 1 192 ? -2.092 25.984 14.609 1 97.88 192 GLN B CA 1
ATOM 5007 C C . GLN B 1 192 ? -3.254 25.016 14.789 1 97.88 192 GLN B C 1
ATOM 5009 O O . GLN B 1 192 ? -3.725 24.797 15.906 1 97.88 192 GLN B O 1
ATOM 5014 N N . ALA B 1 193 ? -3.623 24.469 13.742 1 98 193 ALA B N 1
ATOM 5015 C CA . ALA B 1 193 ? -4.836 23.656 13.68 1 98 193 ALA B CA 1
ATOM 5016 C C . ALA B 1 193 ? -4.75 22.469 14.641 1 98 193 ALA B C 1
ATOM 5018 O O . ALA B 1 193 ? -5.688 22.219 15.406 1 98 193 ALA B O 1
ATOM 5019 N N . GLU B 1 194 ? -3.678 21.75 14.656 1 97.94 194 GLU B N 1
ATOM 5020 C CA . GLU B 1 194 ? -3.551 20.562 15.5 1 97.94 194 GLU B CA 1
ATOM 5021 C C . GLU B 1 194 ? -3.682 20.922 16.969 1 97.94 194 GLU B C 1
ATOM 5023 O O . GLU B 1 194 ? -4.387 20.25 17.719 1 97.94 194 GLU B O 1
ATOM 5028 N N . MET B 1 195 ? -3.045 21.969 17.359 1 97.75 195 MET B N 1
ATOM 5029 C CA . MET B 1 195 ? -3.094 22.406 18.75 1 97.75 195 MET B CA 1
ATOM 5030 C C . MET B 1 195 ? -4.5 22.859 19.141 1 97.75 195 MET B C 1
ATOM 5032 O O . MET B 1 195 ? -4.984 22.547 20.219 1 97.75 195 MET B O 1
ATOM 5036 N N . ALA B 1 196 ? -5.07 23.609 18.266 1 98.19 196 ALA B N 1
ATOM 5037 C CA . ALA B 1 196 ? -6.418 24.125 18.516 1 98.19 196 ALA B CA 1
ATOM 5038 C C . ALA B 1 196 ? -7.422 22.969 18.641 1 98.19 196 ALA B C 1
ATOM 5040 O O . ALA B 1 196 ? -8.25 22.969 19.547 1 98.19 196 ALA B O 1
ATOM 5041 N N . LEU B 1 197 ? -7.305 21.969 17.75 1 98.25 197 LEU B N 1
ATOM 5042 C CA . LEU B 1 197 ? -8.258 20.859 17.703 1 98.25 197 LEU B CA 1
ATOM 5043 C C . LEU B 1 197 ? -8.047 19.906 18.875 1 98.25 197 LEU B C 1
ATOM 5045 O O . LEU B 1 197 ? -8.992 19.266 19.328 1 98.25 197 LEU B O 1
ATOM 5049 N N . ARG B 1 198 ? -6.852 19.812 19.344 1 97.69 198 ARG B N 1
ATOM 5050 C CA . ARG B 1 198 ? -6.555 18.906 20.453 1 97.69 198 ARG B CA 1
ATOM 5051 C C . ARG B 1 198 ? -6.824 19.562 21.797 1 97.69 198 ARG B C 1
ATOM 5053 O O . ARG B 1 198 ? -6.719 18.922 22.844 1 97.69 198 ARG B O 1
ATOM 5060 N N . SER B 1 199 ? -7.141 20.797 21.766 1 97.31 199 SER B N 1
ATOM 5061 C CA . SER B 1 199 ? -7.367 21.531 23 1 97.31 199 SER B CA 1
ATOM 5062 C C . SER B 1 199 ? -8.695 21.141 23.641 1 97.31 199 SER B C 1
ATOM 5064 O O . SER B 1 199 ? -9.594 20.641 22.969 1 97.31 199 SER B O 1
ATOM 5066 N N . GLU B 1 200 ? -8.852 21.406 24.922 1 95.5 200 GLU B N 1
ATOM 5067 C CA . GLU B 1 200 ? -10.102 21.188 25.641 1 95.5 200 GLU B CA 1
ATOM 5068 C C . GLU B 1 200 ? -11.195 22.141 25.141 1 95.5 200 GLU B C 1
ATOM 5070 O O . GLU B 1 200 ? -12.375 21.781 25.156 1 95.5 200 GLU B O 1
ATOM 5075 N N . GLY B 1 201 ? -10.727 23.312 24.75 1 95.62 201 GLY B N 1
ATOM 5076 C CA . GLY B 1 201 ? -11.664 24.281 24.234 1 95.62 201 GLY B CA 1
ATOM 5077 C C . GLY B 1 201 ? -12.445 23.797 23.031 1 95.62 201 GLY B C 1
ATOM 5078 O O . GLY B 1 201 ? -13.617 24.141 22.859 1 95.62 201 GLY B O 1
ATOM 5079 N N . PHE B 1 202 ? -11.867 22.984 22.266 1 98 202 PHE B N 1
ATOM 5080 C CA . PHE B 1 202 ? -12.531 22.453 21.078 1 98 202 PHE B CA 1
ATOM 5081 C C . PHE B 1 202 ? -13.719 21.594 21.469 1 98 202 PHE B C 1
ATOM 5083 O O . PHE B 1 202 ? -14.758 21.625 20.797 1 98 202 PHE B O 1
ATOM 5090 N N . CYS B 1 203 ? -13.602 20.828 22.5 1 97.5 203 CYS B N 1
ATOM 5091 C CA . CYS B 1 203 ? -14.633 19.891 22.922 1 97.5 203 CYS B CA 1
ATOM 5092 C C . CYS B 1 203 ? -15.82 20.625 23.531 1 97.5 203 CYS B C 1
ATOM 5094 O O . CYS B 1 203 ? -16.891 20.031 23.734 1 97.5 203 CYS B O 1
ATOM 5096 N N . GLU B 1 204 ? -15.695 21.938 23.734 1 95.44 204 GLU B N 1
ATOM 5097 C CA . GLU B 1 204 ? -16.734 22.719 24.391 1 95.44 204 GLU B CA 1
ATOM 5098 C C . GLU B 1 204 ? -17.609 23.453 23.359 1 95.44 204 GLU B C 1
ATOM 5100 O O . GLU B 1 204 ? -18.656 23.984 23.703 1 95.44 204 GLU B O 1
ATOM 5105 N N . ILE B 1 205 ? -17.203 23.375 22.203 1 96.44 205 ILE B N 1
ATOM 5106 C CA . ILE B 1 205 ? -17.906 24.188 21.203 1 96.44 205 ILE B CA 1
ATOM 5107 C C . ILE B 1 205 ? -19.234 23.5 20.844 1 96.44 205 ILE B C 1
ATOM 5109 O O . ILE B 1 205 ? -19.422 22.312 21.094 1 96.44 205 ILE B O 1
ATOM 5113 N N . ASP B 1 206 ? -20.125 24.297 20.25 1 94.25 206 ASP B N 1
ATOM 5114 C CA . ASP B 1 206 ? -21.422 23.766 19.844 1 94.25 206 ASP B CA 1
ATOM 5115 C C . ASP B 1 206 ? -21.328 23.109 18.469 1 94.25 206 ASP B C 1
ATOM 5117 O O . ASP B 1 206 ? -20.297 23.188 17.812 1 94.25 206 ASP B O 1
ATOM 5121 N N . TRP B 1 207 ? -22.391 22.516 18.156 1 95.19 207 TRP B N 1
ATOM 5122 C CA . TRP B 1 207 ? -22.438 21.719 16.922 1 95.19 207 TRP B CA 1
ATOM 5123 C C . TRP B 1 207 ? -22.25 22.594 15.695 1 95.19 207 TRP B C 1
ATOM 5125 O O . TRP B 1 207 ? -21.547 22.203 14.75 1 95.19 207 TRP B O 1
ATOM 5135 N N . GLN B 1 208 ? -22.797 23.719 15.711 1 95.31 208 GLN B N 1
ATOM 5136 C CA . GLN B 1 208 ? -22.688 24.609 14.562 1 95.31 208 GLN B CA 1
ATOM 5137 C C . GLN B 1 208 ? -21.234 25.031 14.336 1 95.31 208 GLN B C 1
ATOM 5139 O O . GLN B 1 208 ? -20.75 25.031 13.195 1 95.31 208 GLN B O 1
ATOM 5144 N N . THR B 1 209 ? -20.594 25.422 15.438 1 96.88 209 THR B N 1
ATOM 5145 C CA . THR B 1 209 ? -19.203 25.797 15.352 1 96.88 209 THR B CA 1
ATOM 5146 C C . THR B 1 209 ? -18.344 24.609 14.891 1 96.88 209 THR B C 1
ATOM 5148 O O . THR B 1 209 ? -17.406 24.781 14.117 1 96.88 209 THR B O 1
ATOM 5151 N N . LEU B 1 210 ? -18.688 23.406 15.398 1 98.12 210 LEU B N 1
ATOM 5152 C CA . LEU B 1 210 ? -18 22.188 14.977 1 98.12 210 LEU B CA 1
ATOM 5153 C C . LEU B 1 210 ? -18.062 22.016 13.461 1 98.12 210 LEU B C 1
ATOM 5155 O O . LEU B 1 210 ? -17.047 21.797 12.812 1 98.12 210 LEU B O 1
ATOM 5159 N N . GLU B 1 211 ? -19.203 22.188 12.922 1 97.69 211 GLU B N 1
ATOM 5160 C CA . GLU B 1 211 ? -19.406 22.016 11.484 1 97.69 211 GLU B CA 1
ATOM 5161 C C . GLU B 1 211 ? -18.594 23.016 10.688 1 97.69 211 GLU B C 1
ATOM 5163 O O . GLU B 1 211 ? -17.969 22.672 9.68 1 97.69 211 GLU B O 1
ATOM 5168 N N . ILE B 1 212 ? -18.594 24.219 11.195 1 96.81 212 ILE B N 1
ATOM 5169 C CA . ILE B 1 212 ? -17.891 25.297 10.492 1 96.81 212 ILE B CA 1
ATOM 5170 C C . ILE B 1 212 ? -16.391 25.016 10.5 1 96.81 212 ILE B C 1
ATOM 5172 O O . ILE B 1 212 ? -15.711 25.219 9.484 1 96.81 212 ILE B O 1
ATOM 5176 N N . ILE B 1 213 ? -15.859 24.562 11.562 1 98.12 213 ILE B N 1
ATOM 5177 C CA . ILE B 1 213 ? -14.43 24.312 11.688 1 98.12 213 ILE B CA 1
ATOM 5178 C C . ILE B 1 213 ? -14.031 23.125 10.82 1 98.12 213 ILE B C 1
ATOM 5180 O O . ILE B 1 213 ? -13.039 23.172 10.094 1 98.12 213 ILE B O 1
ATOM 5184 N N . VAL B 1 214 ? -14.797 22.016 10.844 1 98.06 214 VAL B N 1
ATOM 5185 C CA . VAL B 1 214 ? -14.453 20.781 10.148 1 98.06 214 VAL B CA 1
ATOM 5186 C C . VAL B 1 214 ? -14.555 21 8.633 1 98.06 214 VAL B C 1
ATOM 5188 O O . VAL B 1 214 ? -13.859 20.344 7.859 1 98.06 214 VAL B O 1
ATOM 5191 N N . THR B 1 215 ? -15.312 21.953 8.195 1 97.56 215 THR B N 1
ATOM 5192 C CA . THR B 1 215 ? -15.477 22.219 6.773 1 97.56 215 THR B CA 1
ATOM 5193 C C . THR B 1 215 ? -14.391 23.156 6.27 1 97.56 215 THR B C 1
ATOM 5195 O O . THR B 1 215 ? -14.203 23.312 5.059 1 97.56 215 THR B O 1
ATOM 5198 N N . ARG B 1 216 ? -13.695 23.766 7.219 1 97 216 ARG B N 1
ATOM 5199 C CA . ARG B 1 216 ? -12.695 24.766 6.895 1 97 216 ARG B CA 1
ATOM 5200 C C . ARG B 1 216 ? -11.641 24.203 5.953 1 97 216 ARG B C 1
ATOM 5202 O O . ARG B 1 216 ? -11.031 23.172 6.238 1 97 216 ARG B O 1
ATOM 5209 N N . GLU B 1 217 ? -11.305 24.844 4.84 1 97.62 217 GLU B N 1
ATOM 5210 C CA . GLU B 1 217 ? -10.359 24.406 3.83 1 97.62 217 GLU B CA 1
ATOM 5211 C C . GLU B 1 217 ? -8.922 24.719 4.238 1 97.62 217 GLU B C 1
ATOM 5213 O O . GLU B 1 217 ? -7.988 24.016 3.857 1 97.62 217 GLU B O 1
ATOM 5218 N N . ALA B 1 218 ? -8.781 25.703 5.031 1 97.19 218 ALA B N 1
ATOM 5219 C CA . ALA B 1 218 ? -7.445 26.219 5.32 1 97.19 218 ALA B CA 1
ATOM 5220 C C . ALA B 1 218 ? -6.836 25.516 6.527 1 97.19 218 ALA B C 1
ATOM 5222 O O . ALA B 1 218 ? -5.707 25.828 6.926 1 97.19 218 ALA B O 1
ATOM 5223 N N . LEU B 1 219 ? -7.562 24.562 7.148 1 97.06 219 LEU B N 1
ATOM 5224 C CA . LEU B 1 219 ? -7.02 23.859 8.305 1 97.06 219 LEU B CA 1
ATOM 5225 C C . LEU B 1 219 ? -5.676 23.219 7.977 1 97.06 219 LEU B C 1
ATOM 5227 O O . LEU B 1 219 ? -5.598 22.344 7.105 1 97.06 219 LEU B O 1
ATOM 5231 N N . ASN B 1 220 ? -4.703 23.641 8.664 1 96.31 220 ASN B N 1
ATOM 5232 C CA . ASN B 1 220 ? -3.352 23.141 8.414 1 96.31 220 ASN B CA 1
ATOM 5233 C C . ASN B 1 220 ? -3.016 21.953 9.312 1 96.31 220 ASN B C 1
ATOM 5235 O O . ASN B 1 220 ? -2.193 22.062 10.219 1 96.31 220 ASN B O 1
ATOM 5239 N N . THR B 1 221 ? -3.57 20.828 9.094 1 96.69 221 THR B N 1
ATOM 5240 C CA . THR B 1 221 ? -3.348 19.609 9.883 1 96.69 221 THR B CA 1
ATOM 5241 C C . THR B 1 221 ? -3.715 18.375 9.078 1 96.69 221 THR B C 1
ATOM 5243 O O . THR B 1 221 ? -4.312 18.469 8.008 1 96.69 221 THR B O 1
ATOM 5246 N N . LYS B 1 222 ? -3.268 17.281 9.57 1 96.56 222 LYS B N 1
ATOM 5247 C CA . LYS B 1 222 ? -3.639 16 8.969 1 96.56 222 LYS B CA 1
ATOM 5248 C C . LYS B 1 222 ? -5.094 15.648 9.266 1 96.56 222 LYS B C 1
ATOM 5250 O O . LYS B 1 222 ? -5.605 15.977 10.344 1 96.56 222 LYS B O 1
ATOM 5255 N N . GLU B 1 223 ? -5.684 14.922 8.328 1 98.06 223 GLU B N 1
ATOM 5256 C CA . GLU B 1 223 ? -7.086 14.555 8.5 1 98.06 223 GLU B CA 1
ATOM 5257 C C . GLU B 1 223 ? -7.266 13.602 9.68 1 98.06 223 GLU B C 1
ATOM 5259 O O . GLU B 1 223 ? -8.32 13.586 10.32 1 98.06 223 GLU B O 1
ATOM 5264 N N . ALA B 1 224 ? -6.242 12.805 9.961 1 97.94 224 ALA B N 1
ATOM 5265 C CA . ALA B 1 224 ? -6.301 11.914 11.117 1 97.94 224 ALA B CA 1
ATOM 5266 C C . ALA B 1 224 ? -6.492 12.703 12.406 1 97.94 224 ALA B C 1
ATOM 5268 O O . ALA B 1 224 ? -7.203 12.258 13.312 1 97.94 224 ALA B O 1
ATOM 5269 N N . VAL B 1 225 ? -5.867 13.852 12.453 1 98 225 VAL B N 1
ATOM 5270 C CA . VAL B 1 225 ? -5.992 14.703 13.625 1 98 225 VAL B CA 1
ATOM 5271 C C . VAL B 1 225 ? -7.414 15.258 13.711 1 98 225 VAL B C 1
ATOM 5273 O O . VAL B 1 225 ? -8 15.312 14.797 1 98 225 VAL B O 1
ATOM 5276 N N . VAL B 1 226 ? -7.93 15.68 12.594 1 98.5 226 VAL B N 1
ATOM 5277 C CA . VAL B 1 226 ? -9.297 16.188 12.547 1 98.5 226 VAL B CA 1
ATOM 5278 C C . VAL B 1 226 ? -10.266 15.117 13.031 1 98.5 226 VAL B C 1
ATOM 5280 O O . VAL B 1 226 ? -11.156 15.391 13.836 1 98.5 226 VAL B O 1
ATOM 5283 N N . PHE B 1 227 ? -10.086 13.93 12.562 1 98.5 227 PHE B N 1
ATOM 5284 C CA . PHE B 1 227 ? -10.938 12.812 12.938 1 98.5 227 PHE B CA 1
ATOM 5285 C C . PHE B 1 227 ? -10.891 12.57 14.438 1 98.5 227 PHE B C 1
ATOM 5287 O O . PHE B 1 227 ? -11.93 12.398 15.078 1 98.5 227 PHE B O 1
ATOM 5294 N N . GLU B 1 228 ? -9.758 12.508 14.945 1 98.25 228 GLU B N 1
ATOM 5295 C CA . GLU B 1 228 ? -9.586 12.297 16.375 1 98.25 228 GLU B CA 1
ATOM 5296 C C . GLU B 1 228 ? -10.266 13.406 17.188 1 98.25 228 GLU B C 1
ATOM 5298 O O . GLU B 1 228 ? -10.891 13.141 18.219 1 98.25 228 GLU B O 1
ATOM 5303 N N . ALA B 1 229 ? -10.062 14.617 16.734 1 98.44 229 ALA B N 1
ATOM 5304 C CA . ALA B 1 229 ? -10.688 15.75 17.406 1 98.44 229 ALA B CA 1
ATOM 5305 C C . ALA B 1 229 ? -12.203 15.617 17.422 1 98.44 229 ALA B C 1
ATOM 5307 O O . ALA B 1 229 ? -12.852 15.867 18.438 1 98.44 229 ALA B O 1
ATOM 5308 N N . VAL B 1 230 ? -12.734 15.234 16.312 1 98.44 230 VAL B N 1
ATOM 5309 C CA . VAL B 1 230 ? -14.172 15.07 16.188 1 98.44 230 VAL B CA 1
ATOM 5310 C C . VAL B 1 230 ? -14.648 13.961 17.125 1 98.44 230 VAL B C 1
ATOM 5312 O O . VAL B 1 230 ? -15.719 14.07 17.734 1 98.44 230 VAL B O 1
ATOM 5315 N N . LEU B 1 231 ? -13.875 12.938 17.266 1 98.19 231 LEU B N 1
ATOM 5316 C CA . LEU B 1 231 ? -14.219 11.859 18.188 1 98.19 231 LEU B CA 1
ATOM 5317 C C . LEU B 1 231 ? -14.211 12.344 19.625 1 98.19 231 LEU B C 1
ATOM 5319 O O . LEU B 1 231 ? -15.086 11.984 20.422 1 98.19 231 LEU B O 1
ATOM 5323 N N . ASN B 1 232 ? -13.227 13.086 19.922 1 98.31 232 ASN B N 1
ATOM 5324 C CA . ASN B 1 232 ? -13.156 13.648 21.266 1 98.31 232 ASN B CA 1
ATOM 5325 C C . ASN B 1 232 ? -14.336 14.57 21.547 1 98.31 232 ASN B C 1
ATOM 5327 O O . ASN B 1 232 ? -14.883 14.562 22.656 1 98.31 232 ASN B O 1
ATOM 5331 N N . TRP B 1 233 ? -14.625 15.359 20.609 1 98.56 233 TRP B N 1
ATOM 5332 C CA . TRP B 1 233 ? -15.805 16.219 20.734 1 98.56 233 TRP B CA 1
ATOM 5333 C C . TRP B 1 233 ? -17.062 15.383 20.969 1 98.56 233 TRP B C 1
ATOM 5335 O O . TRP B 1 233 ? -17.891 15.727 21.812 1 98.56 233 TRP B O 1
ATOM 5345 N N . ALA B 1 234 ? -17.25 14.273 20.203 1 98.56 234 ALA B N 1
ATOM 5346 C CA . ALA B 1 234 ? -18.406 13.398 20.344 1 98.56 234 ALA B CA 1
ATOM 5347 C C . ALA B 1 234 ? -18.469 12.789 21.75 1 98.56 234 ALA B C 1
ATOM 5349 O O . ALA B 1 234 ? -19.547 12.641 22.312 1 98.56 234 ALA B O 1
ATOM 5350 N N . GLU B 1 235 ? -17.328 12.398 22.25 1 98.38 235 GLU B N 1
ATOM 5351 C CA . GLU B 1 235 ? -17.281 11.859 23.609 1 98.38 235 GLU B CA 1
ATOM 5352 C C . GLU B 1 235 ? -17.766 12.891 24.625 1 98.38 235 GLU B C 1
ATOM 5354 O O . GLU B 1 235 ? -18.578 12.57 25.5 1 98.38 235 GLU B O 1
ATOM 5359 N N . ALA B 1 236 ? -17.266 14.133 24.516 1 98.31 236 ALA B N 1
ATOM 5360 C CA . ALA B 1 236 ? -17.688 15.211 25.406 1 98.31 236 ALA B CA 1
ATOM 5361 C C . ALA B 1 236 ? -19.172 15.5 25.266 1 98.31 236 ALA B C 1
ATOM 5363 O O . ALA B 1 236 ? -19.859 15.758 26.25 1 98.31 236 ALA B O 1
ATOM 5364 N N . GLU B 1 237 ? -19.656 15.453 24.047 1 98.06 237 GLU B N 1
ATOM 5365 C CA . GLU B 1 237 ? -21.062 15.711 23.766 1 98.06 237 GLU B CA 1
ATOM 5366 C C . GLU B 1 237 ? -21.953 14.625 24.375 1 98.06 237 GLU B C 1
ATOM 5368 O O . GLU B 1 237 ? -23.047 14.914 24.875 1 98.06 237 GLU B O 1
ATOM 5373 N N . CYS B 1 238 ? -21.516 13.383 24.219 1 98.31 238 CYS B N 1
ATOM 5374 C CA . CYS B 1 238 ? -22.25 12.297 24.859 1 98.31 238 CYS B CA 1
ATOM 5375 C C . CYS B 1 238 ? -22.375 12.539 26.359 1 98.31 238 CYS B C 1
ATOM 5377 O O . CYS B 1 238 ? -23.469 12.414 26.922 1 98.31 238 CYS B O 1
ATOM 5379 N N . LYS B 1 239 ? -21.312 12.945 26.969 1 98 239 LYS B N 1
ATOM 5380 C CA . LYS B 1 239 ? -21.328 13.242 28.406 1 98 239 LYS B CA 1
ATOM 5381 C C . LYS B 1 239 ? -22.25 14.414 28.719 1 98 239 LYS B C 1
ATOM 5383 O O . LYS B 1 239 ? -23.016 14.375 29.688 1 98 239 LYS B O 1
ATOM 5388 N N . ARG B 1 240 ? -22.219 15.422 27.906 1 97.19 240 ARG B N 1
ATOM 5389 C CA . ARG B 1 240 ? -23.062 16.609 28.078 1 97.19 240 ARG B CA 1
ATOM 5390 C C . ARG B 1 240 ? -24.531 16.234 28 1 97.19 240 ARG B C 1
ATOM 5392 O O . ARG B 1 240 ? -25.359 16.797 28.734 1 97.19 240 ARG B O 1
ATOM 5399 N N . GLN B 1 241 ? -24.812 15.234 27.203 1 97.12 241 GLN B N 1
ATOM 5400 C CA . GLN B 1 241 ? -26.203 14.82 27.016 1 97.12 241 GLN B CA 1
ATOM 5401 C C . GLN B 1 241 ? -26.578 13.688 27.969 1 97.12 241 GLN B C 1
ATOM 5403 O O . GLN B 1 241 ? -27.703 13.188 27.938 1 97.12 241 GLN B O 1
ATOM 5408 N N . GLY B 1 242 ? -25.688 13.18 28.688 1 97.5 242 GLY B N 1
ATOM 5409 C CA . GLY B 1 242 ? -25.938 12.102 29.625 1 97.5 242 GLY B CA 1
ATOM 5410 C C . GLY B 1 242 ? -26 10.734 28.969 1 97.5 242 GLY B C 1
ATOM 5411 O O . GLY B 1 242 ? -26.734 9.852 29.422 1 97.5 242 GLY B O 1
ATOM 5412 N N . LEU B 1 243 ? -25.391 10.57 27.875 1 98 243 LEU B N 1
ATOM 5413 C CA . LEU B 1 243 ? -25.359 9.305 27.156 1 98 243 LEU B CA 1
ATOM 5414 C C . LEU B 1 243 ? -24.094 8.523 27.469 1 98 243 LEU B C 1
ATOM 5416 O O . LEU B 1 243 ? -23.016 9.117 27.641 1 98 243 LEU B O 1
ATOM 5420 N N . PRO B 1 244 ? -24.219 7.148 27.531 1 98.19 244 PRO B N 1
ATOM 5421 C CA . PRO B 1 244 ? -22.984 6.367 27.641 1 98.19 244 PRO B CA 1
ATOM 5422 C C . PRO B 1 244 ? -22.047 6.578 26.453 1 98.19 244 PRO B C 1
ATOM 5424 O O . PRO B 1 244 ? -22.5 6.699 25.312 1 98.19 244 PRO B O 1
ATOM 5427 N N . VAL B 1 245 ? -20.828 6.562 26.75 1 98.06 245 VAL B N 1
ATOM 5428 C CA . VAL B 1 245 ? -19.828 6.789 25.703 1 98.06 245 VAL B CA 1
ATOM 5429 C C . VAL B 1 245 ? -19.578 5.492 24.938 1 98.06 245 VAL B C 1
ATOM 5431 O O . VAL B 1 245 ? -18.703 4.707 25.312 1 98.06 245 VAL B O 1
ATOM 5434 N N . THR B 1 246 ? -20.281 5.211 23.938 1 97.75 246 THR B N 1
ATOM 5435 C CA . THR B 1 246 ? -20.156 4.078 23.031 1 97.75 246 THR B CA 1
ATOM 5436 C C . THR B 1 246 ? -19.969 4.562 21.594 1 97.75 246 THR B C 1
ATOM 5438 O O . THR B 1 246 ? -20.359 5.684 21.25 1 97.75 246 THR B O 1
ATOM 5441 N N . PRO B 1 247 ? -19.359 3.75 20.75 1 97.06 247 PRO B N 1
ATOM 5442 C CA . PRO B 1 247 ? -19.203 4.16 19.359 1 97.06 247 PRO B CA 1
ATOM 5443 C C . PRO B 1 247 ? -20.531 4.484 18.688 1 97.06 247 PRO B C 1
ATOM 5445 O O . PRO B 1 247 ? -20.625 5.422 17.891 1 97.06 247 PRO B O 1
ATOM 5448 N N . ARG B 1 248 ? -21.516 3.766 19.031 1 97.56 248 ARG B N 1
ATOM 5449 C CA . ARG B 1 248 ? -22.844 4.004 18.469 1 97.56 248 ARG B CA 1
ATOM 5450 C C . ARG B 1 248 ? -23.359 5.379 18.859 1 97.56 248 ARG B C 1
ATOM 5452 O O . ARG B 1 248 ? -23.875 6.117 18.016 1 97.56 248 ARG B O 1
ATOM 5459 N N . ASN B 1 249 ? -23.266 5.711 20.141 1 98.31 249 ASN B N 1
ATOM 5460 C CA . ASN B 1 249 ? -23.734 7.004 20.625 1 98.31 249 ASN B CA 1
ATOM 5461 C C . ASN B 1 249 ? -22.891 8.148 20.078 1 98.31 249 ASN B C 1
ATOM 5463 O O . ASN B 1 249 ? -23.422 9.227 19.781 1 98.31 249 ASN B O 1
ATOM 5467 N N . LYS B 1 250 ? -21.609 7.906 20.047 1 98.25 250 LYS B N 1
ATOM 5468 C CA . LYS B 1 250 ? -20.719 8.922 19.469 1 98.25 250 LYS B CA 1
ATOM 5469 C C . LYS B 1 250 ? -21.094 9.219 18.016 1 98.25 250 LYS B C 1
ATOM 5471 O O . LYS B 1 250 ? -21.141 10.383 17.609 1 98.25 250 LYS B O 1
ATOM 5476 N N . ARG B 1 251 ? -21.297 8.172 17.281 1 97.94 251 ARG B N 1
ATOM 5477 C CA . ARG B 1 251 ? -21.734 8.352 15.891 1 97.94 251 ARG B CA 1
ATOM 5478 C C . ARG B 1 251 ? -23.062 9.094 15.828 1 97.94 251 ARG B C 1
ATOM 5480 O O . ARG B 1 251 ? -23.25 9.969 14.977 1 97.94 251 ARG B O 1
ATOM 5487 N N . HIS B 1 252 ? -23.953 8.766 16.734 1 97.81 252 HIS B N 1
ATOM 5488 C CA . HIS B 1 252 ? -25.281 9.383 16.781 1 97.81 252 HIS B CA 1
ATOM 5489 C C . HIS B 1 252 ? -25.172 10.883 17.047 1 97.81 252 HIS B C 1
ATOM 5491 O O . HIS B 1 252 ? -25.828 11.68 16.359 1 97.81 252 HIS B O 1
ATOM 5497 N N . VAL B 1 253 ? -24.375 11.297 18 1 97.81 253 VAL B N 1
ATOM 5498 C CA . VAL B 1 253 ? -24.297 12.703 18.375 1 97.81 253 VAL B CA 1
ATOM 5499 C C . VAL B 1 253 ? -23.578 13.492 17.281 1 97.81 253 VAL B C 1
ATOM 5501 O O . VAL B 1 253 ? -23.828 14.688 17.109 1 97.81 253 VAL B O 1
ATOM 5504 N N . LEU B 1 254 ? -22.641 12.867 16.562 1 97.5 254 LEU B N 1
ATOM 5505 C CA . LEU B 1 254 ? -21.938 13.531 15.461 1 97.5 254 LEU B CA 1
ATOM 5506 C C . LEU B 1 254 ? -22.875 13.758 14.281 1 97.5 254 LEU B C 1
ATOM 5508 O O . LEU B 1 254 ? -22.812 14.805 13.633 1 97.5 254 LEU B O 1
ATOM 5512 N N . GLY B 1 255 ? -23.75 12.781 14.047 1 96.06 255 GLY B N 1
ATOM 5513 C CA . GLY B 1 255 ? -24.672 12.891 12.922 1 96.06 255 GLY B CA 1
ATOM 5514 C C . GLY B 1 255 ? -23.984 13.188 11.609 1 96.06 255 GLY B C 1
ATOM 5515 O O . GLY B 1 255 ? -23.016 12.508 11.242 1 96.06 255 GLY B O 1
ATOM 5516 N N . PRO B 1 256 ? -24.422 14.172 10.883 1 96.62 256 PRO B N 1
ATOM 5517 C CA . PRO B 1 256 ? -23.875 14.484 9.555 1 96.62 256 PRO B CA 1
ATOM 5518 C C . PRO B 1 256 ? -22.469 15.055 9.617 1 96.62 256 PRO B C 1
ATOM 5520 O O . PRO B 1 256 ? -21.766 15.109 8.602 1 96.62 256 PRO B O 1
ATOM 5523 N N . ALA B 1 257 ? -22.078 15.586 10.812 1 97.31 257 ALA B N 1
ATOM 5524 C CA . ALA B 1 257 ? -20.75 16.172 10.953 1 97.31 257 ALA B CA 1
ATOM 5525 C C . ALA B 1 257 ? -19.656 15.148 10.68 1 97.31 257 ALA B C 1
ATOM 5527 O O . ALA B 1 257 ? -18.547 15.508 10.273 1 97.31 257 ALA B O 1
ATOM 5528 N N . LEU B 1 258 ? -20 13.859 10.961 1 97.75 258 LEU B N 1
ATOM 5529 C CA . LEU B 1 258 ? -19.047 12.789 10.703 1 97.75 258 LEU B CA 1
ATOM 5530 C C . LEU B 1 258 ? -18.641 12.758 9.234 1 97.75 258 LEU B C 1
ATOM 5532 O O . LEU B 1 258 ? -17.484 12.508 8.898 1 97.75 258 LEU B O 1
ATOM 5536 N N . TYR B 1 259 ? -19.578 13.102 8.352 1 98.12 259 TYR B N 1
ATOM 5537 C CA . TYR B 1 259 ? -19.375 12.969 6.91 1 98.12 259 TYR B CA 1
ATOM 5538 C C . TYR B 1 259 ? -18.719 14.211 6.336 1 98.12 259 TYR B C 1
ATOM 5540 O O . TYR B 1 259 ? -18.562 14.336 5.121 1 98.12 259 TYR B O 1
ATOM 5548 N N . LEU B 1 260 ? -18.359 15.141 7.199 1 98.25 260 LEU B N 1
ATOM 5549 C CA . LEU B 1 260 ? -17.578 16.297 6.789 1 98.25 260 LEU B CA 1
ATOM 5550 C C . LEU B 1 260 ? -16.078 16.016 6.883 1 98.25 260 LEU B C 1
ATOM 5552 O O . LEU B 1 260 ? -15.273 16.734 6.289 1 98.25 260 LEU B O 1
ATOM 5556 N N . VAL B 1 261 ? -15.719 15.031 7.699 1 98.5 261 VAL B N 1
ATOM 5557 C CA . VAL B 1 261 ? -14.32 14.633 7.816 1 98.5 261 VAL B CA 1
ATOM 5558 C C . VAL B 1 261 ? -13.875 13.922 6.539 1 98.5 261 VAL B C 1
ATOM 5560 O O . VAL B 1 261 ? -14.578 13.039 6.035 1 98.5 261 VAL B O 1
ATOM 5563 N N . ARG B 1 262 ? -12.766 14.266 6.023 1 98.56 262 ARG B N 1
ATOM 5564 C CA . ARG B 1 262 ? -12.289 13.719 4.758 1 98.56 262 ARG B CA 1
ATOM 5565 C C . ARG B 1 262 ? -11.438 12.469 4.984 1 98.56 262 ARG B C 1
ATOM 5567 O O . ARG B 1 262 ? -10.266 12.438 4.613 1 98.56 262 ARG B O 1
ATOM 5574 N N . ILE B 1 263 ? -12 11.438 5.441 1 98.56 263 ILE B N 1
ATOM 5575 C CA . ILE B 1 263 ? -11.344 10.227 5.914 1 98.56 263 ILE B CA 1
ATOM 5576 C C . ILE B 1 263 ? -10.562 9.586 4.77 1 98.56 263 ILE B C 1
ATOM 5578 O O . ILE B 1 263 ? -9.406 9.188 4.941 1 98.56 263 ILE B O 1
ATOM 5582 N N . PRO B 1 264 ? -11.094 9.539 3.477 1 98.25 264 PRO B N 1
ATOM 5583 C CA . PRO B 1 264 ? -10.383 8.859 2.393 1 98.25 264 PRO B CA 1
ATOM 5584 C C . PRO B 1 264 ? -9.109 9.594 1.971 1 98.25 264 PRO B C 1
ATOM 5586 O O . PRO B 1 264 ? -8.305 9.055 1.212 1 98.25 264 PRO B O 1
ATOM 5589 N N . THR B 1 265 ? -8.938 10.805 2.418 1 98.38 265 THR B N 1
ATOM 5590 C CA . THR B 1 265 ? -7.738 11.555 2.043 1 98.38 265 THR B CA 1
ATOM 5591 C C . THR B 1 265 ? -6.578 11.219 2.975 1 98.38 265 THR B C 1
ATOM 5593 O O . THR B 1 265 ? -5.445 11.648 2.744 1 98.38 265 THR B O 1
ATOM 5596 N N . MET B 1 266 ? -6.844 10.453 4.055 1 98.19 266 MET B N 1
ATOM 5597 C CA . MET B 1 266 ? -5.777 9.914 4.895 1 98.19 266 MET B CA 1
ATOM 5598 C C . MET B 1 266 ? -4.906 8.938 4.105 1 98.19 266 MET B C 1
ATOM 5600 O O . MET B 1 266 ? -5.316 8.438 3.055 1 98.19 266 MET B O 1
ATOM 5604 N N . THR B 1 267 ? -3.697 8.75 4.59 1 97.5 267 THR B N 1
ATOM 5605 C CA . THR B 1 267 ? -2.938 7.629 4.051 1 97.5 267 THR B CA 1
ATOM 5606 C C . THR B 1 267 ? -3.555 6.301 4.48 1 97.5 267 THR B C 1
ATOM 5608 O O . THR B 1 267 ? -4.25 6.23 5.492 1 97.5 267 THR B O 1
ATOM 5611 N N . LEU B 1 268 ? -3.33 5.32 3.75 1 97.38 268 LEU B N 1
ATOM 5612 C CA . LEU B 1 268 ? -3.838 3.99 4.074 1 97.38 268 LEU B CA 1
ATOM 5613 C C . LEU B 1 268 ? -3.402 3.566 5.473 1 97.38 268 LEU B C 1
ATOM 5615 O O . LEU B 1 268 ? -4.195 3.002 6.23 1 97.38 268 LEU B O 1
ATOM 5619 N N . GLU B 1 269 ? -2.244 3.828 5.805 1 96.81 269 GLU B N 1
ATOM 5620 C CA . GLU B 1 269 ? -1.702 3.469 7.113 1 96.81 269 GLU B CA 1
ATOM 5621 C C . GLU B 1 269 ? -2.412 4.227 8.234 1 96.81 269 GLU B C 1
ATOM 5623 O O . GLU B 1 269 ? -2.771 3.643 9.258 1 96.81 269 GLU B O 1
ATOM 5628 N N . GLU B 1 270 ? -2.568 5.531 7.984 1 97.56 270 GLU B N 1
ATOM 5629 C CA . GLU B 1 270 ? -3.279 6.344 8.969 1 97.56 270 GLU B CA 1
ATOM 5630 C C . GLU B 1 270 ? -4.707 5.844 9.164 1 97.56 270 GLU B C 1
ATOM 5632 O O . GLU B 1 270 ? -5.188 5.75 10.297 1 97.56 270 GLU B O 1
ATOM 5637 N N . PHE B 1 271 ? -5.348 5.59 8.078 1 98.38 271 PHE B N 1
ATOM 5638 C CA . PHE B 1 271 ? -6.715 5.082 8.133 1 98.38 271 PHE B CA 1
ATOM 5639 C C . PHE B 1 271 ? -6.77 3.754 8.875 1 98.38 271 PHE B C 1
ATOM 5641 O O . PHE B 1 271 ? -7.613 3.564 9.758 1 98.38 271 PHE B O 1
ATOM 5648 N N . ALA B 1 272 ? -5.883 2.803 8.492 1 97.88 272 ALA B N 1
ATOM 5649 C CA . ALA B 1 272 ? -5.875 1.452 9.047 1 97.88 272 ALA B CA 1
ATOM 5650 C C . ALA B 1 272 ? -5.621 1.479 10.547 1 97.88 272 ALA B C 1
ATOM 5652 O O . ALA B 1 272 ? -6.215 0.703 11.297 1 97.88 272 ALA B O 1
ATOM 5653 N N . ASN B 1 273 ? -4.785 2.334 11.031 1 97.31 273 ASN B N 1
ATOM 5654 C CA . ASN B 1 273 ? -4.383 2.367 12.438 1 97.31 273 ASN B CA 1
ATOM 5655 C C . ASN B 1 273 ? -5.262 3.312 13.25 1 97.31 273 ASN B C 1
ATOM 5657 O O . ASN B 1 273 ? -5.121 3.398 14.469 1 97.31 273 ASN B O 1
ATOM 5661 N N . GLY B 1 274 ? -6.164 4.027 12.609 1 96.88 274 GLY B N 1
ATOM 5662 C CA . GLY B 1 274 ? -6.992 4.996 13.312 1 96.88 274 GLY B CA 1
ATOM 5663 C C . GLY B 1 274 ? -8.477 4.785 13.094 1 96.88 274 GLY B C 1
ATOM 5664 O O . GLY B 1 274 ? -9.125 4.051 13.844 1 96.88 274 GLY B O 1
ATOM 5665 N N . ALA B 1 275 ? -8.969 5.375 12.008 1 97.69 275 ALA B N 1
ATOM 5666 C CA . ALA B 1 275 ? -10.406 5.43 11.758 1 97.69 275 ALA B CA 1
ATOM 5667 C C . ALA B 1 275 ? -10.984 4.031 11.562 1 97.69 275 ALA B C 1
ATOM 5669 O O . ALA B 1 275 ? -12.094 3.748 12.008 1 97.69 275 ALA B O 1
ATOM 5670 N N . ALA B 1 276 ? -10.25 3.148 10.93 1 97.5 276 ALA B N 1
ATOM 5671 C CA . ALA B 1 276 ? -10.742 1.811 10.617 1 97.5 276 ALA B CA 1
ATOM 5672 C C . ALA B 1 276 ? -10.969 0.999 11.891 1 97.5 276 ALA B C 1
ATOM 5674 O O . ALA B 1 276 ? -11.758 0.049 11.898 1 97.5 276 ALA B O 1
ATOM 5675 N N . GLN B 1 277 ? -10.305 1.287 12.93 1 96.06 277 GLN B N 1
ATOM 5676 C CA . GLN B 1 277 ? -10.383 0.515 14.164 1 96.06 277 GLN B CA 1
ATOM 5677 C C . GLN B 1 277 ? -11.156 1.276 15.242 1 96.06 277 GLN B C 1
ATOM 5679 O O . GLN B 1 277 ? -11.211 0.851 16.391 1 96.06 277 GLN B O 1
ATOM 5684 N N . SER B 1 278 ? -11.734 2.438 14.922 1 95.19 278 SER B N 1
ATOM 5685 C CA . SER B 1 278 ? -12.406 3.301 15.883 1 95.19 278 SER B CA 1
ATOM 5686 C C . SER B 1 278 ? -13.797 2.77 16.219 1 95.19 278 SER B C 1
ATOM 5688 O O . SER B 1 278 ? -14.398 3.18 17.219 1 95.19 278 SER B O 1
ATOM 5690 N N . ASP B 1 279 ? -14.375 1.868 15.398 1 95.06 279 ASP B N 1
ATOM 5691 C CA . ASP B 1 279 ? -15.711 1.287 15.531 1 95.06 279 ASP B CA 1
ATOM 5692 C C . ASP B 1 279 ? -16.797 2.336 15.289 1 95.06 279 ASP B C 1
ATOM 5694 O O . ASP B 1 279 ? -17.984 2.072 15.5 1 95.06 279 ASP B O 1
ATOM 5698 N N . ILE B 1 280 ? -16.359 3.559 14.922 1 97.06 280 ILE B N 1
ATOM 5699 C CA . ILE B 1 280 ? -17.312 4.613 14.602 1 97.06 280 ILE B CA 1
ATOM 5700 C C . ILE B 1 280 ? -17.891 4.383 13.211 1 97.06 280 ILE B C 1
ATOM 5702 O O . ILE B 1 280 ? -19.078 4.637 12.969 1 97.06 280 ILE B O 1
ATOM 5706 N N . LEU B 1 281 ? -17.062 3.92 12.375 1 97.56 281 LEU B N 1
ATOM 5707 C CA . LEU B 1 281 ? -17.484 3.586 11.023 1 97.56 281 LEU B CA 1
ATOM 5708 C C . LEU B 1 281 ? -18.172 2.219 10.992 1 97.56 281 LEU B C 1
ATOM 5710 O O . LEU B 1 281 ? -17.781 1.31 11.727 1 97.56 281 LEU B O 1
ATOM 5714 N N . THR B 1 282 ? -19.172 2.115 10.18 1 96.94 282 THR B N 1
ATOM 5715 C CA . THR B 1 282 ? -19.734 0.796 9.945 1 96.94 282 THR B CA 1
ATOM 5716 C C . THR B 1 282 ? -18.75 -0.108 9.219 1 96.94 282 THR B C 1
ATOM 5718 O O . THR B 1 282 ? -17.812 0.376 8.578 1 96.94 282 THR B O 1
ATOM 5721 N N . LEU B 1 283 ? -18.953 -1.381 9.344 1 96.5 283 LEU B N 1
ATOM 5722 C CA . LEU B 1 283 ? -18.094 -2.322 8.641 1 96.5 283 LEU B CA 1
ATOM 5723 C C . LEU B 1 283 ? -18.172 -2.104 7.133 1 96.5 283 LEU B C 1
ATOM 5725 O O . LEU B 1 283 ? -17.172 -2.264 6.43 1 96.5 283 LEU B O 1
ATOM 5729 N N . GLU B 1 284 ? -19.312 -1.771 6.629 1 96.94 284 GLU B N 1
ATOM 5730 C CA . GLU B 1 284 ? -19.5 -1.501 5.203 1 96.94 284 GLU B CA 1
ATOM 5731 C C . GLU B 1 284 ? -18.719 -0.267 4.77 1 96.94 284 GLU B C 1
ATOM 5733 O O . GLU B 1 284 ? -18.062 -0.278 3.729 1 96.94 284 GLU B O 1
ATOM 5738 N N . GLU B 1 285 ? -18.844 0.799 5.566 1 97.56 285 GLU B N 1
ATOM 5739 C CA . GLU B 1 285 ? -18.094 2.014 5.277 1 97.56 285 GLU B CA 1
ATOM 5740 C C . GLU B 1 285 ? -16.594 1.74 5.266 1 97.56 285 GLU B C 1
ATOM 5742 O O . GLU B 1 285 ? -15.875 2.189 4.363 1 97.56 285 GLU B O 1
ATOM 5747 N N . THR B 1 286 ? -16.141 1.011 6.32 1 97.81 286 THR B N 1
ATOM 5748 C CA . THR B 1 286 ? -14.719 0.678 6.418 1 97.81 286 THR B CA 1
ATOM 5749 C C . THR B 1 286 ? -14.273 -0.15 5.215 1 97.81 286 THR B C 1
ATOM 5751 O O . THR B 1 286 ? -13.211 0.106 4.637 1 97.81 286 THR B O 1
ATOM 5754 N N . HIS B 1 287 ? -15.117 -1.11 4.887 1 96.5 287 HIS B N 1
ATOM 5755 C CA . HIS B 1 287 ? -14.867 -1.948 3.717 1 96.5 287 HIS B CA 1
ATOM 5756 C C . HIS B 1 287 ? -14.727 -1.104 2.455 1 96.5 287 HIS B C 1
ATOM 5758 O O . HIS B 1 287 ? -13.758 -1.257 1.707 1 96.5 287 HIS B O 1
ATOM 5764 N N . ASN B 1 288 ? -15.633 -0.261 2.215 1 97.75 288 ASN B N 1
ATOM 5765 C CA . ASN B 1 288 ? -15.648 0.562 1.011 1 97.75 288 ASN B CA 1
ATOM 5766 C C . ASN B 1 288 ? -14.453 1.511 0.968 1 97.75 288 ASN B C 1
ATOM 5768 O O . ASN B 1 288 ? -13.898 1.769 -0.101 1 97.75 288 ASN B O 1
ATOM 5772 N N . ILE B 1 289 ? -14.07 2.012 2.076 1 98.31 289 ILE B N 1
ATOM 5773 C CA . ILE B 1 289 ? -12.945 2.939 2.113 1 98.31 289 ILE B CA 1
ATOM 5774 C C . ILE B 1 289 ? -11.641 2.189 1.823 1 98.31 289 ILE B C 1
ATOM 5776 O O . ILE B 1 289 ? -10.773 2.697 1.114 1 98.31 289 ILE B O 1
ATOM 5780 N N . PHE B 1 290 ? -11.492 0.994 2.371 1 98.31 290 PHE B N 1
ATOM 5781 C CA . PHE B 1 290 ? -10.336 0.179 2.023 1 98.31 290 PHE B CA 1
ATOM 5782 C C . PHE B 1 290 ? -10.273 -0.067 0.521 1 98.31 290 PHE B C 1
ATOM 5784 O O . PHE B 1 290 ? -9.211 0.017 -0.088 1 98.31 290 PHE B O 1
ATOM 5791 N N . LEU B 1 291 ? -11.398 -0.389 -0.035 1 97.75 291 LEU B N 1
ATOM 5792 C CA . LEU B 1 291 ? -11.453 -0.633 -1.472 1 97.75 291 LEU B CA 1
ATOM 5793 C C . LEU B 1 291 ? -11.117 0.632 -2.252 1 97.75 291 LEU B C 1
ATOM 5795 O O . LEU B 1 291 ? -10.492 0.563 -3.314 1 97.75 291 LEU B O 1
ATOM 5799 N N . TRP B 1 292 ? -11.57 1.736 -1.77 1 97.5 292 TRP B N 1
ATOM 5800 C CA . TRP B 1 292 ? -11.234 3.006 -2.406 1 97.5 292 TRP B CA 1
ATOM 5801 C C . TRP B 1 292 ? -9.727 3.174 -2.535 1 97.5 292 TRP B C 1
ATOM 5803 O O . TRP B 1 292 ? -9.234 3.678 -3.547 1 97.5 292 TRP B O 1
ATOM 5813 N N . TYR B 1 293 ? -8.961 2.746 -1.518 1 97.62 293 TYR B N 1
ATOM 5814 C CA . TYR B 1 293 ? -7.508 2.879 -1.515 1 97.62 293 TYR B CA 1
ATOM 5815 C C . TYR B 1 293 ? -6.867 1.888 -2.479 1 97.62 293 TYR B C 1
ATOM 5817 O O . TYR B 1 293 ? -5.824 2.174 -3.07 1 97.62 293 TYR B O 1
ATOM 5825 N N . THR B 1 294 ? -7.43 0.703 -2.586 1 96.62 294 THR B N 1
ATOM 5826 C CA . THR B 1 294 ? -6.617 -0.422 -3.037 1 96.62 294 THR B CA 1
ATOM 5827 C C . THR B 1 294 ? -7.203 -1.038 -4.305 1 96.62 294 THR B C 1
ATOM 5829 O O . THR B 1 294 ? -6.48 -1.654 -5.09 1 96.62 294 THR B O 1
ATOM 5832 N N . ALA B 1 295 ? -8.5 -0.905 -4.512 1 96.19 295 ALA B N 1
ATOM 5833 C CA . ALA B 1 295 ? -9.164 -1.585 -5.621 1 96.19 295 ALA B CA 1
ATOM 5834 C C . ALA B 1 295 ? -9.031 -0.786 -6.914 1 96.19 295 ALA B C 1
ATOM 5836 O O . ALA B 1 295 ? -8.859 0.435 -6.883 1 96.19 295 ALA B O 1
ATOM 5837 N N . ALA B 1 296 ? -9.062 -1.474 -8.031 1 95.56 296 ALA B N 1
ATOM 5838 C CA . ALA B 1 296 ? -9.078 -0.834 -9.344 1 95.56 296 ALA B CA 1
ATOM 5839 C C . ALA B 1 296 ? -10.391 -0.109 -9.586 1 95.56 296 ALA B C 1
ATOM 5841 O O . ALA B 1 296 ? -10.406 1.043 -10.031 1 95.56 296 ALA B O 1
ATOM 5842 N N . ASN B 1 297 ? -11.461 -0.76 -9.312 1 93.69 297 ASN B N 1
ATOM 5843 C CA . ASN B 1 297 ? -12.781 -0.143 -9.352 1 93.69 297 ASN B CA 1
ATOM 5844 C C . ASN B 1 297 ? -13.164 0.438 -7.992 1 93.69 297 ASN B C 1
ATOM 5846 O O . ASN B 1 297 ? -13.492 -0.305 -7.062 1 93.69 297 ASN B O 1
ATOM 5850 N N . LYS B 1 298 ? -13.133 1.679 -7.938 1 94.5 298 LYS B N 1
ATOM 5851 C CA . LYS B 1 298 ? -13.336 2.373 -6.668 1 94.5 298 LYS B CA 1
ATOM 5852 C C . LYS B 1 298 ? -14.828 2.564 -6.379 1 94.5 298 LYS B C 1
ATOM 5854 O O . LYS B 1 298 ? -15.578 3.006 -7.246 1 94.5 298 LYS B O 1
ATOM 5859 N N . PRO B 1 299 ? -15.234 2.248 -5.238 1 95.88 299 PRO B N 1
ATOM 5860 C CA . PRO B 1 299 ? -16.641 2.424 -4.871 1 95.88 299 PRO B CA 1
ATOM 5861 C C . PRO B 1 299 ? -17.016 3.885 -4.613 1 95.88 299 PRO B C 1
ATOM 5863 O O . PRO B 1 299 ? -16.125 4.727 -4.461 1 95.88 299 PRO B O 1
ATOM 5866 N N . LEU B 1 300 ? -18.281 4.137 -4.539 1 96.25 300 LEU B N 1
ATOM 5867 C CA . LEU B 1 300 ? -18.781 5.445 -4.133 1 96.25 300 LEU B CA 1
ATOM 5868 C C . LEU B 1 300 ? -18.75 5.594 -2.615 1 96.25 300 LEU B C 1
ATOM 5870 O O . LEU B 1 300 ? -19.141 4.672 -1.893 1 96.25 300 LEU B O 1
ATOM 5874 N N . LEU B 1 301 ? -18.203 6.668 -2.186 1 97.56 301 LEU B N 1
ATOM 5875 C CA . LEU B 1 301 ? -18.109 6.914 -0.75 1 97.56 301 LEU B CA 1
ATOM 5876 C C . LEU B 1 301 ? -18.953 8.125 -0.35 1 97.56 301 LEU B C 1
ATOM 5878 O O . LEU B 1 301 ? -19.141 9.039 -1.149 1 97.56 301 LEU B O 1
ATOM 5882 N N . ASP B 1 302 ? -19.469 8.172 0.871 1 96.56 302 ASP B N 1
ATOM 5883 C CA . ASP B 1 302 ? -20.234 9.289 1.417 1 96.56 302 ASP B CA 1
ATOM 5884 C C . ASP B 1 302 ? -19.297 10.344 2.012 1 96.56 302 ASP B C 1
ATOM 5886 O O . ASP B 1 302 ? -19.766 11.406 2.441 1 96.56 302 ASP B O 1
ATOM 5890 N N . PHE B 1 303 ? -18.031 10.094 2.041 1 98.19 303 PHE B N 1
ATOM 5891 C CA . PHE B 1 303 ? -17.031 11.008 2.582 1 98.19 303 PHE B CA 1
ATOM 5892 C C . PHE B 1 303 ? -16.375 11.82 1.471 1 98.19 303 PHE B C 1
ATOM 5894 O O . PHE B 1 303 ? -16.234 11.344 0.344 1 98.19 303 PHE B O 1
ATOM 5901 N N . PRO B 1 304 ? -15.992 13.07 1.791 1 97.69 304 PRO B N 1
ATOM 5902 C CA . PRO B 1 304 ? -15.273 13.852 0.787 1 97.69 304 PRO B CA 1
ATOM 5903 C C . PRO B 1 304 ? -13.961 13.203 0.356 1 97.69 304 PRO B C 1
ATOM 5905 O O . PRO B 1 304 ? -13.258 12.617 1.183 1 97.69 304 PRO B O 1
ATOM 5908 N N . LEU B 1 305 ? -13.539 13.414 -0.897 1 97.75 305 LEU B N 1
ATOM 5909 C CA . LEU B 1 305 ? -12.398 12.703 -1.474 1 97.75 305 LEU B CA 1
ATOM 5910 C C . LEU B 1 305 ? -11.25 13.664 -1.749 1 97.75 305 LEU B C 1
ATOM 5912 O O . LEU B 1 305 ? -10.141 13.234 -2.062 1 97.75 305 LEU B O 1
ATOM 5916 N N . THR B 1 306 ? -11.516 14.906 -1.61 1 97.62 306 THR B N 1
ATOM 5917 C CA . THR B 1 306 ? -10.5 15.898 -1.954 1 97.62 306 THR B CA 1
ATOM 5918 C C . THR B 1 306 ? -9.766 16.375 -0.707 1 97.62 306 THR B C 1
ATOM 5920 O O . THR B 1 306 ? -10.383 16.656 0.321 1 97.62 306 THR B O 1
ATOM 5923 N N . LYS B 1 307 ? -8.469 16.406 -0.799 1 97.5 307 LYS B N 1
ATOM 5924 C CA . LYS B 1 307 ? -7.648 16.922 0.297 1 97.5 307 LYS B CA 1
ATOM 5925 C C . LYS B 1 307 ? -7.914 18.406 0.538 1 97.5 307 LYS B C 1
ATOM 5927 O O . LYS B 1 307 ? -8.25 19.141 -0.393 1 97.5 307 LYS B O 1
ATOM 5932 N N . ARG B 1 308 ? -7.754 18.828 1.723 1 97.44 308 ARG B N 1
ATOM 5933 C CA . ARG B 1 308 ? -7.879 20.234 2.053 1 97.44 308 ARG B CA 1
ATOM 5934 C C . ARG B 1 308 ? -6.77 21.062 1.397 1 97.44 308 ARG B C 1
ATOM 5936 O O . ARG B 1 308 ? -5.66 20.562 1.195 1 97.44 308 ARG B O 1
ATOM 5943 N N . LYS B 1 309 ? -7.094 22.234 1.146 1 96.38 309 LYS B N 1
ATOM 5944 C CA . LYS B 1 309 ? -6.102 23.125 0.554 1 96.38 309 LYS B CA 1
ATOM 5945 C C . LYS B 1 309 ? -4.965 23.406 1.531 1 96.38 309 LYS B C 1
ATOM 5947 O O . LYS B 1 309 ? -3.803 23.5 1.128 1 96.38 309 LYS B O 1
ATOM 5952 N N . GLY B 1 310 ? -5.309 23.531 2.789 1 95.44 310 GLY B N 1
ATOM 5953 C CA . GLY B 1 310 ? -4.312 23.859 3.793 1 95.44 310 GLY B CA 1
ATOM 5954 C C . GLY B 1 310 ? -3.807 25.281 3.684 1 95.44 310 GLY B C 1
ATOM 5955 O O . GLY B 1 310 ? -4.508 26.156 3.17 1 95.44 310 GLY B O 1
ATOM 5956 N N . LEU B 1 311 ? -2.65 25.562 4.379 1 95.31 311 LEU B N 1
ATOM 5957 C CA . LEU B 1 311 ? -2.01 26.875 4.352 1 95.31 311 LEU B CA 1
ATOM 5958 C C . LEU B 1 311 ? -0.673 26.812 3.619 1 95.31 311 LEU B C 1
ATOM 5960 O O . LEU B 1 311 ? 0.145 25.938 3.891 1 95.31 311 LEU B O 1
ATOM 5964 N N . ALA B 1 312 ? -0.494 27.75 2.764 1 94.25 312 ALA B N 1
ATOM 5965 C CA . ALA B 1 312 ? 0.778 27.797 2.049 1 94.25 312 ALA B CA 1
ATOM 5966 C C . ALA B 1 312 ? 1.841 28.516 2.873 1 94.25 312 ALA B C 1
ATOM 5968 O O . ALA B 1 312 ? 1.627 29.641 3.324 1 94.25 312 ALA B O 1
ATOM 5969 N N . PRO B 1 313 ? 2.904 27.844 3.031 1 96.12 313 PRO B N 1
ATOM 5970 C CA . PRO B 1 313 ? 3.971 28.516 3.773 1 96.12 313 PRO B CA 1
ATOM 5971 C C . PRO B 1 313 ? 4.598 29.656 2.988 1 96.12 313 PRO B C 1
ATOM 5973 O O . PRO B 1 313 ? 4.734 29.578 1.765 1 96.12 313 PRO B O 1
ATOM 5976 N N . GLN B 1 314 ? 4.906 30.766 3.707 1 97.19 314 GLN B N 1
ATOM 5977 C CA . GLN B 1 314 ? 5.648 31.906 3.164 1 97.19 314 GLN B CA 1
ATOM 5978 C C . GLN B 1 314 ? 7.09 31.906 3.668 1 97.19 314 GLN B C 1
ATOM 5980 O O . GLN B 1 314 ? 7.383 31.344 4.727 1 97.19 314 GLN B O 1
ATOM 5985 N N . ARG B 1 315 ? 7.949 32.5 2.887 1 97.31 315 ARG B N 1
ATOM 5986 C CA . ARG B 1 315 ? 9.367 32.469 3.229 1 97.31 315 ARG B CA 1
ATOM 5987 C C . ARG B 1 315 ? 9.945 33.906 3.236 1 97.31 315 ARG B C 1
ATOM 5989 O O . ARG B 1 315 ? 9.711 34.656 2.305 1 97.31 315 ARG B O 1
ATOM 5996 N N . CYS B 1 316 ? 10.594 34.219 4.289 1 97.94 316 CYS B N 1
ATOM 5997 C CA . CYS B 1 316 ? 11.32 35.5 4.402 1 97.94 316 CYS B CA 1
ATOM 5998 C C . CYS B 1 316 ? 12.812 35.281 4.191 1 97.94 316 CYS B C 1
ATOM 6000 O O . CYS B 1 316 ? 13.492 34.719 5.047 1 97.94 316 CYS B O 1
ATOM 6002 N N . HIS B 1 317 ? 13.297 35.781 3.162 1 96.69 317 HIS B N 1
ATOM 6003 C CA . HIS B 1 317 ? 14.719 35.656 2.846 1 96.69 317 HIS B CA 1
ATOM 6004 C C . HIS B 1 317 ? 15.492 36.875 3.342 1 96.69 317 HIS B C 1
ATOM 6006 O O . HIS B 1 317 ? 15.25 38 2.881 1 96.69 317 HIS B O 1
ATOM 6012 N N . ARG B 1 318 ? 16.422 36.656 4.184 1 94.5 318 ARG B N 1
ATOM 6013 C CA . ARG B 1 318 ? 17.078 37.75 4.859 1 94.5 318 ARG B CA 1
ATOM 6014 C C . ARG B 1 318 ? 18.297 38.219 4.062 1 94.5 318 ARG B C 1
ATOM 6016 O O . ARG B 1 318 ? 18.797 39.312 4.297 1 94.5 318 ARG B O 1
ATOM 6023 N N . PHE B 1 319 ? 18.828 37.406 3.115 1 95.31 319 PHE B N 1
ATOM 6024 C CA . PHE B 1 319 ? 20.094 37.75 2.461 1 95.31 319 PHE B CA 1
ATOM 6025 C C . PHE B 1 319 ? 19.875 38 0.971 1 95.31 319 PHE B C 1
ATOM 6027 O O . PHE B 1 319 ? 19.047 37.312 0.338 1 95.31 319 PHE B O 1
ATOM 6034 N N . GLN B 1 320 ? 20.656 38.875 0.463 1 92.81 320 GLN B N 1
ATOM 6035 C CA . GLN B 1 320 ? 20.562 39.219 -0.957 1 92.81 320 GLN B CA 1
ATOM 6036 C C . GLN B 1 320 ? 21.5 38.312 -1.782 1 92.81 320 GLN B C 1
ATOM 6038 O O . GLN B 1 320 ? 21.328 38.219 -2.998 1 92.81 320 GLN B O 1
ATOM 6043 N N . SER B 1 321 ? 22.516 37.75 -1.093 1 90.5 321 SER B N 1
ATOM 6044 C CA . SER B 1 321 ? 23.453 36.875 -1.792 1 90.5 321 SER B CA 1
ATOM 6045 C C . SER B 1 321 ? 24.047 35.812 -0.853 1 90.5 321 SER B C 1
ATOM 6047 O O . SER B 1 321 ? 23.859 35.906 0.365 1 90.5 321 SER B O 1
ATOM 6049 N N . SER B 1 322 ? 24.562 34.75 -1.476 1 88.31 322 SER B N 1
ATOM 6050 C CA . SER B 1 322 ? 25.25 33.719 -0.713 1 88.31 322 SER B CA 1
ATOM 6051 C C . SER B 1 322 ? 26.656 33.469 -1.235 1 88.31 322 SER B C 1
ATOM 6053 O O . SER B 1 322 ? 26.938 33.719 -2.412 1 88.31 322 SER B O 1
ATOM 6055 N N . ALA B 1 323 ? 27.547 33.031 -0.235 1 85 323 ALA B N 1
ATOM 6056 C CA . ALA B 1 323 ? 28.938 32.781 -0.609 1 85 323 ALA B CA 1
ATOM 6057 C C . ALA B 1 323 ? 29.359 31.375 -0.164 1 85 323 ALA B C 1
ATOM 6059 O O . ALA B 1 323 ? 28.719 30.766 0.696 1 85 323 ALA B O 1
ATOM 6060 N N . TYR B 1 324 ? 30.312 30.469 -0.679 1 75.81 324 TYR B N 1
ATOM 6061 C CA . TYR B 1 324 ? 30.75 29.172 -0.203 1 75.81 324 TYR B CA 1
ATOM 6062 C C . TYR B 1 324 ? 32.281 29.109 -0.097 1 75.81 324 TYR B C 1
ATOM 6064 O O . TYR B 1 324 ? 32.812 28.391 0.745 1 75.81 324 TYR B O 1
ATOM 6072 N N . ARG B 1 325 ? 33.156 29.516 -1.282 1 63.47 325 ARG B N 1
ATOM 6073 C CA . ARG B 1 325 ? 34.562 29.203 -1.441 1 63.47 325 ARG B CA 1
ATOM 6074 C C . ARG B 1 325 ? 35.438 30.109 -0.552 1 63.47 325 ARG B C 1
ATOM 6076 O O . ARG B 1 325 ? 36.469 29.672 -0.023 1 63.47 325 ARG B O 1
ATOM 6083 N N . SER B 1 326 ? 35.094 31.25 -0.56 1 56.41 326 SER B N 1
ATOM 6084 C CA . SER B 1 326 ? 36.062 32.156 0.04 1 56.41 326 SER B CA 1
ATOM 6085 C C . SER B 1 326 ? 36 32.125 1.563 1 56.41 326 SER B C 1
ATOM 6087 O O . SER B 1 326 ? 36.969 32.469 2.244 1 56.41 326 SER B O 1
ATOM 6089 N N . ASN B 1 327 ? 34.875 31.688 2.092 1 59.91 327 ASN B N 1
ATOM 6090 C CA . ASN B 1 327 ? 34.688 31.859 3.527 1 59.91 327 ASN B CA 1
ATOM 6091 C C . ASN B 1 327 ? 34.5 30.531 4.238 1 59.91 327 ASN B C 1
ATOM 6093 O O . ASN B 1 327 ? 33.938 29.578 3.66 1 59.91 327 ASN B O 1
ATOM 6097 N N . GLN B 1 328 ? 35.5 30 4.969 1 67.31 328 GLN B N 1
ATOM 6098 C CA . GLN B 1 328 ? 35.688 28.781 5.754 1 67.31 328 GLN B CA 1
ATOM 6099 C C . GLN B 1 328 ? 34.5 28.531 6.684 1 67.31 328 GLN B C 1
ATOM 6101 O O . GLN B 1 328 ? 34.688 28.125 7.832 1 67.31 328 GLN B O 1
ATOM 6106 N N . TRP B 1 329 ? 33.344 28.828 6.258 1 78.62 329 TRP B N 1
ATOM 6107 C CA . TRP B 1 329 ? 32.219 28.609 7.172 1 78.62 329 TRP B CA 1
ATOM 6108 C C . TRP B 1 329 ? 31.844 27.141 7.223 1 78.62 329 TRP B C 1
ATOM 6110 O O . TRP B 1 329 ? 31.844 26.453 6.199 1 78.62 329 TRP B O 1
ATOM 6120 N N . ARG B 1 330 ? 31.672 26.75 8.516 1 79.69 330 ARG B N 1
ATOM 6121 C CA . ARG B 1 330 ? 31.328 25.359 8.773 1 79.69 330 ARG B CA 1
ATOM 6122 C C . ARG B 1 330 ? 30.359 25.234 9.945 1 79.69 330 ARG B C 1
ATOM 6124 O O . ARG B 1 330 ? 30.203 26.172 10.727 1 79.69 330 ARG B O 1
ATOM 6131 N N . TYR B 1 331 ? 29.656 24.203 9.883 1 81.5 331 TYR B N 1
ATOM 6132 C CA . TYR B 1 331 ? 28.844 23.828 11.031 1 81.5 331 TYR B CA 1
ATOM 6133 C C . TYR B 1 331 ? 29.609 22.938 12 1 81.5 331 TYR B C 1
ATOM 6135 O O . TYR B 1 331 ? 29.969 21.812 11.656 1 81.5 331 TYR B O 1
ATOM 6143 N N . ARG B 1 332 ? 29.953 23.484 13.125 1 83.19 332 ARG B N 1
ATOM 6144 C CA . ARG B 1 332 ? 30.734 22.719 14.094 1 83.19 332 ARG B CA 1
ATOM 6145 C C . ARG B 1 332 ? 30.094 22.781 15.477 1 83.19 332 ARG B C 1
ATOM 6147 O O . ARG B 1 332 ? 30.797 22.938 16.484 1 83.19 332 ARG B O 1
ATOM 6154 N N . GLY B 1 333 ? 28.828 22.859 15.523 1 88.56 333 GLY B N 1
ATOM 6155 C CA . GLY B 1 333 ? 28.141 22.781 16.812 1 88.56 333 GLY B CA 1
ATOM 6156 C C . GLY B 1 333 ? 27.953 24.141 17.453 1 88.56 333 GLY B C 1
ATOM 6157 O O . GLY B 1 333 ? 27.391 24.234 18.547 1 88.56 333 GLY B O 1
ATOM 6158 N N . ARG B 1 334 ? 28.422 25.172 16.812 1 91 334 ARG B N 1
ATOM 6159 C CA . ARG B 1 334 ? 28.188 26.531 17.328 1 91 334 ARG B CA 1
ATOM 6160 C C . ARG B 1 334 ? 26.797 27.016 16.953 1 91 334 ARG B C 1
ATOM 6162 O O . ARG B 1 334 ? 26.203 26.547 15.977 1 91 334 ARG B O 1
ATOM 6169 N N . CYS B 1 335 ? 26.375 27.984 17.703 1 93.75 335 CYS B N 1
ATOM 6170 C CA . CYS B 1 335 ? 25 28.438 17.547 1 93.75 335 CYS B CA 1
ATOM 6171 C C . CYS B 1 335 ? 24.922 29.609 16.578 1 93.75 335 CYS B C 1
ATOM 6173 O O . CYS B 1 335 ? 25.656 30.594 16.734 1 93.75 335 CYS B O 1
ATOM 6175 N N . ASP B 1 336 ? 24.188 29.453 15.609 1 94.25 336 ASP B N 1
ATOM 6176 C CA . ASP B 1 336 ? 23.75 30.578 14.781 1 94.25 336 ASP B CA 1
ATOM 6177 C C . ASP B 1 336 ? 22.422 31.141 15.258 1 94.25 336 ASP B C 1
ATOM 6179 O O . ASP B 1 336 ? 21.469 30.391 15.516 1 94.25 336 ASP B O 1
ATOM 6183 N N . SER B 1 337 ? 22.375 32.5 15.422 1 95.94 337 SER B N 1
ATOM 6184 C CA . SER B 1 337 ? 21.156 33.062 15.984 1 95.94 337 SER B CA 1
ATOM 6185 C C . SER B 1 337 ? 20.875 34.438 15.414 1 95.94 337 SER B C 1
ATOM 6187 O O . SER B 1 337 ? 21.797 35.156 15.016 1 95.94 337 SER B O 1
ATOM 6189 N N . ILE B 1 338 ? 19.609 34.781 15.375 1 96.88 338 ILE B N 1
ATOM 6190 C CA . ILE B 1 338 ? 19.156 36.094 14.906 1 96.88 338 ILE B CA 1
ATOM 6191 C C . ILE B 1 338 ? 17.859 36.5 15.609 1 96.88 338 ILE B C 1
ATOM 6193 O O . ILE B 1 338 ? 17.047 35.625 15.93 1 96.88 338 ILE B O 1
ATOM 6197 N N . GLN B 1 339 ? 17.766 37.719 15.898 1 97.81 339 GLN B N 1
ATOM 6198 C CA . GLN B 1 339 ? 16.531 38.25 16.453 1 97.81 339 GLN B CA 1
ATOM 6199 C C . GLN B 1 339 ? 15.664 38.875 15.367 1 97.81 339 GLN B C 1
ATOM 6201 O O . GLN B 1 339 ? 16.188 39.469 14.422 1 97.81 339 GLN B O 1
ATOM 6206 N N . PHE B 1 340 ? 14.391 38.75 15.555 1 98.25 340 PHE B N 1
ATOM 6207 C CA . PHE B 1 340 ? 13.492 39.344 14.57 1 98.25 340 PHE B CA 1
ATOM 6208 C C . PHE B 1 340 ? 12.203 39.812 15.227 1 98.25 340 PHE B C 1
ATOM 6210 O O . PHE B 1 340 ? 11.852 39.344 16.312 1 98.25 340 PHE B O 1
ATOM 6217 N N . ALA B 1 341 ? 11.57 40.719 14.648 1 98.31 341 ALA B N 1
ATOM 6218 C CA . ALA B 1 341 ? 10.234 41.219 14.992 1 98.31 341 ALA B CA 1
ATOM 6219 C C . ALA B 1 341 ? 9.391 41.406 13.742 1 98.31 341 ALA B C 1
ATOM 6221 O O . ALA B 1 341 ? 9.93 41.594 12.648 1 98.31 341 ALA B O 1
ATOM 6222 N N . VAL B 1 342 ? 8.133 41.281 13.914 1 98.19 342 VAL B N 1
ATOM 6223 C CA . VAL B 1 342 ? 7.215 41.438 12.789 1 98.19 342 VAL B CA 1
ATOM 6224 C C . VAL B 1 342 ? 6.195 42.531 13.086 1 98.19 342 VAL B C 1
ATOM 6226 O O . VAL B 1 342 ? 5.984 42.906 14.25 1 98.19 342 VAL B O 1
ATOM 6229 N N . ASP B 1 343 ? 5.531 43 12.016 1 97.31 343 ASP B N 1
ATOM 6230 C CA . ASP B 1 343 ? 4.59 44.094 12.172 1 97.31 343 ASP B CA 1
ATOM 6231 C C . ASP B 1 343 ? 3.168 43.594 12.383 1 97.31 343 ASP B C 1
ATOM 6233 O O . ASP B 1 343 ? 2.248 44.375 12.617 1 97.31 343 ASP B O 1
ATOM 6237 N N . ARG B 1 344 ? 2.963 42.344 12.305 1 95.44 344 ARG B N 1
ATOM 6238 C CA . ARG B 1 344 ? 1.684 41.719 12.594 1 95.44 344 ARG B CA 1
ATOM 6239 C C . ARG B 1 344 ? 1.883 40.281 13.078 1 95.44 344 ARG B C 1
ATOM 6241 O O . ARG B 1 344 ? 2.953 39.688 12.883 1 95.44 344 ARG B O 1
ATOM 6248 N N . ARG B 1 345 ? 0.824 39.719 13.625 1 95.5 345 ARG B N 1
ATOM 6249 C CA . ARG B 1 345 ? 0.92 38.344 14.133 1 95.5 345 ARG B CA 1
ATOM 6250 C C . ARG B 1 345 ? 1.159 37.344 13 1 95.5 345 ARG B C 1
ATOM 6252 O O . ARG B 1 345 ? 0.497 37.406 11.961 1 95.5 345 ARG B O 1
ATOM 6259 N N . VAL B 1 346 ? 2.117 36.531 13.148 1 97.44 346 VAL B N 1
ATOM 6260 C CA . VAL B 1 346 ? 2.4 35.469 12.203 1 97.44 346 VAL B CA 1
ATOM 6261 C C . VAL B 1 346 ? 2.705 34.156 12.961 1 97.44 346 VAL B C 1
ATOM 6263 O O . VAL B 1 346 ? 2.715 34.156 14.195 1 97.44 346 VAL B O 1
ATOM 6266 N N . PHE B 1 347 ? 2.875 33.094 12.25 1 98.38 347 PHE B N 1
ATOM 6267 C CA . PHE B 1 347 ? 3.172 31.812 12.836 1 98.38 347 PHE B CA 1
ATOM 6268 C C . PHE B 1 347 ? 4.418 31.203 12.203 1 98.38 347 PHE B C 1
ATOM 6270 O O . PHE B 1 347 ? 4.391 30.797 11.039 1 98.38 347 PHE B O 1
ATOM 6277 N N . ILE B 1 348 ? 5.441 31.125 12.992 1 98.62 348 ILE B N 1
ATOM 6278 C CA . ILE B 1 348 ? 6.707 30.609 12.477 1 98.62 348 ILE B CA 1
ATOM 6279 C C . ILE B 1 348 ? 6.66 29.094 12.422 1 98.62 348 ILE B C 1
ATOM 6281 O O . ILE B 1 348 ? 6.449 28.438 13.445 1 98.62 348 ILE B O 1
ATOM 6285 N N . ALA B 1 349 ? 6.855 28.594 11.266 1 98.25 349 ALA B N 1
ATOM 6286 C CA . ALA B 1 349 ? 6.707 27.156 11.055 1 98.25 349 ALA B CA 1
ATOM 6287 C C . ALA B 1 349 ? 8.07 26.469 11.031 1 98.25 349 ALA B C 1
ATOM 6289 O O . ALA B 1 349 ? 8.164 25.266 11.328 1 98.25 349 ALA B O 1
ATOM 6290 N N . GLY B 1 350 ? 9.055 27.234 10.641 1 98.31 350 GLY B N 1
ATOM 6291 C CA . GLY B 1 350 ? 10.383 26.656 10.539 1 98.31 350 GLY B CA 1
ATOM 6292 C C . GLY B 1 350 ? 11.422 27.625 10.016 1 98.31 350 GLY B C 1
ATOM 6293 O O . GLY B 1 350 ? 11.188 28.844 9.984 1 98.31 350 GLY B O 1
ATOM 6294 N N . LEU B 1 351 ? 12.641 27 9.719 1 98.31 351 LEU B N 1
ATOM 6295 C CA . LEU B 1 351 ? 13.766 27.781 9.211 1 98.31 351 LEU B CA 1
ATOM 6296 C C . LEU B 1 351 ? 14.305 27.172 7.922 1 98.31 351 LEU B C 1
ATOM 6298 O O . LEU B 1 351 ? 14.219 25.953 7.711 1 98.31 351 LEU B O 1
ATOM 6302 N N . GLY B 1 352 ? 14.727 28.031 7.105 1 97.62 352 GLY B N 1
ATOM 6303 C CA . GLY B 1 352 ? 15.57 27.609 6 1 97.62 352 GLY B CA 1
ATOM 6304 C C . GLY B 1 352 ? 17.047 27.734 6.297 1 97.62 352 GLY B C 1
ATOM 6305 O O . GLY B 1 352 ? 17.5 28.766 6.801 1 97.62 352 GLY B O 1
ATOM 6306 N N . LEU B 1 353 ? 17.797 26.703 5.965 1 96.12 353 LEU B N 1
ATOM 6307 C CA . LEU B 1 353 ? 19.203 26.672 6.301 1 96.12 353 LEU B CA 1
ATOM 6308 C C . LEU B 1 353 ? 20.062 26.391 5.066 1 96.12 353 LEU B C 1
ATOM 6310 O O . LEU B 1 353 ? 19.594 25.766 4.121 1 96.12 353 LEU B O 1
ATOM 6314 N N . TYR B 1 354 ? 21.281 26.875 5.145 1 93.06 354 TYR B N 1
ATOM 6315 C CA . TYR B 1 354 ? 22.219 26.547 4.082 1 93.06 354 TYR B CA 1
ATOM 6316 C C . TYR B 1 354 ? 22.797 25.141 4.266 1 93.06 354 TYR B C 1
ATOM 6318 O O . TYR B 1 354 ? 22.875 24.641 5.387 1 93.06 354 TYR B O 1
ATOM 6326 N N . GLY B 1 355 ? 23.125 24.531 3.176 1 91.56 355 GLY B N 1
ATOM 6327 C CA . GLY B 1 355 ? 23.766 23.234 3.188 1 91.56 355 GLY B CA 1
ATOM 6328 C C . GLY B 1 355 ? 25.219 23.281 2.758 1 91.56 355 GLY B C 1
ATOM 6329 O O . GLY B 1 355 ? 25.828 24.359 2.713 1 91.56 355 GLY B O 1
ATOM 6330 N N . SER B 1 356 ? 25.719 22.109 2.467 1 89.56 356 SER B N 1
ATOM 6331 C CA . SER B 1 356 ? 27.125 21.953 2.074 1 89.56 356 SER B CA 1
ATOM 6332 C C . SER B 1 356 ? 27.391 22.625 0.729 1 89.56 356 SER B C 1
ATOM 6334 O O . SER B 1 356 ? 26.547 22.594 -0.169 1 89.56 356 SER B O 1
ATOM 6336 N N . SER B 1 357 ? 28.625 23.172 0.633 1 86.75 357 SER B N 1
ATOM 6337 C CA . SER B 1 357 ? 29.047 23.766 -0.638 1 86.75 357 SER B CA 1
ATOM 6338 C C . SER B 1 357 ? 29.812 22.75 -1.481 1 86.75 357 SER B C 1
ATOM 6340 O O . SER B 1 357 ? 30.297 23.078 -2.566 1 86.75 357 SER B O 1
ATOM 6342 N N . SER B 1 358 ? 30.016 21.594 -1.002 1 82.94 358 SER B N 1
ATOM 6343 C CA . SER B 1 358 ? 30.891 20.625 -1.661 1 82.94 358 SER B CA 1
ATOM 6344 C C . SER B 1 358 ? 30.078 19.469 -2.246 1 82.94 358 SER B C 1
ATOM 6346 O O . SER B 1 358 ? 30.609 18.641 -2.988 1 82.94 358 SER B O 1
ATOM 6348 N N . GLY B 1 359 ? 28.906 19.391 -1.89 1 85.31 359 GLY B N 1
ATOM 6349 C CA . GLY B 1 359 ? 28.094 18.297 -2.41 1 85.31 359 GLY B CA 1
ATOM 6350 C C . GLY B 1 359 ? 27.016 17.844 -1.453 1 85.31 359 GLY B C 1
ATOM 6351 O O . GLY B 1 359 ? 26.516 18.641 -0.657 1 85.31 359 GLY B O 1
ATOM 6352 N N . LYS B 1 360 ? 26.625 16.484 -1.776 1 91.31 360 LYS B N 1
ATOM 6353 C CA . LYS B 1 360 ? 25.594 15.914 -0.913 1 91.31 360 LYS B CA 1
ATOM 6354 C C . LYS B 1 360 ? 26.141 15.68 0.496 1 91.31 360 LYS B C 1
ATOM 6356 O O . LYS B 1 360 ? 27.25 15.164 0.665 1 91.31 360 LYS B O 1
ATOM 6361 N N . ALA B 1 361 ? 25.422 16.188 1.466 1 91.44 361 ALA B N 1
ATOM 6362 C CA . ALA B 1 361 ? 25.828 16.016 2.857 1 91.44 361 ALA B CA 1
ATOM 6363 C C . ALA B 1 361 ? 24.609 15.977 3.785 1 91.44 361 ALA B C 1
ATOM 6365 O O . ALA B 1 361 ? 23.609 16.625 3.525 1 91.44 361 ALA B O 1
ATOM 6366 N N . GLU B 1 362 ? 24.766 15.25 4.852 1 93.12 362 GLU B N 1
ATOM 6367 C CA . GLU B 1 362 ? 23.734 15.164 5.875 1 93.12 362 GLU B CA 1
ATOM 6368 C C . GLU B 1 362 ? 24.109 15.961 7.117 1 93.12 362 GLU B C 1
ATOM 6370 O O . GLU B 1 362 ? 25.25 15.891 7.582 1 93.12 362 GLU B O 1
ATOM 6375 N N . TYR B 1 363 ? 23.203 16.75 7.598 1 92.81 363 TYR B N 1
ATOM 6376 C CA . TYR B 1 363 ? 23.438 17.562 8.789 1 92.81 363 TYR B CA 1
ATOM 6377 C C . TYR B 1 363 ? 22.453 17.203 9.891 1 92.81 363 TYR B C 1
ATOM 6379 O O . TYR B 1 363 ? 21.266 16.969 9.625 1 92.81 363 TYR B O 1
ATOM 6387 N N . SER B 1 364 ? 22.984 17.141 11.109 1 94.62 364 SER B N 1
ATOM 6388 C CA . SER B 1 364 ? 22.125 17.172 12.289 1 94.62 364 SER B CA 1
ATOM 6389 C C . SER B 1 364 ? 21.906 18.609 12.781 1 94.62 364 SER B C 1
ATOM 6391 O O . SER B 1 364 ? 22.859 19.375 12.914 1 94.62 364 SER B O 1
ATOM 6393 N N . VAL B 1 365 ? 20.641 18.922 13.023 1 96.06 365 VAL B N 1
ATOM 6394 C CA . VAL B 1 365 ? 20.375 20.312 13.352 1 96.06 365 VAL B CA 1
ATOM 6395 C C . VAL B 1 365 ? 19.375 20.391 14.516 1 96.06 365 VAL B C 1
ATOM 6397 O O . VAL B 1 365 ? 18.438 19.609 14.578 1 96.06 365 VAL B O 1
ATOM 6400 N N . LYS B 1 366 ? 19.656 21.266 15.406 1 97.5 366 LYS B N 1
ATOM 6401 C CA . LYS B 1 366 ? 18.734 21.672 16.453 1 97.5 366 LYS B CA 1
ATOM 6402 C C . LYS B 1 366 ? 18.281 23.109 16.266 1 97.5 366 LYS B C 1
ATOM 6404 O O . LYS B 1 366 ? 19.094 24.031 16.297 1 97.5 366 LYS B O 1
ATOM 6409 N N . ILE B 1 367 ? 16.984 23.297 16.078 1 97.88 367 ILE B N 1
ATOM 6410 C CA . ILE B 1 367 ? 16.469 24.656 15.922 1 97.88 367 ILE B CA 1
ATOM 6411 C C . ILE B 1 367 ? 15.648 25.031 17.156 1 97.88 367 ILE B C 1
ATOM 6413 O O . ILE B 1 367 ? 15.039 24.172 17.797 1 97.88 367 ILE B O 1
ATOM 6417 N N . GLU B 1 368 ? 15.695 26.328 17.406 1 98 368 GLU B N 1
ATOM 6418 C CA . GLU B 1 368 ? 14.945 26.844 18.547 1 98 368 GLU B CA 1
ATOM 6419 C C . GLU B 1 368 ? 14.359 28.219 18.234 1 98 368 GLU B C 1
ATOM 6421 O O . GLU B 1 368 ? 14.953 29 17.484 1 98 368 GLU B O 1
ATOM 6426 N N . LEU B 1 369 ? 13.227 28.453 18.734 1 98.44 369 LEU B N 1
ATOM 6427 C CA . LEU B 1 369 ? 12.609 29.781 18.781 1 98.44 369 LEU B CA 1
ATOM 6428 C C . LEU B 1 369 ? 12.375 30.219 20.219 1 98.44 369 LEU B C 1
ATOM 6430 O O . LEU B 1 369 ? 11.734 29.516 20.984 1 98.44 369 LEU B O 1
ATOM 6434 N N . LYS B 1 370 ? 12.883 31.422 20.531 1 97.88 370 LYS B N 1
ATOM 6435 C CA . LYS B 1 370 ? 12.852 31.891 21.922 1 97.88 370 LYS B CA 1
ATOM 6436 C C . LYS B 1 370 ? 12.242 33.281 22.016 1 97.88 370 LYS B C 1
ATOM 6438 O O . LYS B 1 370 ? 12.289 34.062 21.047 1 97.88 370 LYS B O 1
ATOM 6443 N N . ARG B 1 371 ? 11.688 33.531 23.141 1 97.19 371 ARG B N 1
ATOM 6444 C CA . ARG B 1 371 ? 11.258 34.844 23.531 1 97.19 371 ARG B CA 1
ATOM 6445 C C . ARG B 1 371 ? 11.781 35.219 24.922 1 97.19 371 ARG B C 1
ATOM 6447 O O . ARG B 1 371 ? 11.5 34.5 25.891 1 97.19 371 ARG B O 1
ATOM 6454 N N . LEU B 1 372 ? 12.477 36.281 25.016 1 93.31 372 LEU B N 1
ATOM 6455 C CA . LEU B 1 372 ? 13.055 36.719 26.281 1 93.31 372 LEU B CA 1
ATOM 6456 C C . LEU B 1 372 ? 13.797 35.594 26.969 1 93.31 372 LEU B C 1
ATOM 6458 O O . LEU B 1 372 ? 13.594 35.344 28.156 1 93.31 372 LEU B O 1
ATOM 6462 N N . GLY B 1 373 ? 14.453 34.812 26.156 1 91.38 373 GLY B N 1
ATOM 6463 C CA . GLY B 1 373 ? 15.305 33.781 26.703 1 91.38 373 GLY B CA 1
ATOM 6464 C C . GLY B 1 373 ? 14.578 32.469 26.922 1 91.38 373 GLY B C 1
ATOM 6465 O O . GLY B 1 373 ? 15.203 31.438 27.172 1 91.38 373 GLY B O 1
ATOM 6466 N N . VAL B 1 374 ? 13.25 32.5 26.859 1 96.06 374 VAL B N 1
ATOM 6467 C CA . VAL B 1 374 ? 12.461 31.281 27.078 1 96.06 374 VAL B CA 1
ATOM 6468 C C . VAL B 1 374 ? 12.219 30.562 25.75 1 96.06 374 VAL B C 1
ATOM 6470 O O . VAL B 1 374 ? 11.789 31.188 24.781 1 96.06 374 VAL B O 1
ATOM 6473 N N . VAL B 1 375 ? 12.484 29.25 25.766 1 97.06 375 VAL B N 1
ATOM 6474 C CA . VAL B 1 375 ? 12.32 28.453 24.562 1 97.06 375 VAL B CA 1
ATOM 6475 C C . VAL B 1 375 ? 10.836 28.188 24.312 1 97.06 375 VAL B C 1
ATOM 6477 O O . VAL B 1 375 ? 10.164 27.578 25.156 1 97.06 375 VAL B O 1
ATOM 6480 N N . LEU B 1 376 ? 10.344 28.609 23.203 1 97.31 376 LEU B N 1
ATOM 6481 C CA . LEU B 1 376 ? 8.945 28.391 22.828 1 97.31 376 LEU B CA 1
ATOM 6482 C C . LEU B 1 376 ? 8.781 27.094 22.047 1 97.31 376 LEU B C 1
ATOM 6484 O O . LEU B 1 376 ? 7.754 26.422 22.172 1 97.31 376 LEU B O 1
ATOM 6488 N N . ALA B 1 377 ? 9.695 26.797 21.219 1 97.88 377 ALA B N 1
ATOM 6489 C CA . ALA B 1 377 ? 9.68 25.578 20.406 1 97.88 377 ALA B CA 1
ATOM 6490 C C . ALA B 1 377 ? 11.094 25.125 20.078 1 97.88 377 ALA B C 1
ATOM 6492 O O . ALA B 1 377 ? 12.016 25.938 19.984 1 97.88 377 ALA B O 1
ATOM 6493 N N . GLN B 1 378 ? 11.219 23.891 19.922 1 98.06 378 GLN B N 1
ATOM 6494 C CA . GLN B 1 378 ? 12.5 23.297 19.562 1 98.06 378 GLN B CA 1
ATOM 6495 C C . GLN B 1 378 ? 12.297 21.984 18.781 1 98.06 378 GLN B C 1
ATOM 6497 O O . GLN B 1 378 ? 11.258 21.344 18.906 1 98.06 378 GLN B O 1
ATOM 6502 N N . ASN B 1 379 ? 13.195 21.734 17.875 1 97.69 379 ASN B N 1
ATOM 6503 C CA . ASN B 1 379 ? 13.18 20.469 17.156 1 97.69 379 ASN B CA 1
ATOM 6504 C C . ASN B 1 379 ? 14.594 20 16.812 1 97.69 379 ASN B C 1
ATOM 6506 O O . ASN B 1 379 ? 15.445 20.812 16.438 1 97.69 379 ASN B O 1
ATOM 6510 N N . LEU B 1 380 ? 14.867 18.797 17.141 1 97.12 380 LEU B N 1
ATOM 6511 C CA . LEU B 1 380 ? 16.094 18.141 16.719 1 97.12 380 LEU B CA 1
ATOM 6512 C C . LEU B 1 380 ? 15.844 17.203 15.539 1 97.12 380 LEU B C 1
ATOM 6514 O O . LEU B 1 380 ? 15.055 16.266 15.656 1 97.12 380 LEU B O 1
ATOM 6518 N N . THR B 1 381 ? 16.484 17.484 14.391 1 96.19 381 THR B N 1
ATOM 6519 C CA . THR B 1 381 ? 16.219 16.688 13.195 1 96.19 381 THR B CA 1
ATOM 6520 C C . THR B 1 381 ? 17.453 16.656 12.289 1 96.19 381 THR B C 1
ATOM 6522 O O . THR B 1 381 ? 18.547 17.047 12.703 1 96.19 381 THR B O 1
ATOM 6525 N N . LYS B 1 382 ? 17.312 16.031 11.117 1 94.94 382 LYS B N 1
ATOM 6526 C CA . LYS B 1 382 ? 18.375 15.961 10.117 1 94.94 382 LYS B CA 1
ATOM 6527 C C . LYS B 1 382 ? 17.875 16.391 8.75 1 94.94 382 LYS B C 1
ATOM 6529 O O . LYS B 1 382 ? 16.672 16.359 8.484 1 94.94 382 LYS B O 1
ATOM 6534 N N . PHE B 1 383 ? 18.734 16.969 7.984 1 94.12 383 PHE B N 1
ATOM 6535 C CA . PHE B 1 383 ? 18.406 17.219 6.594 1 94.12 383 PHE B CA 1
ATOM 6536 C C . PHE B 1 383 ? 19.594 16.938 5.68 1 94.12 383 PHE B C 1
ATOM 6538 O O . PHE B 1 383 ? 20.734 16.859 6.145 1 94.12 383 PHE B O 1
ATOM 6545 N N . VAL B 1 384 ? 19.281 16.688 4.414 1 94.5 384 VAL B N 1
ATOM 6546 C CA . VAL B 1 384 ? 20.297 16.375 3.416 1 94.5 384 VAL B CA 1
ATOM 6547 C C . VAL B 1 384 ? 20.391 17.5 2.387 1 94.5 384 VAL B C 1
ATOM 6549 O O . VAL B 1 384 ? 19.375 17.938 1.843 1 94.5 384 VAL B O 1
ATOM 6552 N N . SER B 1 385 ? 21.516 18 2.283 1 92.06 385 SER B N 1
ATOM 6553 C CA . SER B 1 385 ? 21.75 19.031 1.276 1 92.06 385 SER B CA 1
ATOM 6554 C C . SER B 1 385 ? 22.297 18.422 -0.014 1 92.06 385 SER B C 1
ATOM 6556 O O . SER B 1 385 ? 22.75 17.281 -0.027 1 92.06 385 SER B O 1
ATOM 6558 N N . ASP B 1 386 ? 22.203 19.188 -1.101 1 92.56 386 ASP B N 1
ATOM 6559 C CA . ASP B 1 386 ? 22.578 18.656 -2.41 1 92.56 386 ASP B CA 1
ATOM 6560 C C . ASP B 1 386 ? 23.781 19.406 -2.979 1 92.56 386 ASP B C 1
ATOM 6562 O O . ASP B 1 386 ? 24.094 19.281 -4.164 1 92.56 386 ASP B O 1
ATOM 6566 N N . GLY B 1 387 ? 24.359 20.172 -2.234 1 89.06 387 GLY B N 1
ATOM 6567 C CA . GLY B 1 387 ? 25.531 20.922 -2.699 1 89.06 387 GLY B CA 1
ATOM 6568 C C . GLY B 1 387 ? 25.172 22.25 -3.336 1 89.06 387 GLY B C 1
ATOM 6569 O O . GLY B 1 387 ? 26.047 23.031 -3.689 1 89.06 387 GLY B O 1
ATOM 6570 N N . SER B 1 388 ? 23.906 22.531 -3.439 1 89.69 388 SER B N 1
ATOM 6571 C CA . SER B 1 388 ? 23.469 23.797 -4.039 1 89.69 388 SER B CA 1
ATOM 6572 C C . SER B 1 388 ? 23.375 24.906 -2.998 1 89.69 388 SER B C 1
ATOM 6574 O O . SER B 1 388 ? 23.5 24.641 -1.798 1 89.69 388 SER B O 1
ATOM 6576 N N . SER B 1 389 ? 23.234 26.141 -3.479 1 89.31 389 SER B N 1
ATOM 6577 C CA . SER B 1 389 ? 23.078 27.297 -2.594 1 89.31 389 SER B CA 1
ATOM 6578 C C . SER B 1 389 ? 21.625 27.453 -2.139 1 89.31 389 SER B C 1
ATOM 6580 O O . SER B 1 389 ? 21.281 28.453 -1.506 1 89.31 389 SER B O 1
ATOM 6582 N N . ASN B 1 390 ? 20.844 26.453 -2.412 1 92.69 390 ASN B N 1
ATOM 6583 C CA . ASN B 1 390 ? 19.453 26.484 -1.974 1 92.69 390 ASN B CA 1
ATOM 6584 C C . ASN B 1 390 ? 19.344 26.406 -0.453 1 92.69 390 ASN B C 1
ATOM 6586 O O . ASN B 1 390 ? 20.328 26.078 0.228 1 92.69 390 ASN B O 1
ATOM 6590 N N . THR B 1 391 ? 18.203 26.859 -0.015 1 95.5 391 THR B N 1
ATOM 6591 C CA . THR B 1 391 ? 17.922 26.688 1.407 1 95.5 391 THR B CA 1
ATOM 6592 C C . THR B 1 391 ? 17.156 25.391 1.655 1 95.5 391 THR B C 1
ATOM 6594 O O . THR B 1 391 ? 16.344 24.969 0.817 1 95.5 391 THR B O 1
ATOM 6597 N N . PHE B 1 392 ? 17.453 24.781 2.762 1 96.44 392 PHE B N 1
ATOM 6598 C CA . PHE B 1 392 ? 16.812 23.547 3.156 1 96.44 392 PHE B CA 1
ATOM 6599 C C . PHE B 1 392 ? 15.938 23.75 4.387 1 96.44 392 PHE B C 1
ATOM 6601 O O . PHE B 1 392 ? 16.422 24.203 5.426 1 96.44 392 PHE B O 1
ATOM 6608 N N . SER B 1 393 ? 14.719 23.344 4.23 1 97.06 393 SER B N 1
ATOM 6609 C CA . SER B 1 393 ? 13.727 23.672 5.258 1 97.06 393 SER B CA 1
ATOM 6610 C C . SER B 1 393 ? 13.812 22.688 6.426 1 97.06 393 SER B C 1
ATOM 6612 O O . SER B 1 393 ? 13.914 21.484 6.219 1 97.06 393 SER B O 1
ATOM 6614 N N . VAL B 1 394 ? 13.82 23.188 7.551 1 97.56 394 VAL B N 1
ATOM 6615 C CA . VAL B 1 394 ? 13.695 22.453 8.805 1 97.56 394 VAL B CA 1
ATOM 6616 C C . VAL B 1 394 ? 12.492 22.969 9.586 1 97.56 394 VAL B C 1
ATOM 6618 O O . VAL B 1 394 ? 12.391 24.172 9.852 1 97.56 394 VAL B O 1
ATOM 6621 N N . TRP B 1 395 ? 11.609 22.109 10.023 1 97.5 395 TRP B N 1
ATOM 6622 C CA . TRP B 1 395 ? 10.312 22.531 10.531 1 97.5 395 TRP B CA 1
ATOM 6623 C C . TRP B 1 395 ? 10.211 22.297 12.039 1 97.5 395 TRP B C 1
ATOM 6625 O O . TRP B 1 395 ? 10.766 21.328 12.555 1 97.5 395 TRP B O 1
ATOM 6635 N N . PHE B 1 396 ? 9.469 23.203 12.695 1 97.81 396 PHE B N 1
ATOM 6636 C CA . PHE B 1 396 ? 9.008 22.906 14.047 1 97.81 396 PHE B CA 1
ATOM 6637 C C . PHE B 1 396 ? 7.855 21.906 14.031 1 97.81 396 PHE B C 1
ATOM 6639 O O . PHE B 1 396 ? 7.227 21.703 12.984 1 97.81 396 PHE B O 1
ATOM 6646 N N . GLU B 1 397 ? 7.637 21.297 15.195 1 96.12 397 GLU B N 1
ATOM 6647 C CA . GLU B 1 397 ? 6.52 20.359 15.273 1 96.12 397 GLU B CA 1
ATOM 6648 C C . GLU B 1 397 ? 5.191 21.047 15 1 96.12 397 GLU B C 1
ATOM 6650 O O . GLU B 1 397 ? 4.34 20.516 14.289 1 96.12 397 GLU B O 1
ATOM 6655 N N . HIS B 1 398 ? 5.066 22.203 15.57 1 96.25 398 HIS B N 1
ATOM 6656 C CA . HIS B 1 398 ? 3.914 23.078 15.359 1 96.25 398 HIS B CA 1
ATOM 6657 C C . HIS B 1 398 ? 4.352 24.516 15.109 1 96.25 398 HIS B C 1
ATOM 6659 O O . HIS B 1 398 ? 5.324 24.984 15.703 1 96.25 398 HIS B O 1
ATOM 6665 N N . PRO B 1 399 ? 3.629 25.172 14.219 1 97.88 399 PRO B N 1
ATOM 6666 C CA . PRO B 1 399 ? 3.941 26.578 14.055 1 97.88 399 PRO B CA 1
ATOM 6667 C C . PRO B 1 399 ? 3.824 27.375 15.359 1 97.88 399 PRO B C 1
ATOM 6669 O O . PRO B 1 399 ? 2.951 27.078 16.172 1 97.88 399 PRO B O 1
ATOM 6672 N N . VAL B 1 400 ? 4.672 28.312 15.492 1 98.06 400 VAL B N 1
ATOM 6673 C CA . VAL B 1 400 ? 4.727 29.094 16.734 1 98.06 400 VAL B CA 1
ATOM 6674 C C . VAL B 1 400 ? 4.156 30.484 16.484 1 98.06 400 VAL B C 1
ATOM 6676 O O . VAL B 1 400 ? 4.57 31.188 15.555 1 98.06 400 VAL B O 1
ATOM 6679 N N . GLN B 1 401 ? 3.271 30.844 17.344 1 97.75 401 GLN B N 1
ATOM 6680 C CA . GLN B 1 401 ? 2.646 32.156 17.266 1 97.75 401 GLN B CA 1
ATOM 6681 C C . GLN B 1 401 ? 3.604 33.25 17.719 1 97.75 401 GLN B C 1
ATOM 6683 O O . GLN B 1 401 ? 4.195 33.156 18.797 1 97.75 401 GLN B O 1
ATOM 6688 N N . VAL B 1 402 ? 3.783 34.25 16.875 1 97.25 402 VAL B N 1
ATOM 6689 C CA . VAL B 1 402 ? 4.617 35.406 17.188 1 97.25 402 VAL B CA 1
ATOM 6690 C C . VAL B 1 402 ? 3.783 36.688 17.109 1 97.25 402 VAL B C 1
ATOM 6692 O O . VAL B 1 402 ? 2.98 36.844 16.188 1 97.25 402 VAL B O 1
ATOM 6695 N N . GLU B 1 403 ? 4.004 37.531 18.062 1 95.5 403 GLU B N 1
ATOM 6696 C CA . GLU B 1 403 ? 3.176 38.719 18.172 1 95.5 403 GLU B CA 1
ATOM 6697 C C . GLU B 1 403 ? 3.854 39.938 17.516 1 95.5 403 GLU B C 1
ATOM 6699 O O . GLU B 1 403 ? 5.078 39.938 17.359 1 95.5 403 GLU B O 1
ATOM 6704 N N . GLN B 1 404 ? 3.033 40.906 17.219 1 94.75 404 GLN B N 1
ATOM 6705 C CA . GLN B 1 404 ? 3.512 42.125 16.609 1 94.75 404 GLN B CA 1
ATOM 6706 C C . GLN B 1 404 ? 4.422 42.906 17.547 1 94.75 404 GLN B C 1
ATOM 6708 O O . GLN B 1 404 ? 4.176 42.969 18.75 1 94.75 404 GLN B O 1
ATOM 6713 N N . ASP B 1 405 ? 5.5 43.406 17.016 1 94.88 405 ASP B N 1
ATOM 6714 C CA . ASP B 1 405 ? 6.402 44.375 17.656 1 94.88 405 ASP B CA 1
ATOM 6715 C C . ASP B 1 405 ? 7.078 43.75 18.875 1 94.88 405 ASP B C 1
ATOM 6717 O O . ASP B 1 405 ? 7.293 44.406 19.891 1 94.88 405 ASP B O 1
ATOM 6721 N N . THR B 1 406 ? 7.23 42.5 18.875 1 95.69 406 THR B N 1
ATOM 6722 C CA . THR B 1 406 ? 7.961 41.75 19.891 1 95.69 406 THR B CA 1
ATOM 6723 C C . THR B 1 406 ? 9.125 41 19.266 1 95.69 406 THR B C 1
ATOM 6725 O O . THR B 1 406 ? 8.984 40.375 18.203 1 95.69 406 THR B O 1
ATOM 6728 N N . PHE B 1 407 ? 10.242 41.062 19.922 1 97.38 407 PHE B N 1
ATOM 6729 C CA . PHE B 1 407 ? 11.414 40.406 19.344 1 97.38 407 PHE B CA 1
ATOM 6730 C C . PHE B 1 407 ? 11.492 38.938 19.797 1 97.38 407 PHE B C 1
ATOM 6732 O O . PHE B 1 407 ? 11.266 38.656 20.969 1 97.38 407 PHE B O 1
ATOM 6739 N N . TYR B 1 408 ? 11.758 38.125 18.906 1 98.31 408 TYR B N 1
ATOM 6740 C CA . TYR B 1 408 ? 12.008 36.688 19.094 1 98.31 408 TYR B CA 1
ATOM 6741 C C . TYR B 1 408 ? 13.398 36.312 18.609 1 98.31 408 TYR B C 1
ATOM 6743 O O . TYR B 1 408 ? 14 37.031 17.797 1 98.31 408 TYR B O 1
ATOM 6751 N N . THR B 1 409 ? 13.914 35.25 19.156 1 98.19 409 THR B N 1
ATOM 6752 C CA . THR B 1 409 ? 15.234 34.781 18.766 1 98.19 409 THR B CA 1
ATOM 6753 C C . THR B 1 409 ? 15.148 33.438 18.062 1 98.19 409 THR B C 1
ATOM 6755 O O . THR B 1 409 ? 14.648 32.469 18.641 1 98.19 409 THR B O 1
ATOM 6758 N N . ALA B 1 410 ? 15.57 33.375 16.828 1 98.06 410 ALA B N 1
ATOM 6759 C CA . ALA B 1 410 ? 15.703 32.125 16.094 1 98.06 410 ALA B CA 1
ATOM 6760 C C . ALA B 1 410 ? 17.141 31.609 16.156 1 98.06 410 ALA B C 1
ATOM 6762 O O . ALA B 1 410 ? 18.094 32.344 15.883 1 98.06 410 ALA B O 1
ATOM 6763 N N . SER B 1 411 ? 17.281 30.391 16.547 1 97 411 SER B N 1
ATOM 6764 C CA . SER B 1 411 ? 18.609 29.812 16.672 1 97 411 SER B CA 1
ATOM 6765 C C . SER B 1 411 ? 18.688 28.438 16 1 97 411 SER B C 1
ATOM 6767 O O . SER B 1 411 ? 17.688 27.734 15.898 1 97 411 SER B O 1
ATOM 6769 N N . ALA B 1 412 ? 19.859 28.109 15.531 1 96.62 412 ALA B N 1
ATOM 6770 C CA . ALA B 1 412 ? 20.141 26.812 14.922 1 96.62 412 ALA B CA 1
ATOM 6771 C C . ALA B 1 412 ? 21.562 26.344 15.266 1 96.62 412 ALA B C 1
ATOM 6773 O O . ALA B 1 412 ? 22.5 27.141 15.219 1 96.62 412 ALA B O 1
ATOM 6774 N N . VAL B 1 413 ? 21.641 25.188 15.711 1 95.69 413 VAL B N 1
ATOM 6775 C CA . VAL B 1 413 ? 22.938 24.547 15.938 1 95.69 413 VAL B CA 1
ATOM 6776 C C . VAL B 1 413 ? 23.094 23.359 14.992 1 95.69 413 VAL B C 1
ATOM 6778 O O . VAL B 1 413 ? 22.297 22.406 15.031 1 95.69 413 VAL B O 1
ATOM 6781 N N . LEU B 1 414 ? 24.047 23.453 14.172 1 93.31 414 LEU B N 1
ATOM 6782 C CA . LEU B 1 414 ? 24.266 22.406 13.188 1 93.31 414 LEU B CA 1
ATOM 6783 C C . LEU B 1 414 ? 25.625 21.75 13.391 1 93.31 414 LEU B C 1
ATOM 6785 O O . LEU B 1 414 ? 26.547 22.375 13.898 1 93.31 414 LEU B O 1
ATOM 6789 N N . ASP B 1 415 ? 25.625 20.5 13.07 1 89.44 415 ASP B N 1
ATOM 6790 C CA . ASP B 1 415 ? 26.875 19.734 13.047 1 89.44 415 ASP B CA 1
ATOM 6791 C C . ASP B 1 415 ? 27.031 19 11.719 1 89.44 415 ASP B C 1
ATOM 6793 O O . ASP B 1 415 ? 26.141 18.25 11.305 1 89.44 415 ASP B O 1
ATOM 6797 N N . GLY B 1 416 ? 28.094 19.391 11.039 1 83.06 416 GLY B N 1
ATOM 6798 C CA . GLY B 1 416 ? 28.406 18.734 9.781 1 83.06 416 GLY B CA 1
ATOM 6799 C C . GLY B 1 416 ? 29.891 18.734 9.453 1 83.06 416 GLY B C 1
ATOM 6800 O O . GLY B 1 416 ? 30.672 19.438 10.109 1 83.06 416 GLY B O 1
ATOM 6801 N N . SER B 1 417 ? 30.312 17.906 8.492 1 77.12 417 SER B N 1
ATOM 6802 C CA . SER B 1 417 ? 31.719 17.719 8.172 1 77.12 417 SER B CA 1
ATOM 6803 C C . SER B 1 417 ? 32.156 18.641 7.039 1 77.12 417 SER B C 1
ATOM 6805 O O . SER B 1 417 ? 33.344 18.906 6.859 1 77.12 417 SER B O 1
ATOM 6807 N N . GLU B 1 418 ? 31.141 19.219 6.398 1 79.25 418 GLU B N 1
ATOM 6808 C CA . GLU B 1 418 ? 31.484 19.953 5.188 1 79.25 418 GLU B CA 1
ATOM 6809 C C . GLU B 1 418 ? 31.359 21.453 5.41 1 79.25 418 GLU B C 1
ATOM 6811 O O . GLU B 1 418 ? 30.703 21.906 6.348 1 79.25 418 GLU B O 1
ATOM 6816 N N . LEU B 1 419 ? 32.031 22.188 4.527 1 85.56 419 LEU B N 1
ATOM 6817 C CA . LEU B 1 419 ? 31.812 23.625 4.473 1 85.56 419 LEU B CA 1
ATOM 6818 C C . LEU B 1 419 ? 30.406 23.953 4.008 1 85.56 419 LEU B C 1
ATOM 6820 O O . LEU B 1 419 ? 29.766 23.156 3.326 1 85.56 419 LEU B O 1
ATOM 6824 N N . SER B 1 420 ? 29.922 25.094 4.527 1 89.31 420 SER B N 1
ATOM 6825 C CA . SER B 1 420 ? 28.547 25.438 4.195 1 89.31 420 SER B CA 1
ATOM 6826 C C . SER B 1 420 ? 28.484 26.781 3.471 1 89.31 420 SER B C 1
ATOM 6828 O O . SER B 1 420 ? 29.422 27.562 3.525 1 89.31 420 SER B O 1
ATOM 6830 N N . TYR B 1 421 ? 27.453 26.953 2.744 1 90.88 421 TYR B N 1
ATOM 6831 C CA . TYR B 1 421 ? 27.141 28.281 2.209 1 90.88 421 TYR B CA 1
ATOM 6832 C C . TYR B 1 421 ? 26.875 29.266 3.334 1 90.88 421 TYR B C 1
ATOM 6834 O O . TYR B 1 421 ? 26.562 28.875 4.457 1 90.88 421 TYR B O 1
ATOM 6842 N N . PHE B 1 422 ? 27.094 30.547 3.004 1 91 422 PHE B N 1
ATOM 6843 C CA . PHE B 1 422 ? 26.922 31.625 3.957 1 91 422 PHE B CA 1
ATOM 6844 C C . PHE B 1 422 ? 26.203 32.812 3.318 1 91 422 PHE B C 1
ATOM 6846 O O . PHE B 1 422 ? 26.453 33.156 2.16 1 91 422 PHE B O 1
ATOM 6853 N N . GLY B 1 423 ? 25.234 33.375 4.074 1 93.19 423 GLY B N 1
ATOM 6854 C CA . GLY B 1 423 ? 24.5 34.5 3.557 1 93.19 423 GLY B CA 1
ATOM 6855 C C . GLY B 1 423 ? 25.25 35.812 3.699 1 93.19 423 GLY B C 1
ATOM 6856 O O . GLY B 1 423 ? 25.922 36.031 4.707 1 93.19 423 GLY B O 1
ATOM 6857 N N . GLN B 1 424 ? 25.141 36.625 2.721 1 91.94 424 GLN B N 1
ATOM 6858 C CA . GLN B 1 424 ? 25.75 37.938 2.707 1 91.94 424 GLN B CA 1
ATOM 6859 C C . GLN B 1 424 ? 24.734 39 2.342 1 91.94 424 GLN B C 1
ATOM 6861 O O . GLN B 1 424 ? 23.656 38.719 1.858 1 91.94 424 GLN B O 1
ATOM 6866 N N . GLU B 1 425 ? 25.125 40.312 2.721 1 93.69 425 GLU B N 1
ATOM 6867 C CA . GLU B 1 425 ? 24.266 41.469 2.439 1 93.69 425 GLU B CA 1
ATOM 6868 C C . GLU B 1 425 ? 22.891 41.312 3.088 1 93.69 425 GLU B C 1
ATOM 6870 O O . GLU B 1 425 ? 21.859 41.438 2.414 1 93.69 425 GLU B O 1
ATOM 6875 N N . GLY B 1 426 ? 23 41.125 4.355 1 95.5 426 GLY B N 1
ATOM 6876 C CA . GLY B 1 426 ? 21.781 40.938 5.121 1 95.5 426 GLY B CA 1
ATOM 6877 C C . GLY B 1 426 ? 20.969 42.219 5.258 1 95.5 426 GLY B C 1
ATOM 6878 O O . GLY B 1 426 ? 21.531 43.281 5.387 1 95.5 426 GLY B O 1
ATOM 6879 N N . MET B 1 427 ? 19.688 42.062 5.25 1 95.62 427 MET B N 1
ATOM 6880 C CA . MET B 1 427 ? 18.781 43.188 5.344 1 95.62 427 MET B CA 1
ATOM 6881 C C . MET B 1 427 ? 18.25 43.344 6.766 1 95.62 427 MET B C 1
ATOM 6883 O O . MET B 1 427 ? 17.969 42.344 7.441 1 95.62 427 MET B O 1
ATOM 6887 N N . THR B 1 428 ? 18.109 44.562 7.184 1 96 428 THR B N 1
ATOM 6888 C CA . THR B 1 428 ? 17.562 44.844 8.508 1 96 428 THR B CA 1
ATOM 6889 C C . THR B 1 428 ? 16.047 44.75 8.508 1 96 428 THR B C 1
ATOM 6891 O O . THR B 1 428 ? 15.438 44.469 9.547 1 96 428 THR B O 1
ATOM 6894 N N . GLU B 1 429 ? 15.539 45.031 7.301 1 97.31 429 GLU B N 1
ATOM 6895 C CA . GLU B 1 429 ? 14.094 44.938 7.125 1 97.31 429 GLU B CA 1
ATOM 6896 C C . GLU B 1 429 ? 13.734 44.25 5.82 1 97.31 429 GLU B C 1
ATOM 6898 O O . GLU B 1 429 ? 14.344 44.5 4.781 1 97.31 429 GLU B O 1
ATOM 6903 N N . VAL B 1 430 ? 12.844 43.344 5.949 1 97.5 430 VAL B N 1
ATOM 6904 C CA . VAL B 1 430 ? 12.414 42.594 4.766 1 97.5 430 VAL B CA 1
ATOM 6905 C C . VAL B 1 430 ? 10.891 42.594 4.684 1 97.5 430 VAL B C 1
ATOM 6907 O O . VAL B 1 430 ? 10.203 42.25 5.645 1 97.5 430 VAL B O 1
ATOM 6910 N N . GLN B 1 431 ? 10.336 42.969 3.543 1 96.88 431 GLN B N 1
ATOM 6911 C CA . GLN B 1 431 ? 8.898 42.938 3.297 1 96.88 431 GLN B CA 1
ATOM 6912 C C . GLN B 1 431 ? 8.492 41.656 2.605 1 96.88 431 GLN B C 1
ATOM 6914 O O . GLN B 1 431 ? 8.984 41.344 1.518 1 96.88 431 GLN B O 1
ATOM 6919 N N . CYS B 1 432 ? 7.672 40.906 3.244 1 96 432 CYS B N 1
ATOM 6920 C CA . CYS B 1 432 ? 7.133 39.656 2.697 1 96 432 CYS B CA 1
ATOM 6921 C C . CYS B 1 432 ? 5.617 39.75 2.555 1 96 432 CYS B C 1
ATOM 6923 O O . CYS B 1 432 ? 4.883 39.375 3.469 1 96 432 CYS B O 1
ATOM 6925 N N . GLY B 1 433 ? 5.129 40.062 1.37 1 93.31 433 GLY B N 1
ATOM 6926 C CA . GLY B 1 433 ? 3.699 40.281 1.229 1 93.31 433 GLY B CA 1
ATOM 6927 C C . GLY B 1 433 ? 3.176 41.406 2.131 1 93.31 433 GLY B C 1
ATOM 6928 O O . GLY B 1 433 ? 3.625 42.531 2.045 1 93.31 433 GLY B O 1
ATOM 6929 N N . LYS B 1 434 ? 2.348 40.969 3.09 1 92.75 434 LYS B N 1
ATOM 6930 C CA . LYS B 1 434 ? 1.759 41.938 3.988 1 92.75 434 LYS B CA 1
ATOM 6931 C C . LYS B 1 434 ? 2.516 42 5.312 1 92.75 434 LYS B C 1
ATOM 6933 O O . LYS B 1 434 ? 2.18 42.812 6.191 1 92.75 434 LYS B O 1
ATOM 6938 N N . VAL B 1 435 ? 3.561 41.219 5.387 1 97.25 435 VAL B N 1
ATOM 6939 C CA . VAL B 1 435 ? 4.293 41.125 6.645 1 97.25 435 VAL B CA 1
ATOM 6940 C C . VAL B 1 435 ? 5.684 41.75 6.48 1 97.25 435 VAL B C 1
ATOM 6942 O O . VAL B 1 435 ? 6.367 41.469 5.484 1 97.25 435 VAL B O 1
ATOM 6945 N N . THR B 1 436 ? 6.047 42.5 7.406 1 98.19 436 THR B N 1
ATOM 6946 C CA . THR B 1 436 ? 7.391 43.094 7.414 1 98.19 436 THR B CA 1
ATOM 6947 C C . THR B 1 436 ? 8.211 42.531 8.57 1 98.19 436 THR B C 1
ATOM 6949 O O . THR B 1 436 ? 7.77 42.562 9.727 1 98.19 436 THR B O 1
ATOM 6952 N N . PHE B 1 437 ? 9.367 42.031 8.258 1 98.19 437 PHE B N 1
ATOM 6953 C CA . PHE B 1 437 ? 10.297 41.531 9.258 1 98.19 437 PHE B CA 1
ATOM 6954 C C . PHE B 1 437 ? 11.398 42.531 9.539 1 98.19 437 PHE B C 1
ATOM 6956 O O . PHE B 1 437 ? 11.906 43.188 8.625 1 98.19 437 PHE B O 1
ATOM 6963 N N . GLN B 1 438 ? 11.719 42.656 10.758 1 98.31 438 GLN B N 1
ATOM 6964 C CA . GLN B 1 438 ? 12.883 43.438 11.195 1 98.31 438 GLN B CA 1
ATOM 6965 C C . GLN B 1 438 ? 13.891 42.531 11.906 1 98.31 438 GLN B C 1
ATOM 6967 O O . GLN B 1 438 ? 13.508 41.656 12.695 1 98.31 438 GLN B O 1
ATOM 6972 N N . PHE B 1 439 ? 15.156 42.719 11.617 1 97.56 439 PHE B N 1
ATOM 6973 C CA . PHE B 1 439 ? 16.172 41.844 12.172 1 97.56 439 PHE B CA 1
ATOM 6974 C C . PHE B 1 439 ? 17.172 42.625 13.016 1 97.56 439 PHE B C 1
ATOM 6976 O O . PHE B 1 439 ? 17.484 43.781 12.703 1 97.56 439 PHE B O 1
ATOM 6983 N N . GLN B 1 440 ? 17.594 42 14.07 1 96.12 440 GLN B N 1
ATOM 6984 C CA . GLN B 1 440 ? 18.641 42.5 14.945 1 96.12 440 GLN B CA 1
ATOM 6985 C C . GLN B 1 440 ? 19.609 41.375 15.359 1 96.12 440 GLN B C 1
ATOM 6987 O O . GLN B 1 440 ? 19.266 40.188 15.258 1 96.12 440 GLN B O 1
ATOM 6992 N N . CYS B 1 441 ? 20.75 41.781 15.719 1 94.19 441 CYS B N 1
ATOM 6993 C CA . CYS B 1 441 ? 21.734 40.781 16.156 1 94.19 441 CYS B CA 1
ATOM 6994 C C . CYS B 1 441 ? 21.312 40.125 17.453 1 94.19 441 CYS B C 1
ATOM 6996 O O . CYS B 1 441 ? 20.656 40.75 18.297 1 94.19 441 CYS B O 1
ATOM 6998 N N . SER B 1 442 ? 21.703 38.906 17.562 1 93.62 442 SER B N 1
ATOM 6999 C CA . SER B 1 442 ? 21.422 38.125 18.781 1 93.62 442 SER B CA 1
ATOM 7000 C C . SER B 1 442 ? 22.688 37.844 19.562 1 93.62 442 SER B C 1
ATOM 7002 O O . SER B 1 442 ? 23.734 37.531 18.984 1 93.62 442 SER B O 1
ATOM 7004 N N . SER B 1 443 ? 22.547 37.875 20.844 1 89.56 443 SER B N 1
ATOM 7005 C CA . SER B 1 443 ? 23.688 37.562 21.703 1 89.56 443 SER B CA 1
ATOM 7006 C C . SER B 1 443 ? 23.938 36.062 21.781 1 89.56 443 SER B C 1
ATOM 7008 O O . SER B 1 443 ? 25 35.625 22.219 1 89.56 443 SER B O 1
ATOM 7010 N N . ASP B 1 444 ? 22.969 35.312 21.344 1 89.81 444 ASP B N 1
ATOM 7011 C CA . ASP B 1 444 ? 23.078 33.875 21.406 1 89.81 444 ASP B CA 1
ATOM 7012 C C . ASP B 1 444 ? 24 33.344 20.312 1 89.81 444 ASP B C 1
ATOM 7014 O O . ASP B 1 444 ? 24.406 32.188 20.344 1 89.81 444 ASP B O 1
ATOM 7018 N N . SER B 1 445 ? 24.234 34.188 19.359 1 91.38 445 SER B N 1
ATOM 7019 C CA . SER B 1 445 ? 25.062 33.75 18.234 1 91.38 445 SER B CA 1
ATOM 7020 C C . SER B 1 445 ? 26.516 33.594 18.641 1 91.38 445 SER B C 1
ATOM 7022 O O . SER B 1 445 ? 27.172 34.562 19.031 1 91.38 445 SER B O 1
ATOM 7024 N N . THR B 1 446 ? 27.016 32.406 18.531 1 88.56 446 THR B N 1
ATOM 7025 C CA . THR B 1 446 ? 28.391 32.125 18.922 1 88.56 446 THR B CA 1
ATOM 7026 C C . THR B 1 446 ? 29.234 31.781 17.703 1 88.56 446 THR B C 1
ATOM 7028 O O . THR B 1 446 ? 30.438 31.5 17.828 1 88.56 446 THR B O 1
ATOM 7031 N N . ASN B 1 447 ? 28.625 31.828 16.578 1 85 447 ASN B N 1
ATOM 7032 C CA . ASN B 1 447 ? 29.344 31.484 15.359 1 85 447 ASN B CA 1
ATOM 7033 C C . ASN B 1 447 ? 29.703 32.719 14.555 1 85 447 ASN B C 1
ATOM 7035 O O . ASN B 1 447 ? 30.125 32.625 13.398 1 85 447 ASN B O 1
ATOM 7039 N N . GLY B 1 448 ? 29.5 33.906 15.117 1 81.81 448 GLY B N 1
ATOM 7040 C CA . GLY B 1 448 ? 29.875 35.125 14.445 1 81.81 448 GLY B CA 1
ATOM 7041 C C . GLY B 1 448 ? 28.844 35.594 13.43 1 81.81 448 GLY B C 1
ATOM 7042 O O . GLY B 1 448 ? 29.156 36.375 12.539 1 81.81 448 GLY B O 1
ATOM 7043 N N . THR B 1 449 ? 27.703 35.062 13.477 1 87.19 449 THR B N 1
ATOM 7044 C CA . THR B 1 449 ? 26.656 35.438 12.539 1 87.19 449 THR B CA 1
ATOM 7045 C C . THR B 1 449 ? 25.859 36.625 13.078 1 87.19 449 THR B C 1
ATOM 7047 O O . THR B 1 449 ? 25.859 36.906 14.281 1 87.19 449 THR B O 1
ATOM 7050 N N . GLY B 1 450 ? 25.266 37.406 12.203 1 91.31 450 GLY B N 1
ATOM 7051 C CA . GLY B 1 450 ? 24.469 38.562 12.539 1 91.31 450 GLY B CA 1
ATOM 7052 C C . GLY B 1 450 ? 23.5 38.969 11.445 1 91.31 450 GLY B C 1
ATOM 7053 O O . GLY B 1 450 ? 22.938 38.094 10.766 1 91.31 450 GLY B O 1
ATOM 7054 N N . VAL B 1 451 ? 23.281 40.25 11.367 1 94.81 451 VAL B N 1
ATOM 7055 C CA . VAL B 1 451 ? 22.297 40.75 10.406 1 94.81 451 VAL B CA 1
ATOM 7056 C C . VAL B 1 451 ? 22.922 40.781 9.008 1 94.81 451 VAL B C 1
ATOM 7058 O O . VAL B 1 451 ? 22.281 40.344 8.039 1 94.81 451 VAL B O 1
ATOM 7061 N N . GLN B 1 452 ? 24.125 41.188 8.898 1 92.56 452 GLN B N 1
ATOM 7062 C CA . GLN B 1 452 ? 24.797 41.375 7.613 1 92.56 452 GLN B CA 1
ATOM 7063 C C . GLN B 1 452 ? 25.172 40.031 6.992 1 92.56 452 GLN B C 1
ATOM 7065 O O . GLN B 1 452 ? 25.219 39.875 5.77 1 92.56 452 GLN B O 1
ATOM 7070 N N . GLY B 1 453 ? 25.375 39.094 7.848 1 91.75 453 GLY B N 1
ATOM 7071 C CA . GLY B 1 453 ? 25.766 37.781 7.398 1 91.75 453 GLY B CA 1
ATOM 7072 C C . GLY B 1 453 ? 25.422 36.688 8.391 1 91.75 453 GLY B C 1
ATOM 7073 O O . GLY B 1 453 ? 25.438 36.906 9.602 1 91.75 453 GLY B O 1
ATOM 7074 N N . GLY B 1 454 ? 25.109 35.5 7.801 1 90.31 454 GLY B N 1
ATOM 7075 C CA . GLY B 1 454 ? 24.797 34.438 8.719 1 90.31 454 GLY B CA 1
ATOM 7076 C C . GLY B 1 454 ? 24.375 33.156 8.023 1 90.31 454 GLY B C 1
ATOM 7077 O O . GLY B 1 454 ? 24.484 33.031 6.801 1 90.31 454 GLY B O 1
ATOM 7078 N N . GLN B 1 455 ? 23.906 32.188 8.852 1 89.81 455 GLN B N 1
ATOM 7079 C CA . GLN B 1 455 ? 23.641 30.844 8.344 1 89.81 455 GLN B CA 1
ATOM 7080 C C . GLN B 1 455 ? 22.172 30.484 8.484 1 89.81 455 GLN B C 1
ATOM 7082 O O . GLN B 1 455 ? 21.781 29.328 8.258 1 89.81 455 GLN B O 1
ATOM 7087 N N . ILE B 1 456 ? 21.375 31.453 8.898 1 95.06 456 ILE B N 1
ATOM 7088 C CA . ILE B 1 456 ? 19.922 31.312 8.883 1 95.06 456 ILE B CA 1
ATOM 7089 C C . ILE B 1 456 ? 19.328 32.25 7.82 1 95.06 456 ILE B C 1
ATOM 7091 O O . ILE B 1 456 ? 18.859 33.344 8.133 1 95.06 456 ILE B O 1
ATOM 7095 N N . PRO B 1 457 ? 19.266 31.734 6.652 1 95.94 457 PRO B N 1
ATOM 7096 C CA . PRO B 1 457 ? 18.891 32.625 5.539 1 95.94 457 PRO B CA 1
ATOM 7097 C C . PRO B 1 457 ? 17.391 32.844 5.453 1 95.94 457 PRO B C 1
ATOM 7099 O O . PRO B 1 457 ? 16.938 33.812 4.836 1 95.94 457 PRO B O 1
ATOM 7102 N N . GLU B 1 458 ? 16.656 31.922 6.07 1 97.31 458 GLU B N 1
ATOM 7103 C CA . GLU B 1 458 ? 15.219 32 5.797 1 97.31 458 GLU B CA 1
ATOM 7104 C C . GLU B 1 458 ? 14.398 31.672 7.035 1 97.31 458 GLU B C 1
ATOM 7106 O O . GLU B 1 458 ? 14.766 30.797 7.816 1 97.31 458 GLU B O 1
ATOM 7111 N N . LEU B 1 459 ? 13.344 32.438 7.25 1 98.31 459 LEU B N 1
ATOM 7112 C CA . LEU B 1 459 ? 12.281 32.094 8.18 1 98.31 459 LEU B CA 1
ATOM 7113 C C . LEU B 1 459 ? 11.016 31.703 7.438 1 98.31 459 LEU B C 1
ATOM 7115 O O . LEU B 1 459 ? 10.578 32.406 6.512 1 98.31 459 LEU B O 1
ATOM 7119 N N . ILE B 1 460 ? 10.5 30.594 7.801 1 98.44 460 ILE B N 1
ATOM 7120 C CA . ILE B 1 460 ? 9.281 30.078 7.18 1 98.44 460 ILE B CA 1
ATOM 7121 C C . ILE B 1 460 ? 8.086 30.359 8.094 1 98.44 460 ILE B C 1
ATOM 7123 O O . ILE B 1 460 ? 8.117 30.016 9.281 1 98.44 460 ILE B O 1
ATOM 7127 N N . PHE B 1 461 ? 7.051 30.969 7.531 1 98.25 461 PHE B N 1
ATOM 7128 C CA . PHE B 1 461 ? 5.957 31.391 8.406 1 98.25 461 PHE B CA 1
ATOM 7129 C C . PHE B 1 461 ? 4.621 31.312 7.672 1 98.25 461 PHE B C 1
ATOM 7131 O O . PHE B 1 461 ? 4.586 31.141 6.453 1 98.25 461 PHE B O 1
ATOM 7138 N N . TYR B 1 462 ? 3.562 31.266 8.453 1 97.69 462 TYR B N 1
ATOM 7139 C CA . TYR B 1 462 ? 2.197 31.406 7.961 1 97.69 462 TYR B CA 1
ATOM 7140 C C . TYR B 1 462 ? 1.607 32.75 8.375 1 97.69 462 TYR B C 1
ATOM 7142 O O . TYR B 1 462 ? 1.905 33.25 9.461 1 97.69 462 TYR B O 1
ATOM 7150 N N . ALA B 1 463 ? 0.731 33.375 7.348 1 92.19 463 ALA B N 1
ATOM 7151 C CA . ALA B 1 463 ? 0.045 34.625 7.629 1 92.19 463 ALA B CA 1
ATOM 7152 C C . ALA B 1 463 ? -1.426 34.562 7.227 1 92.19 463 ALA B C 1
ATOM 7154 O O . ALA B 1 463 ? -1.792 33.781 6.328 1 92.19 463 ALA B O 1
#

Radius of gyration: 45.13 Å; Cα contacts (8 Å, |Δi|>4): 1486; chains: 2; bounding box: 113×122×102 Å

Sequence (926 aa):
MLLPLACLHGRVAQCLTALLVLAEPPPRPRRSARAHGATPRRAEAALPAKMAAELYPPAGAAAATATDIANSNAAAAGRKGPPSAPPPAPPPPAPAPPAPDNNNLESPNWQSFHPTLRERYMYSDEIDLEADTVLATLYAAKKYIVPALAKACVNFLETSLEAKNACVLLSQSRLFEEPELTQRCWEVIDAQAEMALRSEGFCEIDWQTLEIIVTREALNTKEAVVFEAVLNWAEAECKRQGLPVTPRNKRHVLGPALYLVRIPTMTLEEFANGAAQSDILTLEETHNIFLWYTAANKPLLDFPLTKRKGLAPQRCHRFQSSAYRSNQWRYRGRCDSIQFAVDRRVFIAGLGLYGSSSGKAEYSVKIELKRLGVVLAQNLTKFVSDGSSNTFSVWFEHPVQVEQDTFYTASAVLDGSELSYFGQEGMTEVQCGKVTFQFQCSSDSTNGTGVQGGQIPELIFYAMLLPLACLHGRVAQCLTALLVLAEPPPRPRRSARAHGATPRRAEAALPAKMAAELYPPAGAAAATATDIANSNAAAAGRKGPPSAPPPAPPPPAPAPPAPDNNNLESPNWQSFHPTLRERYMYSDEIDLEADTVLATLYAAKKYIVPALAKACVNFLETSLEAKNACVLLSQSRLFEEPELTQRCWEVIDAQAEMALRSEGFCEIDWQTLEIIVTREALNTKEAVVFEAVLNWAEAECKRQGLPVTPRNKRHVLGPALYLVRIPTMTLEEFANGAAQSDILTLEETHNIFLWYTAANKPLLDFPLTKRKGLAPQRCHRFQSSAYRSNQWRYRGRCDSIQFAVDRRVFIAGLGLYGSSSGKAEYSVKIELKRLGVVLAQNLTKFVSDGSSNTFSVWFEHPVQVEQDTFYTASAVLDGSELSYFGQEGMTEVQCGKVTFQFQCSSDSTNGTGVQGGQIPELIFYA

Secondary structure (DSSP, 8-state):
----TTTTSHHHHHHHHHHGGG---------------------------------------------------------------------------------------TTSS-HHHHHIIIII------TTTHHHHHHHHHHTT-HHHHHHHHHHHHHT--HHHHHHHHHHHHHHT-HHHHHHHHHHHHHTHHHHHHSHHHHTS-HHHHHHHHH-TT--S-HHHHHHHHHHHHHHHHHHTT----HHHHHHHHGGGGGGS-GGGS-HHHHHHTGGGSS-S-HHHHHHHHHHHH-SSPPP-SS--SPP-----EEEE-EEEEE-SSS--EEEEEEEEEEEEESS-EEEEEEEEE-BSSSEEEEEEEEEEEETTEEEEEEEEEEEEESSS-EEEEEEEEEEEE-BT--EEEEEEEEEEEEB-EEEEE-SEEEETTEEEEEEE-TT--SS--SSSBS--EEEEE-/----TTTTSHHHHHHHHHHGGG---------------------------------------------------------------------------------------TTTS-HHHHHIIIII------TTTHHHHHHHHHHTT-HHHHHHHHHHHHHT--HHHHHHHHHHHHHHT-HHHHHHHHHHHHHTHHHHHHSGGGGGS-HHHHHHHHH-TT--S-HHHHHHHHHHHHHHHHHHHT----HHHHHHHHGGGGGGS-GGGS-HHHHHHTGGGSS-S-HHHHHHHHHHHH-SSPPP-SS--SPP-----EEEE-EEEEE-SSS--EEEEEEEEEEEEESS-EEEEEEEEE-BSSSEEEEEEEEEEEETTEEEEEEEEEEEEESSS-EEEEEEEEEEEE-BT--EEEEEEEEEEEEB-EEEEE-SEEEETTEEEEEEE-TT--SS--SSSBS--EEEEE-